Protein 4YDV (pdb70)

Structure (mmCIF, N/CA/C/O backbone):
data_4YDV
#
_entry.id   4YDV
#
_cell.length_a   73.434
_cell.length_b   76.281
_cell.length_c   127.627
_cell.angle_alpha   90.00
_cell.angle_beta   98.06
_cell.angle_gamma   90.00
#
_symmetry.space_group_name_H-M   'P 1 21 1'
#
loop_
_entity.id
_entity.type
_entity.pdbx_description
1 polymer 'HIV GP41 PEPTIDE GP41(596-606)'
2 polymer 'HIV ANTIBODY 7B2 LIGHT CHAIN,Ig kappa chain C region'
3 polymer 'HIV ANTIBODY 7B2 HEAVY CHAIN,IgG H chain'
4 water water
#
loop_
_atom_site.group_PDB
_atom_site.id
_atom_site.type_symbol
_atom_site.label_atom_id
_atom_site.label_alt_id
_atom_site.label_comp_id
_atom_site.label_asym_id
_atom_site.label_entity_id
_atom_site.label_seq_id
_atom_site.pdbx_PDB_ins_code
_atom_site.Cartn_x
_atom_site.Cartn_y
_atom_site.Cartn_z
_atom_site.occupancy
_atom_site.B_iso_or_equiv
_atom_site.auth_seq_id
_atom_site.auth_comp_id
_atom_site.auth_asym_id
_atom_site.auth_atom_id
_atom_site.pdbx_PDB_model_num
ATOM 4 N N . TRP A 1 2 ? -1.014 -0.141 31.138 1.00 62.26 596 TRP P N 1
ATOM 5 C CA . TRP A 1 2 ? -0.091 -1.162 30.781 1.00 62.13 596 TRP P CA 1
ATOM 6 C C . TRP A 1 2 ? -0.622 -2.524 31.080 1.00 59.89 596 TRP P C 1
ATOM 7 O O . TRP A 1 2 ? -1.439 -2.710 31.978 1.00 58.40 596 TRP P O 1
ATOM 18 N N . GLY A 1 3 ? -0.156 -3.493 30.296 1.00 62.20 597 GLY P N 1
ATOM 19 C CA . GLY A 1 3 ? -0.560 -4.877 30.438 1.00 60.07 597 GLY P CA 1
ATOM 20 C C . GLY A 1 3 ? 0.466 -5.818 29.835 1.00 60.65 597 GLY P C 1
ATOM 21 O O . GLY A 1 3 ? 1.510 -5.382 29.370 1.00 62.47 597 GLY P O 1
ATOM 22 N N . CYS A 1 4 ? 0.167 -7.115 29.843 1.00 66.24 598 CYS P N 1
ATOM 23 C CA . CYS A 1 4 ? 1.099 -8.120 29.334 1.00 67.00 598 CYS P CA 1
ATOM 24 C C . CYS A 1 4 ? 0.509 -8.983 28.226 1.00 66.18 598 CYS P C 1
ATOM 25 O O . CYS A 1 4 ? -0.674 -9.337 28.247 1.00 65.46 598 CYS P O 1
ATOM 28 N N . SER A 1 5 ? 1.353 -9.327 27.265 1.00 58.69 599 SER P N 1
ATOM 29 C CA . SER A 1 5 ? 1.065 -10.438 26.390 1.00 60.20 599 SER P CA 1
ATOM 30 C C . SER A 1 5 ? 1.979 -11.570 26.836 1.00 60.51 599 SER P C 1
ATOM 31 O O . SER A 1 5 ? 3.179 -11.541 26.582 1.00 60.02 599 SER P O 1
ATOM 34 N N . GLY A 1 6 ? 1.415 -12.556 27.522 1.00 65.31 600 GLY P N 1
ATOM 35 C CA . GLY A 1 6 ? 2.222 -13.611 28.102 1.00 67.25 600 GLY P CA 1
ATOM 36 C C . GLY A 1 6 ? 2.790 -13.197 29.446 1.00 68.31 600 GLY P C 1
ATOM 37 O O . GLY A 1 6 ? 2.058 -12.681 30.292 1.00 67.70 600 GLY P O 1
ATOM 38 N N . LYS A 1 7 ? 4.088 -13.414 29.653 1.00 62.35 601 LYS P N 1
ATOM 39 C CA . LYS A 1 7 ? 4.676 -13.100 30.952 1.00 63.34 601 LYS P CA 1
ATOM 40 C C . LYS A 1 7 ? 6.180 -12.872 30.962 1.00 65.27 601 LYS P C 1
ATOM 41 O O . LYS A 1 7 ? 6.686 -12.166 31.832 1.00 66.51 601 LYS P O 1
ATOM 47 N N . LEU A 1 8 ? 6.894 -13.464 30.016 1.00 64.91 602 LEU P N 1
ATOM 48 C CA . LEU A 1 8 ? 8.344 -13.327 30.006 1.00 67.54 602 LEU P CA 1
ATOM 49 C C . LEU A 1 8 ? 8.784 -11.868 30.100 1.00 68.21 602 LEU P C 1
ATOM 50 O O . LEU A 1 8 ? 9.483 -11.502 31.037 1.00 69.18 602 LEU P O 1
ATOM 55 N N . ILE A 1 9 ? 8.351 -11.037 29.156 1.00 70.44 603 ILE P N 1
ATOM 56 C CA . ILE A 1 9 ? 8.758 -9.633 29.133 1.00 69.38 603 ILE P CA 1
ATOM 57 C C . ILE A 1 9 ? 8.283 -8.872 30.366 1.00 69.62 603 ILE P C 1
ATOM 58 O O . ILE A 1 9 ? 9.008 -8.044 30.910 1.00 70.09 603 ILE P O 1
ATOM 63 N N . CYS A 1 10 ? 7.072 -9.165 30.812 1.00 74.93 604 CYS P N 1
ATOM 64 C CA . CYS A 1 10 ? 6.505 -8.501 31.979 1.00 74.18 604 CYS P CA 1
ATOM 65 C C . CYS A 1 10 ? 7.199 -8.870 33.286 1.00 75.55 604 CYS P C 1
ATOM 66 O O . CYS A 1 10 ? 7.442 -8.017 34.138 1.00 76.01 604 CYS P O 1
ATOM 69 N N . THR A 1 11 ? 7.515 -10.147 33.448 1.00 79.75 605 THR P N 1
ATOM 70 C CA . THR A 1 11 ? 8.061 -10.626 34.709 1.00 79.97 605 THR P CA 1
ATOM 71 C C . THR A 1 11 ? 9.591 -10.708 34.671 1.00 81.42 605 THR P C 1
ATOM 72 O O . THR A 1 11 ? 10.211 -11.363 35.507 1.00 83.25 605 THR P O 1
ATOM 76 N N . THR A 1 12 ? 10.190 -10.036 33.687 1.00 96.46 606 THR P N 1
ATOM 77 C CA . THR A 1 12 ? 11.617 -9.781 33.678 1.00 96.70 606 THR P CA 1
ATOM 78 C C . THR A 1 12 ? 11.931 -8.417 33.114 1.00 97.65 606 THR P C 1
ATOM 79 O O . THR A 1 12 ? 13.102 -8.086 32.947 1.00 97.99 606 THR P O 1
ATOM 87 N N . TRP B 1 2 ? -1.355 -12.327 33.131 1.00 69.73 596 TRP Q N 1
ATOM 88 C CA . TRP B 1 2 ? -0.570 -11.310 33.753 1.00 70.91 596 TRP Q CA 1
ATOM 89 C C . TRP B 1 2 ? -0.973 -9.950 33.319 1.00 68.95 596 TRP Q C 1
ATOM 90 O O . TRP B 1 2 ? -1.541 -9.783 32.249 1.00 68.35 596 TRP Q O 1
ATOM 101 N N . GLY B 1 3 ? -0.684 -8.964 34.166 1.00 66.50 597 GLY Q N 1
ATOM 102 C CA . GLY B 1 3 ? -1.012 -7.579 33.878 1.00 65.93 597 GLY Q CA 1
ATOM 103 C C . GLY B 1 3 ? -0.166 -6.674 34.752 1.00 67.06 597 GLY Q C 1
ATOM 104 O O . GLY B 1 3 ? 0.741 -7.153 35.434 1.00 68.58 597 GLY Q O 1
ATOM 105 N N . CYS B 1 4 ? -0.460 -5.373 34.735 1.00 60.09 598 CYS Q N 1
ATOM 106 C CA . CYS B 1 4 ? 0.329 -4.402 35.492 1.00 61.00 598 CYS Q CA 1
ATOM 107 C C . CYS B 1 4 ? -0.527 -3.519 36.364 1.00 60.22 598 CYS Q C 1
ATOM 108 O O . CYS B 1 4 ? -1.662 -3.189 36.032 1.00 60.38 598 CYS Q O 1
ATOM 111 N N . SER B 1 5 ? 0.038 -3.134 37.493 1.00 66.17 599 SER Q N 1
ATOM 112 C CA . SER B 1 5 ? -0.473 -2.015 38.242 1.00 66.40 599 SER Q CA 1
ATOM 113 C C . SER B 1 5 ? 0.574 -0.937 38.007 1.00 69.28 599 SER Q C 1
ATOM 114 O O . SER B 1 5 ? 1.725 -1.094 38.404 1.00 69.09 599 SER Q O 1
ATOM 117 N N . GLY B 1 6 ? 0.199 0.138 37.327 1.00 66.87 600 GLY Q N 1
ATOM 118 C CA . GLY B 1 6 ? 1.166 1.155 36.971 1.00 69.68 600 GLY Q CA 1
ATOM 119 C C . GLY B 1 6 ? 2.030 0.712 35.811 1.00 70.54 600 GLY Q C 1
ATOM 120 O O . GLY B 1 6 ? 1.523 0.200 34.804 1.00 70.71 600 GLY Q O 1
ATOM 121 N N . LYS B 1 7 ? 3.336 0.907 35.945 1.00 68.85 601 LYS Q N 1
ATOM 122 C CA . LYS B 1 7 ? 4.244 0.628 34.842 1.00 70.44 601 LYS Q CA 1
ATOM 123 C C . LYS B 1 7 ? 5.666 0.331 35.290 1.00 68.83 601 LYS Q C 1
ATOM 124 O O . LYS B 1 7 ? 6.401 -0.367 34.592 1.00 68.46 601 LYS Q O 1
ATOM 130 N N . LEU B 1 8 ? 6.061 0.860 36.442 1.00 75.11 602 LEU Q N 1
ATOM 131 C CA . LEU B 1 8 ? 7.449 0.722 36.871 1.00 72.84 602 LEU Q CA 1
ATOM 132 C C . LEU B 1 8 ? 7.917 -0.736 36.912 1.00 71.16 602 LEU Q C 1
ATOM 133 O O . LEU B 1 8 ? 8.903 -1.075 36.265 1.00 72.29 602 LEU Q O 1
ATOM 138 N N . ILE B 1 9 ? 7.204 -1.595 37.636 1.00 59.35 603 ILE Q N 1
ATOM 139 C CA . ILE B 1 9 ? 7.600 -2.998 37.743 1.00 59.24 603 ILE Q CA 1
ATOM 140 C C . ILE B 1 9 ? 7.510 -3.760 36.410 1.00 60.40 603 ILE Q C 1
ATOM 141 O O . ILE B 1 9 ? 8.369 -4.597 36.099 1.00 62.15 603 ILE Q O 1
ATOM 146 N N . CYS B 1 10 ? 6.480 -3.457 35.618 1.00 69.01 604 CYS Q N 1
ATOM 147 C CA . CYS B 1 10 ? 6.279 -4.093 34.314 1.00 70.64 604 CYS Q CA 1
ATOM 148 C C . CYS B 1 10 ? 7.346 -3.736 33.283 1.00 72.47 604 CYS Q C 1
ATOM 149 O O . CYS B 1 10 ? 7.805 -4.584 32.503 1.00 74.33 604 CYS Q O 1
ATOM 152 N N . THR B 1 11 ? 7.740 -2.473 33.266 1.00 73.90 605 THR Q N 1
ATOM 153 C CA . THR B 1 11 ? 8.611 -1.999 32.210 1.00 75.99 605 THR Q CA 1
ATOM 154 C C . THR B 1 11 ? 10.073 -1.969 32.668 1.00 76.70 605 THR Q C 1
ATOM 155 O O . THR B 1 11 ? 10.950 -1.492 31.949 1.00 78.63 605 THR Q O 1
ATOM 159 N N . THR B 1 12 ? 10.326 -2.489 33.867 1.00 106.13 606 THR Q N 1
ATOM 160 C CA . THR B 1 12 ? 11.672 -2.713 34.334 1.00 107.06 606 THR Q CA 1
ATOM 161 C C . THR B 1 12 ? 11.771 -4.091 34.919 1.00 110.26 606 THR Q C 1
ATOM 162 O O . THR B 1 12 ? 12.823 -4.486 35.408 1.00 111.84 606 THR Q O 1
ATOM 167 N N . ILE C 2 47 ? 16.523 2.219 11.809 1.00 128.38 2 ILE L N 1
ATOM 168 C CA . ILE C 2 47 ? 17.130 1.307 12.775 1.00 129.11 2 ILE L CA 1
ATOM 169 C C . ILE C 2 47 ? 17.519 -0.021 12.134 1.00 127.53 2 ILE L C 1
ATOM 170 O O . ILE C 2 47 ? 16.694 -0.923 12.012 1.00 123.09 2 ILE L O 1
ATOM 175 N N . VAL C 2 48 ? 18.780 -0.132 11.729 1.00 104.82 3 VAL L N 1
ATOM 176 C CA . VAL C 2 48 ? 19.297 -1.355 11.122 1.00 104.05 3 VAL L CA 1
ATOM 177 C C . VAL C 2 48 ? 20.024 -2.232 12.139 1.00 112.11 3 VAL L C 1
ATOM 178 O O . VAL C 2 48 ? 20.428 -1.766 13.205 1.00 117.79 3 VAL L O 1
ATOM 182 N N . LEU C 2 49 ? 20.179 -3.506 11.802 1.00 88.65 4 LEU L N 1
ATOM 183 C CA . LEU C 2 49 ? 21.026 -4.409 12.574 1.00 96.22 4 LEU L CA 1
ATOM 184 C C . LEU C 2 49 ? 22.088 -5.050 11.688 1.00 97.57 4 LEU L C 1
ATOM 185 O O . LEU C 2 49 ? 21.816 -6.023 10.978 1.00 94.52 4 LEU L O 1
ATOM 190 N N . ALA C 2 50 ? 23.296 -4.498 11.721 1.00 105.22 5 ALA L N 1
ATOM 191 C CA . ALA C 2 50 ? 24.421 -5.121 11.040 1.00 107.05 5 ALA L CA 1
ATOM 192 C C . ALA C 2 50 ? 24.880 -6.336 11.853 1.00 111.55 5 ALA L C 1
ATOM 193 O O . ALA C 2 50 ? 25.360 -6.203 12.977 1.00 112.73 5 ALA L O 1
ATOM 195 N N . GLN C 2 51 ? 24.709 -7.525 11.293 1.00 107.17 6 GLN L N 1
ATOM 196 C CA . GLN C 2 51 ? 25.116 -8.744 11.975 1.00 110.42 6 GLN L CA 1
ATOM 197 C C . GLN C 2 51 ? 26.388 -9.285 11.320 1.00 112.65 6 GLN L C 1
ATOM 198 O O . GLN C 2 51 ? 26.522 -9.235 10.099 1.00 110.45 6 GLN L O 1
ATOM 204 N N . SER C 2 52 ? 27.328 -9.790 12.116 1.00 107.80 7 SER L N 1
ATOM 205 C CA . SER C 2 52 ? 28.589 -10.291 11.559 1.00 110.06 7 SER L CA 1
ATOM 206 C C . SER C 2 52 ? 29.278 -11.346 12.441 1.00 111.31 7 SER L C 1
ATOM 207 O O . SER C 2 52 ? 29.106 -11.345 13.657 1.00 108.93 7 SER L O 1
ATOM 210 N N . PRO C 2 53 ? 30.052 -12.262 11.825 1.00 126.93 8 PRO L N 1
ATOM 211 C CA . PRO C 2 53 ? 30.250 -12.402 10.380 1.00 127.15 8 PRO L CA 1
ATOM 212 C C . PRO C 2 53 ? 29.035 -13.043 9.725 1.00 125.70 8 PRO L C 1
ATOM 213 O O . PRO C 2 53 ? 28.168 -13.565 10.423 1.00 126.65 8 PRO L O 1
ATOM 217 N N . ASP C 2 54 ? 28.973 -12.984 8.401 1.00 93.70 9 ASP L N 1
ATOM 218 C CA . ASP C 2 54 ? 27.871 -13.569 7.651 1.00 89.51 9 ASP L CA 1
ATOM 219 C C . ASP C 2 54 ? 27.931 -15.086 7.778 1.00 91.90 9 ASP L C 1
ATOM 220 O O . ASP C 2 54 ? 26.912 -15.755 7.952 1.00 90.82 9 ASP L O 1
ATOM 225 N N . SER C 2 55 ? 29.147 -15.614 7.698 1.00 87.64 10 SER L N 1
ATOM 226 C CA . SER C 2 55 ? 29.395 -17.035 7.841 1.00 89.17 10 SER L CA 1
ATOM 227 C C . SER C 2 55 ? 30.503 -17.234 8.875 1.00 94.10 10 SER L C 1
ATOM 228 O O . SER C 2 55 ? 31.315 -16.340 9.110 1.00 94.82 10 SER L O 1
ATOM 231 N N . LEU C 2 56 ? 30.536 -18.407 9.490 1.00 98.45 11 LEU L N 1
ATOM 232 C CA . LEU C 2 56 ? 31.475 -18.663 10.568 1.00 100.87 11 LEU L CA 1
ATOM 233 C C . LEU C 2 56 ? 31.758 -20.157 10.679 1.00 101.78 11 LEU L C 1
ATOM 234 O O . LEU C 2 56 ? 30.860 -20.943 10.963 1.00 101.87 11 LEU L O 1
ATOM 239 N N . ALA C 2 57 ? 33.000 -20.558 10.442 1.00 93.42 12 ALA L N 1
ATOM 240 C CA . ALA C 2 57 ? 33.358 -21.967 10.560 1.00 93.85 12 ALA L CA 1
ATOM 241 C C . ALA C 2 57 ? 33.929 -22.250 11.941 1.00 95.91 12 ALA L C 1
ATOM 242 O O . ALA C 2 57 ? 34.781 -21.516 12.426 1.00 97.86 12 ALA L O 1
ATOM 244 N N . VAL C 2 58 ? 33.439 -23.310 12.576 1.00 90.85 13 VAL L N 1
ATOM 245 C CA . VAL C 2 58 ? 33.836 -23.650 13.938 1.00 92.74 13 VAL L CA 1
ATOM 246 C C . VAL C 2 58 ? 34.024 -25.160 14.086 1.00 93.20 13 VAL L C 1
ATOM 247 O O . VAL C 2 58 ? 33.251 -25.941 13.540 1.00 90.46 13 VAL L O 1
ATOM 251 N N . SER C 2 59 ? 35.055 -25.570 14.819 1.00 97.01 14 SER L N 1
ATOM 252 C CA . SER C 2 59 ? 35.260 -26.981 15.109 1.00 97.96 14 SER L CA 1
ATOM 253 C C . SER C 2 59 ? 34.401 -27.385 16.298 1.00 96.28 14 SER L C 1
ATOM 254 O O . SER C 2 59 ? 34.124 -26.561 17.160 1.00 96.04 14 SER L O 1
ATOM 257 N N . PRO C 2 60 ? 33.958 -28.652 16.340 1.00 126.30 15 PRO L N 1
ATOM 258 C CA . PRO C 2 60 ? 33.155 -29.112 17.480 1.00 125.13 15 PRO L CA 1
ATOM 259 C C . PRO C 2 60 ? 33.948 -29.049 18.780 1.00 124.41 15 PRO L C 1
ATOM 260 O O . PRO C 2 60 ? 35.119 -29.425 18.811 1.00 125.54 15 PRO L O 1
ATOM 264 N N . GLY C 2 61 ? 33.310 -28.565 19.840 1.00 110.09 16 GLY L N 1
ATOM 265 C CA . GLY C 2 61 ? 33.976 -28.384 21.116 1.00 111.40 16 GLY L CA 1
ATOM 266 C C . GLY C 2 61 ? 34.531 -26.981 21.263 1.00 112.16 16 GLY L C 1
ATOM 267 O O . GLY C 2 61 ? 34.821 -26.532 22.371 1.00 112.60 16 GLY L O 1
ATOM 268 N N . GLU C 2 62 ? 34.678 -26.283 20.141 1.00 109.27 17 GLU L N 1
ATOM 269 C CA . GLU C 2 62 ? 35.231 -24.933 20.148 1.00 110.21 17 GLU L CA 1
ATOM 270 C C . GLU C 2 62 ? 34.165 -23.859 20.344 1.00 107.11 17 GLU L C 1
ATOM 271 O O . GLU C 2 62 ? 33.008 -24.157 20.629 1.00 104.10 17 GLU L O 1
ATOM 277 N N . ARG C 2 63 ? 34.570 -22.607 20.175 1.00 111.21 18 ARG L N 1
ATOM 278 C CA . ARG C 2 63 ? 33.731 -21.470 20.520 1.00 108.50 18 ARG L CA 1
ATOM 279 C C . ARG C 2 63 ? 33.299 -20.663 19.300 1.00 107.49 18 ARG L C 1
ATOM 280 O O . ARG C 2 63 ? 34.124 -20.258 18.484 1.00 109.99 18 ARG L O 1
ATOM 288 N N . ALA C 2 64 ? 31.996 -20.432 19.194 1.00 102.74 19 ALA L N 1
ATOM 289 C CA . ALA C 2 64 ? 31.427 -19.628 18.121 1.00 101.52 19 ALA L CA 1
ATOM 290 C C . ALA C 2 64 ? 31.054 -18.256 18.657 1.00 99.82 19 ALA L C 1
ATOM 291 O O . ALA C 2 64 ? 30.455 -18.143 19.727 1.00 97.42 19 ALA L O 1
ATOM 293 N N . THR C 2 65 ? 31.398 -17.209 17.917 1.00 92.61 20 THR L N 1
ATOM 294 C CA . THR C 2 65 ? 31.120 -15.857 18.390 1.00 92.04 20 THR L CA 1
ATOM 295 C C . THR C 2 65 ? 30.482 -14.990 17.325 1.00 90.59 20 THR L C 1
ATOM 296 O O . THR C 2 65 ? 31.127 -14.638 16.329 1.00 93.19 20 THR L O 1
ATOM 300 N N . ILE C 2 66 ? 29.219 -14.639 17.569 1.00 89.36 21 ILE L N 1
ATOM 301 C CA . ILE C 2 66 ? 28.403 -13.876 16.634 1.00 89.83 21 ILE L CA 1
ATOM 302 C C . ILE C 2 66 ? 28.144 -12.471 17.165 1.00 87.87 21 ILE L C 1
ATOM 303 O O . ILE C 2 66 ? 27.826 -12.287 18.341 1.00 85.68 21 ILE L O 1
ATOM 308 N N . HIS C 2 67 ? 28.273 -11.480 16.291 1.00 103.88 22 HIS L N 1
ATOM 309 C CA . HIS C 2 67 ? 28.106 -10.089 16.689 1.00 102.48 22 HIS L CA 1
ATOM 310 C C . HIS C 2 67 ? 26.853 -9.455 16.099 1.00 101.96 22 HIS L C 1
ATOM 311 O O . HIS C 2 67 ? 26.363 -9.866 15.042 1.00 103.92 22 HIS L O 1
ATOM 318 N N . CYS C 2 68 ? 26.339 -8.451 16.802 1.00 96.69 23 CYS L N 1
ATOM 319 C CA . CYS C 2 68 ? 25.148 -7.734 16.370 1.00 96.07 23 CYS L CA 1
ATOM 320 C C . CYS C 2 68 ? 25.238 -6.274 16.797 1.00 95.36 23 CYS L C 1
ATOM 321 O O . CYS C 2 68 ? 25.262 -5.967 17.991 1.00 92.93 23 CYS L O 1
ATOM 324 N N . LYS C 2 69 ? 25.296 -5.377 15.818 1.00 103.93 24 LYS L N 1
ATOM 325 C CA . LYS C 2 69 ? 25.358 -3.946 16.093 1.00 103.03 24 LYS L CA 1
ATOM 326 C C . LYS C 2 69 ? 24.144 -3.224 15.511 1.00 102.27 24 LYS L C 1
ATOM 327 O O . LYS C 2 69 ? 23.722 -3.502 14.387 1.00 102.88 24 LYS L O 1
ATOM 333 N N . SER C 2 70 ? 23.584 -2.299 16.282 1.00 132.20 25 SER L N 1
ATOM 334 C CA . SER C 2 70 ? 22.434 -1.527 15.828 1.00 131.41 25 SER L CA 1
ATOM 335 C C . SER C 2 70 ? 22.820 -0.093 15.517 1.00 132.70 25 SER L C 1
ATOM 336 O O . SER C 2 70 ? 23.858 0.391 15.967 1.00 134.85 25 SER L O 1
ATOM 339 N N . SER C 2 71 ? 21.978 0.589 14.750 1.00 131.21 26 SER L N 1
ATOM 340 C CA . SER C 2 71 ? 22.169 2.011 14.506 1.00 132.89 26 SER L CA 1
ATOM 341 C C . SER C 2 71 ? 21.676 2.820 15.706 1.00 132.91 26 SER L C 1
ATOM 342 O O . SER C 2 71 ? 22.070 3.966 15.898 1.00 135.26 26 SER L O 1
ATOM 345 N N . GLN C 2 72 ? 20.818 2.206 16.513 1.00 127.78 27 GLN L N 1
ATOM 346 C CA . GLN C 2 72 ? 20.361 2.808 17.759 1.00 126.99 27 GLN L CA 1
ATOM 347 C C . GLN C 2 72 ? 19.654 1.779 18.636 1.00 122.39 27 GLN L C 1
ATOM 348 O O . GLN C 2 72 ? 20.160 1.391 19.690 1.00 121.32 27 GLN L O 1
ATOM 354 N N . HIS C 2 82 ? 18.082 -3.610 27.676 1.00 86.91 31 HIS L N 1
ATOM 355 C CA . HIS C 2 82 ? 18.721 -4.158 26.478 1.00 86.20 31 HIS L CA 1
ATOM 356 C C . HIS C 2 82 ? 17.811 -5.095 25.670 1.00 83.85 31 HIS L C 1
ATOM 357 O O . HIS C 2 82 ? 17.802 -6.311 25.870 1.00 83.35 31 HIS L O 1
ATOM 364 N N . SER C 2 83 ? 17.059 -4.522 24.740 1.00 82.57 32 SER L N 1
ATOM 365 C CA . SER C 2 83 ? 16.037 -5.276 24.024 1.00 79.81 32 SER L CA 1
ATOM 366 C C . SER C 2 83 ? 16.573 -6.029 22.819 1.00 79.75 32 SER L C 1
ATOM 367 O O . SER C 2 83 ? 16.243 -5.695 21.682 1.00 77.92 32 SER L O 1
ATOM 370 N N . ILE C 2 84 ? 17.387 -7.049 23.077 1.00 83.67 33 ILE L N 1
ATOM 371 C CA . ILE C 2 84 ? 17.949 -7.886 22.024 1.00 84.02 33 ILE L CA 1
ATOM 372 C C . ILE C 2 84 ? 17.556 -9.334 22.252 1.00 83.15 33 ILE L C 1
ATOM 373 O O . ILE C 2 84 ? 17.615 -9.822 23.379 1.00 83.49 33 ILE L O 1
ATOM 378 N N . ALA C 2 85 ? 17.145 -10.013 21.183 1.00 72.18 34 ALA L N 1
ATOM 379 C CA . ALA C 2 85 ? 16.767 -11.419 21.251 1.00 71.99 34 ALA L CA 1
ATOM 380 C C . ALA C 2 85 ? 17.568 -12.207 20.234 1.00 72.78 34 ALA L C 1
ATOM 381 O O . ALA C 2 85 ? 17.907 -11.678 19.179 1.00 73.06 34 ALA L O 1
ATOM 383 N N . TRP C 2 86 ? 17.874 -13.465 20.533 1.00 66.28 35 TRP L N 1
ATOM 384 C CA . TRP C 2 86 ? 18.583 -14.306 19.568 1.00 68.71 35 TRP L CA 1
ATOM 385 C C . TRP C 2 86 ? 17.767 -15.526 19.154 1.00 69.79 35 TRP L C 1
ATOM 386 O O . TRP C 2 86 ? 17.188 -16.201 20.001 1.00 69.80 35 TRP L O 1
ATOM 397 N N . TYR C 2 87 ? 17.736 -15.813 17.851 1.00 69.93 36 TYR L N 1
ATOM 398 C CA . TYR C 2 87 ? 16.987 -16.959 17.333 1.00 71.40 36 TYR L CA 1
ATOM 399 C C . TYR C 2 87 ? 17.873 -17.954 16.572 1.00 77.17 36 TYR L C 1
ATOM 400 O O . TYR C 2 87 ? 18.834 -17.570 15.897 1.00 79.24 36 TYR L O 1
ATOM 409 N N . GLN C 2 88 ? 17.532 -19.236 16.697 1.00 70.61 37 GLN L N 1
ATOM 410 C CA . GLN C 2 88 ? 18.234 -20.310 16.007 1.00 75.66 37 GLN L CA 1
ATOM 411 C C . GLN C 2 88 ? 17.320 -20.938 14.952 1.00 73.12 37 GLN L C 1
ATOM 412 O O . GLN C 2 88 ? 16.177 -21.297 15.239 1.00 71.86 37 GLN L O 1
ATOM 418 N N . GLN C 2 89 ? 17.823 -21.067 13.731 1.00 75.80 38 GLN L N 1
ATOM 419 C CA . GLN C 2 89 ? 17.066 -21.743 12.689 1.00 74.31 38 GLN L CA 1
ATOM 420 C C . GLN C 2 89 ? 17.910 -22.771 11.965 1.00 76.13 38 GLN L C 1
ATOM 421 O O . GLN C 2 89 ? 18.796 -22.420 11.196 1.00 74.90 38 GLN L O 1
ATOM 427 N N . ARG C 2 90 ? 17.637 -24.043 12.221 1.00 77.45 39 ARG L N 1
ATOM 428 C CA . ARG C 2 90 ? 18.306 -25.119 11.501 1.00 80.64 39 ARG L CA 1
ATOM 429 C C . ARG C 2 90 ? 17.694 -25.277 10.109 1.00 80.86 39 ARG L C 1
ATOM 430 O O . ARG C 2 90 ? 16.548 -24.899 9.888 1.00 79.51 39 ARG L O 1
ATOM 438 N N . PRO C 2 91 ? 18.456 -25.831 9.162 1.00 97.50 40 PRO L N 1
ATOM 439 C CA . PRO C 2 91 ? 17.946 -26.022 7.801 1.00 95.49 40 PRO L CA 1
ATOM 440 C C . PRO C 2 91 ? 16.561 -26.679 7.736 1.00 97.47 40 PRO L C 1
ATOM 441 O O . PRO C 2 91 ? 16.355 -27.758 8.304 1.00 100.38 40 PRO L O 1
ATOM 445 N N . GLY C 2 92 ? 15.627 -26.014 7.056 1.00 99.07 41 GLY L N 1
ATOM 446 C CA . GLY C 2 92 ? 14.285 -26.535 6.854 1.00 102.21 41 GLY L CA 1
ATOM 447 C C . GLY C 2 92 ? 13.430 -26.526 8.107 1.00 99.49 41 GLY L C 1
ATOM 448 O O . GLY C 2 92 ? 12.439 -27.247 8.195 1.00 103.11 41 GLY L O 1
ATOM 449 N N . GLN C 2 93 ? 13.813 -25.704 9.078 1.00 82.70 42 GLN L N 1
ATOM 450 C CA . GLN C 2 93 ? 13.151 -25.687 10.375 1.00 80.41 42 GLN L CA 1
ATOM 451 C C . GLN C 2 93 ? 12.651 -24.287 10.693 1.00 76.40 42 GLN L C 1
ATOM 452 O O . GLN C 2 93 ? 13.128 -23.309 10.116 1.00 74.10 42 GLN L O 1
ATOM 458 N N . PRO C 2 94 ? 11.666 -24.182 11.600 1.00 89.13 43 PRO L N 1
ATOM 459 C CA . PRO C 2 94 ? 11.239 -22.856 12.054 1.00 86.94 43 PRO L CA 1
ATOM 460 C C . PRO C 2 94 ? 12.244 -22.298 13.024 1.00 86.60 43 PRO L C 1
ATOM 461 O O . PRO C 2 94 ? 12.992 -23.064 13.613 1.00 89.05 43 PRO L O 1
ATOM 465 N N . PRO C 2 95 ? 12.277 -20.974 13.172 1.00 67.25 44 PRO L N 1
ATOM 466 C CA . PRO C 2 95 ? 13.097 -20.293 14.174 1.00 65.21 44 PRO L CA 1
ATOM 467 C C . PRO C 2 95 ? 12.707 -20.698 15.596 1.00 66.62 44 PRO L C 1
ATOM 468 O O . PRO C 2 95 ? 11.556 -21.026 15.876 1.00 67.11 44 PRO L O 1
ATOM 472 N N . LYS C 2 96 ? 13.676 -20.652 16.494 1.00 76.26 45 LYS L N 1
ATOM 473 C CA . LYS C 2 96 ? 13.455 -21.016 17.881 1.00 78.25 45 LYS L CA 1
ATOM 474 C C . LYS C 2 96 ? 14.148 -19.954 18.733 1.00 76.06 45 LYS L C 1
ATOM 475 O O . LYS C 2 96 ? 15.280 -19.563 18.443 1.00 75.66 45 LYS L O 1
ATOM 481 N N . LEU C 2 97 ? 13.456 -19.456 19.754 1.00 69.67 46 LEU L N 1
ATOM 482 C CA . LEU C 2 97 ? 14.017 -18.430 20.620 1.00 69.69 46 LEU L CA 1
ATOM 483 C C . LEU C 2 97 ? 15.036 -19.040 21.578 1.00 71.77 46 LEU L C 1
ATOM 484 O O . LEU C 2 97 ? 14.800 -20.099 22.162 1.00 73.71 46 LEU L O 1
ATOM 489 N N . LEU C 2 98 ? 16.176 -18.373 21.729 1.00 84.55 47 LEU L N 1
ATOM 490 C CA . LEU C 2 98 ? 17.221 -18.823 22.640 1.00 87.15 47 LEU L CA 1
ATOM 491 C C . LEU C 2 98 ? 17.416 -17.846 23.789 1.00 88.10 47 LEU L C 1
ATOM 492 O O . LEU C 2 98 ? 17.394 -18.229 24.964 1.00 91.58 47 LEU L O 1
ATOM 497 N N . LEU C 2 99 ? 17.631 -16.580 23.440 1.00 83.22 48 LEU L N 1
ATOM 498 C CA . LEU C 2 99 ? 17.930 -15.555 24.434 1.00 83.37 48 LEU L CA 1
ATOM 499 C C . LEU C 2 99 ? 17.112 -14.294 24.203 1.00 82.49 48 LEU L C 1
ATOM 500 O O . LEU C 2 99 ? 16.822 -13.933 23.060 1.00 81.77 48 LEU L O 1
ATOM 505 N N . TYR C 2 100 ? 16.749 -13.635 25.300 1.00 75.42 49 TYR L N 1
ATOM 506 C CA . TYR C 2 100 ? 16.114 -12.325 25.254 1.00 74.65 49 TYR L CA 1
ATOM 507 C C . TYR C 2 100 ? 16.699 -11.456 26.372 1.00 77.19 49 TYR L C 1
ATOM 508 O O . TYR C 2 100 ? 17.396 -11.971 27.255 1.00 79.55 49 TYR L O 1
ATOM 517 N N . TRP C 2 101 ? 16.433 -10.149 26.330 1.00 79.97 50 TRP L N 1
ATOM 518 C CA . TRP C 2 101 ? 17.140 -9.178 27.175 1.00 82.03 50 TRP L CA 1
ATOM 519 C C . TRP C 2 101 ? 18.642 -9.342 27.003 1.00 82.74 50 TRP L C 1
ATOM 520 O O . TRP C 2 101 ? 19.405 -9.154 27.949 1.00 84.85 50 TRP L O 1
ATOM 531 N N . ALA C 2 102 ? 19.040 -9.733 25.794 1.00 85.38 51 ALA L N 1
ATOM 532 C CA . ALA C 2 102 ? 20.439 -9.933 25.426 1.00 85.82 51 ALA L CA 1
ATOM 533 C C . ALA C 2 102 ? 21.118 -11.140 26.063 1.00 85.64 51 ALA L C 1
ATOM 534 O O . ALA C 2 102 ? 21.923 -11.798 25.413 1.00 84.91 51 ALA L O 1
ATOM 536 N N . SER C 2 103 ? 20.793 -11.443 27.316 1.00 84.95 52 SER L N 1
ATOM 537 C CA . SER C 2 103 ? 21.594 -12.412 28.075 1.00 87.81 52 SER L CA 1
ATOM 538 C C . SER C 2 103 ? 20.792 -13.499 28.783 1.00 88.00 52 SER L C 1
ATOM 539 O O . SER C 2 103 ? 21.366 -14.423 29.354 1.00 90.65 52 SER L O 1
ATOM 542 N N . MET C 2 104 ? 19.470 -13.389 28.754 1.00 91.62 53 MET L N 1
ATOM 543 C CA . MET C 2 104 ? 18.635 -14.344 29.473 1.00 93.51 53 MET L CA 1
ATOM 544 C C . MET C 2 104 ? 18.192 -15.484 28.566 1.00 92.75 53 MET L C 1
ATOM 545 O O . MET C 2 104 ? 17.471 -15.265 27.601 1.00 90.20 53 MET L O 1
ATOM 550 N N . ARG C 2 105 ? 18.629 -16.701 28.872 1.00 86.52 54 ARG L N 1
ATOM 551 C CA . ARG C 2 105 ? 18.242 -17.843 28.063 1.00 85.16 54 ARG L CA 1
ATOM 552 C C . ARG C 2 105 ? 16.805 -18.253 28.364 1.00 84.77 54 ARG L C 1
ATOM 553 O O . ARG C 2 105 ? 16.333 -18.126 29.493 1.00 86.92 54 ARG L O 1
ATOM 561 N N . LEU C 2 106 ? 16.099 -18.704 27.334 1.00 82.31 55 LEU L N 1
ATOM 562 C CA . LEU C 2 106 ? 14.766 -19.242 27.521 1.00 82.47 55 LEU L CA 1
ATOM 563 C C . LEU C 2 106 ? 14.922 -20.588 28.219 1.00 87.70 55 LEU L C 1
ATOM 564 O O . LEU C 2 106 ? 15.954 -21.241 28.071 1.00 89.15 55 LEU L O 1
ATOM 569 N N . SER C 2 107 ? 13.917 -20.991 28.993 1.00 90.82 56 SER L N 1
ATOM 570 C CA . SER C 2 107 ? 13.929 -22.299 29.635 1.00 98.12 56 SER L CA 1
ATOM 571 C C . SER C 2 107 ? 14.145 -23.421 28.620 1.00 100.23 56 SER L C 1
ATOM 572 O O . SER C 2 107 ? 13.490 -23.464 27.576 1.00 97.19 56 SER L O 1
ATOM 575 N N . GLY C 2 108 ? 15.077 -24.319 28.929 1.00 97.29 57 GLY L N 1
ATOM 576 C CA . GLY C 2 108 ? 15.363 -25.449 28.068 1.00 100.18 57 GLY L CA 1
ATOM 577 C C . GLY C 2 108 ? 16.604 -25.275 27.211 1.00 95.77 57 GLY L C 1
ATOM 578 O O . GLY C 2 108 ? 17.202 -26.260 26.779 1.00 98.94 57 GLY L O 1
ATOM 579 N N . VAL C 2 109 ? 16.988 -24.029 26.947 1.00 91.18 58 VAL L N 1
ATOM 580 C CA . VAL C 2 109 ? 18.196 -23.750 26.176 1.00 89.62 58 VAL L CA 1
ATOM 581 C C . VAL C 2 109 ? 19.437 -24.094 27.000 1.00 93.60 58 VAL L C 1
ATOM 582 O O . VAL C 2 109 ? 19.586 -23.621 28.123 1.00 95.84 58 VAL L O 1
ATOM 586 N N . PRO C 2 110 ? 20.328 -24.934 26.446 1.00 106.67 59 PRO L N 1
ATOM 587 C CA . PRO C 2 110 ? 21.508 -25.424 27.170 1.00 109.14 59 PRO L CA 1
ATOM 588 C C . PRO C 2 110 ? 22.443 -24.307 27.616 1.00 105.16 59 PRO L C 1
ATOM 589 O O . PRO C 2 110 ? 22.463 -23.246 27.000 1.00 99.66 59 PRO L O 1
ATOM 593 N N . ASP C 2 111 ? 23.213 -24.563 28.671 1.00 112.68 60 ASP L N 1
ATOM 594 C CA . ASP C 2 111 ? 24.050 -23.543 29.306 1.00 110.59 60 ASP L CA 1
ATOM 595 C C . ASP C 2 111 ? 25.185 -23.035 28.423 1.00 106.15 60 ASP L C 1
ATOM 596 O O . ASP C 2 111 ? 25.745 -21.967 28.677 1.00 104.38 60 ASP L O 1
ATOM 601 N N . ARG C 2 112 ? 25.525 -23.800 27.392 1.00 120.56 61 ARG L N 1
ATOM 602 C CA . ARG C 2 112 ? 26.613 -23.420 26.500 1.00 114.18 61 ARG L CA 1
ATOM 603 C C . ARG C 2 112 ? 26.252 -22.209 25.633 1.00 108.45 61 ARG L C 1
ATOM 604 O O . ARG C 2 112 ? 27.123 -21.613 25.000 1.00 103.33 61 ARG L O 1
ATOM 612 N N . PHE C 2 113 ? 24.972 -21.848 25.611 1.00 106.64 62 PHE L N 1
ATOM 613 C CA . PHE C 2 113 ? 24.530 -20.623 24.943 1.00 101.61 62 PHE L CA 1
ATOM 614 C C . PHE C 2 113 ? 24.488 -19.461 25.933 1.00 100.41 62 PHE L C 1
ATOM 615 O O . PHE C 2 113 ? 23.815 -19.525 26.967 1.00 103.66 62 PHE L O 1
ATOM 623 N N . SER C 2 114 ? 25.216 -18.398 25.617 1.00 97.92 63 SER L N 1
ATOM 624 C CA . SER C 2 114 ? 25.247 -17.228 26.477 1.00 98.46 63 SER L CA 1
ATOM 625 C C . SER C 2 114 ? 25.216 -15.973 25.627 1.00 95.77 63 SER L C 1
ATOM 626 O O . SER C 2 114 ? 25.759 -15.935 24.526 1.00 93.94 63 SER L O 1
ATOM 629 N N . GLY C 2 115 ? 24.563 -14.944 26.138 1.00 92.44 64 GLY L N 1
ATOM 630 C CA . GLY C 2 115 ? 24.499 -13.693 25.422 1.00 91.25 64 GLY L CA 1
ATOM 631 C C . GLY C 2 115 ? 25.065 -12.593 26.283 1.00 93.57 64 GLY L C 1
ATOM 632 O O . GLY C 2 115 ? 24.983 -12.654 27.500 1.00 95.45 64 GLY L O 1
ATOM 633 N N . SER C 2 116 ? 25.653 -11.596 25.638 1.00 115.65 65 SER L N 1
ATOM 634 C CA . SER C 2 116 ? 26.133 -10.411 26.322 1.00 116.64 65 SER L CA 1
ATOM 635 C C . SER C 2 116 ? 26.004 -9.234 25.368 1.00 119.19 65 SER L C 1
ATOM 636 O O . SER C 2 116 ? 25.600 -9.406 24.217 1.00 120.41 65 SER L O 1
ATOM 639 N N . GLY C 2 117 ? 26.336 -8.037 25.836 1.00 116.94 66 GLY L N 1
ATOM 640 C CA . GLY C 2 117 ? 26.246 -6.871 24.980 1.00 120.52 66 GLY L CA 1
ATOM 641 C C . GLY C 2 117 ? 26.119 -5.554 25.710 1.00 122.02 66 GLY L C 1
ATOM 642 O O . GLY C 2 117 ? 25.223 -5.376 26.533 1.00 121.64 66 GLY L O 1
ATOM 643 N N . SER C 2 118 ? 27.016 -4.626 25.390 1.00 170.74 67 SER L N 1
ATOM 644 C CA . SER C 2 118 ? 27.033 -3.314 26.024 1.00 171.84 67 SER L CA 1
ATOM 645 C C . SER C 2 118 ? 26.466 -2.218 25.119 1.00 176.38 67 SER L C 1
ATOM 646 O O . SER C 2 118 ? 27.152 -1.708 24.231 1.00 178.63 67 SER L O 1
ATOM 649 N N . GLY C 2 119 ? 25.201 -1.876 25.350 1.00 134.68 68 GLY L N 1
ATOM 650 C CA . GLY C 2 119 ? 24.575 -0.723 24.727 1.00 138.71 68 GLY L CA 1
ATOM 651 C C . GLY C 2 119 ? 24.212 -0.859 23.262 1.00 142.32 68 GLY L C 1
ATOM 652 O O . GLY C 2 119 ? 23.035 -0.913 22.905 1.00 143.75 68 GLY L O 1
ATOM 653 N N . THR C 2 120 ? 25.229 -0.907 22.409 1.00 122.28 69 THR L N 1
ATOM 654 C CA . THR C 2 120 ? 25.017 -0.867 20.968 1.00 126.50 69 THR L CA 1
ATOM 655 C C . THR C 2 120 ? 25.563 -2.113 20.250 1.00 126.26 69 THR L C 1
ATOM 656 O O . THR C 2 120 ? 25.140 -2.438 19.137 1.00 129.31 69 THR L O 1
ATOM 660 N N . ASP C 2 121 ? 26.490 -2.813 20.897 1.00 130.62 70 ASP L N 1
ATOM 661 C CA . ASP C 2 121 ? 27.071 -4.026 20.331 1.00 129.03 70 ASP L CA 1
ATOM 662 C C . ASP C 2 121 ? 26.723 -5.239 21.183 1.00 123.58 70 ASP L C 1
ATOM 663 O O . ASP C 2 121 ? 26.891 -5.208 22.399 1.00 119.97 70 ASP L O 1
ATOM 668 N N . PHE C 2 122 ? 26.247 -6.305 20.539 1.00 104.43 71 PHE L N 1
ATOM 669 C CA . PHE C 2 122 ? 25.777 -7.497 21.249 1.00 99.57 71 PHE L CA 1
ATOM 670 C C . PHE C 2 122 ? 26.382 -8.787 20.711 1.00 97.03 71 PHE L C 1
ATOM 671 O O . PHE C 2 122 ? 26.617 -8.934 19.511 1.00 98.00 71 PHE L O 1
ATOM 679 N N . THR C 2 123 ? 26.603 -9.732 21.613 1.00 112.89 72 THR L N 1
ATOM 680 C CA . THR C 2 123 ? 27.302 -10.951 21.262 1.00 109.29 72 THR L CA 1
ATOM 681 C C . THR C 2 123 ? 26.555 -12.206 21.672 1.00 106.26 72 THR L C 1
ATOM 682 O O . THR C 2 123 ? 26.044 -12.314 22.788 1.00 105.70 72 THR L O 1
ATOM 686 N N . LEU C 2 124 ? 26.494 -13.154 20.749 1.00 85.98 73 LEU L N 1
ATOM 687 C CA . LEU C 2 124 ? 26.011 -14.486 21.065 1.00 84.05 73 LEU L CA 1
ATOM 688 C C . LEU C 2 124 ? 27.206 -15.422 21.076 1.00 85.33 73 LEU L C 1
ATOM 689 O O . LEU C 2 124 ? 28.028 -15.407 20.165 1.00 85.74 73 LEU L O 1
ATOM 694 N N . THR C 2 125 ? 27.313 -16.222 22.125 1.00 104.27 74 THR L N 1
ATOM 695 C CA . THR C 2 125 ? 28.458 -17.104 22.282 1.00 103.31 74 THR L CA 1
ATOM 696 C C . THR C 2 125 ? 27.983 -18.535 22.446 1.00 104.45 74 THR L C 1
ATOM 697 O O . THR C 2 125 ? 27.118 -18.825 23.274 1.00 107.06 74 THR L O 1
ATOM 701 N N . ILE C 2 126 ? 28.537 -19.424 21.633 1.00 91.34 75 ILE L N 1
ATOM 702 C CA . ILE C 2 126 ? 28.251 -20.843 21.750 1.00 91.90 75 ILE L CA 1
ATOM 703 C C . ILE C 2 126 ? 29.534 -21.570 22.130 1.00 96.21 75 ILE L C 1
ATOM 704 O O . ILE C 2 126 ? 30.469 -21.641 21.338 1.00 96.72 75 ILE L O 1
ATOM 709 N N . ASN C 2 127 ? 29.581 -22.094 23.347 1.00 113.92 76 ASN L N 1
ATOM 710 C CA . ASN C 2 127 ? 30.734 -22.869 23.793 1.00 116.47 76 ASN L CA 1
ATOM 711 C C . ASN C 2 127 ? 30.494 -24.355 23.591 1.00 119.17 76 ASN L C 1
ATOM 712 O O . ASN C 2 127 ? 29.344 -24.784 23.457 1.00 121.66 76 ASN L O 1
ATOM 717 N N . ASN C 2 128 ? 31.579 -25.129 23.575 1.00 117.70 77 ASN L N 1
ATOM 718 C CA . ASN C 2 128 ? 31.511 -26.574 23.381 1.00 119.46 77 ASN L CA 1
ATOM 719 C C . ASN C 2 128 ? 30.578 -26.940 22.226 1.00 116.29 77 ASN L C 1
ATOM 720 O O . ASN C 2 128 ? 29.629 -27.706 22.404 1.00 122.49 77 ASN L O 1
ATOM 725 N N . L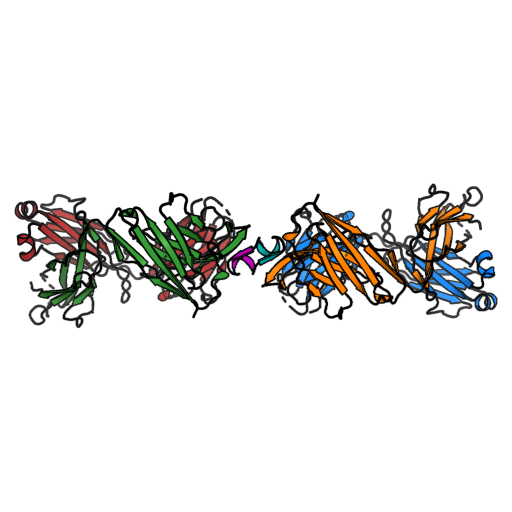EU C 2 129 ? 30.849 -26.371 21.054 1.00 101.51 78 LEU L N 1
ATOM 726 C CA . LEU C 2 129 ? 29.957 -26.490 19.905 1.00 97.11 78 LEU L CA 1
ATOM 727 C C . LEU C 2 129 ? 29.551 -27.934 19.615 1.00 98.27 78 LEU L C 1
ATOM 728 O O . LEU C 2 129 ? 30.376 -28.850 19.653 1.00 101.83 78 LEU L O 1
ATOM 733 N N . GLN C 2 130 ? 28.261 -28.119 19.354 1.00 102.90 79 GLN L N 1
ATOM 734 C CA . GLN C 2 130 ? 27.705 -29.425 19.044 1.00 108.72 79 GLN L CA 1
ATOM 735 C C . GLN C 2 130 ? 27.276 -29.440 17.579 1.00 104.98 79 GLN L C 1
ATOM 736 O O . GLN C 2 130 ? 27.240 -28.393 16.932 1.00 97.93 79 GLN L O 1
ATOM 742 N N . ALA C 2 131 ? 26.960 -30.622 17.058 1.00 104.10 80 ALA L N 1
ATOM 743 C CA . ALA C 2 131 ? 26.553 -30.758 15.665 1.00 100.36 80 ALA L CA 1
ATOM 744 C C . ALA C 2 131 ? 25.174 -30.151 15.442 1.00 99.66 80 ALA L C 1
ATOM 745 O O . ALA C 2 131 ? 24.880 -29.625 14.370 1.00 92.99 80 ALA L O 1
ATOM 747 N N . GLU C 2 132 ? 24.329 -30.208 16.465 1.00 100.05 81 GLU L N 1
ATOM 748 C CA . GLU C 2 132 ? 22.988 -29.667 16.347 1.00 96.89 81 GLU L CA 1
ATOM 749 C C . GLU C 2 132 ? 22.989 -28.148 16.413 1.00 93.02 81 GLU L C 1
ATOM 750 O O . GLU C 2 132 ? 21.935 -27.519 16.354 1.00 90.23 81 GLU L O 1
ATOM 756 N N . ASP C 2 133 ? 24.174 -27.558 16.531 1.00 94.16 82 ASP L N 1
ATOM 757 C CA . ASP C 2 133 ? 24.315 -26.104 16.647 1.00 90.61 82 ASP L CA 1
ATOM 758 C C . ASP C 2 133 ? 24.546 -25.439 15.292 1.00 84.58 82 ASP L C 1
ATOM 759 O O . ASP C 2 133 ? 24.467 -24.219 15.168 1.00 80.41 82 ASP L O 1
ATOM 764 N N . VAL C 2 134 ? 24.828 -26.252 14.281 1.00 85.09 83 VAL L N 1
ATOM 765 C CA . VAL C 2 134 ? 24.918 -25.766 12.910 1.00 80.48 83 VAL L CA 1
ATOM 766 C C . VAL C 2 134 ? 23.555 -25.249 12.413 1.00 76.92 83 VAL L C 1
ATOM 767 O O . VAL C 2 134 ? 22.626 -26.027 12.151 1.00 76.97 83 VAL L O 1
ATOM 771 N N . ALA C 2 135 ? 23.450 -23.929 12.297 1.00 92.73 84 ALA L N 1
ATOM 772 C CA . ALA C 2 135 ? 22.193 -23.279 11.962 1.00 89.73 84 ALA L CA 1
ATOM 773 C C . ALA C 2 135 ? 22.459 -21.836 11.578 1.00 86.53 84 ALA L C 1
ATOM 774 O O . ALA C 2 135 ? 23.601 -21.375 11.620 1.00 86.62 84 ALA L O 1
ATOM 776 N N . ILE C 2 136 ? 21.408 -21.120 11.203 1.00 94.78 85 ILE L N 1
ATOM 777 C CA . ILE C 2 136 ? 21.508 -19.678 11.022 1.00 93.72 85 ILE L CA 1
ATOM 778 C C . ILE C 2 136 ? 21.012 -18.998 12.300 1.00 96.64 85 ILE L C 1
ATOM 779 O O . ILE C 2 136 ? 19.996 -19.403 12.862 1.00 98.29 85 ILE L O 1
ATOM 784 N N . TYR C 2 137 ? 21.746 -17.992 12.775 1.00 77.99 86 TYR L N 1
ATOM 785 C CA . TYR C 2 137 ? 21.376 -17.288 14.002 1.00 79.12 86 TYR L CA 1
ATOM 786 C C . TYR C 2 137 ? 20.952 -15.853 13.720 1.00 79.48 86 TYR L C 1
ATOM 787 O O . TYR C 2 137 ? 21.646 -15.123 13.023 1.00 80.03 86 TYR L O 1
ATOM 796 N N . TYR C 2 138 ? 19.807 -15.454 14.259 1.00 71.21 87 TYR L N 1
ATOM 797 C CA . TYR C 2 138 ? 19.299 -14.106 14.039 1.00 71.14 87 TYR L CA 1
ATOM 798 C C . TYR C 2 138 ? 19.238 -13.301 15.322 1.00 71.96 87 TYR L C 1
ATOM 799 O O . TYR C 2 138 ? 18.667 -13.756 16.320 1.00 71.95 87 TYR L O 1
ATOM 808 N N . CYS C 2 139 ? 19.784 -12.091 15.293 1.00 72.69 88 CYS L N 1
ATOM 809 C CA . CYS C 2 139 ? 19.546 -11.170 16.396 1.00 73.13 88 CYS L CA 1
ATOM 810 C C . CYS C 2 139 ? 18.328 -10.308 16.076 1.00 72.52 88 CYS L C 1
ATOM 811 O O . CYS C 2 139 ? 18.055 -9.995 14.916 1.00 73.81 88 CYS L O 1
ATOM 814 N N . HIS C 2 140 ? 17.600 -9.938 17.119 1.00 72.45 89 HIS L N 1
ATOM 815 C CA . HIS C 2 140 ? 16.340 -9.236 16.980 1.00 72.50 89 HIS L CA 1
ATOM 816 C C . HIS C 2 140 ? 16.295 -8.031 17.920 1.00 72.17 89 HIS L C 1
ATOM 817 O O . HIS C 2 140 ? 16.477 -8.175 19.131 1.00 71.70 89 HIS L O 1
ATOM 824 N N . GLN C 2 141 ? 16.081 -6.839 17.375 1.00 80.15 90 GLN L N 1
ATOM 825 C CA . GLN C 2 141 ? 15.917 -5.664 18.231 1.00 78.88 90 GLN L CA 1
ATOM 826 C C . GLN C 2 141 ? 14.424 -5.370 18.424 1.00 78.17 90 GLN L C 1
ATOM 827 O O . GLN C 2 141 ? 13.704 -5.059 17.477 1.00 80.77 90 GLN L O 1
ATOM 833 N N . TYR C 2 142 ? 13.952 -5.479 19.655 1.00 86.33 91 TYR L N 1
ATOM 834 C CA . TYR C 2 142 ? 12.538 -5.322 19.867 1.00 84.33 91 TYR L CA 1
ATOM 835 C C . TYR C 2 142 ? 12.152 -4.065 20.624 1.00 82.89 91 TYR L C 1
ATOM 836 O O . TYR C 2 142 ? 11.055 -3.983 21.167 1.00 79.92 91 TYR L O 1
ATOM 845 N N . SER C 2 143 ? 13.026 -3.069 20.641 1.00 96.57 92 SER L N 1
ATOM 846 C CA . SER C 2 143 ? 12.652 -1.788 21.228 1.00 95.01 92 SER L CA 1
ATOM 847 C C . SER C 2 143 ? 12.444 -0.716 20.158 1.00 96.61 92 SER L C 1
ATOM 848 O O . SER C 2 143 ? 12.034 0.403 20.460 1.00 94.65 92 SER L O 1
ATOM 851 N N . SER C 2 144 ? 12.722 -1.067 18.909 1.00 102.31 93 SER L N 1
ATOM 852 C CA . SER C 2 144 ? 12.511 -0.157 17.792 1.00 101.95 93 SER L CA 1
ATOM 853 C C . SER C 2 144 ? 11.162 -0.426 17.119 1.00 99.94 93 SER L C 1
ATOM 854 O O . SER C 2 144 ? 10.603 -1.520 17.251 1.00 99.83 93 SER L O 1
ATOM 857 N N . HIS C 2 145 ? 10.644 0.567 16.397 1.00 165.26 94 HIS L N 1
ATOM 858 C CA . HIS C 2 145 ? 9.377 0.415 15.677 1.00 161.67 94 HIS L CA 1
ATOM 859 C C . HIS C 2 145 ? 9.532 0.679 14.180 1.00 159.69 94 HIS L C 1
ATOM 860 O O . HIS C 2 145 ? 9.876 1.793 13.775 1.00 160.52 94 HIS L O 1
ATOM 867 N N . PRO C 2 146 ? 9.278 -0.350 13.349 1.00 96.43 95 PRO L N 1
ATOM 868 C CA . PRO C 2 146 ? 8.880 -1.704 13.766 1.00 95.38 95 PRO L CA 1
ATOM 869 C C . PRO C 2 146 ? 10.076 -2.536 14.258 1.00 99.70 95 PRO L C 1
ATOM 870 O O . PRO C 2 146 ? 11.222 -2.109 14.112 1.00 100.47 95 PRO L O 1
ATOM 874 N N . PRO C 2 147 ? 9.814 -3.702 14.861 1.00 104.39 96 PRO L N 1
ATOM 875 C CA . PRO C 2 147 ? 10.940 -4.555 15.242 1.00 107.38 96 PRO L CA 1
ATOM 876 C C . PRO C 2 147 ? 11.722 -4.993 14.008 1.00 110.49 96 PRO L C 1
ATOM 877 O O . PRO C 2 147 ? 11.125 -5.139 12.941 1.00 107.10 96 PRO L O 1
ATOM 881 N N . THR C 2 148 ? 13.032 -5.186 14.151 1.00 89.71 97 THR L N 1
ATOM 882 C CA . THR C 2 148 ? 13.865 -5.635 13.039 1.00 94.17 97 THR L CA 1
ATOM 883 C C . THR C 2 148 ? 14.744 -6.815 13.415 1.00 93.68 97 THR L C 1
ATOM 884 O O . THR C 2 148 ? 15.021 -7.044 14.595 1.00 86.30 97 THR L O 1
ATOM 888 N N . PHE C 2 149 ? 15.167 -7.563 12.398 1.00 71.20 98 PHE L N 1
ATOM 889 C CA . PHE C 2 149 ? 16.100 -8.669 12.574 1.00 70.23 98 PHE L CA 1
ATOM 890 C C . PHE C 2 149 ? 17.379 -8.357 11.823 1.00 71.58 98 PHE L C 1
ATOM 891 O O . PHE C 2 149 ? 17.388 -7.552 10.892 1.00 73.20 98 PHE L O 1
ATOM 899 N N . GLY C 2 150 ? 18.460 -9.016 12.213 1.00 79.86 99 GLY L N 1
ATOM 900 C CA . GLY C 2 150 ? 19.670 -8.987 11.414 1.00 82.19 99 GLY L CA 1
ATOM 901 C C . GLY C 2 150 ? 19.466 -9.928 10.244 1.00 83.11 99 GLY L C 1
ATOM 902 O O . GLY C 2 150 ? 18.497 -10.686 10.222 1.00 81.37 99 GLY L O 1
ATOM 903 N N . HIS C 2 151 ? 20.364 -9.896 9.267 1.00 97.33 100 HIS L N 1
ATOM 904 C CA . HIS C 2 151 ? 20.232 -10.807 8.140 1.00 94.44 100 HIS L CA 1
ATOM 905 C C . HIS C 2 151 ? 20.781 -12.194 8.463 1.00 94.02 100 HIS L C 1
ATOM 906 O O . HIS C 2 151 ? 20.694 -13.107 7.649 1.00 91.86 100 HIS L O 1
ATOM 913 N N . GLY C 2 152 ? 21.328 -12.350 9.664 1.00 83.08 101 GLY L N 1
ATOM 914 C CA . GLY C 2 152 ? 21.706 -13.663 10.146 1.00 79.91 101 GLY L CA 1
ATOM 915 C C . GLY C 2 152 ? 23.166 -14.038 10.000 1.00 80.90 101 GLY L C 1
ATOM 916 O O . GLY C 2 152 ? 23.930 -13.401 9.280 1.00 84.93 101 GLY L O 1
ATOM 917 N N . THR C 2 153 ? 23.550 -15.095 10.702 1.00 73.71 102 THR L N 1
ATOM 918 C CA . THR C 2 153 ? 24.908 -15.604 10.656 1.00 75.37 102 THR L CA 1
ATOM 919 C C . THR C 2 153 ? 24.886 -17.122 10.539 1.00 75.39 102 THR L C 1
ATOM 920 O O . THR C 2 153 ? 24.375 -17.813 11.420 1.00 73.71 102 THR L O 1
ATOM 924 N N . ARG C 2 154 ? 25.420 -17.634 9.434 1.00 100.05 103 ARG L N 1
ATOM 925 C CA . ARG C 2 154 ? 25.547 -19.071 9.234 1.00 94.07 103 ARG L CA 1
ATOM 926 C C . ARG C 2 154 ? 26.715 -19.616 10.055 1.00 91.16 103 ARG L C 1
ATOM 927 O O . ARG C 2 154 ? 27.830 -19.093 10.001 1.00 99.17 103 ARG L O 1
ATOM 935 N N . VAL C 2 155 ? 26.444 -20.659 10.828 1.00 78.08 104 VAL L N 1
ATOM 936 C CA . VAL C 2 155 ? 27.479 -21.348 11.573 1.00 78.77 104 VAL L CA 1
ATOM 937 C C . VAL C 2 155 ? 27.657 -22.737 10.973 1.00 80.93 104 VAL L C 1
ATOM 938 O O . VAL C 2 155 ? 26.779 -23.586 11.090 1.00 80.50 104 VAL L O 1
ATOM 942 N N . GLU C 2 156 ? 28.786 -22.948 10.300 1.00 94.55 105 GLU L N 1
ATOM 943 C CA . GLU C 2 156 ? 29.110 -24.239 9.695 1.00 96.15 105 GLU L CA 1
ATOM 944 C C . GLU C 2 156 ? 30.233 -24.924 10.478 1.00 95.79 105 GLU L C 1
ATOM 945 O O . GLU C 2 156 ? 30.892 -24.296 11.306 1.00 95.38 105 GLU L O 1
ATOM 951 N N . LEU C 2 157 ? 30.442 -26.211 10.227 1.00 100.14 106 LEU L N 1
ATOM 952 C CA . LEU C 2 157 ? 31.554 -26.931 10.841 1.00 100.94 106 LEU L CA 1
ATOM 953 C C . LEU C 2 157 ? 32.858 -26.671 10.101 1.00 109.59 106 LEU L C 1
ATOM 954 O O . LEU C 2 157 ? 32.868 -26.499 8.882 1.00 113.84 106 LEU L O 1
ATOM 959 N N . ARG C 2 158 ? 33.960 -26.662 10.845 1.00 105.66 107 ARG L N 1
ATOM 960 C CA . ARG C 2 158 ? 35.281 -26.472 10.258 1.00 112.25 107 ARG L CA 1
ATOM 961 C C . ARG C 2 158 ? 35.953 -27.821 10.010 1.00 114.35 107 ARG L C 1
ATOM 962 O O . ARG C 2 158 ? 35.873 -28.725 10.837 1.00 111.25 107 ARG L O 1
ATOM 970 N N . ARG C 2 159 ? 36.591 -27.954 8.853 1.00 127.00 108 ARG L N 1
ATOM 971 C CA . ARG C 2 159 ? 37.326 -29.163 8.515 1.00 127.59 108 ARG L CA 1
ATOM 972 C C . ARG C 2 159 ? 38.603 -28.760 7.782 1.00 125.21 108 ARG L C 1
ATOM 973 O O . ARG C 2 159 ? 38.815 -27.574 7.526 1.00 123.72 108 ARG L O 1
ATOM 981 N N . THR C 2 160 ? 39.455 -29.730 7.457 1.00 123.13 109 THR L N 1
ATOM 982 C CA . THR C 2 160 ? 40.659 -29.445 6.682 1.00 126.01 109 THR L CA 1
ATOM 983 C C . THR C 2 160 ? 40.275 -29.071 5.257 1.00 122.50 109 THR L C 1
ATOM 984 O O . THR C 2 160 ? 39.263 -29.545 4.740 1.00 118.37 109 THR L O 1
ATOM 988 N N . VAL C 2 161 ? 41.079 -28.218 4.628 1.00 126.93 110 VAL L N 1
ATOM 989 C CA . VAL C 2 161 ? 40.811 -27.794 3.259 1.00 124.70 110 VAL L CA 1
ATOM 990 C C . VAL C 2 161 ? 40.775 -28.999 2.323 1.00 124.30 110 VAL L C 1
ATOM 991 O O . VAL C 2 161 ? 41.661 -29.846 2.358 1.00 128.02 110 VAL L O 1
ATOM 995 N N . ALA C 2 162 ? 39.731 -29.088 1.508 1.00 135.06 111 ALA L N 1
ATOM 996 C CA . ALA C 2 162 ? 39.619 -30.170 0.536 1.00 136.81 111 ALA L CA 1
ATOM 997 C C . ALA C 2 162 ? 39.344 -29.617 -0.852 1.00 133.53 111 ALA L C 1
ATOM 998 O O . ALA C 2 162 ? 38.519 -28.725 -1.025 1.00 131.32 111 ALA L O 1
ATOM 1000 N N . ALA C 2 163 ? 40.048 -30.150 -1.841 1.00 121.58 112 ALA L N 1
ATOM 1001 C CA . ALA C 2 163 ? 39.897 -29.696 -3.213 1.00 121.42 112 ALA L CA 1
ATOM 1002 C C . ALA C 2 163 ? 38.749 -30.433 -3.889 1.00 117.20 112 ALA L C 1
ATOM 1003 O O . ALA C 2 163 ? 38.503 -31.603 -3.598 1.00 119.45 112 ALA L O 1
ATOM 1005 N N . PRO C 2 164 ? 38.040 -29.748 -4.795 1.00 126.90 113 PRO L N 1
ATOM 1006 C CA . PRO C 2 164 ? 36.912 -30.365 -5.498 1.00 126.91 113 PRO L CA 1
ATOM 1007 C C . PRO C 2 164 ? 37.362 -31.359 -6.560 1.00 128.28 113 PRO L C 1
ATOM 1008 O O . PRO C 2 164 ? 38.260 -31.054 -7.338 1.00 127.75 113 PRO L O 1
ATOM 1012 N N . SER C 2 165 ? 36.750 -32.539 -6.580 1.00 126.75 114 SER L N 1
ATOM 1013 C CA . SER C 2 165 ? 36.923 -33.459 -7.694 1.00 127.50 114 SER L CA 1
ATOM 1014 C C . SER C 2 165 ? 35.991 -33.000 -8.803 1.00 124.61 114 SER L C 1
ATOM 1015 O O . SER C 2 165 ? 34.780 -33.128 -8.677 1.00 125.71 114 SER L O 1
ATOM 1018 N N . VAL C 2 166 ? 36.550 -32.457 -9.880 1.00 120.13 115 VAL L N 1
ATOM 1019 C CA . VAL C 2 166 ? 35.741 -31.818 -10.917 1.00 117.13 115 VAL L CA 1
ATOM 1020 C C . VAL C 2 166 ? 35.369 -32.751 -12.062 1.00 118.24 115 VAL L C 1
ATOM 1021 O O . VAL C 2 166 ? 36.231 -33.424 -12.631 1.00 123.49 115 VAL L O 1
ATOM 1025 N N . PHE C 2 167 ? 34.078 -32.776 -12.392 1.00 117.26 116 PHE L N 1
ATOM 1026 C CA . PHE C 2 167 ? 33.559 -33.585 -13.490 1.00 119.01 116 PHE L CA 1
ATOM 1027 C C . PHE C 2 167 ? 32.790 -32.718 -14.476 1.00 113.92 116 PHE L C 1
ATOM 1028 O O . PHE C 2 167 ? 32.206 -31.705 -14.099 1.00 109.28 116 PHE L O 1
ATOM 1036 N N . ILE C 2 168 ? 32.792 -33.130 -15.739 1.00 116.05 117 ILE L N 1
ATOM 1037 C CA . ILE C 2 168 ? 32.118 -32.397 -16.802 1.00 115.56 117 ILE L CA 1
ATOM 1038 C C . ILE C 2 168 ? 31.108 -33.316 -17.491 1.00 114.69 117 ILE L C 1
ATOM 1039 O O . ILE C 2 168 ? 31.366 -34.503 -17.694 1.00 119.08 117 ILE L O 1
ATOM 1044 N N . PHE C 2 169 ? 29.947 -32.772 -17.834 1.00 128.81 118 PHE L N 1
ATOM 1045 C CA . PHE C 2 169 ? 28.860 -33.591 -18.351 1.00 131.74 118 PHE L CA 1
ATOM 1046 C C . PHE C 2 169 ? 28.272 -33.020 -19.625 1.00 127.80 118 PHE L C 1
ATOM 1047 O O . PHE C 2 169 ? 27.664 -31.952 -19.611 1.00 123.65 118 PHE L O 1
ATOM 1055 N N . PRO C 2 170 ? 28.443 -33.740 -20.735 1.00 128.67 119 PRO L N 1
ATOM 1056 C CA . PRO C 2 170 ? 27.872 -33.312 -22.012 1.00 128.25 119 PRO L CA 1
ATOM 1057 C C . PRO C 2 170 ? 26.358 -33.464 -21.992 1.00 125.77 119 PRO L C 1
ATOM 1058 O O . PRO C 2 170 ? 25.844 -34.322 -21.272 1.00 129.86 119 PRO L O 1
ATOM 1062 N N . PRO C 2 171 ? 25.645 -32.632 -22.766 1.00 120.90 120 PRO L N 1
ATOM 1063 C CA . PRO C 2 171 ? 24.189 -32.747 -22.813 1.00 118.39 120 PRO L CA 1
ATOM 1064 C C . PRO C 2 171 ? 23.802 -34.034 -23.514 1.00 124.90 120 PRO L C 1
ATOM 1065 O O . PRO C 2 171 ? 24.399 -34.374 -24.538 1.00 127.71 120 PRO L O 1
ATOM 1069 N N . SER C 2 172 ? 22.829 -34.742 -22.953 1.00 113.41 121 SER L N 1
ATOM 1070 C CA . SER C 2 172 ? 22.345 -35.992 -23.523 1.00 120.53 121 SER L CA 1
ATOM 1071 C C . SER C 2 172 ? 21.817 -35.795 -24.937 1.00 119.62 121 SER L C 1
ATOM 1072 O O . SER C 2 172 ? 21.348 -34.710 -25.291 1.00 113.49 121 SER L O 1
ATOM 1075 N N . ASP C 2 173 ? 21.888 -36.846 -25.746 1.00 113.78 122 ASP L N 1
ATOM 1076 C CA . ASP C 2 173 ? 21.275 -36.802 -27.063 1.00 114.55 122 ASP L CA 1
ATOM 1077 C C . ASP C 2 173 ? 19.760 -36.769 -26.910 1.00 113.43 122 ASP L C 1
ATOM 1078 O O . ASP C 2 173 ? 19.048 -36.264 -27.775 1.00 111.15 122 ASP L O 1
ATOM 1083 N N . GLU C 2 174 ? 19.268 -37.292 -25.795 1.00 112.42 123 GLU L N 1
ATOM 1084 C CA . GLU C 2 174 ? 17.836 -37.292 -25.547 1.00 111.93 123 GLU L CA 1
ATOM 1085 C C . GLU C 2 174 ? 17.318 -35.872 -25.355 1.00 102.90 123 GLU L C 1
ATOM 1086 O O . GLU C 2 174 ? 16.187 -35.562 -25.722 1.00 100.47 123 GLU L O 1
ATOM 1092 N N . GLN C 2 175 ? 18.150 -35.004 -24.793 1.00 135.00 124 GLN L N 1
ATOM 1093 C CA . GLN C 2 175 ? 17.723 -33.638 -24.534 1.00 125.37 124 GLN L CA 1
ATOM 1094 C C . GLN C 2 175 ? 17.767 -32.779 -25.788 1.00 122.57 124 GLN L C 1
ATOM 1095 O O . GLN C 2 175 ? 16.906 -31.923 -25.986 1.00 120.05 124 GLN L O 1
ATOM 1101 N N . LEU C 2 176 ? 18.772 -33.006 -26.628 1.00 124.47 125 LEU L N 1
ATOM 1102 C CA . LEU C 2 176 ? 18.947 -32.216 -27.841 1.00 126.46 125 LEU L CA 1
ATOM 1103 C C . LEU C 2 176 ? 17.716 -32.273 -28.740 1.00 127.42 125 LEU L C 1
ATOM 1104 O O . LEU C 2 176 ? 17.409 -31.309 -29.436 1.00 127.64 125 LEU L O 1
ATOM 1109 N N . LYS C 2 177 ? 17.002 -33.395 -28.709 1.00 127.36 126 LYS L N 1
ATOM 1110 C CA . LYS C 2 177 ? 15.776 -33.540 -29.488 1.00 128.77 126 LYS L CA 1
ATOM 1111 C C . LYS C 2 177 ? 14.746 -32.478 -29.108 1.00 123.90 126 LYS L C 1
ATOM 1112 O O . LYS C 2 177 ? 13.975 -32.023 -29.951 1.00 124.88 126 LYS L O 1
ATOM 1118 N N . SER C 2 178 ? 14.740 -32.090 -27.836 1.00 136.24 127 SER L N 1
ATOM 1119 C CA . SER C 2 178 ? 13.773 -31.122 -27.325 1.00 132.10 127 SER L CA 1
ATOM 1120 C C . SER C 2 178 ? 14.087 -29.707 -27.803 1.00 131.85 127 SER L C 1
ATOM 1121 O O . SER C 2 178 ? 13.203 -28.856 -27.854 1.00 129.97 127 SER L O 1
ATOM 1124 N N . GLY C 2 179 ? 15.348 -29.455 -28.139 1.00 120.95 128 GLY L N 1
ATOM 1125 C CA . GLY C 2 179 ? 15.729 -28.162 -28.674 1.00 122.73 128 GLY L CA 1
ATOM 1126 C C . GLY C 2 179 ? 16.668 -27.335 -27.814 1.00 121.49 128 GLY L C 1
ATOM 1127 O O . GLY C 2 179 ? 17.210 -26.326 -28.276 1.00 125.43 128 GLY L O 1
ATOM 1128 N N . THR C 2 180 ? 16.868 -27.745 -26.566 1.00 126.58 129 THR L N 1
ATOM 1129 C CA . THR C 2 180 ? 17.807 -27.039 -25.697 1.00 125.65 129 THR L CA 1
ATOM 1130 C C . THR C 2 180 ? 18.971 -27.926 -25.262 1.00 126.42 129 THR L C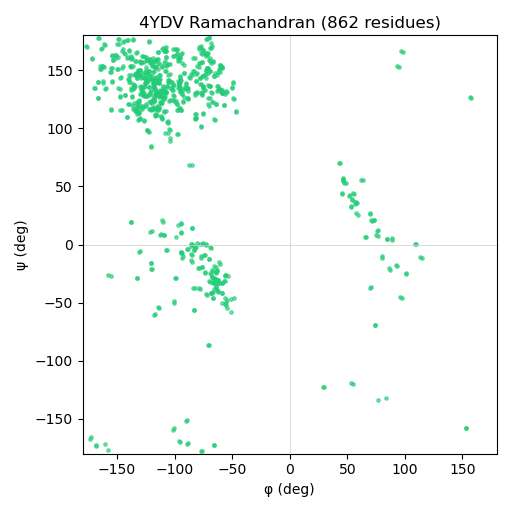 1
ATOM 1131 O O . THR C 2 180 ? 18.873 -29.150 -25.288 1.00 126.51 129 THR L O 1
ATOM 1135 N N . ALA C 2 181 ? 20.077 -27.300 -24.875 1.00 129.18 130 ALA L N 1
ATOM 1136 C CA . ALA C 2 181 ? 21.278 -28.039 -24.508 1.00 130.70 130 ALA L CA 1
ATOM 1137 C C . ALA C 2 181 ? 21.793 -27.620 -23.140 1.00 127.48 130 ALA L C 1
ATOM 1138 O O . ALA C 2 181 ? 22.157 -26.461 -22.936 1.00 128.53 130 ALA L O 1
ATOM 1140 N N . SER C 2 182 ? 21.825 -28.568 -22.207 1.00 109.65 131 SER L N 1
ATOM 1141 C CA . SER C 2 182 ? 22.347 -28.310 -20.871 1.00 107.48 131 SER L CA 1
ATOM 1142 C C . SER C 2 182 ? 23.691 -29.004 -20.610 1.00 110.38 131 SER L C 1
ATOM 1143 O O . SER C 2 182 ? 23.783 -30.236 -20.569 1.00 111.98 131 SER L O 1
ATOM 1146 N N . VAL C 2 183 ? 24.732 -28.199 -20.436 1.00 117.17 132 VAL L N 1
ATOM 1147 C CA . VAL C 2 183 ? 26.040 -28.719 -20.072 1.00 120.03 132 VAL L CA 1
ATOM 1148 C C . VAL C 2 183 ? 26.249 -28.521 -18.578 1.00 117.43 132 VAL L C 1
ATOM 1149 O O . VAL C 2 183 ? 26.078 -27.420 -18.057 1.00 115.72 132 VAL L O 1
ATOM 1153 N N . VAL C 2 184 ? 26.612 -29.594 -17.888 1.00 103.30 133 VAL L N 1
ATOM 1154 C CA . VAL C 2 184 ? 26.676 -29.569 -16.436 1.00 99.62 133 VAL L CA 1
ATOM 1155 C C . VAL C 2 184 ? 28.100 -29.796 -15.949 1.00 103.17 133 VAL L C 1
ATOM 1156 O O . VAL C 2 184 ? 28.793 -30.689 -16.431 1.00 106.81 133 VAL L O 1
ATOM 1160 N N . CYS C 2 185 ? 28.532 -28.962 -15.006 1.00 98.69 134 CYS L N 1
ATOM 1161 C CA . CYS C 2 185 ? 29.839 -29.095 -14.377 1.00 101.56 134 CYS L CA 1
ATOM 1162 C C . CYS C 2 185 ? 29.614 -29.429 -12.912 1.00 100.64 134 CYS L C 1
ATOM 1163 O O . CYS C 2 185 ? 28.835 -28.768 -12.232 1.00 97.73 134 CYS L O 1
ATOM 1166 N N . LEU C 2 186 ? 30.285 -30.467 -12.432 1.00 102.23 135 LEU L N 1
ATOM 1167 C CA . LEU C 2 186 ? 30.126 -30.894 -11.048 1.00 106.09 135 LEU L CA 1
ATOM 1168 C C . LEU C 2 186 ? 31.400 -30.681 -10.240 1.00 108.10 135 LEU L C 1
ATOM 1169 O O . LEU C 2 186 ? 32.480 -31.097 -10.655 1.00 110.46 135 LEU L O 1
ATOM 1174 N N . LEU C 2 187 ? 31.271 -30.029 -9.089 1.00 103.74 136 LEU L N 1
ATOM 1175 C CA . LEU C 2 187 ? 32.376 -29.909 -8.149 1.00 106.50 136 LEU L CA 1
ATOM 1176 C C . LEU C 2 187 ? 32.029 -30.743 -6.927 1.00 112.62 136 LEU L C 1
ATOM 1177 O O . LEU C 2 187 ? 31.149 -30.380 -6.154 1.00 111.47 136 LEU L O 1
ATOM 1182 N N . ASN C 2 188 ? 32.707 -31.868 -6.746 1.00 94.96 137 ASN L N 1
ATOM 1183 C CA . ASN C 2 188 ? 32.320 -32.790 -5.681 1.00 99.68 137 ASN L CA 1
ATOM 1184 C C . ASN C 2 188 ? 33.183 -32.720 -4.420 1.00 100.84 137 ASN L C 1
ATOM 1185 O O . ASN C 2 188 ? 34.412 -32.643 -4.490 1.00 101.80 137 ASN L O 1
ATOM 1190 N N . ASN C 2 189 ? 32.512 -32.761 -3.273 1.00 105.17 138 ASN L N 1
ATOM 1191 C CA . ASN C 2 189 ? 33.145 -32.857 -1.959 1.00 106.36 138 ASN L CA 1
ATOM 1192 C C . ASN C 2 189 ? 34.370 -31.976 -1.727 1.00 105.79 138 ASN L C 1
ATOM 1193 O O . ASN C 2 189 ? 35.492 -32.471 -1.621 1.00 107.27 138 ASN L O 1
ATOM 1198 N N . PHE C 2 190 ? 34.150 -30.671 -1.634 1.00 102.49 139 PHE L N 1
ATOM 1199 C CA . PHE C 2 190 ? 35.244 -29.744 -1.400 1.00 102.98 139 PHE L CA 1
ATOM 1200 C C . PHE C 2 190 ? 35.014 -28.927 -0.136 1.00 101.48 139 PHE L C 1
ATOM 1201 O O . PHE C 2 190 ? 33.958 -29.031 0.489 1.00 100.56 139 PHE L O 1
ATOM 1209 N N . TYR C 2 191 ? 36.018 -28.127 0.229 1.00 126.96 140 TYR L N 1
ATOM 1210 C CA . TYR C 2 191 ? 35.953 -27.233 1.382 1.00 126.63 140 TYR L CA 1
ATOM 1211 C C . TYR C 2 191 ? 37.106 -26.223 1.329 1.00 124.83 140 TYR L C 1
ATOM 1212 O O . TYR C 2 191 ? 38.229 -26.590 0.972 1.00 126.00 140 TYR L O 1
ATOM 1221 N N . PRO C 2 192 ? 36.844 -24.947 1.689 1.00 113.51 141 PRO L N 1
ATOM 1222 C CA . PRO C 2 192 ? 35.576 -24.374 2.167 1.00 112.59 141 PRO L CA 1
ATOM 1223 C C . PRO C 2 192 ? 34.557 -24.152 1.048 1.00 110.50 141 PRO L C 1
ATOM 1224 O O . PRO C 2 192 ? 34.830 -24.483 -0.108 1.00 109.51 141 PRO L O 1
ATOM 1228 N N . ARG C 2 193 ? 33.400 -23.596 1.398 1.00 138.96 142 ARG L N 1
ATOM 1229 C CA . ARG C 2 193 ? 32.294 -23.461 0.455 1.00 136.99 142 ARG L CA 1
ATOM 1230 C C . ARG C 2 193 ? 32.619 -22.529 -0.707 1.00 136.22 142 ARG L C 1
ATOM 1231 O O . ARG C 2 193 ? 32.101 -22.698 -1.814 1.00 134.10 142 ARG L O 1
ATOM 1239 N N . GLU C 2 194 ? 33.476 -21.547 -0.450 1.00 138.89 143 GLU L N 1
ATOM 1240 C CA . GLU C 2 194 ? 33.804 -20.539 -1.450 1.00 139.03 143 GLU L CA 1
ATOM 1241 C C . GLU C 2 194 ? 34.565 -21.148 -2.624 1.00 138.36 143 GLU L C 1
ATOM 1242 O O . GLU C 2 194 ? 35.610 -21.765 -2.443 1.00 139.58 143 GLU L O 1
ATOM 1248 N N . ALA C 2 195 ? 34.018 -20.980 -3.825 1.00 118.84 144 ALA L N 1
ATOM 1249 C CA . ALA C 2 195 ? 34.605 -21.528 -5.043 1.00 121.78 144 ALA L CA 1
ATOM 1250 C C . ALA C 2 195 ? 34.013 -20.806 -6.245 1.00 123.89 144 ALA L C 1
ATOM 1251 O O . ALA C 2 195 ? 32.891 -20.304 -6.177 1.00 123.15 144 ALA L O 1
ATOM 1253 N N . LYS C 2 196 ? 34.753 -20.745 -7.347 1.00 141.60 145 LYS L N 1
ATOM 1254 C CA . LYS C 2 196 ? 34.217 -20.118 -8.556 1.00 142.62 145 LYS L CA 1
ATOM 1255 C C . LYS C 2 196 ? 34.438 -20.927 -9.838 1.00 143.12 145 LYS L C 1
ATOM 1256 O O . LYS C 2 196 ? 35.436 -21.635 -9.982 1.00 144.83 145 LYS L O 1
ATOM 1262 N N . VAL C 2 197 ? 33.484 -20.814 -10.759 1.00 146.06 146 VAL L N 1
ATOM 1263 C CA . VAL C 2 197 ? 33.455 -21.631 -11.968 1.00 145.36 146 VAL L CA 1
ATOM 1264 C C . VAL C 2 197 ? 33.256 -20.791 -13.227 1.00 144.20 146 VAL L C 1
ATOM 1265 O O . VAL C 2 197 ? 32.282 -20.046 -13.341 1.00 141.46 146 VAL L O 1
ATOM 1269 N N . GLN C 2 198 ? 34.177 -20.929 -14.177 1.00 128.40 147 GLN L N 1
ATOM 1270 C CA . GLN C 2 198 ? 34.102 -20.200 -15.438 1.00 127.43 147 GLN L CA 1
ATOM 1271 C C . GLN C 2 198 ? 33.762 -21.115 -16.612 1.00 125.87 147 GLN L C 1
ATOM 1272 O O . GLN C 2 198 ? 34.356 -22.182 -16.768 1.00 128.50 147 GLN L O 1
ATOM 1278 N N . TRP C 2 199 ? 32.814 -20.686 -17.440 1.00 152.39 148 TRP L N 1
ATOM 1279 C CA . TRP C 2 199 ? 32.446 -21.430 -18.642 1.00 153.23 148 TRP L CA 1
ATOM 1280 C C . TRP C 2 199 ? 33.064 -20.814 -19.891 1.00 156.73 148 TRP L C 1
ATOM 1281 O O . TRP C 2 199 ? 33.007 -19.601 -20.086 1.00 156.74 148 TRP L O 1
ATOM 1292 N N . LYS C 2 200 ? 33.653 -21.658 -20.733 1.00 144.89 149 LYS L N 1
ATOM 1293 C CA . LYS C 2 200 ? 34.221 -21.209 -22.006 1.00 148.09 149 LYS L CA 1
ATOM 1294 C C . LYS C 2 200 ? 33.901 -22.161 -23.164 1.00 148.41 149 LYS L C 1
ATOM 1295 O O . LYS C 2 200 ? 34.124 -23.370 -23.077 1.00 149.81 149 LYS L O 1
ATOM 1301 N N . VAL C 2 201 ? 33.368 -21.594 -24.242 1.00 167.94 150 VAL L N 1
ATOM 1302 C CA . VAL C 2 201 ? 33.013 -22.352 -25.436 1.00 167.50 150 VAL L CA 1
ATOM 1303 C C . VAL C 2 201 ? 33.827 -21.844 -26.620 1.00 171.42 150 VAL L C 1
ATOM 1304 O O . VAL C 2 201 ? 33.690 -20.687 -27.023 1.00 171.11 150 VAL L O 1
ATOM 1308 N N . ASP C 2 202 ? 34.660 -22.722 -27.176 1.00 222.78 151 ASP L N 1
ATOM 1309 C CA . ASP C 2 202 ? 35.681 -22.339 -28.151 1.00 227.51 151 ASP L CA 1
ATOM 1310 C C . ASP C 2 202 ? 36.588 -21.254 -27.576 1.00 230.47 151 ASP L C 1
ATOM 1311 O O . ASP C 2 202 ? 36.903 -20.272 -28.251 1.00 232.74 151 ASP L O 1
ATOM 1316 N N . ASN C 2 203 ? 36.982 -21.444 -26.316 1.00 182.18 152 ASN L N 1
ATOM 1317 C CA . ASN C 2 203 ? 37.880 -20.536 -25.597 1.00 184.73 152 ASN L CA 1
ATOM 1318 C C . ASN C 2 203 ? 37.290 -19.151 -25.341 1.00 182.51 152 ASN L C 1
ATOM 1319 O O . ASN C 2 203 ? 37.979 -18.257 -24.851 1.00 184.59 152 ASN L O 1
ATOM 1324 N N . ALA C 2 204 ? 36.013 -18.984 -25.668 1.00 200.14 153 ALA L N 1
ATOM 1325 C CA . ALA C 2 204 ? 35.332 -17.711 -25.473 1.00 197.94 153 ALA L CA 1
ATOM 1326 C C . ALA C 2 204 ? 34.520 -17.722 -24.181 1.00 193.50 153 ALA L C 1
ATOM 1327 O O . ALA C 2 204 ? 33.631 -18.555 -24.001 1.00 189.49 153 ALA L O 1
ATOM 1329 N N . LEU C 2 205 ? 34.837 -16.788 -23.289 1.00 175.06 154 LEU L N 1
ATOM 1330 C CA . LEU C 2 205 ? 34.196 -16.699 -21.979 1.00 171.64 154 LEU L CA 1
ATOM 1331 C C . LEU C 2 205 ? 32.688 -16.452 -22.068 1.00 166.80 154 LEU L C 1
ATOM 1332 O O . LEU C 2 205 ? 32.229 -15.598 -22.832 1.00 166.87 154 LEU L O 1
ATOM 1337 N N . GLN C 2 206 ? 31.929 -17.208 -21.278 1.00 155.69 155 GLN L N 1
ATOM 1338 C CA . GLN C 2 206 ? 30.477 -17.085 -21.227 1.00 150.79 155 GLN L CA 1
ATOM 1339 C C . GLN C 2 206 ? 30.057 -16.446 -19.909 1.00 149.23 155 GLN L C 1
ATOM 1340 O O . GLN C 2 206 ? 30.722 -16.627 -18.889 1.00 150.60 155 GLN L O 1
ATOM 1346 N N . SER C 2 207 ? 28.949 -15.710 -19.925 1.00 163.87 156 SER L N 1
ATOM 1347 C CA . SER C 2 207 ? 28.385 -15.163 -18.692 1.00 162.49 156 SER L CA 1
ATOM 1348 C C . SER C 2 207 ? 26.887 -14.886 -18.820 1.00 158.31 156 SER L C 1
ATOM 1349 O O . SER C 2 207 ? 26.393 -14.551 -19.900 1.00 157.09 156 SER L O 1
ATOM 1352 N N . GLY C 2 208 ? 26.172 -15.029 -17.707 1.00 155.12 157 GLY L N 1
ATOM 1353 C CA . GLY C 2 208 ? 24.749 -14.750 -17.667 1.00 151.11 157 GLY L CA 1
ATOM 1354 C C . GLY C 2 208 ? 23.926 -15.808 -18.372 1.00 146.21 157 GLY L C 1
ATOM 1355 O O . GLY C 2 208 ? 22.788 -15.562 -18.773 1.00 142.61 157 GLY L O 1
ATOM 1356 N N . ASN C 2 209 ? 24.509 -16.991 -18.526 1.00 161.20 158 ASN L N 1
ATOM 1357 C CA . ASN C 2 209 ? 23.832 -18.104 -19.175 1.00 157.04 158 ASN L CA 1
ATOM 1358 C C . ASN C 2 209 ? 24.081 -19.399 -18.414 1.00 157.03 158 ASN L C 1
ATOM 1359 O O . ASN C 2 209 ? 23.912 -20.495 -18.951 1.00 155.74 158 ASN L O 1
ATOM 1364 N N . SER C 2 210 ? 24.486 -19.258 -17.157 1.00 121.47 159 SER L N 1
ATOM 1365 C CA . SER C 2 210 ? 24.805 -20.401 -16.316 1.00 122.23 159 SER L CA 1
ATOM 1366 C C . SER C 2 210 ? 24.296 -20.187 -14.900 1.00 121.09 159 SER L C 1
ATOM 1367 O O . SER C 2 210 ? 24.673 -19.223 -14.234 1.00 121.51 159 SER L O 1
ATOM 1370 N N . GLN C 2 211 ? 23.437 -21.090 -14.443 1.00 114.97 160 GLN L N 1
ATOM 1371 C CA . GLN C 2 211 ? 22.978 -21.064 -13.062 1.00 114.18 160 GLN L CA 1
ATOM 1372 C C . GLN C 2 211 ? 23.828 -21.999 -12.206 1.00 115.73 160 GLN L C 1
ATOM 1373 O O . GLN C 2 211 ? 24.240 -23.068 -12.656 1.00 116.79 160 GLN L O 1
ATOM 1379 N N . GLU C 2 212 ? 24.107 -21.575 -10.980 1.00 103.46 161 GLU L N 1
ATOM 1380 C CA . GLU C 2 212 ? 24.834 -22.402 -10.031 1.00 104.76 161 GLU L CA 1
ATOM 1381 C C . GLU C 2 212 ? 23.888 -22.891 -8.948 1.00 104.07 161 GLU L C 1
ATOM 1382 O O . GLU C 2 212 ? 22.752 -22.424 -8.842 1.00 102.85 161 GLU L O 1
ATOM 1388 N N . SER C 2 213 ? 24.369 -23.830 -8.143 1.00 87.93 162 SER L N 1
ATOM 1389 C CA . SER C 2 213 ? 23.590 -24.390 -7.053 1.00 87.48 162 SER L CA 1
ATOM 1390 C C . SER C 2 213 ? 24.505 -25.236 -6.176 1.00 89.19 162 SER L C 1
ATOM 1391 O O . SER C 2 213 ? 25.300 -26.025 -6.682 1.00 89.54 162 SER L O 1
ATOM 1394 N N . VAL C 2 214 ? 24.397 -25.071 -4.863 1.00 82.45 163 VAL L N 1
ATOM 1395 C CA . VAL C 2 214 ? 25.305 -25.749 -3.951 1.00 83.60 163 VAL L CA 1
ATOM 1396 C C . VAL C 2 214 ? 24.556 -26.421 -2.803 1.00 83.30 163 VAL L C 1
ATOM 1397 O O . VAL C 2 214 ? 23.552 -25.902 -2.318 1.00 83.21 163 VAL L O 1
ATOM 1401 N N . THR C 2 215 ? 25.040 -27.589 -2.391 1.00 84.45 164 THR L N 1
ATOM 1402 C CA . THR C 2 215 ? 24.410 -28.377 -1.336 1.00 84.95 164 THR L CA 1
ATOM 1403 C C . THR C 2 215 ? 24.652 -27.847 0.075 1.00 86.61 164 THR L C 1
ATOM 1404 O O . THR C 2 215 ? 25.544 -27.031 0.313 1.00 87.51 164 THR L O 1
ATOM 1408 N N . GLU C 2 216 ? 23.843 -28.330 1.012 1.00 93.91 165 GLU L N 1
ATOM 1409 C CA . GLU C 2 216 ? 24.075 -28.070 2.418 1.00 93.95 165 GLU L CA 1
ATOM 1410 C C . GLU C 2 216 ? 25.362 -28.776 2.790 1.00 94.90 165 GLU L C 1
ATOM 1411 O O . GLU C 2 216 ? 25.766 -29.721 2.111 1.00 95.59 165 GLU L O 1
ATOM 1417 N N . GLN C 2 217 ? 26.010 -28.316 3.856 1.00 94.82 166 GLN L N 1
ATOM 1418 C CA . GLN C 2 217 ? 27.238 -28.949 4.316 1.00 96.03 166 GLN L CA 1
ATOM 1419 C C . GLN C 2 217 ? 26.973 -30.414 4.627 1.00 95.54 166 GLN L C 1
ATOM 1420 O O . GLN C 2 217 ? 26.023 -30.753 5.338 1.00 94.09 166 GLN L O 1
ATOM 1426 N N . ASP C 2 218 ? 27.821 -31.275 4.080 1.00 101.60 167 ASP L N 1
ATOM 1427 C CA . ASP C 2 218 ? 27.619 -32.708 4.173 1.00 97.99 167 ASP L CA 1
ATOM 1428 C C . ASP C 2 218 ? 27.650 -33.205 5.615 1.00 96.16 167 ASP L C 1
ATOM 1429 O O . ASP C 2 218 ? 28.542 -32.849 6.391 1.00 96.51 167 ASP L O 1
ATOM 1434 N N . SER C 2 219 ? 26.668 -34.026 5.970 1.00 106.20 168 SER L N 1
ATOM 1435 C CA . SER C 2 219 ? 26.561 -34.557 7.326 1.00 102.06 168 SER L CA 1
ATOM 1436 C C . SER C 2 219 ? 27.710 -35.516 7.650 1.00 101.74 168 SER L C 1
ATOM 1437 O O . SER C 2 219 ? 28.119 -35.660 8.807 1.00 100.71 168 SER L O 1
ATOM 1440 N N . LYS C 2 220 ? 28.231 -36.163 6.613 1.00 121.31 169 LYS L N 1
ATOM 1441 C CA . LYS C 2 220 ? 29.236 -37.208 6.773 1.00 119.53 169 LYS L CA 1
ATOM 1442 C C . LYS C 2 220 ? 30.643 -36.626 6.918 1.00 120.30 169 LYS L C 1
ATOM 1443 O O . LYS C 2 220 ? 31.328 -36.893 7.903 1.00 117.64 169 LYS L O 1
ATOM 1449 N N . ASP C 2 221 ? 31.067 -35.820 5.947 1.00 98.92 170 ASP L N 1
ATOM 1450 C CA . ASP C 2 221 ? 32.450 -35.346 5.912 1.00 100.20 170 ASP L CA 1
ATOM 1451 C C . ASP C 2 221 ? 32.611 -33.829 5.948 1.00 104.13 170 ASP L C 1
ATOM 1452 O O . ASP C 2 221 ? 33.699 -33.316 5.710 1.00 105.61 170 ASP L O 1
ATOM 1457 N N . SER C 2 222 ? 31.526 -33.121 6.225 1.00 94.07 171 SER L N 1
ATOM 1458 C CA . SER C 2 222 ? 31.549 -31.661 6.323 1.00 96.24 171 SER L CA 1
ATOM 1459 C C . SER C 2 222 ? 32.014 -30.944 5.053 1.00 98.66 171 SER L C 1
ATOM 1460 O O . SER C 2 222 ? 32.511 -29.821 5.127 1.00 100.47 171 SER L O 1
ATOM 1463 N N . THR C 2 223 ? 31.845 -31.581 3.895 1.00 89.73 172 THR L N 1
ATOM 1464 C CA . THR C 2 223 ? 32.192 -30.951 2.620 1.00 89.93 172 THR L CA 1
ATOM 1465 C C . THR C 2 223 ? 30.978 -30.382 1.890 1.00 88.16 172 THR L C 1
ATOM 1466 O O . THR C 2 223 ? 29.836 -30.649 2.256 1.00 87.27 172 THR L O 1
ATOM 1470 N N . TYR C 2 224 ? 31.237 -29.590 0.857 1.00 100.80 173 TYR L N 1
ATOM 1471 C CA . TYR C 2 224 ? 30.180 -29.040 0.020 1.00 99.12 173 TYR L CA 1
ATOM 1472 C C . TYR C 2 224 ? 30.300 -29.604 -1.384 1.00 98.39 173 TYR L C 1
ATOM 1473 O O . TYR C 2 224 ? 31.361 -30.079 -1.772 1.00 99.81 173 TYR L O 1
ATOM 1482 N N . SER C 2 225 ? 29.219 -29.554 -2.150 1.00 96.75 174 SER L N 1
ATOM 1483 C CA . SER C 2 225 ? 29.298 -29.852 -3.573 1.00 95.37 174 SER L CA 1
ATOM 1484 C C . SER C 2 225 ? 28.579 -28.766 -4.355 1.00 94.35 174 SER L C 1
ATOM 1485 O O . SER C 2 225 ? 27.638 -28.162 -3.857 1.00 94.15 174 SER L O 1
ATOM 1488 N N . LEU C 2 226 ? 29.030 -28.508 -5.574 1.00 102.43 175 LEU L N 1
ATOM 1489 C CA . LEU C 2 226 ? 28.440 -27.454 -6.387 1.00 101.52 175 LEU L CA 1
ATOM 1490 C C . LEU C 2 226 ? 28.150 -27.951 -7.805 1.00 101.27 175 LEU L C 1
ATOM 1491 O O . LEU C 2 226 ? 28.873 -28.793 -8.336 1.00 102.39 175 LEU L O 1
ATOM 1496 N N . SER C 2 227 ? 27.090 -27.430 -8.416 1.00 98.85 176 SER L N 1
ATOM 1497 C CA . SER C 2 227 ? 26.804 -27.723 -9.817 1.00 99.17 176 SER L CA 1
ATOM 1498 C C . SER C 2 227 ? 26.637 -26.430 -10.592 1.00 98.30 176 SER L C 1
ATOM 1499 O O . SER C 2 227 ? 25.969 -25.504 -10.133 1.00 96.65 176 SER L O 1
ATOM 1502 N N . SER C 2 228 ? 27.249 -26.365 -11.766 1.00 102.11 177 SER L N 1
ATOM 1503 C CA . SER C 2 228 ? 27.036 -25.238 -12.654 1.00 101.35 177 SER L CA 1
ATOM 1504 C C . SER C 2 228 ? 26.379 -25.761 -13.915 1.00 101.60 177 SER L C 1
ATOM 1505 O O . SER C 2 228 ? 26.855 -26.724 -14.510 1.00 103.49 177 SER L O 1
ATOM 1508 N N . THR C 2 229 ? 25.271 -25.144 -14.308 1.00 100.98 178 THR L N 1
ATOM 1509 C CA . THR C 2 229 ? 24.550 -25.589 -15.490 1.00 101.16 178 THR L CA 1
ATOM 1510 C C . THR C 2 229 ? 24.525 -24.522 -16.572 1.00 100.76 178 THR L C 1
ATOM 1511 O O . THR C 2 229 ? 23.876 -23.485 -16.431 1.00 98.83 178 THR L O 1
ATOM 1515 N N . LEU C 2 230 ? 25.251 -24.789 -17.649 1.00 108.33 179 LEU L N 1
ATOM 1516 C CA . LEU C 2 230 ? 25.265 -23.912 -18.805 1.00 108.75 179 LEU L CA 1
ATOM 1517 C C . LEU C 2 230 ? 24.157 -24.338 -19.756 1.00 107.79 179 LEU L C 1
ATOM 1518 O O . LEU C 2 230 ? 24.076 -25.505 -20.141 1.00 109.05 179 LEU L O 1
ATOM 1523 N N . THR C 2 231 ? 23.298 -23.398 -20.128 1.00 138.33 180 THR L N 1
ATOM 1524 C CA . THR C 2 231 ? 22.184 -23.709 -21.012 1.00 137.32 180 THR L CA 1
ATOM 1525 C C . THR C 2 231 ? 22.292 -22.934 -22.322 1.00 137.18 180 THR L C 1
ATOM 1526 O O . THR C 2 231 ? 22.388 -21.706 -22.319 1.00 136.73 180 THR L O 1
ATOM 1530 N N . LEU C 2 232 ? 22.295 -23.666 -23.435 1.00 129.46 181 LEU L N 1
ATOM 1531 C CA . LEU C 2 232 ? 22.351 -23.070 -24.767 1.00 132.22 181 LEU L CA 1
ATOM 1532 C C . LEU C 2 232 ? 21.220 -23.622 -25.617 1.00 132.33 181 LEU L C 1
ATOM 1533 O O . LEU C 2 232 ? 20.640 -24.657 -25.286 1.00 130.50 181 LEU L O 1
ATOM 1538 N N . SER C 2 233 ? 20.911 -22.935 -26.714 1.00 144.72 182 SER L N 1
ATOM 1539 C CA . SER C 2 233 ? 19.961 -23.457 -27.687 1.00 144.52 182 SER L CA 1
ATOM 1540 C C . SER C 2 233 ? 20.645 -24.592 -28.430 1.00 146.48 182 SER L C 1
ATOM 1541 O O . SER C 2 233 ? 21.870 -24.708 -28.385 1.00 148.09 182 SER L O 1
ATOM 1544 N N . LYS C 2 234 ? 19.866 -25.434 -29.102 1.00 132.72 183 LYS L N 1
ATOM 1545 C CA . LYS C 2 234 ? 20.449 -26.508 -29.899 1.00 136.75 183 LYS L CA 1
ATOM 1546 C C . LYS C 2 234 ? 21.301 -25.905 -31.013 1.00 139.81 183 LYS L C 1
ATOM 1547 O O . LYS C 2 234 ? 22.393 -26.393 -31.315 1.00 143.32 183 LYS L O 1
ATOM 1553 N N . ALA C 2 235 ? 20.795 -24.826 -31.603 1.00 177.57 184 ALA L N 1
ATOM 1554 C CA . ALA C 2 235 ? 21.504 -24.104 -32.649 1.00 181.15 184 ALA L CA 1
ATOM 1555 C C . ALA C 2 235 ? 22.882 -23.663 -32.174 1.00 183.25 184 ALA L C 1
ATOM 1556 O O . ALA C 2 235 ? 23.888 -23.925 -32.832 1.00 187.43 184 ALA L O 1
ATOM 1558 N N . ASP C 2 236 ? 22.922 -23.004 -31.021 1.00 143.47 185 ASP L N 1
ATOM 1559 C CA . ASP C 2 236 ? 24.176 -22.486 -30.482 1.00 145.84 185 ASP L CA 1
ATOM 1560 C C . ASP C 2 236 ? 25.141 -23.594 -30.065 1.00 145.90 185 ASP L C 1
ATOM 1561 O O . ASP C 2 236 ? 26.349 -23.374 -29.981 1.00 149.33 185 ASP L O 1
ATOM 1566 N N . TYR C 2 237 ? 24.608 -24.783 -29.810 1.00 130.79 186 TYR L N 1
ATOM 1567 C CA . TYR C 2 237 ? 25.438 -25.904 -29.381 1.00 131.23 186 TYR L CA 1
ATOM 1568 C C . TYR C 2 237 ? 26.077 -26.629 -30.567 1.00 136.31 186 TYR L C 1
ATOM 1569 O O . TYR C 2 237 ? 27.226 -27.067 -30.492 1.00 138.64 186 TYR L O 1
ATOM 1578 N N . GLU C 2 238 ? 25.328 -26.743 -31.660 1.00 152.59 187 GLU L N 1
ATOM 1579 C CA . GLU C 2 238 ? 25.801 -27.453 -32.844 1.00 158.87 187 GLU L CA 1
ATOM 1580 C C . GLU C 2 238 ? 26.819 -26.647 -33.651 1.00 162.18 187 GLU L C 1
ATOM 1581 O O . GLU C 2 238 ? 27.571 -27.210 -34.450 1.00 167.67 187 GLU L O 1
ATOM 1587 N N . LYS C 2 239 ? 26.840 -25.332 -33.435 1.00 168.36 188 LYS L N 1
ATOM 1588 C CA . LYS C 2 239 ? 27.773 -24.450 -34.132 1.00 174.86 188 LYS L CA 1
ATOM 1589 C C . LYS C 2 239 ? 29.038 -24.212 -33.312 1.00 176.79 188 LYS L C 1
ATOM 1590 O O . LYS C 2 239 ? 29.784 -23.267 -33.561 1.00 181.73 188 LYS L O 1
ATOM 1596 N N . HIS C 2 240 ? 29.268 -25.076 -32.330 1.00 173.39 189 HIS L N 1
ATOM 1597 C CA . HIS C 2 240 ? 30.480 -25.019 -31.522 1.00 175.32 189 HIS L CA 1
ATOM 1598 C C . HIS C 2 240 ? 30.996 -26.425 -31.219 1.00 174.98 189 HIS L C 1
ATOM 1599 O O . HIS C 2 240 ? 30.254 -27.406 -31.319 1.00 171.76 189 HIS L O 1
ATOM 1606 N N . LYS C 2 241 ? 32.267 -26.515 -30.842 1.00 170.37 190 LYS L N 1
ATOM 1607 C CA . LYS C 2 241 ? 32.943 -27.805 -30.758 1.00 171.97 190 LYS L CA 1
ATOM 1608 C C . LYS C 2 241 ? 33.421 -28.149 -29.349 1.00 168.83 190 LYS L C 1
ATOM 1609 O O . LYS C 2 241 ? 33.010 -29.160 -28.773 1.00 164.59 190 LYS L O 1
ATOM 1615 N N . VAL C 2 242 ? 34.297 -27.305 -28.810 1.00 195.45 191 VAL L N 1
ATOM 1616 C CA . VAL C 2 242 ? 34.960 -27.579 -27.536 1.00 194.03 191 VAL L CA 1
ATOM 1617 C C . VAL C 2 242 ? 34.332 -26.828 -26.362 1.00 188.64 191 VAL L C 1
ATOM 1618 O O . VAL C 2 242 ? 34.219 -25.601 -26.375 1.00 189.72 191 VAL L O 1
ATOM 1622 N N . TYR C 2 243 ? 33.926 -27.587 -25.349 1.00 156.43 192 TYR L N 1
ATOM 1623 C CA . TYR C 2 243 ? 33.261 -27.038 -24.177 1.00 151.66 192 TYR L CA 1
ATOM 1624 C C . TYR C 2 243 ? 34.078 -27.359 -22.936 1.00 151.76 192 TYR L C 1
ATOM 1625 O O . TYR C 2 243 ? 34.499 -28.498 -22.752 1.00 151.74 192 TYR L O 1
ATOM 1634 N N . ALA C 2 244 ? 34.313 -26.354 -22.095 1.00 134.96 193 ALA L N 1
ATOM 1635 C CA . ALA C 2 244 ? 35.120 -26.546 -20.894 1.00 135.71 193 ALA L CA 1
ATOM 1636 C C . ALA C 2 244 ? 34.673 -25.656 -19.746 1.00 133.75 193 ALA L C 1
ATOM 1637 O O . ALA C 2 244 ? 34.270 -24.513 -19.950 1.00 134.60 193 ALA L O 1
ATOM 1639 N N . CYS C 2 245 ? 34.741 -26.196 -18.535 1.00 159.76 194 CYS L N 1
ATOM 1640 C CA . CYS C 2 245 ? 34.510 -25.399 -17.339 1.00 158.77 194 CYS L CA 1
ATOM 1641 C C . CYS C 2 245 ? 35.808 -25.314 -16.546 1.00 163.71 194 CYS L C 1
ATOM 1642 O O . CYS C 2 245 ? 36.541 -26.298 -16.437 1.00 166.98 194 CYS L O 1
ATOM 1645 N N . GLU C 2 246 ? 36.099 -24.128 -16.018 1.00 138.88 195 GLU L N 1
ATOM 1646 C CA . GLU C 2 246 ? 37.344 -23.897 -15.293 1.00 143.89 195 GLU L CA 1
ATOM 1647 C C . GLU C 2 246 ? 37.075 -23.522 -13.838 1.00 144.10 195 GLU L C 1
ATOM 1648 O O . GLU C 2 246 ? 36.338 -22.577 -13.550 1.00 140.41 195 GLU L O 1
ATOM 1654 N N . VAL C 2 247 ? 37.691 -24.273 -12.929 1.00 145.83 196 VAL L N 1
ATOM 1655 C CA . VAL C 2 247 ? 37.403 -24.173 -11.503 1.00 146.82 196 VAL L CA 1
ATOM 1656 C C . VAL C 2 247 ? 38.581 -23.613 -10.708 1.00 151.97 196 VAL L C 1
ATOM 1657 O O . VAL C 2 247 ? 39.719 -24.046 -10.887 1.00 155.73 196 VAL L O 1
ATOM 1661 N N . THR C 2 248 ? 38.302 -22.650 -9.833 1.00 143.47 197 THR L N 1
ATOM 1662 C CA . THR C 2 248 ? 39.301 -22.158 -8.886 1.00 148.78 197 THR L CA 1
ATOM 1663 C C . THR C 2 248 ? 38.837 -22.396 -7.451 1.00 149.38 197 THR L C 1
ATOM 1664 O O . THR C 2 248 ? 37.640 -22.365 -7.169 1.00 146.26 197 THR L O 1
ATOM 1668 N N . HIS C 2 249 ? 39.792 -22.624 -6.551 1.00 134.09 198 HIS L N 1
ATOM 1669 C CA . HIS C 2 249 ? 39.495 -22.980 -5.167 1.00 132.51 198 HIS L CA 1
ATOM 1670 C C . HIS C 2 249 ? 40.779 -22.982 -4.343 1.00 140.19 198 HIS L C 1
ATOM 1671 O O . HIS C 2 249 ? 41.872 -23.080 -4.900 1.00 145.67 198 HIS L O 1
ATOM 1678 N N . GLN C 2 250 ? 40.645 -22.878 -3.022 1.00 152.14 199 GLN L N 1
ATOM 1679 C CA . GLN C 2 250 ? 41.801 -22.890 -2.123 1.00 156.52 199 GLN L CA 1
ATOM 1680 C C . GLN C 2 250 ? 42.639 -24.158 -2.249 1.00 157.64 199 GLN L C 1
ATOM 1681 O O . GLN C 2 250 ? 43.866 -24.097 -2.244 1.00 159.67 199 GLN L O 1
ATOM 1687 N N . GLY C 2 251 ? 41.974 -25.303 -2.358 1.00 143.33 200 GLY L N 1
ATOM 1688 C CA . GLY C 2 251 ? 42.661 -26.579 -2.437 1.00 144.12 200 GLY L CA 1
ATOM 1689 C C . GLY C 2 251 ? 43.351 -26.814 -3.769 1.00 146.03 200 GLY L C 1
ATOM 1690 O O . GLY C 2 251 ? 43.968 -27.859 -3.983 1.00 147.11 200 GLY L O 1
ATOM 1691 N N . LEU C 2 252 ? 43.248 -25.841 -4.669 1.00 195.50 201 LEU L N 1
ATOM 1692 C CA . LEU C 2 252 ? 43.866 -25.943 -5.985 1.00 191.40 201 LEU L CA 1
ATOM 1693 C C . LEU C 2 252 ? 45.018 -24.954 -6.130 1.00 196.87 201 LEU L C 1
ATOM 1694 O O . LEU C 2 252 ? 44.876 -23.775 -5.808 1.00 198.96 201 LEU L O 1
ATOM 1699 N N . SER C 2 253 ? 46.159 -25.437 -6.615 1.00 165.17 202 SER L N 1
ATOM 1700 C CA . SER C 2 253 ? 47.326 -24.581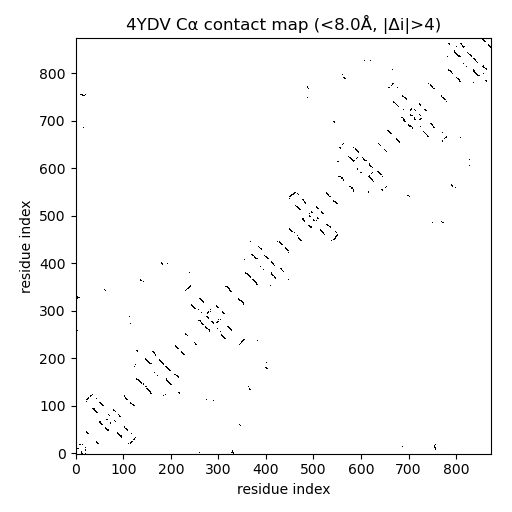 -6.828 1.00 175.60 202 SER L CA 1
ATOM 1701 C C . SER C 2 253 ? 47.258 -23.881 -8.186 1.00 176.94 202 SER L C 1
ATOM 1702 O O . SER C 2 253 ? 48.061 -22.995 -8.485 1.00 185.60 202 SER L O 1
ATOM 1705 N N . SER C 2 254 ? 46.290 -24.294 -9.000 1.00 194.42 203 SER L N 1
ATOM 1706 C CA . SER C 2 254 ? 46.050 -23.695 -10.310 1.00 194.69 203 SER L CA 1
ATOM 1707 C C . SER C 2 254 ? 44.664 -24.107 -10.804 1.00 185.97 203 SER L C 1
ATOM 1708 O O . SER C 2 254 ? 44.170 -25.172 -10.436 1.00 183.01 203 SER L O 1
ATOM 1711 N N . PRO C 2 255 ? 44.026 -23.256 -11.627 1.00 172.15 204 PRO L N 1
ATOM 1712 C CA . PRO C 2 255 ? 42.671 -23.502 -12.143 1.00 165.66 204 PRO L CA 1
ATOM 1713 C C . PRO C 2 255 ? 42.534 -24.818 -12.908 1.00 163.24 204 PRO L C 1
ATOM 1714 O O . PRO C 2 255 ? 43.204 -25.018 -13.920 1.00 164.93 204 PRO L O 1
ATOM 1718 N N . VAL C 2 256 ? 41.660 -25.695 -12.424 1.00 165.14 205 VAL L N 1
ATOM 1719 C CA . VAL C 2 256 ? 41.401 -26.979 -13.074 1.00 162.56 205 VAL L CA 1
ATOM 1720 C C . VAL C 2 256 ? 40.420 -26.816 -14.237 1.00 158.57 205 VAL L C 1
ATOM 1721 O O . VAL C 2 256 ? 39.467 -26.040 -14.153 1.00 156.01 205 VAL L O 1
ATOM 1725 N N . THR C 2 257 ? 40.674 -27.540 -15.325 1.00 137.75 206 THR L N 1
ATOM 1726 C CA . THR C 2 257 ? 39.811 -27.519 -16.500 1.00 134.41 206 THR L CA 1
ATOM 1727 C C . THR C 2 257 ? 39.405 -28.933 -16.904 1.00 132.38 206 THR L C 1
ATOM 1728 O O . THR C 2 257 ? 40.252 -29.814 -17.044 1.00 134.15 206 THR L O 1
ATOM 1732 N N . LYS C 2 258 ? 38.103 -29.145 -17.070 1.00 134.90 207 LYS L N 1
ATOM 1733 C CA . LYS C 2 258 ? 37.600 -30.362 -17.688 1.00 132.79 207 LYS L CA 1
ATOM 1734 C C . LYS C 2 258 ? 36.854 -29.967 -18.955 1.00 131.02 207 LYS L C 1
ATOM 1735 O O . LYS C 2 258 ? 36.167 -28.947 -18.973 1.00 129.46 207 LYS L O 1
ATOM 1741 N N . SER C 2 259 ? 36.998 -30.766 -20.011 1.00 135.49 208 SER L N 1
ATOM 1742 C CA . SER C 2 259 ? 36.508 -30.386 -21.337 1.00 135.09 208 SER L CA 1
ATOM 1743 C C . SER C 2 259 ? 35.970 -31.553 -22.175 1.00 134.35 208 SER L C 1
ATOM 1744 O O . SER C 2 259 ? 36.059 -32.710 -21.763 1.00 133.68 208 SER L O 1
ATOM 1747 N N . PHE C 2 260 ? 35.402 -31.238 -23.342 1.00 140.49 209 PHE L N 1
ATOM 1748 C CA . PHE C 2 260 ? 35.001 -32.264 -24.312 1.00 141.12 209 PHE L CA 1
ATOM 1749 C C . PHE C 2 260 ? 34.791 -31.734 -25.735 1.00 144.66 209 PHE L C 1
ATOM 1750 O O . PHE C 2 260 ? 34.818 -30.525 -25.964 1.00 145.67 209 PHE L O 1
ATOM 1758 N N . ASN C 2 261 ? 34.579 -32.651 -26.681 1.00 134.02 210 ASN L N 1
ATOM 1759 C C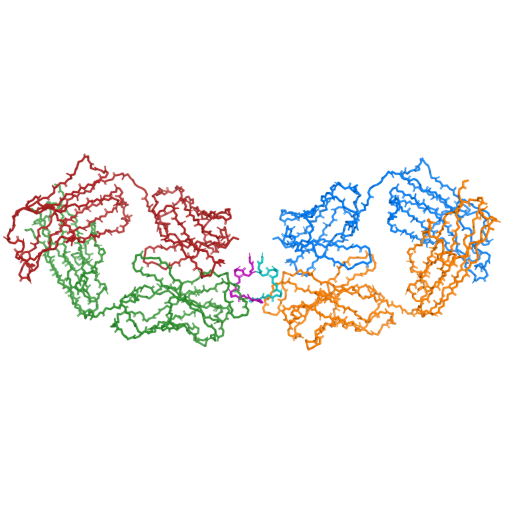A . ASN C 2 261 ? 34.187 -32.294 -28.047 1.00 138.31 210 ASN L CA 1
ATOM 1760 C C . ASN C 2 261 ? 32.829 -32.884 -28.432 1.00 135.60 210 ASN L C 1
ATOM 1761 O O . ASN C 2 261 ? 32.190 -32.445 -29.391 1.00 137.96 210 ASN L O 1
ATOM 1766 N N . GLN D 3 22 ? 1.194 -30.717 25.178 1.00 111.74 1 GLN H N 1
ATOM 1767 C CA . GLN D 3 22 ? 2.362 -30.103 24.546 1.00 109.69 1 GLN H CA 1
ATOM 1768 C C . GLN D 3 22 ? 2.046 -28.727 23.945 1.00 112.53 1 GLN H C 1
ATOM 1769 O O . GLN D 3 22 ? 1.053 -28.555 23.231 1.00 113.68 1 GLN H O 1
ATOM 1775 N N . VAL D 3 23 ? 2.899 -27.751 24.247 1.00 72.07 2 VAL H N 1
ATOM 1776 C CA . VAL D 3 23 ? 2.699 -26.378 23.806 1.00 74.67 2 VAL H CA 1
ATOM 1777 C C . VAL D 3 23 ? 3.186 -26.197 22.379 1.00 70.64 2 VAL H C 1
ATOM 1778 O O . VAL D 3 23 ? 4.394 -26.179 22.129 1.00 63.69 2 VAL H O 1
ATOM 1782 N N . GLN D 3 24 ? 2.241 -26.047 21.450 1.00 66.96 3 GLN H N 1
ATOM 1783 C CA . GLN D 3 24 ? 2.565 -25.964 20.031 1.00 62.04 3 GLN H CA 1
ATOM 1784 C C . GLN D 3 24 ? 1.572 -25.139 19.213 1.00 64.00 3 GLN H C 1
ATOM 1785 O O . GLN D 3 24 ? 0.449 -24.861 19.647 1.00 71.44 3 GLN H O 1
ATOM 1791 N N . LEU D 3 25 ? 2.013 -24.757 18.020 1.00 81.03 4 LEU H N 1
ATOM 1792 C CA . LEU D 3 25 ? 1.161 -24.120 17.033 1.00 81.82 4 LEU H CA 1
ATOM 1793 C C . LEU D 3 25 ? 1.243 -24.938 15.753 1.00 73.32 4 LEU H C 1
ATOM 1794 O O . LEU D 3 25 ? 2.323 -25.096 15.194 1.00 64.11 4 LEU H O 1
ATOM 1799 N N . VAL D 3 26 ? 0.129 -25.478 15.276 1.00 66.50 5 VAL H N 1
ATOM 1800 C CA . VAL D 3 26 ? 0.196 -26.201 14.006 1.00 61.99 5 VAL H CA 1
ATOM 1801 C C . VAL D 3 26 ? -0.503 -25.432 12.886 1.00 61.14 5 VAL H C 1
ATOM 1802 O O . VAL D 3 26 ? -1.658 -25.037 13.014 1.00 65.71 5 VAL H O 1
ATOM 1806 N N . GLN D 3 27 ? 0.232 -25.198 11.803 1.00 67.48 6 GLN H N 1
ATOM 1807 C CA . GLN D 3 27 ? -0.233 -24.385 10.696 1.00 67.58 6 GLN H CA 1
ATOM 1808 C C . GLN D 3 27 ? -0.782 -25.245 9.584 1.00 67.24 6 GLN H C 1
ATOM 1809 O O . GLN D 3 27 ? -0.527 -26.450 9.544 1.00 65.10 6 GLN H O 1
ATOM 1815 N N . SER D 3 28 ? -1.526 -24.620 8.677 1.00 79.61 7 SER H N 1
ATOM 1816 C CA . SER D 3 28 ? -1.960 -25.266 7.443 1.00 79.30 7 SER H CA 1
ATOM 1817 C C . SER D 3 28 ? -2.438 -24.200 6.470 1.00 81.12 7 SER H C 1
ATOM 1818 O O . SER D 3 28 ? -2.610 -23.042 6.852 1.00 82.69 7 SER H O 1
ATOM 1821 N N . GLY D 3 29 ? -2.637 -24.581 5.215 1.00 72.30 8 GLY H N 1
ATOM 1822 C CA . GLY D 3 29 ? -3.193 -23.657 4.248 1.00 74.77 8 GLY H CA 1
ATOM 1823 C C . GLY D 3 29 ? -2.226 -23.174 3.178 1.00 73.67 8 GLY H C 1
ATOM 1824 O O . GLY D 3 29 ? -2.592 -22.378 2.298 1.00 76.41 8 GLY H O 1
ATOM 1825 N N . GLY D 3 30 ? -0.989 -23.650 3.234 1.00 72.57 9 GLY H N 1
ATOM 1826 C CA . GLY D 3 30 ? -0.036 -23.317 2.194 1.00 71.96 9 GLY H CA 1
ATOM 1827 C C . GLY D 3 30 ? -0.372 -24.000 0.881 1.00 75.31 9 GLY H C 1
ATOM 1828 O O . GLY D 3 30 ? -1.331 -24.761 0.797 1.00 76.66 9 GLY H O 1
ATOM 1829 N N . GLY D 3 31 ? 0.421 -23.733 -0.147 1.00 67.10 10 GLY H N 1
ATOM 1830 C CA . GLY D 3 31 ? 0.225 -24.368 -1.433 1.00 70.53 10 GLY H CA 1
ATOM 1831 C C . GLY D 3 31 ? 0.743 -23.510 -2.566 1.00 74.88 10 GLY H C 1
ATOM 1832 O O . GLY D 3 31 ? 1.590 -22.656 -2.351 1.00 74.26 10 GLY H O 1
ATOM 1833 N N . VAL D 3 32 ? 0.232 -23.741 -3.771 1.00 70.35 11 VAL H N 1
ATOM 1834 C CA . VAL D 3 32 ? 0.604 -22.957 -4.941 1.00 72.80 11 VAL H CA 1
ATOM 1835 C C . VAL D 3 32 ? -0.605 -22.144 -5.383 1.00 75.19 11 VAL H C 1
ATOM 1836 O O . VAL D 3 32 ? -1.737 -22.628 -5.314 1.00 74.28 11 VAL H O 1
ATOM 1840 N N . PHE D 3 33 ? -0.368 -20.909 -5.825 1.00 80.80 12 PHE H N 1
ATOM 1841 C CA . PHE D 3 33 ? -1.453 -19.977 -6.153 1.00 82.05 12 PHE H CA 1
ATOM 1842 C C . PHE D 3 33 ? -1.196 -19.152 -7.410 1.00 84.68 12 PHE H C 1
ATOM 1843 O O . PHE D 3 33 ? -0.070 -18.728 -7.661 1.00 85.01 12 PHE H O 1
ATOM 1851 N N . LYS D 3 34 ? -2.244 -18.914 -8.192 1.00 89.56 13 LYS H N 1
ATOM 1852 C CA . LYS D 3 34 ? -2.130 -17.999 -9.320 1.00 90.70 13 LYS H CA 1
ATOM 1853 C C . LYS D 3 34 ? -2.056 -16.576 -8.773 1.00 88.33 13 LYS H C 1
ATOM 1854 O O . LYS D 3 34 ? -2.626 -16.290 -7.718 1.00 86.50 13 LYS H O 1
ATOM 1860 N N . PRO D 3 35 ? -1.347 -15.677 -9.474 1.00 94.00 14 PRO H N 1
ATOM 1861 C CA . PRO D 3 35 ? -1.285 -14.300 -8.983 1.00 89.63 14 PRO H CA 1
ATOM 1862 C C . PRO D 3 35 ? -2.624 -13.598 -9.159 1.00 89.24 14 PRO H C 1
ATOM 1863 O O . PRO D 3 35 ? -3.479 -14.098 -9.884 1.00 91.94 14 PRO H O 1
ATOM 1867 N N . GLY D 3 36 ? -2.807 -12.465 -8.488 1.00 80.18 15 GLY H N 1
ATOM 1868 C CA . GLY D 3 36 ? -4.035 -11.697 -8.602 1.00 80.21 15 GLY H CA 1
ATOM 1869 C C . GLY D 3 36 ? -5.128 -12.132 -7.640 1.00 78.78 15 GLY H C 1
ATOM 1870 O O . GLY D 3 36 ? -6.037 -11.359 -7.347 1.00 77.84 15 GLY H O 1
ATOM 1871 N N . GLY D 3 37 ? -5.045 -13.368 -7.152 1.00 97.84 16 GLY H N 1
ATOM 1872 C CA . GLY D 3 37 ? -6.058 -13.903 -6.259 1.00 97.17 16 GLY H CA 1
ATOM 1873 C C . GLY D 3 37 ? -5.761 -13.633 -4.796 1.00 93.99 16 GLY H C 1
ATOM 1874 O O . GLY D 3 37 ? -5.121 -12.640 -4.454 1.00 90.68 16 GLY H O 1
ATOM 1875 N N . SER D 3 38 ? -6.227 -14.521 -3.924 1.00 80.64 17 SER H N 1
ATOM 1876 C CA . SER D 3 38 ? -5.947 -14.400 -2.500 1.00 77.97 17 SER H CA 1
ATOM 1877 C C . SER D 3 38 ? -5.912 -15.757 -1.797 1.00 79.02 17 SER H C 1
ATOM 1878 O O . SER D 3 38 ? -6.435 -16.746 -2.315 1.00 80.35 17 SER H O 1
ATOM 1881 N N . LEU D 3 39 ? -5.287 -15.793 -0.619 1.00 74.48 18 LEU H N 1
ATOM 1882 C CA . LEU D 3 39 ? -5.207 -17.009 0.175 1.00 74.08 18 LEU H CA 1
ATOM 1883 C C . LEU D 3 39 ? -5.446 -16.720 1.647 1.00 70.87 18 LEU H C 1
ATOM 1884 O O . LEU D 3 39 ? -5.272 -15.592 2.110 1.00 68.83 18 LEU H O 1
ATOM 1889 N N . ARG D 3 40 ? -5.816 -17.750 2.397 1.00 70.05 19 ARG H N 1
ATOM 1890 C CA . ARG D 3 40 ? -5.880 -17.646 3.852 1.00 67.96 19 ARG H CA 1
ATOM 1891 C C . ARG D 3 40 ? -5.058 -18.769 4.477 1.00 68.20 19 ARG H C 1
ATOM 1892 O O . ARG D 3 40 ? -5.180 -19.929 4.086 1.00 69.18 19 ARG H O 1
ATOM 1900 N N . LEU D 3 41 ? -4.190 -18.411 5.413 1.00 63.16 20 LEU H N 1
ATOM 1901 C CA . LEU D 3 41 ? -3.425 -19.382 6.181 1.00 62.29 20 LEU H CA 1
ATOM 1902 C C . LEU D 3 41 ? -3.992 -19.532 7.598 1.00 63.10 20 LEU H C 1
ATOM 1903 O O . LEU D 3 41 ? -4.479 -18.561 8.194 1.00 62.07 20 LEU H O 1
ATOM 1908 N N . SER D 3 42 ? -3.904 -20.744 8.144 1.00 70.51 21 SER H N 1
ATOM 1909 C CA . SER D 3 42 ? -4.448 -21.033 9.469 1.00 72.86 21 SER H CA 1
ATOM 1910 C C . SER D 3 42 ? -3.366 -21.507 10.418 1.00 72.87 21 SER H C 1
ATOM 1911 O O . SER D 3 42 ? -2.355 -22.070 10.002 1.00 69.70 21 SER H O 1
ATOM 1914 N N . CYS D 3 43 ? -3.595 -21.276 11.702 1.00 64.76 22 CYS H N 1
ATOM 1915 C CA . CYS D 3 43 ? -2.696 -21.726 12.754 1.00 66.21 22 CYS H CA 1
ATOM 1916 C C . CYS D 3 43 ? -3.544 -22.151 13.938 1.00 70.19 22 CYS H C 1
ATOM 1917 O O . CYS D 3 43 ? -4.424 -21.415 14.362 1.00 68.82 22 CYS H O 1
ATOM 1920 N N . GLU D 3 44 ? -3.306 -23.355 14.447 1.00 71.28 23 GLU H N 1
ATOM 1921 C CA . GLU D 3 44 ? -4.046 -23.865 15.600 1.00 74.55 23 GLU H CA 1
ATOM 1922 C C . GLU D 3 44 ? -3.151 -23.982 16.849 1.00 77.93 23 GLU H C 1
ATOM 1923 O O . GLU D 3 44 ? -2.127 -24.671 16.842 1.00 77.70 23 GLU H O 1
ATOM 1929 N N . ALA D 3 45 ? -3.549 -23.298 17.914 1.00 68.97 24 ALA H N 1
ATOM 1930 C CA . ALA D 3 45 ? -2.788 -23.291 19.156 1.00 70.21 24 ALA H CA 1
ATOM 1931 C C . ALA D 3 45 ? -3.309 -24.327 20.140 1.00 73.01 24 ALA H C 1
ATOM 1932 O O . ALA D 3 45 ? -4.512 -24.580 20.230 1.00 74.57 24 ALA H O 1
ATOM 1934 N N . SER D 3 46 ? -2.393 -24.933 20.882 1.00 70.88 25 SER H N 1
ATOM 1935 C CA . SER D 3 46 ? -2.784 -25.850 21.934 1.00 74.76 25 SER H CA 1
ATOM 1936 C C . SER D 3 46 ? -1.710 -25.888 23.005 1.00 76.15 25 SER H C 1
ATOM 1937 O O . SER D 3 46 ? -0.562 -25.525 22.747 1.00 74.88 25 SER H O 1
ATOM 1940 N N . GLY D 3 47 ? -2.096 -26.313 24.208 1.00 81.08 26 GLY H N 1
ATOM 1941 C CA . GLY D 3 47 ? -1.163 -26.458 25.311 1.00 83.37 26 GLY H CA 1
ATOM 1942 C C . GLY D 3 47 ? -0.893 -25.197 26.117 1.00 81.49 26 GLY H C 1
ATOM 1943 O O . GLY D 3 47 ? -0.050 -25.195 27.012 1.00 83.47 26 GLY H O 1
ATOM 1944 N N . PHE D 3 48 ? -1.590 -24.116 25.804 1.00 76.28 27 PHE H N 1
ATOM 1945 C CA . PHE D 3 48 ? -1.420 -22.887 26.564 1.00 74.86 27 PHE H CA 1
ATOM 1946 C C . PHE D 3 48 ? -2.676 -22.050 26.479 1.00 72.97 27 PHE H C 1
ATOM 1947 O O . PHE D 3 48 ? -3.512 -22.284 25.616 1.00 72.18 27 PHE H O 1
ATOM 1955 N N . THR D 3 49 ? -2.820 -21.082 27.373 1.00 69.87 28 THR H N 1
ATOM 1956 C CA . THR D 3 49 ? -4.017 -20.265 27.375 1.00 68.79 28 THR H CA 1
ATOM 1957 C C . THR D 3 49 ? -3.968 -19.226 26.266 1.00 64.87 28 THR H C 1
ATOM 1958 O O . THR D 3 49 ? -3.310 -18.195 26.390 1.00 63.16 28 THR H O 1
ATOM 1962 N N . PHE D 3 50 ? -4.687 -19.513 25.186 1.00 76.98 29 PHE H N 1
ATOM 1963 C CA . PHE D 3 50 ? -4.629 -18.733 23.962 1.00 75.48 29 PHE H CA 1
ATOM 1964 C C . PHE D 3 50 ? -4.946 -17.254 24.186 1.00 74.90 29 PHE H C 1
ATOM 1965 O O . PHE D 3 50 ? -4.228 -16.385 23.694 1.00 73.71 29 PHE H O 1
ATOM 1973 N N . THR D 3 51 ? -6.000 -16.954 24.934 1.00 60.98 30 THR H N 1
ATOM 1974 C CA . THR D 3 51 ? -6.421 -15.561 25.062 1.00 60.10 30 THR H CA 1
ATOM 1975 C C . THR D 3 51 ? -5.458 -14.672 25.869 1.00 59.28 30 THR H C 1
ATOM 1976 O O . THR D 3 51 ? -5.687 -13.463 26.002 1.00 58.66 30 THR H O 1
ATOM 1980 N N . GLU D 3 52 ? -4.384 -15.260 26.399 1.00 70.06 31 GLU H N 1
ATOM 1981 C CA . GLU D 3 52 ? -3.393 -14.487 27.141 1.00 69.69 31 GLU H CA 1
ATOM 1982 C C . GLU D 3 52 ? -2.291 -13.920 26.258 1.00 68.68 31 GLU H C 1
ATOM 1983 O O . GLU D 3 52 ? -1.438 -13.184 26.743 1.00 68.60 31 GLU H O 1
ATOM 1989 N N . TYR D 3 53 ? -2.308 -14.254 24.971 1.00 58.31 32 TYR H N 1
ATOM 1990 C CA . TYR D 3 53 ? -1.253 -13.825 24.053 1.00 57.37 32 TYR H CA 1
ATOM 1991 C C . TYR D 3 53 ? -1.753 -13.077 22.806 1.00 55.86 32 TYR H C 1
ATOM 1992 O O . TYR D 3 53 ? -2.759 -13.446 22.205 1.00 55.69 32 TYR H O 1
ATOM 2001 N N . TYR D 3 54 ? -1.047 -12.019 22.429 1.00 55.85 33 TYR H N 1
ATOM 2002 C CA . TYR D 3 54 ? -1.141 -11.466 21.082 1.00 54.50 33 TYR H CA 1
ATOM 2003 C C . TYR D 3 54 ? -0.499 -12.461 20.109 1.00 54.63 33 TYR H C 1
ATOM 2004 O O . TYR D 3 54 ? 0.570 -13.009 20.393 1.00 56.44 33 TYR H O 1
ATOM 2013 N N . MET D 3 55 ? -1.130 -12.698 18.964 1.00 60.16 34 MET H N 1
ATOM 2014 C CA . MET D 3 55 ? -0.528 -13.578 17.966 1.00 58.76 34 MET H CA 1
ATOM 2015 C C . MET D 3 55 ? 0.015 -12.799 16.767 1.00 56.14 34 MET H C 1
ATOM 2016 O O . MET D 3 55 ? -0.446 -11.685 16.478 1.00 54.86 34 MET H O 1
ATOM 2021 N N . THR D 3 56 ? 1.002 -13.373 16.079 1.00 58.73 35 THR H N 1
ATOM 2022 C CA . THR D 3 56 ? 1.634 -12.694 14.955 1.00 57.79 35 THR H CA 1
ATOM 2023 C C . THR D 3 56 ? 1.902 -13.598 13.753 1.00 58.43 35 THR H C 1
ATOM 2024 O O . THR D 3 56 ? 1.929 -14.830 13.861 1.00 59.79 35 THR H O 1
ATOM 2028 N N . TRP D 3 57 ? 2.133 -12.964 12.607 1.00 58.30 36 TRP H N 1
ATOM 2029 C CA . TRP D 3 57 ? 2.660 -13.658 11.452 1.00 59.68 36 TRP H CA 1
ATOM 2030 C C . TRP D 3 57 ? 4.001 -13.063 11.053 1.00 62.26 36 TRP H C 1
ATOM 2031 O O . TRP D 3 57 ? 4.194 -11.856 11.122 1.00 62.42 36 TRP H O 1
ATOM 2042 N N . VAL D 3 58 ? 4.922 -13.932 10.650 1.00 60.49 37 VAL H N 1
ATOM 2043 C CA . VAL D 3 58 ? 6.236 -13.535 10.186 1.00 64.06 37 VAL H CA 1
ATOM 2044 C C . VAL D 3 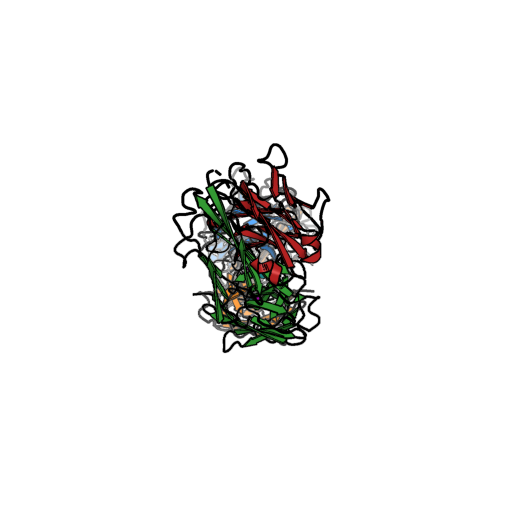58 ? 6.519 -14.364 8.937 1.00 64.55 37 VAL H C 1
ATOM 2045 O O . VAL D 3 58 ? 6.197 -15.562 8.893 1.00 64.19 37 VAL H O 1
ATOM 2049 N N . ARG D 3 59 ? 7.085 -13.738 7.907 1.00 55.28 38 ARG H N 1
ATOM 2050 C CA . ARG D 3 59 ? 7.376 -14.478 6.698 1.00 57.32 38 ARG H CA 1
ATOM 2051 C C . ARG D 3 59 ? 8.859 -14.441 6.344 1.00 60.98 38 ARG H C 1
ATOM 2052 O O . ARG D 3 59 ? 9.611 -13.580 6.799 1.00 62.05 38 ARG H O 1
ATOM 2060 N N . GLN D 3 60 ? 9.277 -15.396 5.528 1.00 69.32 39 GLN H N 1
ATOM 2061 C CA . GLN D 3 60 ? 10.675 -15.518 5.177 1.00 73.24 39 GLN H CA 1
ATOM 2062 C C . GLN D 3 60 ? 10.794 -15.899 3.719 1.00 75.68 39 GLN H C 1
ATOM 2063 O O . GLN D 3 60 ? 10.452 -17.010 3.332 1.00 76.31 39 GLN H O 1
ATOM 2069 N N . ALA D 3 61 ? 11.266 -14.968 2.905 1.00 90.60 40 ALA H N 1
ATOM 2070 C CA . ALA D 3 61 ? 11.367 -15.224 1.483 1.00 91.20 40 ALA H CA 1
ATOM 2071 C C . ALA D 3 61 ? 12.593 -16.094 1.236 1.00 94.27 40 ALA H C 1
ATOM 2072 O O . ALA D 3 61 ? 13.601 -15.942 1.931 1.00 96.24 40 ALA H O 1
ATOM 2074 N N . PRO D 3 62 ? 12.503 -17.028 0.272 1.00 123.26 41 PRO H N 1
ATOM 2075 C CA . PRO D 3 62 ? 13.626 -17.922 -0.043 1.00 126.47 41 PRO H CA 1
ATOM 2076 C C . PRO D 3 62 ? 14.940 -17.161 -0.166 1.00 129.16 41 PRO H C 1
ATOM 2077 O O . PRO D 3 62 ? 15.082 -16.316 -1.050 1.00 130.44 41 PRO H O 1
ATOM 2081 N N . GLY D 3 63 ? 15.868 -17.436 0.748 1.00 126.55 42 GLY H N 1
ATOM 2082 C CA . GLY D 3 63 ? 17.155 -16.764 0.763 1.00 129.84 42 GLY H CA 1
ATOM 2083 C C . GLY D 3 63 ? 17.217 -15.582 1.709 1.00 128.70 42 GLY H C 1
ATOM 2084 O O . GLY D 3 63 ? 18.189 -15.438 2.451 1.00 131.03 42 GLY H O 1
ATOM 2085 N N . LYS D 3 64 ? 16.178 -14.744 1.688 1.00 130.01 43 LYS H N 1
ATOM 2086 C CA . LYS D 3 64 ? 16.090 -13.567 2.569 1.00 128.94 43 LYS H CA 1
ATOM 2087 C C . LYS D 3 64 ? 15.969 -13.904 4.050 1.00 129.26 43 LYS H C 1
ATOM 2088 O O . LYS D 3 64 ? 16.073 -15.062 4.455 1.00 130.35 43 LYS H O 1
ATOM 2094 N N . GLY D 3 65 ? 15.729 -12.875 4.853 1.00 95.69 44 GLY H N 1
ATOM 2095 C CA . GLY D 3 65 ? 15.630 -13.032 6.296 1.00 96.17 44 GLY H CA 1
ATOM 2096 C C . GLY D 3 65 ? 14.198 -13.047 6.781 1.00 93.15 44 GLY H C 1
ATOM 2097 O O . GLY D 3 65 ? 13.282 -13.316 6.011 1.00 90.73 44 GLY H O 1
ATOM 2098 N N . LEU D 3 66 ? 14.007 -12.758 8.064 1.00 75.06 45 LEU H N 1
ATOM 2099 C CA . LEU D 3 66 ? 12.673 -12.747 8.650 1.00 71.47 45 LEU H CA 1
ATOM 2100 C C . LEU D 3 66 ? 12.035 -11.367 8.535 1.00 69.41 45 LEU H C 1
ATOM 2101 O O . LEU D 3 66 ? 12.692 -10.349 8.729 1.00 70.50 45 LEU H O 1
ATOM 2106 N N . GLU D 3 67 ? 10.751 -11.339 8.209 1.00 73.27 46 GLU H N 1
ATOM 2107 C CA . GLU D 3 67 ? 10.017 -10.090 8.108 1.00 71.12 46 GLU H CA 1
ATOM 2108 C C . GLU D 3 67 ? 8.736 -10.208 8.937 1.00 68.80 46 GLU H C 1
ATOM 2109 O O . GLU D 3 67 ? 7.889 -11.064 8.669 1.00 66.40 46 GLU H O 1
ATOM 2115 N N . TRP D 3 68 ? 8.601 -9.378 9.964 1.00 66.56 47 TRP H N 1
ATOM 2116 C CA . TRP D 3 68 ? 7.363 -9.353 10.729 1.00 64.19 47 TRP H CA 1
ATOM 2117 C C . TRP D 3 68 ? 6.228 -8.794 9.879 1.00 60.38 47 TRP H C 1
ATOM 2118 O O . TRP D 3 68 ? 6.389 -7.735 9.275 1.00 60.66 47 TRP H O 1
ATOM 2129 N N . LEU D 3 69 ? 5.084 -9.479 9.843 1.00 60.50 48 LEU H N 1
ATOM 2130 C CA . LEU D 3 69 ? 3.939 -9.021 9.038 1.00 58.16 48 LEU H CA 1
ATOM 2131 C C . LEU D 3 69 ? 2.836 -8.291 9.828 1.00 56.57 48 LEU H C 1
ATOM 2132 O O . LEU D 3 69 ? 2.380 -7.209 9.433 1.00 57.12 48 LEU H O 1
ATOM 2137 N N . ALA D 3 70 ? 2.404 -8.884 10.938 1.00 58.79 49 ALA H N 1
ATOM 2138 C CA . ALA D 3 70 ? 1.216 -8.404 11.607 1.00 57.38 49 ALA H CA 1
ATOM 2139 C C . ALA D 3 70 ? 1.104 -8.944 13.008 1.00 55.73 49 ALA H C 1
ATOM 2140 O O . ALA D 3 70 ? 1.610 -10.024 13.301 1.00 55.58 49 ALA H O 1
ATOM 2142 N N . TYR D 3 71 ? 0.420 -8.211 13.878 1.00 58.00 50 TYR H N 1
ATOM 2143 C CA . TYR D 3 71 ? 0.011 -8.803 15.152 1.00 57.18 50 TYR H CA 1
ATOM 2144 C C . TYR D 3 71 ? -1.462 -8.576 15.447 1.00 58.39 50 TYR H C 1
ATOM 2145 O O . TYR D 3 71 ? -2.047 -7.569 15.029 1.00 59.77 50 TYR H O 1
ATOM 2154 N N . ILE D 3 72 ? -2.063 -9.503 16.179 1.00 59.47 51 ILE H N 1
ATOM 2155 C CA . ILE D 3 72 ? -3.449 -9.310 16.570 1.00 62.87 51 ILE H CA 1
ATOM 2156 C C . ILE D 3 72 ? -3.620 -9.416 18.074 1.00 64.21 51 ILE H C 1
ATOM 2157 O O . ILE D 3 72 ? -2.996 -10.252 18.730 1.00 64.30 51 ILE H O 1
ATOM 2162 N N . SER D 3 73 ? -4.452 -8.549 18.629 1.00 57.97 52 SER H N 1
ATOM 2163 C CA . SER D 3 73 ? -4.640 -8.505 20.081 1.00 58.53 52 SER H CA 1
ATOM 2164 C C . SER D 3 73 ? -5.355 -9.748 20.621 1.00 61.52 52 SER H C 1
ATOM 2165 O O . SER D 3 73 ? -5.818 -10.591 19.858 1.00 63.96 52 SER H O 1
ATOM 2168 N N . LYS D 3 74 A -5.436 -9.844 21.944 1.00 57.92 52 LYS H N 1
ATOM 2169 C CA . LYS D 3 74 A -6.059 -10.980 22.620 1.00 59.72 52 LYS H CA 1
ATOM 2170 C C . LYS D 3 74 A -7.517 -11.186 22.227 1.00 63.09 52 LYS H C 1
ATOM 2171 O O . LYS D 3 74 A -7.920 -12.299 21.880 1.00 64.35 52 LYS H O 1
ATOM 2177 N N . ASN D 3 75 ? -8.313 -10.123 22.291 1.00 53.57 53 ASN H N 1
ATOM 2178 C CA . ASN D 3 75 ? -9.720 -10.252 21.944 1.00 56.49 53 ASN H CA 1
ATOM 2179 C C . ASN D 3 75 ? -9.985 -10.285 20.439 1.00 56.81 53 ASN H C 1
ATOM 2180 O O . ASN D 3 75 ? -11.124 -10.372 20.017 1.00 59.57 53 ASN H O 1
ATOM 2185 N N . GLY D 3 76 ? -8.936 -10.211 19.630 1.00 57.28 54 GLY H N 1
ATOM 2186 C CA . GLY D 3 76 ? -9.069 -10.350 18.191 1.00 59.24 54 GLY H CA 1
ATOM 2187 C C . GLY D 3 76 ? -9.628 -9.128 17.499 1.00 61.06 54 GLY H C 1
ATOM 2188 O O . GLY D 3 76 ? -9.993 -9.192 16.333 1.00 63.21 54 GLY H O 1
ATOM 2189 N N . GLU D 3 77 ? -9.682 -8.006 18.206 1.00 70.21 55 GLU H N 1
ATOM 2190 C CA . GLU D 3 77 ? -10.286 -6.794 17.660 1.00 71.55 55 GLU H CA 1
ATOM 2191 C C . GLU D 3 77 ? -9.289 -5.783 17.119 1.00 68.16 55 GLU H C 1
ATOM 2192 O O . GLU D 3 77 ? -9.615 -5.011 16.222 1.00 69.65 55 GLU H O 1
ATOM 2198 N N . TYR D 3 78 ? -8.084 -5.770 17.6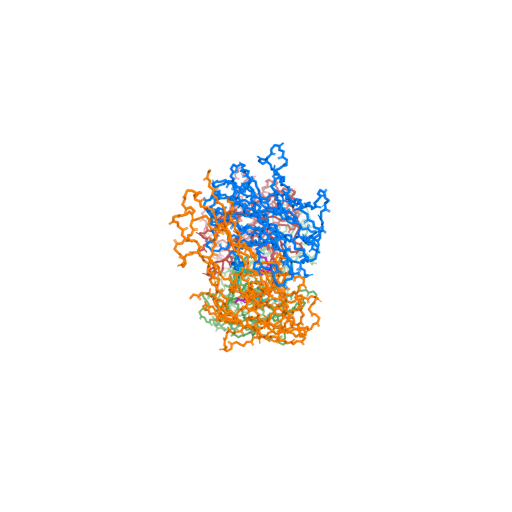73 1.00 60.27 56 TYR H N 1
ATOM 2199 C CA . TYR D 3 78 ? -7.082 -4.806 17.256 1.00 56.88 56 TYR H CA 1
ATOM 2200 C C . TYR D 3 78 ? -5.913 -5.509 16.569 1.00 53.98 56 TYR H C 1
ATOM 2201 O O . TYR D 3 78 ? -5.345 -6.470 17.120 1.00 52.15 56 TYR H O 1
ATOM 2210 N N . SER D 3 79 ? -5.562 -5.038 15.367 1.00 63.31 57 SER H N 1
ATOM 2211 C CA . SER D 3 79 ? -4.421 -5.583 14.629 1.00 60.41 57 SER H CA 1
ATOM 2212 C C . SER D 3 79 ? -3.524 -4.493 14.023 1.00 59.96 57 SER H C 1
ATOM 2213 O O . SER D 3 79 ? -4.008 -3.434 13.610 1.00 62.64 57 SER H O 1
ATOM 2216 N N . LYS D 3 80 ? -2.219 -4.759 13.983 1.00 65.77 58 LYS H N 1
ATOM 2217 C CA . LYS D 3 80 ? -1.233 -3.810 13.474 1.00 66.52 58 LYS H CA 1
ATOM 2218 C C . LYS D 3 80 ? -0.410 -4.480 12.372 1.00 67.07 58 LYS H C 1
ATOM 2219 O O . LYS D 3 80 ? -0.153 -5.685 12.441 1.00 64.67 58 LYS H O 1
ATOM 2225 N N . TYR D 3 81 ? -0.001 -3.715 11.357 1.00 62.28 59 TYR H N 1
ATOM 2226 C CA . TYR D 3 81 ? 0.678 -4.284 10.184 1.00 61.90 59 TYR H CA 1
ATOM 2227 C C . TYR D 3 81 ? 2.005 -3.617 9.880 1.00 62.65 59 TYR H C 1
ATOM 2228 O O . TYR D 3 81 ? 2.239 -2.475 10.278 1.00 62.98 59 TYR H O 1
ATOM 2237 N N . SER D 3 82 ? 2.879 -4.324 9.174 1.00 62.47 60 SER H N 1
ATOM 2238 C CA . SER D 3 82 ? 4.111 -3.704 8.704 1.00 63.82 60 SER H CA 1
ATOM 2239 C C . SER D 3 82 ? 3.760 -2.585 7.731 1.00 64.48 60 SER H C 1
ATOM 2240 O O . SER D 3 82 ? 2.782 -2.690 6.980 1.00 64.53 60 SER H O 1
ATOM 2243 N N . PRO D 3 83 ? 4.552 -1.509 7.735 1.00 80.29 61 PRO H N 1
ATOM 2244 C CA . PRO D 3 83 ? 4.281 -0.344 6.886 1.00 80.91 61 PRO H CA 1
ATOM 2245 C C . PRO D 3 83 ? 4.153 -0.711 5.402 1.00 81.31 61 PRO H C 1
ATOM 2246 O O . PRO D 3 83 ? 3.473 -0.008 4.646 1.00 81.73 61 PRO H O 1
ATOM 2250 N N . SER D 3 84 ? 4.790 -1.803 4.995 1.00 92.52 62 SER H N 1
ATOM 2251 C CA . SER D 3 84 ? 4.776 -2.207 3.592 1.00 92.96 62 SER H CA 1
ATOM 2252 C C . SER D 3 84 ? 3.546 -3.048 3.222 1.00 91.60 62 SER H C 1
ATOM 2253 O O . SER D 3 84 ? 3.405 -3.460 2.079 1.00 91.73 62 SER H O 1
ATOM 2256 N N . SER D 3 85 ? 2.663 -3.299 4.185 1.00 89.73 63 SER H N 1
ATOM 2257 C CA . SER D 3 85 ? 1.490 -4.152 3.956 1.00 89.01 63 SER H CA 1
ATOM 2258 C C . SER D 3 85 ? 0.428 -3.483 3.099 1.00 90.11 63 SER H C 1
ATOM 2259 O O . SER D 3 85 ? -0.161 -4.130 2.243 1.00 90.39 63 SER H O 1
ATOM 2262 N N . ASN D 3 86 ? 0.164 -2.203 3.350 1.00 113.41 64 ASN H N 1
ATOM 2263 C CA . ASN D 3 86 ? -0.739 -1.420 2.508 1.00 116.90 64 ASN H CA 1
ATOM 2264 C C . ASN D 3 86 ? -2.138 -2.033 2.400 1.00 117.99 64 ASN H C 1
ATOM 2265 O O . ASN D 3 86 ? -2.766 -1.993 1.342 1.00 120.30 64 ASN H O 1
ATOM 2270 N N . GLY D 3 87 ? -2.617 -2.615 3.492 1.00 80.32 65 GLY H N 1
ATOM 2271 C CA . GLY D 3 87 ? -3.954 -3.178 3.525 1.00 79.37 65 GLY H CA 1
ATOM 2272 C C . GLY D 3 87 ? -4.146 -4.561 2.915 1.00 77.88 65 GLY H C 1
ATOM 2273 O O . GLY D 3 87 ? -5.197 -5.160 3.104 1.00 77.59 65 GLY H O 1
ATOM 2274 N N . ARG D 3 88 ? -3.154 -5.077 2.188 1.00 79.81 66 ARG H N 1
ATOM 2275 C CA . ARG D 3 88 ? -3.278 -6.400 1.566 1.00 78.78 66 ARG H CA 1
ATOM 2276 C C . ARG D 3 88 ? -3.363 -7.537 2.581 1.00 75.22 66 ARG H C 1
ATOM 2277 O O . ARG D 3 88 ? -3.951 -8.584 2.308 1.00 74.86 66 ARG H O 1
ATOM 2285 N N . PHE D 3 89 ? -2.755 -7.347 3.744 1.00 80.65 67 PHE H N 1
ATOM 2286 C CA . PHE D 3 89 ? -2.758 -8.388 4.754 1.00 80.17 67 PHE H CA 1
ATOM 2287 C C . PHE D 3 89 ? -3.862 -8.156 5.765 1.00 81.98 67 PHE H C 1
ATOM 2288 O O . PHE D 3 89 ? -4.118 -7.020 6.186 1.00 81.91 67 PHE H O 1
ATOM 2296 N N . THR D 3 90 ? -4.514 -9.242 6.154 1.00 63.84 68 THR H N 1
ATOM 2297 C CA . THR D 3 90 ? -5.450 -9.208 7.264 1.00 64.55 68 THR H CA 1
ATOM 2298 C C . THR D 3 90 ? -5.193 -10.364 8.216 1.00 64.33 68 THR H C 1
ATOM 2299 O O . THR D 3 90 ? -5.327 -11.536 7.851 1.00 65.55 68 THR H O 1
ATOM 2303 N N . ILE D 3 91 ? -4.809 -10.033 9.441 1.00 58.35 69 ILE H N 1
ATOM 2304 C CA . ILE D 3 91 ? -4.700 -11.044 10.475 1.00 57.31 69 ILE H CA 1
ATOM 2305 C C . ILE D 3 91 ? -5.996 -11.027 11.269 1.00 59.55 69 ILE H C 1
ATOM 2306 O O . ILE D 3 91 ? -6.569 -9.963 11.521 1.00 60.98 69 ILE H O 1
ATOM 2311 N N . SER D 3 92 ? -6.483 -12.210 11.612 1.00 65.15 70 SER H N 1
ATOM 2312 C CA . SER D 3 92 ? -7.692 -12.346 12.411 1.00 65.96 70 SER H CA 1
ATOM 2313 C C . SER D 3 92 ? -7.549 -13.562 13.341 1.00 61.60 70 SER H C 1
ATOM 2314 O O . SER D 3 92 ? -6.608 -14.363 13.192 1.00 59.69 70 SER H O 1
ATOM 2317 N N . ARG D 3 93 ? -8.453 -13.700 14.310 1.00 62.70 71 ARG H N 1
ATOM 2318 C CA . ARG D 3 93 ? -8.396 -14.869 15.190 1.00 62.14 71 ARG H CA 1
ATOM 2319 C C . ARG D 3 93 ? -9.756 -15.355 15.639 1.00 63.86 71 ARG H C 1
ATOM 2320 O O . ARG D 3 93 ? -10.713 -14.583 15.725 1.00 65.14 71 ARG H O 1
ATOM 2328 N N . ASP D 3 94 ? -9.828 -16.649 15.917 1.00 77.78 72 ASP H N 1
ATOM 2329 C CA . ASP D 3 94 ? -11.046 -17.263 16.400 1.00 77.95 72 ASP H CA 1
ATOM 2330 C C . ASP D 3 94 ? -10.736 -17.922 17.735 1.00 78.49 72 ASP H C 1
ATOM 2331 O O . ASP D 3 94 ? -10.242 -19.046 17.775 1.00 77.79 72 ASP H O 1
ATOM 2336 N N . ASN D 3 95 A -11.036 -17.223 18.824 1.00 68.44 72 ASN H N 1
ATOM 2337 C CA . ASN D 3 95 A -10.665 -17.698 20.149 1.00 70.26 72 ASN H CA 1
ATOM 2338 C C . ASN D 3 95 A -11.339 -18.997 20.575 1.00 72.99 72 ASN H C 1
ATOM 2339 O O . ASN D 3 95 A -10.733 -19.814 21.261 1.00 74.56 72 ASN H O 1
ATOM 2344 N N . ALA D 3 96 B -12.579 -19.200 20.151 1.00 84.57 72 ALA H N 1
ATOM 2345 C CA . ALA D 3 96 B -13.286 -20.432 20.477 1.00 87.56 72 ALA H CA 1
ATOM 2346 C C . ALA D 3 96 B -12.599 -21.641 19.845 1.00 86.89 72 ALA H C 1
ATOM 2347 O O . ALA D 3 96 B -12.744 -22.765 20.323 1.00 89.56 72 ALA H O 1
ATOM 2349 N N . LYS D 3 97 C -11.848 -21.400 18.772 1.00 81.50 72 LYS H N 1
ATOM 2350 C CA . LYS D 3 97 C -11.153 -22.467 18.059 1.00 80.51 72 LYS H CA 1
ATOM 2351 C C . LYS D 3 97 C -9.636 -22.407 18.266 1.00 78.53 72 LYS H C 1
ATOM 2352 O O . LYS D 3 97 C -8.884 -23.140 17.625 1.00 77.18 72 LYS H O 1
ATOM 2358 N N . ASN D 3 98 ? -9.196 -21.536 19.169 1.00 76.02 73 ASN H N 1
ATOM 2359 C CA . ASN D 3 98 ? -7.773 -21.317 19.412 1.00 74.50 73 ASN H CA 1
ATOM 2360 C C . ASN D 3 98 ? -6.978 -21.182 18.126 1.00 71.10 73 ASN H C 1
ATOM 2361 O O . ASN D 3 98 ? -5.912 -21.763 17.987 1.00 70.13 73 ASN H O 1
ATOM 2366 N N . SER D 3 99 ? -7.508 -20.425 17.178 1.00 66.67 74 SER H N 1
ATOM 2367 C CA . SER D 3 99 ? -6.865 -20.305 15.875 1.00 63.97 74 SER H CA 1
ATOM 2368 C C . SER D 3 99 ? -6.600 -18.859 15.482 1.00 62.58 74 SER H C 1
ATOM 2369 O O . SER D 3 99 ? -7.388 -17.966 15.785 1.00 63.66 74 SER H O 1
ATOM 2372 N N . VAL D 3 100 ? -5.473 -18.636 14.821 1.00 60.45 75 VAL H N 1
ATOM 2373 C CA . VAL D 3 100 ? -5.196 -17.346 14.211 1.00 59.47 75 VAL H CA 1
ATOM 2374 C C . VAL D 3 100 ? -5.166 -17.550 12.682 1.00 58.44 75 VAL H C 1
ATOM 2375 O O . VAL D 3 100 ? -4.953 -18.662 12.202 1.00 57.70 75 VAL H O 1
ATOM 2379 N N . PHE D 3 101 ? -5.420 -16.486 11.926 1.00 61.78 76 PHE H N 1
ATOM 2380 C CA . PHE D 3 101 ? -5.450 -16.570 10.467 1.00 62.81 76 PHE H CA 1
ATOM 2381 C C . PHE D 3 101 ? -4.758 -15.391 9.825 1.00 65.13 76 PHE H C 1
ATOM 2382 O O . PHE D 3 101 ? -4.677 -14.301 10.404 1.00 67.28 76 PHE H O 1
ATOM 2390 N N . LEU D 3 102 ? -4.263 -15.620 8.614 1.00 58.78 77 LEU H N 1
ATOM 2391 C CA . LEU D 3 102 ? -3.690 -14.545 7.819 1.00 61.66 77 LEU H CA 1
ATOM 2392 C C . LEU D 3 102 ? -4.251 -14.629 6.426 1.00 65.88 77 LEU H C 1
ATOM 2393 O O . LEU D 3 102 ? -4.079 -15.627 5.753 1.00 63.43 77 LEU H O 1
ATOM 2398 N N . GLN D 3 103 ? -4.946 -13.585 6.008 1.00 71.05 78 GLN H N 1
ATOM 2399 C CA . GLN D 3 103 ? -5.451 -13.499 4.648 1.00 71.79 78 GLN H CA 1
ATOM 2400 C C . GLN D 3 103 ? -4.572 -12.547 3.857 1.00 70.75 78 GLN H C 1
ATOM 2401 O O . GLN D 3 103 ? -4.149 -11.504 4.361 1.00 69.67 78 GLN H O 1
ATOM 2407 N N . LEU D 3 104 ? -4.299 -12.897 2.611 1.00 68.36 79 LEU H N 1
ATOM 2408 C CA . LEU D 3 104 ? -3.430 -12.077 1.794 1.00 67.53 79 LEU H CA 1
ATOM 2409 C C . LEU D 3 104 ? -4.062 -11.882 0.431 1.00 68.73 79 LEU H C 1
ATOM 2410 O O . LEU D 3 104 ? -4.232 -12.843 -0.304 1.00 69.15 79 LEU H O 1
ATOM 2415 N N . ASP D 3 105 ? -4.418 -10.648 0.091 1.00 71.39 80 ASP H N 1
ATOM 2416 C CA . ASP D 3 105 ? -5.112 -10.376 -1.175 1.00 74.80 80 ASP H CA 1
ATOM 2417 C C . ASP D 3 105 ? -4.150 -9.903 -2.254 1.00 76.90 80 ASP H C 1
ATOM 2418 O O . ASP D 3 105 ? -3.001 -9.581 -1.956 1.00 75.88 80 ASP H O 1
ATOM 2423 N N . ARG D 3 106 ? -4.628 -9.868 -3.499 1.00 86.08 81 ARG H N 1
ATOM 2424 C CA . ARG D 3 106 ? -3.854 -9.370 -4.639 1.00 89.30 81 ARG H CA 1
ATOM 2425 C C . ARG D 3 106 ? -2.468 -10.006 -4.781 1.00 87.94 81 ARG H C 1
ATOM 2426 O O . ARG D 3 106 ? -1.493 -9.303 -5.064 1.00 89.60 81 ARG H O 1
ATOM 2434 N N . LEU D 3 107 ? -2.398 -11.326 -4.595 1.00 79.13 82 LEU H N 1
ATOM 2435 C CA . LEU D 3 107 ? -1.138 -12.074 -4.621 1.00 76.53 82 LEU H CA 1
ATOM 2436 C C . LEU D 3 107 ? -0.259 -11.783 -5.829 1.00 81.57 82 LEU H C 1
ATOM 2437 O O . LEU D 3 107 ? -0.749 -11.660 -6.945 1.00 86.92 82 LEU H O 1
ATOM 2442 N N . SER D 3 108 ? 1.044 -11.681 -5.593 1.00 80.37 83 SER H N 1
ATOM 2443 C CA . SER D 3 108 ? 2.018 -11.578 -6.674 1.00 85.02 83 SER H CA 1
ATOM 2444 C C . SER D 3 108 ? 3.187 -12.496 -6.361 1.00 81.26 83 SER H C 1
ATOM 2445 O O . SER D 3 108 ? 3.230 -13.104 -5.298 1.00 75.50 83 SER H O 1
ATOM 2448 N N . ALA D 3 109 ? 4.135 -12.587 -7.286 1.00 85.13 84 ALA H N 1
ATOM 2449 C CA . ALA D 3 109 ? 5.270 -13.480 -7.129 1.00 82.52 84 ALA H CA 1
ATOM 2450 C C . ALA D 3 109 ? 6.111 -13.133 -5.900 1.00 78.69 84 ALA H C 1
ATOM 2451 O O . ALA D 3 109 ? 6.651 -14.025 -5.253 1.00 74.68 84 ALA H O 1
ATOM 2453 N N . ASP D 3 110 ? 6.198 -11.846 -5.567 1.00 87.05 85 ASP H N 1
ATOM 2454 C CA . ASP D 3 110 ? 6.928 -11.399 -4.377 1.00 86.95 85 ASP H CA 1
ATOM 2455 C C . ASP D 3 110 ? 6.365 -11.973 -3.070 1.00 87.88 85 ASP H C 1
ATOM 2456 O O . ASP D 3 110 ? 7.029 -11.935 -2.031 1.00 88.51 85 ASP H O 1
ATOM 2461 N N . ASP D 3 111 ? 5.139 -12.488 -3.120 1.00 61.16 86 ASP H N 1
ATOM 2462 C CA . ASP D 3 111 ? 4.519 -13.101 -1.951 1.00 60.90 86 ASP H CA 1
ATOM 2463 C C . ASP D 3 111 ? 4.940 -14.554 -1.737 1.00 64.38 86 ASP H C 1
ATOM 2464 O O . ASP D 3 111 ? 4.531 -15.213 -0.777 1.00 66.10 86 ASP H O 1
ATOM 2469 N N . THR D 3 112 ? 5.771 -15.044 -2.637 1.00 62.70 87 THR H N 1
ATOM 2470 C CA . THR D 3 112 ? 6.281 -16.389 -2.526 1.00 64.78 87 THR H CA 1
ATOM 2471 C C . THR D 3 112 ? 7.271 -16.396 -1.351 1.00 65.62 87 THR H C 1
ATOM 2472 O O . THR D 3 112 ? 8.236 -15.627 -1.321 1.00 64.06 87 THR H O 1
ATOM 2476 N N . ALA D 3 113 ? 6.982 -17.230 -0.357 1.00 67.25 88 ALA H N 1
ATOM 2477 C CA . ALA D 3 113 ? 7.739 -17.246 0.895 1.00 67.86 88 ALA H CA 1
ATOM 2478 C C . ALA D 3 113 ? 7.228 -18.356 1.803 1.00 70.58 88 ALA H C 1
ATOM 2479 O O . ALA D 3 113 ? 6.205 -18.971 1.518 1.00 71.67 88 ALA H O 1
ATOM 2481 N N . VAL D 3 114 ? 7.940 -18.608 2.895 1.00 59.85 89 VAL H N 1
ATOM 2482 C CA . VAL D 3 114 ? 7.413 -19.458 3.948 1.00 60.50 89 VAL H CA 1
ATOM 2483 C C . VAL D 3 114 ? 6.763 -18.526 4.959 1.00 58.97 89 VAL H C 1
ATOM 2484 O O . VAL D 3 114 ? 7.358 -17.518 5.307 1.00 57.78 89 VAL H O 1
ATOM 2488 N N . TYR D 3 115 ? 5.547 -18.832 5.412 1.00 65.89 90 TYR H N 1
ATOM 2489 C CA . TYR D 3 115 ? 4.880 -17.981 6.416 1.00 65.12 90 TYR H CA 1
ATOM 2490 C C . TYR D 3 115 ? 4.791 -18.659 7.781 1.00 65.88 90 TYR H C 1
ATOM 2491 O O . TYR D 3 115 ? 4.302 -19.787 7.899 1.00 65.96 90 TYR H O 1
ATOM 2500 N N . TYR D 3 116 ? 5.259 -17.967 8.812 1.00 58.21 91 TYR H N 1
ATOM 2501 C CA . TYR D 3 116 ? 5.201 -18.514 10.168 1.00 57.96 91 TYR H CA 1
ATOM 2502 C C . TYR D 3 116 ? 4.140 -17.856 11.053 1.00 57.60 91 TYR H C 1
ATOM 2503 O O . TYR D 3 116 ? 3.963 -16.633 11.054 1.00 57.43 91 TYR H O 1
ATOM 2512 N N . CYS D 3 117 ? 3.427 -18.693 11.790 1.00 64.21 92 CYS H N 1
ATOM 2513 C CA . CYS D 3 117 ? 2.564 -18.265 12.873 1.00 63.02 92 CYS H CA 1
ATOM 2514 C C . CYS D 3 117 ? 3.437 -18.211 14.146 1.00 62.72 92 CYS H C 1
ATOM 2515 O O . CYS D 3 117 ? 4.116 -19.186 14.478 1.00 61.66 92 CYS H O 1
ATOM 2518 N N . ALA D 3 118 ? 3.465 -17.082 14.846 1.00 54.73 93 ALA H N 1
ATOM 2519 C CA . ALA D 3 118 ? 4.298 -16.989 16.049 1.00 54.27 93 ALA H CA 1
ATOM 2520 C C . ALA D 3 118 ? 3.596 -16.344 17.223 1.00 53.85 93 ALA H C 1
ATOM 2521 O O . ALA D 3 118 ? 2.942 -15.321 17.071 1.00 54.22 93 ALA H O 1
ATOM 2523 N N . ARG D 3 119 ? 3.756 -16.934 18.399 1.00 61.98 94 ARG H N 1
ATOM 2524 C CA . ARG D 3 119 ? 3.245 -16.336 19.619 1.00 61.20 94 ARG H CA 1
ATOM 2525 C C . ARG D 3 119 ? 4.127 -15.167 20.112 1.00 62.30 94 ARG H C 1
ATOM 2526 O O . ARG D 3 119 ? 5.361 -15.244 20.088 1.00 62.69 94 ARG H O 1
ATOM 2534 N N . ALA D 3 120 ? 3.488 -14.089 20.561 1.00 63.16 95 ALA H N 1
ATOM 2535 C CA . ALA D 3 120 ? 4.210 -12.910 21.021 1.00 63.77 95 ALA H CA 1
ATOM 2536 C C . ALA D 3 120 ? 4.113 -12.737 22.535 1.00 62.67 95 ALA H C 1
ATOM 2537 O O . ALA D 3 120 ? 3.021 -12.747 23.112 1.00 62.27 95 ALA H O 1
ATOM 2539 N N . ASP D 3 121 ? 5.268 -12.580 23.170 1.00 56.00 96 ASP H N 1
ATOM 2540 C CA . ASP D 3 121 ? 5.330 -12.269 24.587 1.00 55.06 96 ASP H CA 1
ATOM 2541 C C . ASP D 3 121 ? 5.882 -10.864 24.701 1.00 55.94 96 ASP H C 1
ATOM 2542 O O . ASP D 3 121 ? 6.962 -10.588 24.191 1.00 56.56 96 ASP H O 1
ATOM 2547 N N . GLY D 3 122 ? 5.153 -9.961 25.340 1.00 60.23 97 GLY H N 1
ATOM 2548 C CA . GLY D 3 122 ? 5.633 -8.593 25.429 1.00 60.45 97 GLY H CA 1
ATOM 2549 C C . GLY D 3 122 ? 4.766 -7.728 26.311 1.00 61.19 97 GLY H C 1
ATOM 2550 O O . GLY D 3 122 ? 3.916 -8.221 27.060 1.00 61.51 97 GLY H O 1
ATOM 2551 N N . LEU D 3 123 ? 4.983 -6.424 26.237 1.00 56.18 98 LEU H N 1
ATOM 2552 C CA . LEU D 3 123 ? 4.142 -5.494 26.965 1.00 57.73 98 LEU H CA 1
ATOM 2553 C C . LEU D 3 123 ? 2.995 -5.062 26.063 1.00 58.42 98 LEU H C 1
ATOM 2554 O O . LEU D 3 123 ? 3.113 -5.106 24.840 1.00 57.49 98 LEU H O 1
ATOM 2559 N N . THR D 3 124 ? 1.881 -4.669 26.672 1.00 60.17 99 THR H N 1
ATOM 2560 C CA . THR D 3 124 ? 0.836 -3.975 25.950 1.00 58.36 99 THR H CA 1
ATOM 2561 C C . THR D 3 124 ? 0.621 -2.604 26.569 1.00 59.13 99 THR H C 1
ATOM 2562 O O . THR D 3 124 ? 0.727 -2.443 27.779 1.00 60.36 99 THR H O 1
ATOM 2566 N N . TYR D 3 125 ? 0.354 -1.607 25.732 1.00 76.73 100 TYR H N 1
ATOM 2567 C CA . TYR D 3 125 ? -0.024 -0.285 26.216 1.00 76.59 100 TYR H CA 1
ATOM 2568 C C . TYR D 3 125 ? -1.312 0.061 25.522 1.00 75.32 100 TYR H C 1
ATOM 2569 O O . TYR D 3 125 ? -1.307 0.372 24.337 1.00 73.98 100 TYR H O 1
ATOM 2578 N N . PHE D 3 126 A -2.410 0.012 26.264 1.00 76.50 100 PHE H N 1
ATOM 2579 C CA . PHE D 3 126 A -3.741 -0.030 25.664 1.00 75.40 100 PHE H CA 1
ATOM 2580 C C . PHE D 3 126 A -3.786 -1.203 24.686 1.00 74.34 100 PHE H C 1
ATOM 2581 O O . PHE D 3 126 A -3.563 -2.333 25.101 1.00 75.16 100 PHE H O 1
ATOM 2589 N N . SER D 3 127 B -4.035 -0.972 23.408 1.00 61.83 100 SER H N 1
ATOM 2590 C CA . SER D 3 127 B -4.058 -2.101 22.469 1.00 60.45 100 SER H CA 1
ATOM 2591 C C . SER D 3 127 B -2.729 -2.343 21.753 1.00 59.59 100 SER H C 1
ATOM 2592 O O . SER D 3 127 B -2.567 -3.335 21.058 1.00 58.71 100 SER H O 1
ATOM 2595 N N . GLU D 3 128 C -1.777 -1.439 21.952 1.00 65.13 100 GLU H N 1
ATOM 2596 C CA . GLU D 3 128 C -0.500 -1.479 21.261 1.00 65.00 100 GLU H CA 1
ATOM 2597 C C . GLU D 3 128 C 0.416 -2.539 21.853 1.00 66.37 100 GLU H C 1
ATOM 2598 O O . GLU D 3 128 C 0.583 -2.601 23.071 1.00 67.93 100 GLU H O 1
ATOM 2604 N N . LEU D 3 129 D 0.999 -3.381 21.003 1.00 60.18 100 LEU H N 1
ATOM 2605 C CA . LEU D 3 129 D 1.974 -4.383 21.446 1.00 62.00 100 LEU H CA 1
ATOM 2606 C C . LEU D 3 129 D 3.400 -3.812 21.441 1.00 62.82 100 LEU H C 1
ATOM 2607 O O . LEU D 3 129 D 3.830 -3.205 20.459 1.00 61.61 100 LEU H O 1
ATOM 2612 N N . LEU D 3 130 E 4.132 -4.017 22.532 1.00 63.40 100 LEU H N 1
ATOM 2613 C CA . LEU D 3 130 E 5.425 -3.365 22.728 1.00 63.05 100 LEU H CA 1
ATOM 2614 C C . LEU D 3 130 E 6.432 -4.348 23.249 1.00 63.18 100 LEU H C 1
ATOM 2615 O O . LEU D 3 130 E 6.058 -5.302 23.923 1.00 63.90 100 LEU H O 1
ATOM 2620 N N . GLN D 3 131 F 7.707 -4.096 22.979 1.00 60.96 100 GLN H N 1
ATOM 2621 C CA . GLN D 3 131 F 8.781 -4.911 23.535 1.00 61.05 100 GLN H CA 1
ATOM 2622 C C . GLN D 3 131 F 8.489 -6.396 23.399 1.00 61.79 100 GLN H C 1
ATOM 2623 O O . GLN D 3 131 F 8.425 -7.091 24.406 1.00 61.91 100 GLN H O 1
ATOM 2629 N N . TYR D 3 132 G 8.266 -6.893 22.186 1.00 55.86 100 TYR H N 1
ATOM 2630 C CA . TYR D 3 132 G 7.833 -8.280 22.081 1.00 55.73 100 TYR H CA 1
ATOM 2631 C C . TYR D 3 132 G 8.818 -9.207 21.408 1.00 56.26 100 TYR H C 1
ATOM 2632 O O . TYR D 3 132 G 9.495 -8.842 20.451 1.00 56.68 100 TYR H O 1
ATOM 2641 N N . ILE D 3 133 H 8.888 -10.417 21.943 1.00 69.40 100 ILE H N 1
ATOM 2642 C CA . ILE D 3 133 H 9.723 -11.458 21.393 1.00 70.99 100 ILE H CA 1
ATOM 2643 C C . ILE D 3 133 H 8.820 -12.593 20.917 1.00 70.82 100 ILE H C 1
ATOM 2644 O O . ILE D 3 133 H 7.713 -12.775 21.430 1.00 69.84 100 ILE H O 1
ATOM 2649 N N . PHE D 3 134 I 9.286 -13.340 19.923 1.00 60.06 100 PHE H N 1
ATOM 2650 C CA . PHE D 3 134 I 8.516 -14.436 19.355 1.00 59.58 100 PHE H CA 1
ATOM 2651 C C . PHE D 3 134 I 8.981 -15.732 19.985 1.00 59.35 100 PHE H C 1
ATOM 2652 O O . PHE D 3 134 I 9.954 -16.320 19.524 1.00 60.53 100 PHE H O 1
ATOM 2660 N N . ASP D 3 135 ? 8.297 -16.179 21.034 1.00 65.99 101 ASP H N 1
ATOM 2661 C CA . ASP D 3 135 ? 8.801 -17.286 21.836 1.00 65.95 101 ASP H CA 1
ATOM 2662 C C . ASP D 3 135 ? 8.288 -18.664 21.422 1.00 64.78 101 ASP H C 1
ATOM 2663 O O . ASP D 3 135 ? 8.750 -19.688 21.939 1.00 65.24 101 ASP H O 1
ATOM 2668 N N . LEU D 3 136 ? 7.339 -18.696 20.496 1.00 61.98 102 LEU H N 1
ATOM 2669 C CA . LEU D 3 136 ? 6.800 -19.967 20.020 1.00 61.55 102 LEU H CA 1
ATOM 2670 C C . LEU D 3 136 ? 6.396 -19.843 18.546 1.00 61.42 102 LEU H C 1
ATOM 2671 O O . LEU D 3 136 ? 5.764 -18.860 18.152 1.00 61.56 102 LEU H O 1
ATOM 2676 N N . TRP D 3 137 ? 6.775 -20.831 17.737 1.00 64.34 103 TRP H N 1
ATOM 2677 C CA . TRP D 3 137 ? 6.592 -20.742 16.300 1.00 64.48 103 TRP H CA 1
ATOM 2678 C C . TRP D 3 137 ? 5.887 -21.959 15.743 1.00 64.62 103 TRP H C 1
ATOM 2679 O O . TRP D 3 137 ? 6.109 -23.088 16.199 1.00 65.07 103 TRP H O 1
ATOM 2690 N N . GLY D 3 138 ? 5.049 -21.732 14.739 1.00 62.69 104 GLY H N 1
ATOM 2691 C CA . GLY D 3 138 ? 4.465 -22.829 13.989 1.00 63.08 104 GLY H CA 1
ATOM 2692 C C . GLY D 3 138 ? 5.539 -23.446 13.113 1.00 64.22 104 GLY H C 1
ATOM 2693 O O . GLY D 3 138 ? 6.668 -22.954 13.075 1.00 64.57 104 GLY H O 1
ATOM 2694 N N . GLN D 3 139 ? 5.205 -24.516 12.403 1.00 63.71 105 GLN H N 1
ATOM 2695 C CA . GLN D 3 139 ? 6.207 -25.196 11.603 1.00 64.97 105 GLN H CA 1
ATOM 2696 C C . GLN D 3 139 ? 6.380 -24.505 10.255 1.00 65.38 105 GLN H C 1
ATOM 2697 O O . GLN D 3 139 ? 7.252 -24.872 9.472 1.00 66.40 105 GLN H O 1
ATOM 2703 N N . GLY D 3 140 ? 5.550 -23.498 9.999 1.00 64.87 106 GLY H N 1
ATOM 2704 C CA . GLY D 3 140 ? 5.621 -22.734 8.765 1.00 66.52 106 GLY H CA 1
ATOM 2705 C C . GLY D 3 140 ? 4.695 -23.263 7.695 1.00 66.95 106 GLY H C 1
ATOM 2706 O O . GLY D 3 140 ? 4.350 -24.440 7.697 1.00 66.38 106 GLY H O 1
ATOM 2707 N N . ALA D 3 141 ? 4.277 -22.390 6.786 1.00 59.97 107 ALA H N 1
ATOM 2708 C CA . ALA D 3 141 ? 3.511 -22.802 5.596 1.00 54.64 107 ALA H CA 1
ATOM 2709 C C . ALA D 3 141 ? 4.171 -22.269 4.328 1.00 71.62 107 ALA H C 1
ATOM 2710 O O . ALA D 3 141 ? 4.460 -21.077 4.231 1.00 82.44 107 ALA H O 1
ATOM 2712 N N . ARG D 3 142 ? 4.427 -23.147 3.366 1.00 80.89 108 ARG H N 1
ATOM 2713 C CA . ARG D 3 142 ? 5.049 -22.708 2.128 1.00 96.44 108 ARG H CA 1
ATOM 2714 C C . ARG D 3 142 ? 4.015 -22.136 1.191 1.00 79.89 108 ARG H C 1
ATOM 2715 O O . ARG D 3 142 ? 2.986 -22.744 0.944 1.00 62.15 108 ARG H O 1
ATOM 2723 N N . VAL D 3 143 ? 4.291 -20.955 0.666 1.00 70.25 109 VAL H N 1
ATOM 2724 C CA . VAL D 3 143 ? 3.421 -20.344 -0.322 1.00 55.02 109 VAL H CA 1
ATOM 2725 C C . VAL D 3 143 ? 4.209 -20.066 -1.613 1.00 59.17 109 VAL H C 1
ATOM 2726 O O . VAL D 3 143 ? 5.242 -19.391 -1.597 1.00 63.27 109 VAL H O 1
ATOM 2730 N N . THR D 3 144 ? 3.747 -20.611 -2.729 1.00 86.48 110 THR H N 1
ATOM 2731 C CA . THR D 3 144 ? 4.329 -20.261 -4.017 1.00 87.67 110 THR H CA 1
ATOM 2732 C C . THR D 3 144 ? 3.291 -19.586 -4.895 1.00 82.99 110 THR H C 1
ATOM 2733 O O . THR D 3 144 ? 2.192 -20.110 -5.068 1.00 73.50 110 THR H O 1
ATOM 2737 N N . VAL D 3 145 ? 3.635 -18.416 -5.429 1.00 67.98 111 VAL H N 1
ATOM 2738 C CA . VAL D 3 145 ? 2.775 -17.732 -6.379 1.00 62.56 111 VAL H CA 1
ATOM 2739 C C . VAL D 3 145 ? 3.437 -17.639 -7.744 1.00 69.42 111 VAL H C 1
ATOM 2740 O O . VAL D 3 145 ? 4.475 -16.998 -7.901 1.00 74.04 111 VAL H O 1
ATOM 2744 N N . SER D 3 146 ? 2.831 -18.279 -8.732 1.00 79.51 112 SER H N 1
ATOM 2745 C CA . SER D 3 146 ? 3.367 -18.273 -10.082 1.00 85.51 112 SER H CA 1
ATOM 2746 C C . SER D 3 146 ? 2.203 -18.367 -11.059 1.00 83.22 112 SER H C 1
ATOM 2747 O O . SER D 3 146 ? 1.156 -18.930 -10.745 1.00 78.17 112 SER H O 1
ATOM 2750 N N . SER D 3 147 ? 2.383 -17.810 -12.248 1.00 85.40 113 SER H N 1
ATOM 2751 C CA . SER D 3 147 ? 1.401 -17.965 -13.314 1.00 87.49 113 SER H CA 1
ATOM 2752 C C . SER D 3 147 ? 1.531 -19.352 -13.952 1.00 85.70 113 SER H C 1
ATOM 2753 O O . SER D 3 147 ? 0.669 -19.777 -14.717 1.00 86.65 113 SER H O 1
ATOM 2756 N N . ALA D 3 148 ? 2.612 -20.048 -13.611 1.00 78.75 114 ALA H N 1
ATOM 2757 C CA . ALA D 3 148 ? 2.903 -21.389 -14.119 1.00 76.96 114 ALA H CA 1
ATOM 2758 C C . ALA D 3 148 ? 1.822 -22.409 -13.799 1.00 73.27 114 ALA H C 1
ATOM 2759 O O . ALA D 3 148 ? 1.113 -22.281 -12.807 1.00 70.50 114 ALA H O 1
ATOM 2761 N N . SER D 3 149 ? 1.717 -23.429 -14.643 1.00 75.17 115 SER H N 1
ATOM 2762 C CA . SER D 3 149 ? 0.794 -24.535 -14.414 1.00 72.34 115 SER H CA 1
ATOM 2763 C C . SER D 3 149 ? 1.575 -25.790 -14.049 1.00 69.83 115 SER H C 1
ATOM 2764 O O . SER D 3 149 ? 2.750 -25.909 -14.389 1.00 71.45 115 SER H O 1
ATOM 2767 N N . THR D 3 150 ? 0.923 -26.717 -13.354 1.00 64.29 116 THR H N 1
ATOM 2768 C CA . THR D 3 150 ? 1.557 -27.968 -12.964 1.00 61.57 116 THR H CA 1
ATOM 2769 C C . THR D 3 150 ? 2.086 -28.703 -14.173 1.00 64.07 116 THR H C 1
ATOM 2770 O O . THR D 3 150 ? 1.382 -28.885 -15.151 1.00 66.99 116 THR H O 1
ATOM 2774 N N . LYS D 3 151 ? 3.345 -29.107 -14.096 1.00 63.33 117 LYS H N 1
ATOM 2775 C CA . LYS D 3 151 ? 4.000 -29.807 -15.176 1.00 65.69 117 LYS H CA 1
ATOM 2776 C C . LYS D 3 151 ? 4.995 -30.787 -14.573 1.00 63.28 117 LYS H C 1
ATOM 2777 O O . LYS D 3 151 ? 5.814 -30.391 -13.753 1.00 63.26 117 LYS H O 1
ATOM 2783 N N . GLY D 3 152 ? 4.918 -32.058 -14.962 1.00 63.20 118 GLY H N 1
ATOM 2784 C CA . GLY D 3 152 ? 5.861 -33.055 -14.489 1.00 61.40 118 GLY H CA 1
ATOM 2785 C C . GLY D 3 152 ? 7.253 -32.829 -15.054 1.00 63.29 118 GLY H C 1
ATOM 2786 O O . GLY D 3 152 ? 7.421 -32.148 -16.053 1.00 66.57 118 GLY H O 1
ATOM 2787 N N . PRO D 3 153 ? 8.277 -33.402 -14.420 1.00 65.92 119 PRO H N 1
ATOM 2788 C CA . PRO D 3 153 ? 9.632 -33.101 -14.887 1.00 69.43 119 PRO H CA 1
ATOM 2789 C C . PRO D 3 153 ? 10.051 -33.914 -16.103 1.00 70.75 119 PRO H C 1
ATOM 2790 O O . PRO D 3 153 ? 9.544 -35.018 -16.335 1.00 68.47 119 PRO H O 1
ATOM 2794 N N . SER D 3 154 ? 10.970 -33.347 -16.877 1.00 80.84 120 SER H N 1
ATOM 2795 C CA . SER D 3 154 ? 11.692 -34.104 -17.887 1.00 80.98 120 SER H CA 1
ATOM 2796 C C . SER D 3 154 ? 13.014 -34.529 -17.282 1.00 81.99 120 SER H C 1
ATOM 2797 O O . SER D 3 154 ? 13.689 -33.744 -16.611 1.00 85.47 120 SER H O 1
ATOM 2800 N N . VAL D 3 155 ? 13.380 -35.781 -17.507 1.00 85.27 121 VAL H N 1
ATOM 2801 C CA . VAL D 3 155 ? 14.561 -36.326 -16.873 1.00 85.10 121 VAL H CA 1
ATOM 2802 C C . VAL D 3 155 ? 15.573 -36.766 -17.917 1.00 86.84 121 VAL H C 1
ATOM 2803 O O . VAL D 3 155 ? 15.302 -37.660 -18.724 1.00 84.39 121 VAL H O 1
ATOM 2807 N N . PHE D 3 156 ? 16.734 -36.116 -17.903 1.00 87.50 122 PHE H N 1
ATOM 2808 C CA . PHE D 3 156 ? 17.807 -36.418 -18.845 1.00 89.30 122 PHE H CA 1
ATOM 2809 C C . PHE D 3 156 ? 19.026 -36.957 -18.126 1.00 88.28 122 PHE H C 1
ATOM 2810 O O . PHE D 3 156 ? 19.386 -36.465 -17.061 1.00 89.07 122 PHE H O 1
ATOM 2818 N N . PRO D 3 157 ? 19.673 -37.967 -18.711 1.00 80.88 123 PRO H N 1
ATOM 2819 C CA . PRO D 3 157 ? 20.827 -38.587 -18.068 1.00 80.98 123 PRO H CA 1
ATOM 2820 C C . PRO D 3 157 ? 22.051 -37.691 -18.146 1.00 84.00 123 PRO H C 1
ATOM 2821 O O . PRO D 3 157 ? 22.237 -36.963 -19.123 1.00 87.17 123 PRO H O 1
ATOM 2825 N N . LEU D 3 158 ? 22.869 -37.740 -17.101 1.00 95.31 124 LEU H N 1
ATOM 2826 C CA . LEU D 3 158 ? 24.201 -37.151 -17.128 1.00 98.98 124 LEU H CA 1
ATOM 2827 C C . LEU D 3 158 ? 25.202 -38.296 -17.169 1.00 98.01 124 LEU H C 1
ATOM 2828 O O . LEU D 3 158 ? 25.555 -38.869 -16.133 1.00 96.23 124 LEU H O 1
ATOM 2833 N N . ALA D 3 159 ? 25.645 -38.628 -18.378 1.00 100.15 125 ALA H N 1
ATOM 2834 C CA . ALA D 3 159 ? 26.446 -39.824 -18.616 1.00 101.50 125 ALA H CA 1
ATOM 2835 C C . ALA D 3 159 ? 27.920 -39.650 -18.268 1.00 104.79 125 ALA H C 1
ATOM 2836 O O . ALA D 3 159 ? 28.555 -38.680 -18.687 1.00 108.15 125 ALA H O 1
ATOM 2838 N N . PRO D 3 160 ? 28.474 -40.608 -17.508 1.00 127.81 126 PRO H N 1
ATOM 2839 C CA . PRO D 3 160 ? 29.890 -40.619 -17.111 1.00 130.31 126 PRO H CA 1
ATOM 2840 C C . PRO D 3 160 ? 30.837 -40.874 -18.277 1.00 132.83 126 PRO H C 1
ATOM 2841 O O . PRO D 3 160 ? 30.395 -41.247 -19.366 1.00 132.37 126 PRO H O 1
ATOM 2845 N N . SER D 3 161 ? 32.131 -40.674 -18.035 1.00 142.58 127 SER H N 1
ATOM 2846 C CA . SER D 3 161 ? 33.168 -40.970 -19.019 1.00 142.81 127 SER H CA 1
ATOM 2847 C C . SER D 3 161 ? 33.322 -42.475 -19.215 1.00 143.94 127 SER H C 1
ATOM 2848 O O . SER D 3 161 ? 34.251 -42.933 -19.883 1.00 144.82 127 SER H O 1
ATOM 2851 N N . GLY D 3 168 ? 40.314 -44.224 -11.177 1.00 145.72 134 GLY H N 1
ATOM 2852 C CA . GLY D 3 168 ? 39.765 -43.990 -9.854 1.00 144.99 134 GLY H CA 1
ATOM 2853 C C . GLY D 3 168 ? 38.266 -44.235 -9.784 1.00 144.37 134 GLY H C 1
ATOM 2854 O O . GLY D 3 168 ? 37.787 -45.330 -10.090 1.00 144.79 134 GLY H O 1
ATOM 2855 N N . THR D 3 169 ? 37.523 -43.208 -9.381 1.00 142.13 135 THR H N 1
ATOM 2856 C CA . THR D 3 169 ? 36.078 -43.315 -9.236 1.00 142.22 135 THR H CA 1
ATOM 2857 C C . THR D 3 169 ? 35.353 -42.444 -10.260 1.00 142.07 135 THR H C 1
ATOM 2858 O O . THR D 3 169 ? 35.829 -41.365 -10.618 1.00 141.68 135 THR H O 1
ATOM 2862 N N . ALA D 3 170 ? 34.196 -42.914 -10.718 1.00 117.56 136 ALA H N 1
ATOM 2863 C CA . ALA D 3 170 ? 33.410 -42.208 -11.729 1.00 117.01 136 ALA H CA 1
ATOM 2864 C C . ALA D 3 170 ? 32.233 -41.431 -11.132 1.00 116.43 136 ALA H C 1
ATOM 2865 O O . ALA D 3 170 ? 31.813 -41.686 -10.004 1.00 116.68 136 ALA H O 1
ATOM 2867 N N . ALA D 3 171 ? 31.704 -40.485 -11.904 1.00 118.86 137 ALA H N 1
ATOM 2868 C CA . ALA D 3 171 ? 30.546 -39.703 -11.482 1.00 118.14 137 ALA H CA 1
ATOM 2869 C C . ALA D 3 171 ? 29.479 -39.683 -12.571 1.00 117.09 137 ALA H C 1
ATOM 2870 O O . ALA D 3 171 ? 29.778 -39.497 -13.746 1.00 116.60 137 ALA H O 1
ATOM 2872 N N . LEU D 3 172 ? 28.231 -39.877 -12.170 1.00 96.40 138 LEU H N 1
ATOM 2873 C CA . LEU D 3 172 ? 27.115 -39.879 -13.096 1.00 95.05 138 LEU H CA 1
ATOM 2874 C C . LEU D 3 172 ? 25.941 -39.239 -12.388 1.00 94.29 138 LEU H C 1
ATOM 2875 O O . LEU D 3 172 ? 25.955 -39.102 -11.169 1.00 95.12 138 LEU H O 1
ATOM 2880 N N . GLY D 3 173 ? 24.918 -38.851 -13.137 1.00 87.96 139 GLY H N 1
ATOM 2881 C CA . GLY D 3 173 ? 23.778 -38.199 -12.522 1.00 87.18 139 GLY H CA 1
ATOM 2882 C C . GLY D 3 173 ? 22.557 -38.044 -13.401 1.00 85.98 139 GLY H C 1
ATOM 2883 O O . GLY D 3 173 ? 22.510 -38.565 -14.515 1.00 85.82 139 GLY H O 1
ATOM 2884 N N . CYS D 3 174 ? 21.566 -37.323 -12.880 1.00 80.29 140 CYS H N 1
ATOM 2885 C CA . CYS D 3 174 ? 20.325 -37.041 -13.599 1.00 79.53 140 CYS H CA 1
ATOM 2886 C C . CYS D 3 174 ? 20.005 -35.564 -13.604 1.00 79.13 140 CYS H C 1
ATOM 2887 O O . CYS D 3 174 ? 20.063 -34.897 -12.577 1.00 79.23 140 CYS H O 1
ATOM 2890 N N . LEU D 3 175 ? 19.657 -35.054 -14.769 1.00 78.11 141 LEU H N 1
ATOM 2891 C CA . LEU D 3 175 ? 19.197 -33.688 -14.870 1.00 77.46 141 LEU H CA 1
ATOM 2892 C C . LEU D 3 175 ? 17.668 -33.693 -14.842 1.00 76.34 141 LEU H C 1
ATOM 2893 O O . LEU D 3 175 ? 17.019 -34.278 -15.719 1.00 75.96 141 LEU H O 1
ATOM 2898 N N . VAL D 3 176 ? 17.087 -33.063 -13.823 1.00 73.39 142 VAL H N 1
ATOM 2899 C CA . VAL D 3 176 ? 15.634 -33.024 -13.700 1.00 72.24 142 VAL H CA 1
ATOM 2900 C C . VAL D 3 176 ? 15.118 -31.641 -14.064 1.00 70.80 142 VAL H C 1
ATOM 2901 O O . VAL D 3 176 ? 15.277 -30.698 -13.306 1.00 71.13 142 VAL H O 1
ATOM 2905 N N . LYS D 3 177 ? 14.499 -31.523 -15.232 1.00 73.29 143 LYS H N 1
ATOM 2906 C CA . LYS D 3 177 ? 14.279 -30.210 -15.814 1.00 71.85 143 LYS H CA 1
ATOM 2907 C C . LYS D 3 177 ? 12.813 -29.855 -16.125 1.00 70.28 143 LYS H C 1
ATOM 2908 O O . LYS D 3 177 ? 11.998 -30.724 -16.464 1.00 70.99 143 LYS H O 1
ATOM 2914 N N . ASP D 3 178 ? 12.501 -28.568 -16.007 1.00 82.30 144 ASP H N 1
ATOM 2915 C CA . ASP D 3 178 ? 11.237 -28.011 -16.476 1.00 80.39 144 ASP H CA 1
ATOM 2916 C C . ASP D 3 178 ? 10.012 -28.592 -15.776 1.00 80.41 144 ASP H C 1
ATOM 2917 O O . ASP D 3 178 ? 9.103 -29.100 -16.431 1.00 80.87 144 ASP H O 1
ATOM 2922 N N . TYR D 3 179 ? 9.984 -28.508 -14.452 1.00 69.69 145 TYR H N 1
ATOM 2923 C CA . TYR D 3 179 ? 8.827 -28.966 -13.682 1.00 69.90 145 TYR H CA 1
ATOM 2924 C C . TYR D 3 179 ? 8.241 -27.857 -12.806 1.00 68.39 145 TYR H C 1
ATOM 2925 O O . TYR D 3 179 ? 8.908 -26.872 -12.501 1.00 67.99 145 TYR H O 1
ATOM 2934 N N . PHE D 3 180 ? 6.983 -28.024 -12.421 1.00 66.93 146 PHE H N 1
ATOM 2935 C CA . PHE D 3 180 ? 6.308 -27.071 -11.565 1.00 66.25 146 PHE H CA 1
ATOM 2936 C C . PHE D 3 180 ? 5.123 -27.740 -10.899 1.00 66.61 146 PHE H C 1
ATOM 2937 O O . PHE D 3 180 ? 4.357 -28.437 -11.555 1.00 67.93 146 PHE H O 1
ATOM 2945 N N . PRO D 3 181 ? 4.968 -27.529 -9.592 1.00 64.21 147 PRO H N 1
ATOM 2946 C CA . PRO D 3 181 ? 5.888 -26.770 -8.749 1.00 63.39 147 PRO H CA 1
ATOM 2947 C C . PRO D 3 181 ? 6.879 -27.699 -8.054 1.00 63.45 147 PRO H C 1
ATOM 2948 O O . PRO D 3 181 ? 6.952 -28.889 -8.378 1.00 63.95 147 PRO H O 1
ATOM 2952 N N . GLU D 3 182 ? 7.633 -27.145 -7.109 1.00 60.85 148 GLU H N 1
ATOM 2953 C CA . GLU D 3 182 ? 8.452 -27.940 -6.211 1.00 61.41 148 GLU H CA 1
ATOM 2954 C C . GLU D 3 182 ? 7.507 -28.714 -5.314 1.00 62.01 148 GLU H C 1
ATOM 2955 O O . GLU D 3 182 ? 6.366 -28.308 -5.123 1.00 61.96 148 GLU H O 1
ATOM 2961 N N . PRO D 3 183 ? 7.967 -29.839 -4.758 1.00 62.86 149 PRO H N 1
ATOM 2962 C CA . PRO D 3 183 ? 9.298 -30.436 -4.885 1.00 65.73 149 PRO H CA 1
ATOM 2963 C C . PRO D 3 183 ? 9.291 -31.676 -5.744 1.00 63.38 149 PRO H C 1
ATOM 2964 O O . PRO D 3 183 ? 8.228 -32.218 -6.058 1.00 60.53 149 PRO H O 1
ATOM 2968 N N . VAL D 3 184 ? 10.483 -32.115 -6.130 1.00 64.60 150 VAL H N 1
ATOM 2969 C CA . VAL D 3 184 ? 10.689 -33.474 -6.585 1.00 64.11 150 VAL H CA 1
ATOM 2970 C C . VAL D 3 184 ? 11.642 -34.104 -5.588 1.00 68.87 150 VAL H C 1
ATOM 2971 O O . VAL D 3 184 ? 12.435 -33.410 -4.949 1.00 73.20 150 VAL H O 1
ATOM 2975 N N . THR D 3 185 ? 11.563 -35.413 -5.427 1.00 52.83 151 THR H N 1
ATOM 2976 C CA . THR D 3 185 ? 12.597 -36.086 -4.678 1.00 59.16 151 THR H CA 1
ATOM 2977 C C . THR D 3 185 ? 13.291 -37.028 -5.642 1.00 62.35 151 THR H C 1
ATOM 2978 O O . THR D 3 185 ? 12.644 -37.569 -6.532 1.00 57.34 151 THR H O 1
ATOM 2982 N N . VAL D 3 186 ? 14.606 -37.186 -5.497 1.00 58.63 152 VAL H N 1
ATOM 2983 C CA . VAL D 3 186 ? 15.356 -38.105 -6.342 1.00 61.07 152 VAL H CA 1
ATOM 2984 C C . VAL D 3 186 ? 15.963 -39.225 -5.514 1.00 67.30 152 VAL H C 1
ATOM 2985 O O . VAL D 3 186 ? 16.612 -38.975 -4.498 1.00 72.80 152 VAL H O 1
ATOM 2989 N N . SER D 3 187 ? 15.743 -40.460 -5.945 1.00 65.03 153 SER H N 1
ATOM 2990 C CA . SER D 3 187 ? 16.429 -41.587 -5.343 1.00 69.92 153 SER H CA 1
ATOM 2991 C C . SER D 3 187 ? 17.134 -42.384 -6.432 1.00 68.93 153 SER H C 1
ATOM 2992 O O . SER D 3 187 ? 16.810 -42.255 -7.607 1.00 64.82 153 SER H O 1
ATOM 2995 N N . TRP D 3 188 ? 18.105 -43.202 -6.043 1.00 77.16 154 TRP H N 1
ATOM 2996 C CA . TRP D 3 188 ? 18.869 -43.967 -7.013 1.00 76.06 154 TRP H CA 1
ATOM 2997 C C . TRP D 3 188 ? 18.681 -45.450 -6.779 1.00 77.50 154 TRP H C 1
ATOM 2998 O O . TRP D 3 188 ? 18.680 -45.898 -5.633 1.00 80.24 154 TRP H O 1
ATOM 3009 N N . ASN D 3 189 ? 18.520 -46.203 -7.866 1.00 77.46 155 ASN H N 1
ATOM 3010 C CA . ASN D 3 189 ? 18.254 -47.638 -7.790 1.00 78.64 155 ASN H CA 1
ATOM 3011 C C . ASN D 3 189 ? 17.159 -47.992 -6.784 1.00 81.18 155 ASN H C 1
ATOM 3012 O O . ASN D 3 189 ? 17.370 -48.821 -5.897 1.00 83.74 155 ASN H O 1
ATOM 3017 N N . SER D 3 190 ? 15.999 -47.353 -6.924 1.00 85.47 156 SER H N 1
ATOM 3018 C CA . SER D 3 190 ? 14.874 -47.563 -6.012 1.00 87.04 156 SER H CA 1
ATOM 3019 C C . SER D 3 190 ? 15.251 -47.345 -4.545 1.00 88.61 156 SER H C 1
ATOM 3020 O O . SER D 3 190 ? 14.786 -48.064 -3.663 1.00 89.43 156 SER H O 1
ATOM 3023 N N . GLY D 3 191 ? 16.096 -46.349 -4.298 1.00 88.03 157 GLY H N 1
ATOM 3024 C CA . GLY D 3 191 ? 16.481 -45.981 -2.951 1.00 88.45 157 GLY H CA 1
ATOM 3025 C C . GLY D 3 191 ? 17.491 -46.922 -2.323 1.00 90.27 157 GLY H C 1
ATOM 3026 O O . GLY D 3 191 ? 17.795 -46.806 -1.140 1.00 90.22 157 GLY H O 1
ATOM 3027 N N . ALA D 3 192 ? 18.014 -47.855 -3.111 1.00 81.63 158 ALA H N 1
ATOM 3028 C CA . ALA D 3 192 ? 18.999 -48.812 -2.613 1.00 84.76 158 ALA H CA 1
ATOM 3029 C C . ALA D 3 192 ? 20.413 -48.240 -2.673 1.00 85.48 158 ALA H C 1
ATOM 3030 O O . ALA D 3 192 ? 21.341 -48.782 -2.073 1.00 88.19 158 ALA H O 1
ATOM 3032 N N . LEU D 3 193 ? 20.571 -47.150 -3.414 1.00 96.96 159 LEU H N 1
ATOM 3033 C CA . LEU D 3 193 ? 21.854 -46.476 -3.523 1.00 96.92 159 LEU H CA 1
ATOM 3034 C C . LEU D 3 193 ? 21.752 -45.107 -2.866 1.00 97.10 159 LEU H C 1
ATOM 3035 O O . LEU D 3 193 ? 20.950 -44.274 -3.281 1.00 96.27 159 LEU H O 1
ATOM 3040 N N . THR D 3 194 ? 22.554 -44.881 -1.832 1.00 96.45 160 THR H N 1
ATOM 3041 C CA . THR D 3 194 ? 22.478 -43.648 -1.056 1.00 96.87 160 THR H CA 1
ATOM 3042 C C . THR D 3 194 ? 23.853 -43.026 -0.825 1.00 98.17 160 THR H C 1
ATOM 3043 O O . THR D 3 194 ? 23.972 -41.811 -0.670 1.00 99.23 160 THR H O 1
ATOM 3047 N N . SER D 3 195 ? 24.884 -43.864 -0.789 1.00 89.06 161 SER H N 1
ATOM 3048 C CA . SER D 3 195 ? 26.243 -43.403 -0.525 1.00 91.34 161 SER H CA 1
ATOM 3049 C C . SER D 3 195 ? 26.766 -42.470 -1.605 1.00 90.57 161 SER H C 1
ATOM 3050 O O . SER D 3 195 ? 26.846 -42.841 -2.771 1.00 89.09 161 SER H O 1
ATOM 3053 N N . GLY D 3 196 ? 27.132 -41.258 -1.208 1.00 97.64 162 GLY H N 1
ATOM 3054 C CA . GLY D 3 196 ? 27.735 -40.314 -2.128 1.00 97.74 162 GLY H CA 1
ATOM 3055 C C . GLY D 3 196 ? 26.784 -39.776 -3.175 1.00 97.48 162 GLY H C 1
ATOM 3056 O O . GLY D 3 196 ? 27.213 -39.399 -4.263 1.00 96.81 162 GLY H O 1
ATOM 3057 N N . VAL D 3 197 ? 25.494 -39.754 -2.850 1.00 79.04 163 VAL H N 1
ATOM 3058 C CA . VAL D 3 197 ? 24.487 -39.125 -3.692 1.00 76.94 163 VAL H CA 1
ATOM 3059 C C . VAL D 3 197 ? 24.366 -37.660 -3.300 1.00 78.47 163 VAL H C 1
ATOM 3060 O O . VAL D 3 197 ? 24.323 -37.329 -2.119 1.00 79.81 163 VAL H O 1
ATOM 3064 N N . HIS D 3 198 ? 24.334 -36.775 -4.283 1.00 82.65 164 HIS H N 1
ATOM 3065 C CA . HIS D 3 198 ? 24.124 -35.368 -4.007 1.00 85.77 164 HIS H CA 1
ATOM 3066 C C . HIS D 3 198 ? 23.024 -34.836 -4.903 1.00 85.63 164 HIS H C 1
ATOM 3067 O O . HIS D 3 198 ? 23.212 -34.708 -6.112 1.00 83.66 164 HIS H O 1
ATOM 3074 N N . THR D 3 199 ? 21.866 -34.553 -4.311 1.00 72.21 165 THR H N 1
ATOM 3075 C CA . THR D 3 199 ? 20.778 -33.926 -5.044 1.00 69.60 165 THR H CA 1
ATOM 3076 C C . THR D 3 199 ? 20.799 -32.440 -4.724 1.00 70.99 165 THR H C 1
ATOM 3077 O O . THR D 3 199 ? 20.729 -32.059 -3.567 1.00 71.58 165 THR H O 1
ATOM 3081 N N . PHE D 3 200 ? 20.911 -31.608 -5.750 1.00 67.00 166 PHE H N 1
ATOM 3082 C CA . PHE D 3 200 ? 21.076 -30.175 -5.558 1.00 70.40 166 PHE H CA 1
ATOM 3083 C C . PHE D 3 200 ? 19.752 -29.462 -5.313 1.00 68.61 166 PHE H C 1
ATOM 3084 O O . PHE D 3 200 ? 18.683 -30.006 -5.603 1.00 64.49 166 PHE H O 1
ATOM 3092 N N . PRO D 3 201 ? 19.811 -28.254 -4.736 1.00 73.17 167 PRO H N 1
ATOM 3093 C CA . PRO D 3 201 ? 18.608 -27.433 -4.594 1.00 71.90 167 PRO H CA 1
ATOM 3094 C C . PRO D 3 201 ? 18.058 -27.002 -5.950 1.00 71.43 167 PRO H C 1
ATOM 3095 O O . PRO D 3 201 ? 18.837 -26.747 -6.872 1.00 73.86 167 PRO H O 1
ATOM 3099 N N . ALA D 3 202 ? 16.737 -26.921 -6.071 1.00 67.17 168 ALA H N 1
ATOM 3100 C CA . ALA D 3 202 ? 16.129 -26.518 -7.332 1.00 66.46 168 ALA H CA 1
ATOM 3101 C C . ALA D 3 202 ? 16.320 -25.024 -7.588 1.00 70.95 168 ALA H C 1
ATOM 3102 O O . ALA D 3 202 ? 16.354 -24.224 -6.650 1.00 73.45 168 ALA H O 1
ATOM 3104 N N . VAL D 3 203 ? 16.454 -24.657 -8.859 1.00 78.82 169 VAL H N 1
ATOM 3105 C CA . VAL D 3 203 ? 16.496 -23.250 -9.241 1.00 82.36 169 VAL H CA 1
ATOM 3106 C C . VAL D 3 203 ? 15.333 -22.890 -10.161 1.00 80.63 169 VAL H C 1
ATOM 3107 O O . VAL D 3 203 ? 14.976 -23.649 -11.051 1.00 77.10 169 VAL H O 1
ATOM 3111 N N . LEU D 3 204 ? 14.735 -21.731 -9.928 1.00 81.26 170 LEU H N 1
ATOM 3112 C CA . LEU D 3 204 ? 13.625 -21.279 -10.740 1.00 79.87 170 LEU H CA 1
ATOM 3113 C C . LEU D 3 204 ? 14.162 -20.662 -12.013 1.00 82.17 170 LEU H C 1
ATOM 3114 O O . LEU D 3 204 ? 14.800 -19.614 -11.976 1.00 88.15 170 LEU H O 1
ATOM 3119 N N . GLN D 3 205 ? 13.917 -21.319 -13.139 1.00 93.60 171 GLN H N 1
ATOM 3120 C CA . GLN D 3 205 ? 14.359 -20.801 -14.424 1.00 92.00 171 GLN H CA 1
ATOM 3121 C C . GLN D 3 205 ? 13.491 -19.620 -14.845 1.00 94.06 171 GLN H C 1
ATOM 3122 O O . GLN D 3 205 ? 12.408 -19.400 -14.295 1.00 93.01 171 GLN H O 1
ATOM 3128 N N . SER D 3 206 ? 13.977 -18.862 -15.823 1.00 93.68 172 SER H N 1
ATOM 3129 C CA . SER D 3 206 ? 13.279 -17.689 -16.329 1.00 96.42 172 SER H CA 1
ATOM 3130 C C . SER D 3 206 ? 11.950 -18.075 -16.968 1.00 98.52 172 SER H C 1
ATOM 3131 O O . SER D 3 206 ? 11.048 -17.249 -17.086 1.00 99.88 172 SER H O 1
ATOM 3134 N N . SER D 3 207 ? 11.831 -19.334 -17.379 1.00 86.33 173 SER H N 1
ATOM 3135 C CA . SER D 3 207 ? 10.592 -19.836 -17.972 1.00 85.61 173 SER H CA 1
ATOM 3136 C C . SER D 3 207 ? 9.511 -20.050 -16.915 1.00 85.85 173 SER H C 1
ATOM 3137 O O . SER D 3 207 ? 8.353 -20.321 -17.233 1.00 85.66 173 SER H O 1
ATOM 3140 N N . GLY D 3 208 ? 9.895 -19.941 -15.651 1.00 98.60 174 GLY H N 1
ATOM 3141 C CA . GLY D 3 208 ? 8.948 -20.132 -14.576 1.00 97.41 174 GLY H CA 1
ATOM 3142 C C . GLY D 3 208 ? 8.855 -21.582 -14.145 1.00 94.00 174 GLY H C 1
ATOM 3143 O O . GLY D 3 208 ? 8.022 -21.926 -13.312 1.00 92.24 174 GLY H O 1
ATOM 3144 N N . LEU D 3 209 ? 9.709 -22.432 -14.704 1.00 73.47 175 LEU H N 1
ATOM 3145 C CA . LEU D 3 209 ? 9.758 -23.838 -14.307 1.00 69.90 175 LEU H CA 1
ATOM 3146 C C . LEU D 3 209 ? 10.999 -24.099 -13.456 1.00 68.31 175 LEU H C 1
ATOM 3147 O O . LEU D 3 209 ? 11.977 -23.372 -13.556 1.00 69.54 175 LEU H O 1
ATOM 3152 N N . TYR D 3 210 ? 10.966 -25.132 -12.622 1.00 73.87 176 TYR H N 1
ATOM 3153 C CA . TYR D 3 210 ? 12.120 -25.458 -11.780 1.00 73.17 176 TYR H CA 1
ATOM 3154 C C . TYR D 3 210 ? 13.012 -26.493 -12.420 1.00 72.35 176 TYR H C 1
ATOM 3155 O O . TYR D 3 210 ? 12.603 -27.181 -13.346 1.00 71.19 176 TYR H O 1
ATOM 3164 N N . SER D 3 211 ? 14.226 -26.611 -11.897 1.00 70.05 177 SER H N 1
ATOM 3165 C CA . SER D 3 211 ? 15.202 -27.554 -12.418 1.00 69.70 177 SER H CA 1
ATOM 3166 C C . SER D 3 211 ? 16.326 -27.818 -11.417 1.00 71.11 177 SER H C 1
ATOM 3167 O O . SER D 3 211 ? 16.788 -26.899 -10.743 1.00 72.39 177 SER H O 1
ATOM 3170 N N . LEU D 3 212 ? 16.742 -29.081 -11.309 1.00 66.49 178 LEU H N 1
ATOM 3171 C CA . LEU D 3 212 ? 17.902 -29.461 -10.501 1.00 68.83 178 LEU H CA 1
ATOM 3172 C C . LEU D 3 212 ? 18.632 -30.660 -11.089 1.00 68.93 178 LEU H C 1
ATOM 3173 O O . LEU D 3 212 ? 18.163 -31.308 -12.027 1.00 66.32 178 LEU H O 1
ATOM 3178 N N . SER D 3 213 ? 19.774 -30.976 -10.501 1.00 62.63 179 SER H N 1
ATOM 3179 C CA . SER D 3 213 ? 20.500 -32.184 -10.843 1.00 63.12 179 SER H CA 1
ATOM 3180 C C . SER D 3 213 ? 20.661 -33.052 -9.606 1.00 65.84 179 SER H C 1
ATOM 3181 O O . SER D 3 213 ? 20.628 -32.566 -8.471 1.00 67.89 179 SER H O 1
ATOM 3184 N N . SER D 3 214 ? 20.840 -34.344 -9.833 1.00 74.68 180 SER H N 1
ATOM 3185 C CA . SER D 3 214 ? 21.204 -35.251 -8.766 1.00 77.98 180 SER H CA 1
ATOM 3186 C C . SER D 3 214 ? 22.371 -36.077 -9.272 1.00 78.92 180 SER H C 1
ATOM 3187 O O . SER D 3 214 ? 22.250 -36.766 -10.282 1.00 75.87 180 SER H O 1
ATOM 3190 N N . VAL D 3 215 ? 23.512 -35.990 -8.597 1.00 77.39 181 VAL H N 1
ATOM 3191 C CA . VAL D 3 215 ? 24.682 -36.746 -9.023 1.00 77.96 181 VAL H CA 1
ATOM 3192 C C . VAL D 3 215 ? 25.054 -37.791 -7.989 1.00 81.16 181 VAL H C 1
ATOM 3193 O O . VAL D 3 215 ? 24.574 -37.762 -6.856 1.00 83.64 181 VAL H O 1
ATOM 3197 N N . VAL D 3 216 ? 25.902 -38.726 -8.390 1.00 86.41 182 VAL H N 1
ATOM 3198 C CA . VAL D 3 216 ? 26.394 -39.744 -7.481 1.00 89.37 182 VAL H CA 1
ATOM 3199 C C . VAL D 3 216 ? 27.720 -40.206 -8.021 1.00 89.77 182 VAL H C 1
ATOM 3200 O O . VAL D 3 216 ? 27.893 -40.318 -9.234 1.00 87.14 182 VAL H O 1
ATOM 3204 N N . THR D 3 217 ? 28.673 -40.449 -7.132 1.00 87.13 183 THR H N 1
ATOM 3205 C CA . THR D 3 217 ? 29.984 -40.922 -7.559 1.00 87.79 183 THR H CA 1
ATOM 3206 C C . THR D 3 217 ? 30.170 -42.383 -7.167 1.00 89.32 183 THR H C 1
ATOM 3207 O O . THR D 3 217 ? 29.900 -42.774 -6.032 1.00 91.53 183 THR H O 1
ATOM 3211 N N . VAL D 3 218 ? 30.612 -43.191 -8.122 1.00 118.44 184 VAL H N 1
ATOM 3212 C CA . VAL D 3 218 ? 30.742 -44.626 -7.911 1.00 119.70 184 VAL H CA 1
ATOM 3213 C C . VAL D 3 218 ? 32.095 -45.116 -8.415 1.00 120.92 184 VAL H C 1
ATOM 3214 O O . VAL D 3 218 ? 32.783 -44.390 -9.129 1.00 120.16 184 VAL H O 1
ATOM 3218 N N . PRO D 3 219 ? 32.495 -46.338 -8.022 1.00 142.35 185 PRO H N 1
ATOM 3219 C CA . PRO D 3 219 ? 33.702 -46.952 -8.587 1.00 143.59 185 PRO H CA 1
ATOM 3220 C C . PRO D 3 219 ? 33.609 -47.109 -10.103 1.00 141.28 185 PRO H C 1
ATOM 3221 O O . PRO D 3 219 ? 32.585 -47.582 -10.600 1.00 139.57 185 PRO H O 1
ATOM 3225 N N . SER D 3 220 ? 34.662 -46.720 -10.819 1.00 151.62 186 SER H N 1
ATOM 3226 C CA . SER D 3 220 ? 34.692 -46.845 -12.276 1.00 150.41 186 SER H CA 1
ATOM 3227 C C . SER D 3 220 ? 34.607 -48.302 -12.712 1.00 153.78 186 SER H C 1
ATOM 3228 O O . SER D 3 220 ? 34.071 -48.609 -13.775 1.00 152.78 186 SER H O 1
ATOM 3231 N N . SER D 3 221 ? 35.137 -49.195 -11.884 1.00 140.79 187 SER H N 1
ATOM 3232 C CA . SER D 3 221 ? 35.163 -50.618 -12.206 1.00 145.09 187 SER H CA 1
ATOM 3233 C C . SER D 3 221 ? 33.761 -51.216 -12.297 1.00 141.63 187 SER H C 1
ATOM 3234 O O . SER D 3 221 ? 33.495 -52.076 -13.138 1.00 143.46 187 SER H O 1
ATOM 3237 N N . SER D 3 222 ? 32.861 -50.749 -11.440 1.00 153.40 188 SER H N 1
ATOM 3238 C CA . SER D 3 222 ? 31.514 -51.305 -11.388 1.00 151.92 188 SER H CA 1
ATOM 3239 C C . SER D 3 222 ? 30.572 -50.674 -12.413 1.00 147.82 188 SER H C 1
ATOM 3240 O O . SER D 3 222 ? 29.358 -50.845 -12.320 1.00 145.59 188 SER H O 1
ATOM 3243 N N . LEU D 3 223 ? 31.124 -49.951 -13.384 1.00 137.25 189 LEU H N 1
ATOM 3244 C CA . LEU D 3 223 ? 30.298 -49.301 -14.400 1.00 133.44 189 LEU H CA 1
ATOM 3245 C C . LEU D 3 223 ? 29.579 -50.299 -15.307 1.00 133.49 189 LEU H C 1
ATOM 3246 O O . LEU D 3 223 ? 28.387 -50.162 -15.567 1.00 130.48 189 LEU H O 1
ATOM 3251 N N . GLY D 3 224 ? 30.300 -51.307 -15.783 1.00 141.97 190 GLY H N 1
ATOM 3252 C CA . GLY D 3 224 ? 29.711 -52.280 -16.682 1.00 143.25 190 GLY H CA 1
ATOM 3253 C C . GLY D 3 224 ? 29.175 -53.521 -15.993 1.00 145.79 190 GLY H C 1
ATOM 3254 O O . GLY D 3 224 ? 28.827 -54.498 -16.653 1.00 148.44 190 GLY H O 1
ATOM 3255 N N . THR D 3 225 ? 29.110 -53.492 -14.666 1.00 145.32 191 THR H N 1
ATOM 3256 C CA . THR D 3 225 ? 28.622 -54.638 -13.904 1.00 147.74 191 THR H CA 1
ATOM 3257 C C . THR D 3 225 ? 27.399 -54.264 -13.073 1.00 145.12 191 THR H C 1
ATOM 3258 O O . THR D 3 225 ? 26.670 -55.132 -12.595 1.00 146.23 191 THR H O 1
ATOM 3262 N N . GLN D 3 226 ? 27.179 -52.965 -12.907 1.00 124.01 192 GLN H N 1
ATOM 3263 C CA . GLN D 3 226 ? 26.066 -52.468 -12.106 1.00 122.44 192 GLN H CA 1
ATOM 3264 C C . GLN D 3 226 ? 25.269 -51.419 -12.875 1.00 119.52 192 GLN H C 1
ATOM 3265 O O . GLN D 3 226 ? 25.833 -50.468 -13.421 1.00 117.86 192 GLN H O 1
ATOM 3271 N N . THR D 3 227 ? 23.953 -51.592 -12.921 1.00 110.82 193 THR H N 1
ATOM 3272 C CA . THR D 3 227 ? 23.097 -50.653 -13.643 1.00 108.04 193 THR H CA 1
ATOM 3273 C C . THR D 3 227 ? 22.617 -49.544 -12.716 1.00 106.38 193 THR H C 1
ATOM 3274 O O . THR D 3 227 ? 22.209 -49.807 -11.585 1.00 107.60 193 THR H O 1
ATOM 3278 N N . TYR D 3 228 ? 22.672 -48.305 -13.195 1.00 83.24 194 TYR H N 1
ATOM 3279 C CA . TYR D 3 228 ? 22.260 -47.158 -12.381 1.00 81.85 194 TYR H CA 1
ATOM 3280 C C . TYR D 3 228 ? 21.013 -46.458 -12.926 1.00 79.18 194 TYR H C 1
ATOM 3281 O O . TYR D 3 228 ? 21.007 -45.928 -14.041 1.00 76.93 194 TYR H O 1
ATOM 3290 N N . ILE D 3 229 ? 19.949 -46.478 -12.136 1.00 80.75 195 ILE H N 1
ATOM 3291 C CA . ILE D 3 229 ? 18.718 -45.810 -12.513 1.00 78.61 195 ILE H CA 1
ATOM 3292 C C . ILE D 3 229 ? 18.383 -44.770 -11.469 1.00 78.05 195 ILE H C 1
ATOM 3293 O O . ILE D 3 229 ? 18.272 -45.096 -10.287 1.00 80.16 195 ILE H O 1
ATOM 3298 N N . CYS D 3 230 ? 18.226 -43.518 -11.885 1.00 82.57 196 CYS H N 1
ATOM 3299 C CA . CYS D 3 230 ? 17.701 -42.529 -10.961 1.00 82.23 196 CYS H CA 1
ATOM 3300 C C . CYS D 3 230 ? 16.169 -42.530 -11.010 1.00 81.99 196 CYS H C 1
ATOM 3301 O O . CYS D 3 230 ? 15.568 -42.747 -12.064 1.00 81.02 196 CYS H O 1
ATOM 3304 N N . ASN D 3 231 ? 15.548 -42.317 -9.857 1.00 80.79 197 ASN H N 1
ATOM 3305 C CA . ASN D 3 231 ? 14.100 -42.323 -9.743 1.00 74.15 197 ASN H CA 1
ATOM 3306 C C . ASN D 3 231 ? 13.631 -40.965 -9.273 1.00 66.41 197 ASN H C 1
ATOM 3307 O O . ASN D 3 231 ? 14.053 -40.471 -8.206 1.00 68.02 197 ASN H O 1
ATOM 3312 N N . VAL D 3 232 ? 12.744 -40.371 -10.058 1.00 67.51 198 VAL H N 1
ATOM 3313 C CA . VAL D 3 232 ? 12.308 -39.004 -9.829 1.00 60.78 198 VAL H CA 1
ATOM 3314 C C . VAL D 3 232 ? 10.828 -38.987 -9.475 1.00 59.47 198 VAL H C 1
ATOM 3315 O O . VAL D 3 232 ? 9.988 -39.356 -10.291 1.00 59.61 198 VAL H O 1
ATOM 3319 N N . ASN D 3 233 ? 10.498 -38.571 -8.264 1.00 63.45 199 ASN H N 1
ATOM 3320 C CA . ASN D 3 233 ? 9.112 -38.575 -7.833 1.00 64.40 199 ASN H CA 1
ATOM 3321 C C . ASN D 3 233 ? 8.570 -37.143 -7.854 1.00 60.24 199 ASN H C 1
ATOM 3322 O O . ASN D 3 233 ? 9.147 -36.259 -7.243 1.00 57.31 199 ASN H O 1
ATOM 3327 N N . HIS D 3 234 ? 7.477 -36.895 -8.570 1.00 58.05 200 HIS H N 1
ATOM 3328 C CA . HIS D 3 234 ? 6.883 -35.556 -8.563 1.00 57.26 200 HIS H CA 1
ATOM 3329 C C . HIS D 3 234 ? 5.445 -35.589 -8.060 1.00 62.89 200 HIS H C 1
ATOM 3330 O O . HIS D 3 234 ? 4.516 -35.645 -8.864 1.00 68.05 200 HIS H O 1
ATOM 3337 N N . LYS D 3 235 ? 5.267 -35.563 -6.735 1.00 59.00 201 LYS H N 1
ATOM 3338 C CA . LYS D 3 235 ? 3.924 -35.626 -6.132 1.00 63.93 201 LYS H CA 1
ATOM 3339 C C . LYS D 3 235 ? 2.880 -34.654 -6.725 1.00 67.35 201 LYS H C 1
ATOM 3340 O O . LYS D 3 235 ? 1.755 -35.080 -7.015 1.00 71.34 201 LYS H O 1
ATOM 3346 N N . PRO D 3 236 ? 3.240 -33.362 -6.924 1.00 58.98 202 PRO H N 1
ATOM 3347 C CA . PRO D 3 236 ? 2.240 -32.406 -7.417 1.00 63.48 202 PRO H CA 1
ATOM 3348 C C . PRO D 3 236 ? 1.577 -32.804 -8.743 1.00 66.31 202 PRO H C 1
ATOM 3349 O O . PRO D 3 236 ? 0.439 -32.400 -9.014 1.00 67.03 202 PRO H O 1
ATOM 3353 N N . SER D 3 237 ? 2.269 -33.580 -9.565 1.00 55.34 203 SER H N 1
ATOM 3354 C CA . SER D 3 237 ? 1.671 -34.030 -10.808 1.00 54.66 203 SER H CA 1
ATOM 3355 C C . SER D 3 237 ? 1.401 -35.531 -10.815 1.00 55.17 203 SER H C 1
ATOM 3356 O O . SER D 3 237 ? 1.057 -36.086 -11.846 1.00 54.91 203 SER H O 1
ATOM 3359 N N . ASN D 3 238 ? 1.558 -36.177 -9.664 1.00 66.25 204 ASN H N 1
ATOM 3360 C CA . ASN D 3 238 ? 1.297 -37.610 -9.513 1.00 67.13 204 ASN H CA 1
ATOM 3361 C C . ASN D 3 238 ? 2.084 -38.498 -10.455 1.00 67.03 204 ASN H C 1
ATOM 3362 O O . ASN D 3 238 ? 1.591 -39.531 -10.897 1.00 67.67 204 ASN H O 1
ATOM 3367 N N . THR D 3 239 ? 3.316 -38.109 -10.749 1.00 73.13 205 THR H N 1
ATOM 3368 C CA . THR D 3 239 ? 4.124 -38.857 -11.699 1.00 71.69 205 THR H CA 1
ATOM 3369 C C . THR D 3 239 ? 5.406 -39.360 -11.068 1.00 67.60 205 THR H C 1
ATOM 3370 O O . THR D 3 239 ? 5.877 -38.821 -10.060 1.00 65.28 205 THR H O 1
ATOM 3374 N N . LYS D 3 240 ? 5.976 -40.394 -11.667 1.00 60.09 206 LYS H N 1
ATOM 3375 C CA . LYS D 3 240 ? 7.302 -40.851 -11.278 1.00 57.78 206 LYS H CA 1
ATOM 3376 C C . LYS D 3 240 ? 8.047 -41.161 -12.553 1.00 55.38 206 LYS H C 1
ATOM 3377 O O . LYS D 3 240 ? 7.487 -41.776 -13.453 1.00 56.83 206 LYS H O 1
ATOM 3383 N N . VAL D 3 241 ? 9.292 -40.718 -12.654 1.00 61.59 207 VAL H N 1
ATOM 3384 C CA . VAL D 3 241 ? 10.073 -41.011 -13.846 1.00 60.50 207 VAL H CA 1
ATOM 3385 C C . VAL D 3 241 ? 11.350 -41.747 -13.496 1.00 64.10 207 VAL H C 1
ATOM 3386 O O . VAL D 3 241 ? 12.084 -41.297 -12.637 1.00 65.10 207 VAL H O 1
ATOM 3390 N N . ASP D 3 242 ? 11.611 -42.869 -14.160 1.00 74.04 208 ASP H N 1
ATOM 3391 C CA . ASP D 3 242 ? 12.865 -43.591 -13.992 1.00 79.18 208 ASP H CA 1
ATOM 3392 C C . ASP D 3 242 ? 13.758 -43.354 -15.192 1.00 77.77 208 ASP H C 1
ATOM 3393 O O . ASP D 3 242 ? 13.279 -43.297 -16.316 1.00 74.43 208 ASP H O 1
ATOM 3398 N N . LYS D 3 243 ? 15.060 -43.215 -14.965 1.00 76.57 209 LYS H N 1
ATOM 3399 C CA . LYS D 3 243 ? 15.983 -43.020 -16.075 1.00 75.73 209 LYS H CA 1
ATOM 3400 C C . LYS D 3 243 ? 17.224 -43.869 -15.887 1.00 82.97 209 LYS H C 1
ATOM 3401 O O . LYS D 3 243 ? 17.927 -43.735 -14.892 1.00 88.23 209 LYS H O 1
ATOM 3407 N N . ARG D 3 244 ? 17.483 -44.755 -16.838 1.00 88.30 210 ARG H N 1
ATOM 3408 C CA . ARG D 3 244 ? 18.694 -45.553 -16.804 1.00 94.37 210 ARG H CA 1
ATOM 3409 C C . ARG D 3 244 ? 19.854 -44.660 -17.221 1.00 94.46 210 ARG H C 1
ATOM 3410 O O . ARG D 3 244 ? 19.732 -43.878 -18.157 1.00 89.42 210 ARG H O 1
ATOM 3418 N N . VAL D 3 245 ? 20.971 -44.744 -16.512 1.00 84.08 211 VAL H N 1
ATOM 3419 C CA . VAL D 3 245 ? 22.122 -43.914 -16.849 1.00 85.21 211 VAL H CA 1
ATOM 3420 C C . VAL D 3 245 ? 23.317 -44.791 -17.185 1.00 91.05 211 VAL H C 1
ATOM 3421 O O . VAL D 3 245 ? 23.811 -45.539 -16.338 1.00 95.41 211 VAL H O 1
ATOM 3425 N N . GLU D 3 246 ? 23.765 -44.705 -18.432 1.00 133.32 212 GLU H N 1
ATOM 3426 C CA . GLU D 3 246 ? 24.907 -45.475 -18.901 1.00 137.11 212 GLU H CA 1
ATOM 3427 C C . GLU D 3 246 ? 25.808 -44.533 -19.691 1.00 136.62 212 GLU H C 1
ATOM 3428 O O . GLU D 3 246 ? 25.343 -43.486 -20.147 1.00 132.33 212 GLU H O 1
ATOM 3434 N N . PRO D 3 247 ? 27.104 -44.878 -19.830 1.00 116.74 213 PRO H N 1
ATOM 3435 C CA . PRO D 3 247 ? 28.057 -44.054 -20.594 1.00 119.59 213 PRO H CA 1
ATOM 3436 C C . PRO D 3 247 ? 27.807 -44.071 -22.104 1.00 122.96 213 PRO H C 1
ATOM 3437 O O . PRO D 3 247 ? 28.223 -43.126 -22.777 1.00 123.35 213 PRO H O 1
ATOM 3441 N N . ILE E 2 47 ? 9.725 -14.931 56.636 1.00 151.01 2 ILE A N 1
ATOM 3442 C CA . ILE E 2 47 ? 10.613 -14.036 55.902 1.00 151.01 2 ILE A CA 1
ATOM 3443 C C . ILE E 2 47 ? 10.821 -12.713 56.635 1.00 151.52 2 ILE A C 1
ATOM 3444 O O . ILE E 2 47 ? 10.015 -11.788 56.509 1.00 150.81 2 ILE A O 1
ATOM 3449 N N . VAL E 2 48 ? 11.907 -12.634 57.401 1.00 102.23 3 VAL A N 1
ATOM 3450 C CA . VAL E 2 48 ? 12.254 -11.422 58.141 1.00 104.84 3 VAL A CA 1
ATOM 3451 C C . VAL E 2 48 ? 13.275 -10.562 57.395 1.00 107.46 3 VAL A C 1
ATOM 3452 O O . VAL E 2 48 ? 13.973 -11.037 56.500 1.00 106.53 3 VAL A O 1
ATOM 3456 N N . LEU E 2 49 ? 13.350 -9.290 57.770 1.00 99.04 4 LEU A N 1
ATOM 3457 C CA . LEU E 2 49 ? 14.403 -8.409 57.286 1.00 101.02 4 LEU A CA 1
ATOM 3458 C C . LEU E 2 49 ? 15.169 -7.784 58.446 1.00 103.83 4 LEU A C 1
ATOM 3459 O O . LEU E 2 49 ? 14.727 -6.796 59.041 1.00 101.63 4 LEU A O 1
ATOM 3464 N N . ALA E 2 50 ? 16.318 -8.365 58.772 1.00 113.57 5 ALA A N 1
ATOM 3465 C CA . ALA E 2 50 ? 17.201 -7.777 59.766 1.00 116.52 5 ALA A CA 1
ATOM 3466 C C . ALA E 2 50 ? 17.912 -6.580 59.137 1.00 117.59 5 ALA A C 1
ATOM 3467 O O . ALA E 2 50 ? 18.714 -6.737 58.222 1.00 118.24 5 ALA A O 1
ATOM 3469 N N . GLN E 2 51 ? 17.598 -5.383 59.613 1.00 104.10 6 GLN A N 1
ATOM 3470 C CA . GLN E 2 51 ? 18.218 -4.171 59.092 1.00 103.09 6 GLN A CA 1
ATOM 3471 C C . GLN E 2 51 ? 19.244 -3.651 60.101 1.00 107.74 6 GLN A C 1
ATOM 3472 O O . GLN E 2 51 ? 19.002 -3.692 61.307 1.00 108.10 6 GLN A O 1
ATOM 3478 N N . SER E 2 52 ? 20.392 -3.176 59.626 1.00 96.66 7 SER A N 1
ATOM 3479 C CA . SER E 2 52 ? 21.434 -2.693 60.547 1.00 100.45 7 SER A CA 1
ATOM 3480 C C . SER E 2 52 ? 22.383 -1.653 59.923 1.00 101.16 7 SER A C 1
ATOM 3481 O O . SER E 2 52 ? 22.586 -1.645 58.712 1.00 97.44 7 SER A O 1
ATOM 3484 N N . PRO E 2 53 ? 22.958 -0.759 60.749 1.00 119.36 8 PRO A N 1
ATOM 3485 C CA . PRO E 2 53 ? 22.715 -0.618 62.186 1.00 119.12 8 PRO A CA 1
ATOM 3486 C C . PRO E 2 53 ? 21.373 0.051 62.448 1.00 114.26 8 PRO A C 1
ATOM 3487 O O . PRO E 2 53 ? 20.764 0.588 61.525 1.00 110.46 8 PRO A O 1
ATOM 3491 N N . ASP E 2 54 ? 20.922 0.003 63.696 1.00 100.83 9 ASP A N 1
ATOM 3492 C CA . ASP E 2 54 ? 19.659 0.608 64.083 1.00 98.33 9 ASP A CA 1
ATOM 3493 C C . ASP E 2 54 ? 19.789 2.116 63.981 1.00 97.68 9 ASP A C 1
ATOM 3494 O O . ASP E 2 54 ? 18.883 2.803 63.506 1.00 94.59 9 ASP A O 1
ATOM 3499 N N . SER E 2 55 ? 20.935 2.619 64.421 1.00 101.46 10 SER A N 1
ATOM 3500 C CA . SER E 2 55 ? 21.235 4.037 64.360 1.00 102.09 10 SER A CA 1
ATOM 3501 C C . SER E 2 55 ? 22.596 4.208 63.692 1.00 102.58 10 SER A C 1
ATOM 3502 O O . SER E 2 55 ? 23.412 3.289 63.682 1.00 104.38 10 SER A O 1
ATOM 3505 N N . LEU E 2 56 ? 22.838 5.382 63.127 1.00 101.78 11 LEU A N 1
ATOM 3506 C CA . LEU E 2 56 ? 24.067 5.612 62.388 1.00 102.55 11 LEU A CA 1
ATOM 3507 C C . LEU E 2 56 ? 24.412 7.097 62.363 1.00 104.58 11 LEU A C 1
ATOM 3508 O O . LEU E 2 56 ? 23.660 7.904 61.828 1.00 102.16 11 LEU A O 1
ATOM 3513 N N . ALA E 2 57 ? 25.541 7.465 62.958 1.00 111.70 12 ALA A N 1
ATOM 3514 C CA . ALA E 2 57 ? 25.955 8.863 62.974 1.00 112.85 12 ALA A CA 1
ATOM 3515 C C . ALA E 2 57 ? 26.915 9.134 61.825 1.00 113.47 12 ALA A C 1
ATOM 3516 O O . ALA E 2 57 ? 27.858 8.382 61.611 1.00 115.55 12 ALA A O 1
ATOM 3518 N N . VAL E 2 58 ? 26.655 10.200 61.075 1.00 121.96 13 VAL A N 1
ATOM 3519 C CA . VAL E 2 58 ? 27.452 10.532 59.899 1.00 121.85 13 VAL A CA 1
ATOM 3520 C C . VAL E 2 58 ? 27.712 12.040 59.831 1.00 122.68 13 VAL A C 1
ATOM 3521 O O . VAL E 2 58 ? 26.832 12.843 60.137 1.00 122.71 13 VAL A O 1
ATOM 3525 N N . SER E 2 59 ? 28.922 12.427 59.440 1.00 119.32 14 SER A N 1
ATOM 3526 C CA . SER E 2 59 ? 29.235 13.835 59.235 1.00 123.34 14 SER A CA 1
ATOM 3527 C C . SER E 2 59 ? 28.790 14.258 57.842 1.00 120.94 14 SER A C 1
ATOM 3528 O O . SER E 2 59 ? 28.778 13.438 56.929 1.00 117.64 14 SER A O 1
ATOM 3531 N N . PRO E 2 60 ? 28.399 15.534 57.673 1.00 148.35 15 PRO A N 1
ATOM 3532 C CA . PRO E 2 60 ? 27.988 16.012 56.347 1.00 147.82 15 PRO A CA 1
ATOM 3533 C C . PRO E 2 60 ? 29.128 15.926 55.341 1.00 148.86 15 PRO A C 1
ATOM 3534 O O . PRO E 2 60 ? 30.261 16.269 55.669 1.00 151.99 15 PRO A O 1
ATOM 3538 N N . GLY E 2 61 ? 28.824 15.460 54.134 1.00 124.65 16 GLY A N 1
ATOM 3539 C CA . GLY E 2 61 ? 29.834 15.252 53.115 1.00 127.37 16 GLY A CA 1
ATOM 3540 C C . GLY E 2 61 ? 30.377 13.837 53.141 1.00 125.29 16 GLY A C 1
ATOM 3541 O O . GLY E 2 61 ? 30.982 13.381 52.170 1.00 126.75 16 GLY A O 1
ATOM 3542 N N . GLU E 2 62 ? 30.159 13.137 54.251 1.00 120.02 17 GLU A N 1
ATOM 3543 C CA . GLU E 2 62 ? 30.670 11.777 54.406 1.00 119.04 17 GLU A CA 1
ATOM 3544 C C . GLU E 2 62 ? 29.698 10.725 53.890 1.00 113.08 17 GLU A C 1
ATOM 3545 O O . GLU E 2 62 ? 28.680 11.051 53.281 1.00 109.88 17 GLU A O 1
ATOM 3551 N N . ARG E 2 63 ? 30.015 9.461 54.156 1.00 113.04 18 ARG A N 1
ATOM 3552 C CA . ARG E 2 63 ? 29.285 8.337 53.579 1.00 108.49 18 ARG A CA 1
ATOM 3553 C C . ARG E 2 63 ? 28.477 7.544 54.605 1.00 106.19 18 ARG A C 1
ATOM 3554 O O . ARG E 2 63 ? 29.001 7.107 55.622 1.00 108.56 18 ARG A O 1
ATOM 3562 N N . ALA E 2 64 ? 27.196 7.356 54.317 1.00 102.00 19 ALA A N 1
ATOM 3563 C CA . ALA E 2 64 ? 26.323 6.559 55.163 1.00 100.25 19 ALA A CA 1
ATOM 3564 C C . ALA E 2 64 ? 26.114 5.196 54.526 1.00 97.20 19 ALA A C 1
ATOM 3565 O O . ALA E 2 64 ? 25.879 5.101 53.322 1.00 94.56 19 ALA A O 1
ATOM 3567 N N . THR E 2 65 ? 26.198 4.139 55.326 1.00 118.37 20 THR A N 1
ATOM 3568 C CA . THR E 2 65 ? 26.025 2.791 54.798 1.00 114.70 20 THR A CA 1
ATOM 3569 C C . THR E 2 65 ? 25.050 1.955 55.623 1.00 116.77 20 THR A C 1
ATOM 3570 O O . THR E 2 65 ? 25.327 1.605 56.768 1.00 124.43 20 THR A O 1
ATOM 3574 N N . ILE E 2 66 ? 23.914 1.631 55.012 1.00 99.50 21 ILE A N 1
ATOM 3575 C CA . ILE E 2 66 ? 22.853 0.884 55.666 1.00 100.76 21 ILE A CA 1
ATOM 3576 C C . ILE E 2 66 ? 22.745 -0.519 55.082 1.00 97.96 21 ILE A C 1
ATOM 3577 O O . ILE E 2 66 ? 22.802 -0.700 53.867 1.00 91.40 21 ILE A O 1
ATOM 3582 N N . HIS E 2 67 ? 22.587 -1.511 55.951 1.00 100.29 22 HIS A N 1
ATOM 3583 C CA . HIS E 2 67 ? 22.509 -2.897 55.516 1.00 98.67 22 HIS A CA 1
ATOM 3584 C C . HIS E 2 67 ? 21.122 -3.497 55.704 1.00 98.32 22 HIS A C 1
ATOM 3585 O O . HIS E 2 67 ? 20.362 -3.081 56.587 1.00 103.14 22 HIS A O 1
ATOM 3592 N N . CYS E 2 68 ? 20.807 -4.479 54.859 1.00 96.11 23 CYS A N 1
ATOM 3593 C CA . CYS E 2 68 ? 19.530 -5.174 54.907 1.00 95.21 23 CYS A CA 1
ATOM 3594 C C . CYS E 2 68 ? 19.706 -6.641 54.527 1.00 95.18 23 CYS A C 1
ATOM 3595 O O . CYS E 2 68 ? 20.078 -6.959 53.394 1.00 89.57 23 CYS A O 1
ATOM 3598 N N . LYS E 2 69 ? 19.448 -7.535 55.477 1.00 99.44 24 LYS A N 1
ATOM 3599 C CA . LYS E 2 69 ? 19.562 -8.968 55.223 1.00 99.27 24 LYS A CA 1
ATOM 3600 C C . LYS E 2 69 ? 18.218 -9.661 55.414 1.00 100.00 24 LYS A C 1
ATOM 3601 O O . LYS E 2 69 ? 17.490 -9.366 56.361 1.00 106.20 24 LYS A O 1
ATOM 3607 N N . SER E 2 70 ? 17.895 -10.580 54.510 1.00 113.35 25 SER A N 1
ATOM 3608 C CA . SER E 2 70 ? 16.646 -11.330 54.593 1.00 113.70 25 SER A CA 1
ATOM 3609 C C . SER E 2 70 ? 16.891 -12.772 55.004 1.00 119.58 25 SER A C 1
ATOM 3610 O O . SER E 2 70 ? 18.004 -13.279 54.888 1.00 121.60 25 SER A O 1
ATOM 3613 N N . SER E 2 71 ? 15.843 -13.433 55.482 1.00 151.90 26 SER A N 1
ATOM 3614 C CA . SER E 2 71 ? 15.925 -14.858 55.766 1.00 156.41 26 SER A CA 1
ATOM 3615 C C . SER E 2 71 ? 15.789 -15.657 54.469 1.00 152.59 26 SER A C 1
ATOM 3616 O O . SER E 2 71 ? 16.196 -16.815 54.397 1.00 156.53 26 SER A O 1
ATOM 3619 N N . GLN E 2 72 ? 15.224 -15.022 53.446 1.00 158.93 27 GLN A N 1
ATOM 3620 C CA . GLN E 2 72 ? 15.144 -15.614 52.115 1.00 156.34 27 GLN A CA 1
ATOM 3621 C C . GLN E 2 72 ? 14.752 -14.572 51.072 1.00 149.17 27 GLN A C 1
ATOM 3622 O O . GLN E 2 72 ? 15.553 -14.205 50.212 1.00 147.69 27 GLN A O 1
ATOM 3628 N N . HIS E 2 82 ? 16.076 -9.193 41.995 1.00 98.03 31 HIS A N 1
ATOM 3629 C CA . HIS E 2 82 ? 16.341 -8.652 43.329 1.00 93.52 31 HIS A CA 1
ATOM 3630 C C . HIS E 2 82 ? 15.255 -7.695 43.808 1.00 90.18 31 HIS A C 1
ATOM 3631 O O . HIS E 2 82 ? 15.324 -6.486 43.574 1.00 91.30 31 HIS A O 1
ATOM 3638 N N . SER E 2 83 ? 14.263 -8.239 44.503 1.00 78.54 32 SER A N 1
ATOM 3639 C CA . SER E 2 83 ? 13.087 -7.462 44.873 1.00 75.34 32 SER A CA 1
ATOM 3640 C C . SER E 2 83 ? 13.247 -6.708 46.175 1.00 74.20 32 SER A C 1
ATOM 3641 O O . SER E 2 83 ? 12.580 -7.027 47.156 1.00 74.48 32 SER A O 1
ATOM 3644 N N . ILE E 2 84 ? 14.116 -5.701 46.172 1.00 69.84 33 ILE A N 1
ATOM 3645 C CA . ILE E 2 84 ? 14.370 -4.888 47.357 1.00 68.72 33 ILE A CA 1
ATOM 3646 C C . ILE E 2 84 ? 14.093 -3.431 47.044 1.00 66.94 33 ILE A C 1
ATOM 3647 O O . ILE E 2 84 ? 14.501 -2.938 45.994 1.00 67.86 33 ILE A O 1
ATOM 3652 N N . ALA E 2 85 ? 13.398 -2.748 47.951 1.00 75.84 34 ALA A N 1
ATOM 3653 C CA . ALA E 2 85 ? 13.100 -1.331 47.777 1.00 75.20 34 ALA A CA 1
ATOM 3654 C C . ALA E 2 85 ? 13.568 -0.557 48.995 1.00 75.18 34 ALA A C 1
ATOM 3655 O O . ALA E 2 85 ? 13.534 -1.082 50.101 1.00 75.35 34 ALA A O 1
ATOM 3657 N N . TRP E 2 86 ? 13.995 0.688 48.807 1.00 68.86 35 TRP A N 1
ATOM 3658 C CA . TRP E 2 86 ? 14.379 1.528 49.943 1.00 68.96 35 TRP A CA 1
ATOM 3659 C C . TRP E 2 86 ? 13.485 2.759 50.090 1.00 68.29 35 TRP A C 1
ATOM 3660 O O . TRP E 2 86 ? 13.193 3.443 49.107 1.00 69.32 35 TRP A O 1
ATOM 3671 N N . TYR E 2 87 ? 13.058 3.041 51.321 1.00 69.82 36 TYR A N 1
ATOM 3672 C CA . TYR E 2 87 ? 12.222 4.211 51.602 1.00 69.81 36 TYR A CA 1
ATOM 3673 C C . TYR E 2 87 ? 12.864 5.194 52.600 1.00 70.85 36 TYR A C 1
ATOM 3674 O O . TYR E 2 87 ? 13.567 4.792 53.531 1.00 70.99 36 TYR A O 1
ATOM 3683 N N . GLN E 2 88 ? 12.610 6.484 52.383 1.00 70.44 37 GLN A N 1
ATOM 3684 C CA . GLN E 2 88 ? 13.106 7.542 53.249 1.00 71.87 37 GLN A CA 1
ATOM 3685 C C . GLN E 2 88 ? 11.940 8.203 53.965 1.00 71.77 37 GLN A C 1
ATOM 3686 O O . GLN E 2 88 ? 10.967 8.603 53.328 1.00 72.37 37 GLN A O 1
ATOM 3692 N N . GLN E 2 89 ? 12.042 8.322 55.287 1.00 80.80 38 GLN A N 1
ATOM 3693 C CA . GLN E 2 89 ? 11.024 9.013 56.064 1.00 80.10 38 GLN A CA 1
ATOM 3694 C C . GLN E 2 89 ? 11.647 10.011 57.013 1.00 80.88 38 GLN A C 1
ATOM 3695 O O . GLN E 2 89 ? 12.267 9.637 58.008 1.00 80.93 38 GLN A O 1
ATOM 3701 N N . ARG E 2 90 ? 11.481 11.289 56.704 1.00 83.08 39 ARG A N 1
ATOM 3702 C CA . ARG E 2 90 ? 11.934 12.350 57.592 1.00 83.40 39 ARG A CA 1
ATOM 3703 C C . ARG E 2 90 ? 10.942 12.524 58.733 1.00 83.72 39 ARG A C 1
ATOM 3704 O O . ARG E 2 90 ? 9.775 12.162 58.601 1.00 82.90 39 ARG A O 1
ATOM 3712 N N . PRO E 2 91 ? 11.399 13.076 59.863 1.00 87.59 40 PRO A N 1
ATOM 3713 C CA . PRO E 2 91 ? 10.506 13.279 61.006 1.00 87.50 40 PRO A CA 1
ATOM 3714 C C . PRO E 2 91 ? 9.180 13.964 60.646 1.00 88.90 40 PRO A C 1
ATOM 3715 O O . PRO E 2 91 ? 9.171 15.029 60.018 1.00 91.07 40 PRO A O 1
ATOM 3719 N N . GLY E 2 92 ? 8.076 13.325 61.030 1.00 105.35 41 GLY A N 1
ATOM 3720 C CA . GLY E 2 92 ? 6.742 13.869 60.834 1.00 107.05 41 GLY A CA 1
ATOM 3721 C C . GLY E 2 92 ? 6.303 13.888 59.385 1.00 108.02 41 GLY A C 1
ATOM 3722 O O . GLY E 2 92 ? 5.398 14.629 59.017 1.00 110.27 41 GLY A O 1
ATOM 3723 N N . GLN E 2 93 ? 6.940 13.062 58.563 1.00 94.02 42 GLN A N 1
ATOM 3724 C CA . GLN E 2 93 ? 6.687 13.052 57.129 1.00 96.56 42 GLN A CA 1
ATOM 3725 C C . GLN E 2 93 ? 6.277 11.661 56.674 1.00 95.37 42 GLN A C 1
ATOM 3726 O O . GLN E 2 93 ? 6.545 10.678 57.366 1.00 92.62 42 GLN A O 1
ATOM 3732 N N . PRO E 2 94 ? 5.605 11.571 55.514 1.00 85.26 43 PRO A N 1
ATOM 3733 C CA . PRO E 2 94 ? 5.307 10.252 54.948 1.00 84.66 43 PRO A CA 1
ATOM 3734 C C . PRO E 2 94 ? 6.552 9.675 54.311 1.00 83.87 43 PRO A C 1
ATOM 3735 O O . PRO E 2 94 ? 7.459 10.429 53.972 1.00 85.30 43 PRO A O 1
ATOM 3739 N N . PRO E 2 95 ? 6.603 8.347 54.172 1.00 68.88 44 PRO A N 1
ATOM 3740 C CA . PRO E 2 95 ? 7.669 7.644 53.458 1.00 67.31 44 PRO A CA 1
ATOM 3741 C C . PRO E 2 95 ? 7.727 8.068 52.000 1.00 69.05 44 PRO A C 1
ATOM 3742 O O . PRO E 2 95 ? 6.723 8.450 51.412 1.00 71.11 44 PRO A O 1
ATOM 3746 N N . LYS E 2 96 ? 8.913 7.990 51.424 1.00 78.36 45 LYS A N 1
ATOM 3747 C CA . LYS E 2 96 ? 9.120 8.349 50.039 1.00 83.68 45 LYS A CA 1
ATOM 3748 C C . LYS E 2 96 ? 9.997 7.258 49.432 1.00 82.06 45 LYS A C 1
ATOM 3749 O O . LYS E 2 96 ? 10.971 6.823 50.055 1.00 78.56 45 LYS A O 1
ATOM 3755 N N . LEU E 2 97 ? 9.632 6.781 48.243 1.00 65.49 46 LEU A N 1
ATOM 3756 C CA . LEU E 2 97 ? 10.407 5.748 47.572 1.00 64.67 46 LEU A CA 1
ATOM 3757 C C . LEU E 2 97 ? 11.686 6.327 46.970 1.00 67.40 46 LEU A C 1
ATOM 3758 O O . LEU E 2 97 ? 11.665 7.393 46.352 1.00 70.81 46 LEU A O 1
ATOM 3763 N N . LEU E 2 98 ? 12.801 5.629 47.163 1.00 73.76 47 LEU A N 1
ATOM 3764 C CA . LEU E 2 98 ? 14.083 6.057 46.608 1.00 76.86 47 LEU A CA 1
ATOM 3765 C C . LEU E 2 98 ? 14.588 5.086 45.556 1.00 77.02 47 LEU A C 1
ATOM 3766 O O . LEU E 2 98 ? 14.908 5.482 44.436 1.00 80.00 47 LEU A O 1
ATOM 3771 N N . LEU E 2 99 ? 14.682 3.815 45.942 1.00 94.42 48 LEU A N 1
ATOM 3772 C CA . LEU E 2 99 ? 15.239 2.776 45.083 1.00 93.53 48 LEU A CA 1
ATOM 3773 C C . LEU E 2 99 ? 14.361 1.532 45.061 1.00 91.28 48 LEU A C 1
ATOM 3774 O O . LEU E 2 99 ? 13.742 1.175 46.064 1.00 89.45 48 LEU A O 1
ATOM 3779 N N . TYR E 2 100 ? 14.323 0.878 43.906 1.00 72.93 49 TYR A N 1
ATOM 3780 C CA . TYR E 2 100 ? 13.670 -0.414 43.756 1.00 71.69 49 TYR A CA 1
ATOM 3781 C C . TYR E 2 100 ? 14.535 -1.299 42.850 1.00 73.81 49 TYR A C 1
ATOM 3782 O O . TYR E 2 100 ? 15.461 -0.805 42.209 1.00 76.20 49 TYR A O 1
ATOM 3791 N N . TRP E 2 101 ? 14.246 -2.598 42.809 1.00 74.77 50 TRP A N 1
ATOM 3792 C CA . TRP E 2 101 ? 15.154 -3.582 42.214 1.00 77.17 50 TRP A CA 1
ATOM 3793 C C . TRP E 2 101 ? 16.537 -3.449 42.829 1.00 78.45 50 TRP A C 1
ATOM 3794 O O . TRP E 2 101 ? 17.547 -3.647 42.150 1.00 81.34 50 TRP A O 1
ATOM 3805 N N . ALA E 2 102 ? 16.563 -3.077 44.106 1.00 91.17 51 ALA A N 1
ATOM 3806 C CA . ALA E 2 102 ? 17.793 -2.908 44.876 1.00 92.00 51 ALA A CA 1
ATOM 3807 C C . ALA E 2 102 ? 18.653 -1.711 44.475 1.00 92.66 51 ALA A C 1
ATOM 3808 O O . ALA E 2 102 ? 19.237 -1.057 45.344 1.00 93.37 51 ALA A O 1
ATOM 3810 N N . SER E 2 103 ? 18.732 -1.418 43.178 1.00 85.66 52 SER A N 1
ATOM 3811 C CA . SER E 2 103 ? 19.736 -0.464 42.694 1.00 88.44 52 SER A CA 1
ATOM 3812 C C . SER E 2 103 ? 19.199 0.638 41.785 1.00 89.11 52 SER A C 1
ATOM 3813 O O . SER E 2 103 ? 19.937 1.549 41.400 1.00 91.74 52 SER A O 1
ATOM 3816 N N . MET E 2 104 ? 17.923 0.560 41.434 1.00 90.42 53 MET A N 1
ATOM 3817 C CA . MET E 2 104 ? 17.368 1.530 40.498 1.00 93.28 53 MET A CA 1
ATOM 3818 C C . MET E 2 104 ? 16.711 2.690 41.232 1.00 94.82 53 MET A C 1
ATOM 3819 O O . MET E 2 104 ? 15.729 2.507 41.942 1.00 93.84 53 MET A O 1
ATOM 3824 N N . ARG E 2 105 ? 17.257 3.887 41.072 1.00 91.91 54 ARG A N 1
ATOM 3825 C CA . ARG E 2 105 ? 16.663 5.044 41.726 1.00 94.21 54 ARG A CA 1
ATOM 3826 C C . ARG E 2 105 ? 15.389 5.482 41.012 1.00 97.93 54 ARG A C 1
ATOM 3827 O O . ARG E 2 105 ? 15.274 5.363 39.790 1.00 99.68 54 ARG A O 1
ATOM 3835 N N . LEU E 2 106 ? 14.420 5.955 41.787 1.00 89.92 55 LEU A N 1
ATOM 3836 C CA . LEU E 2 106 ? 13.212 6.522 41.216 1.00 94.47 55 LEU A CA 1
ATOM 3837 C C . LEU E 2 106 ? 13.587 7.865 40.615 1.00 98.25 55 LEU A C 1
ATOM 3838 O O . LEU E 2 106 ? 14.537 8.500 41.072 1.00 97.66 55 LEU A O 1
ATOM 3843 N N . SER E 2 107 ? 12.862 8.292 39.585 1.00 91.54 56 SER A N 1
ATOM 3844 C CA . SER E 2 107 ? 13.109 9.596 38.977 1.00 95.23 56 SER A CA 1
ATOM 3845 C C . SER E 2 107 ? 13.047 10.719 40.011 1.00 95.61 56 SER A C 1
ATOM 3846 O O . SER E 2 107 ? 12.114 10.788 40.812 1.00 96.09 56 SER A O 1
ATOM 3849 N N . GLY E 2 108 ? 14.051 11.589 39.995 1.00 108.07 57 GLY A N 1
ATOM 3850 C CA . GLY E 2 108 ? 14.086 12.715 40.906 1.00 108.80 57 GLY A CA 1
ATOM 3851 C C . GLY E 2 108 ? 15.009 12.515 42.095 1.00 105.25 57 GLY A C 1
ATOM 3852 O O . GLY E 2 108 ? 15.496 13.488 42.679 1.00 105.37 57 GLY A O 1
ATOM 3853 N N . VAL E 2 109 ? 15.246 11.260 42.466 1.00 104.77 58 VAL A N 1
ATOM 3854 C CA . VAL E 2 109 ? 16.174 10.956 43.551 1.00 101.12 58 VAL A CA 1
ATOM 3855 C C . VAL E 2 109 ? 17.614 11.277 43.138 1.00 100.79 58 VAL A C 1
ATOM 3856 O O . VAL E 2 109 ? 18.084 10.798 42.106 1.00 101.06 58 VAL A O 1
ATOM 3860 N N . PRO E 2 110 ? 18.316 12.096 43.938 1.00 94.94 59 PRO A N 1
ATOM 3861 C CA . PRO E 2 110 ? 19.674 12.549 43.599 1.00 98.22 59 PRO A CA 1
ATOM 3862 C C . PRO E 2 110 ? 20.680 11.406 43.444 1.00 97.47 59 PRO A C 1
ATOM 3863 O O . PRO E 2 110 ? 20.508 10.346 44.046 1.00 94.07 59 PRO A O 1
ATOM 3867 N N . ASP E 2 111 ? 21.726 11.643 42.653 1.00 128.27 60 ASP A N 1
ATOM 3868 C CA . ASP E 2 111 ? 22.708 10.612 42.308 1.00 126.15 60 ASP A CA 1
ATOM 3869 C C . ASP E 2 111 ? 23.514 10.084 43.493 1.00 123.38 60 ASP A C 1
ATOM 3870 O O . ASP E 2 111 ? 24.098 9.004 43.419 1.00 121.46 60 ASP A O 1
ATOM 3875 N N . ARG E 2 112 ? 23.548 10.842 44.583 1.00 129.70 61 ARG A N 1
ATOM 3876 C CA . ARG E 2 112 ? 24.307 10.432 45.757 1.00 127.63 61 ARG A CA 1
ATOM 3877 C C . ARG E 2 112 ? 23.673 9.235 46.472 1.00 125.43 61 ARG A C 1
ATOM 3878 O O . ARG E 2 112 ? 24.295 8.624 47.340 1.00 124.13 61 ARG A O 1
ATOM 3886 N N . PHE E 2 113 ? 22.439 8.902 46.105 1.00 111.58 62 PHE A N 1
ATOM 3887 C CA . PHE E 2 113 ? 21.794 7.693 46.610 1.00 109.55 62 PHE A CA 1
ATOM 3888 C C . PHE E 2 113 ? 22.027 6.533 45.646 1.00 108.52 62 PHE A C 1
ATOM 3889 O O . PHE E 2 113 ? 21.688 6.615 44.461 1.00 109.39 62 PHE A O 1
ATOM 3897 N N . SER E 2 114 ? 22.610 5.455 46.157 1.00 95.18 63 SER A N 1
ATOM 3898 C CA . SER E 2 114 ? 22.870 4.279 45.343 1.00 95.61 63 SER A CA 1
ATOM 3899 C C . SER E 2 114 ? 22.542 3.025 46.135 1.00 93.38 63 SER A C 1
ATOM 3900 O O . SER E 2 114 ? 22.714 2.978 47.346 1.00 93.06 63 SER A O 1
ATOM 3903 N N . GLY E 2 115 ? 22.052 2.007 45.446 1.00 97.81 64 GLY A N 1
ATOM 3904 C CA . GLY E 2 115 ? 21.737 0.759 46.103 1.00 97.25 64 GLY A CA 1
ATOM 3905 C C . GLY E 2 115 ? 22.517 -0.350 45.449 1.00 97.40 64 GLY A C 1
ATOM 3906 O O . GLY E 2 115 ? 22.827 -0.274 44.265 1.00 97.87 64 GLY A O 1
ATOM 3907 N N . SER E 2 116 ? 22.854 -1.365 46.233 1.00 109.96 65 SER A N 1
ATOM 3908 C CA . SER E 2 116 ? 23.508 -2.561 45.723 1.00 110.45 65 SER A CA 1
ATOM 3909 C C . SER E 2 116 ? 23.075 -3.733 46.587 1.00 111.93 65 SER A C 1
ATOM 3910 O O . SER E 2 116 ? 22.334 -3.556 47.556 1.00 112.71 65 SER A O 1
ATOM 3913 N N . GLY E 2 117 ? 23.524 -4.933 46.239 1.00 122.52 66 GLY A N 1
ATOM 3914 C CA . GLY E 2 117 ? 23.156 -6.097 47.020 1.00 124.77 66 GLY A CA 1
ATOM 3915 C C . GLY E 2 117 ? 23.225 -7.409 46.273 1.00 125.33 66 GLY A C 1
ATOM 3916 O O . GLY E 2 117 ? 22.625 -7.561 45.209 1.00 123.64 66 GLY A O 1
ATOM 3917 N N . SER E 2 118 ? 23.953 -8.363 46.848 1.00 170.56 67 SER A N 1
ATOM 3918 C CA . SER E 2 118 ? 24.123 -9.677 46.240 1.00 173.48 67 SER A CA 1
ATOM 3919 C C . SER E 2 118 ? 23.289 -10.755 46.933 1.00 174.01 67 SER A C 1
ATOM 3920 O O . SER E 2 118 ? 23.669 -11.272 47.988 1.00 177.10 67 SER A O 1
ATOM 3923 N N . GLY E 2 119 ? 22.144 -11.071 46.332 1.00 149.90 68 GLY A N 1
ATOM 3924 C CA . GLY E 2 119 ? 21.325 -12.200 46.739 1.00 151.18 68 GLY A CA 1
ATOM 3925 C C . GLY E 2 119 ? 20.544 -12.050 48.030 1.00 152.88 68 GLY A C 1
ATOM 3926 O O . GLY E 2 119 ? 19.315 -11.965 48.018 1.00 151.41 68 GLY A O 1
ATOM 3927 N N . THR E 2 120 ? 21.260 -12.029 49.149 1.00 132.62 69 THR A N 1
ATOM 3928 C CA . THR E 2 120 ? 20.626 -12.061 50.460 1.00 136.05 69 THR A CA 1
ATOM 3929 C C . THR E 2 120 ? 20.959 -10.827 51.309 1.00 137.30 69 THR A C 1
ATOM 3930 O O . THR E 2 120 ? 20.230 -10.492 52.245 1.00 138.93 6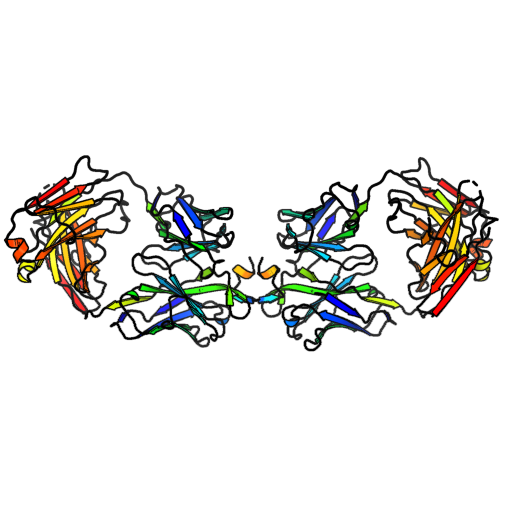9 THR A O 1
ATOM 3934 N N . ASP E 2 121 ? 22.051 -10.147 50.969 1.00 125.25 70 ASP A N 1
ATOM 3935 C CA . ASP E 2 121 ? 22.466 -8.947 51.692 1.00 126.21 70 ASP A CA 1
ATOM 3936 C C . ASP E 2 121 ? 22.409 -7.734 50.780 1.00 121.48 70 ASP A C 1
ATOM 3937 O O . ASP E 2 121 ? 22.922 -7.776 49.665 1.00 118.24 70 ASP A O 1
ATOM 3942 N N . PHE E 2 122 ? 21.793 -6.654 51.260 1.00 100.55 71 PHE A N 1
ATOM 3943 C CA . PHE E 2 122 ? 21.591 -5.451 50.450 1.00 95.79 71 PHE A CA 1
ATOM 3944 C C . PHE E 2 122 ? 22.042 -4.179 51.151 1.00 96.78 71 PHE A C 1
ATOM 3945 O O . PHE E 2 122 ? 21.914 -4.040 52.367 1.00 100.11 71 PHE A O 1
ATOM 3953 N N . THR E 2 123 ? 22.545 -3.241 50.361 1.00 107.87 72 THR A N 1
ATOM 3954 C CA . THR E 2 123 ? 23.126 -2.030 50.903 1.00 108.38 72 THR A CA 1
ATOM 3955 C C . THR E 2 123 ? 22.559 -0.756 50.292 1.00 104.81 72 THR A C 1
ATOM 3956 O O . THR E 2 123 ? 22.396 -0.642 49.076 1.00 101.74 72 THR A O 1
ATOM 3960 N N . LEU E 2 124 ? 22.245 0.200 51.157 1.00 91.24 73 LEU A N 1
ATOM 3961 C CA . LEU E 2 124 ? 21.906 1.540 50.718 1.00 89.12 73 LEU A CA 1
ATOM 3962 C C . LEU E 2 124 ? 23.078 2.448 51.075 1.00 91.68 73 LEU A C 1
ATOM 3963 O O . LEU E 2 124 ? 23.579 2.422 52.199 1.00 92.91 73 LEU A O 1
ATOM 3968 N N . THR E 2 125 ? 23.525 3.233 50.106 1.00 94.80 74 THR A N 1
ATOM 3969 C CA . THR E 2 125 ? 24.680 4.087 50.301 1.00 97.61 74 THR A CA 1
ATOM 3970 C C . THR E 2 125 ? 24.314 5.523 50.001 1.00 97.03 74 THR A C 1
ATOM 3971 O O . THR E 2 125 ? 23.759 5.821 48.944 1.00 96.27 74 THR A O 1
ATOM 3975 N N . ILE E 2 126 ? 24.611 6.406 50.950 1.00 107.58 75 ILE A N 1
ATOM 3976 C CA . ILE E 2 126 ? 24.402 7.832 50.764 1.00 107.66 75 ILE A CA 1
ATOM 3977 C C . ILE E 2 126 ? 25.759 8.526 50.791 1.00 108.46 75 ILE A C 1
ATOM 3978 O O . ILE E 2 126 ? 26.426 8.571 51.826 1.00 108.96 75 ILE A O 1
ATOM 3983 N N . ASN E 2 127 ? 26.179 9.050 49.646 1.00 117.22 76 ASN A N 1
ATOM 3984 C CA . ASN E 2 127 ? 27.429 9.799 49.575 1.00 120.86 76 ASN A CA 1
ATOM 3985 C C . ASN E 2 127 ? 27.168 11.287 49.704 1.00 121.89 76 ASN A C 1
ATOM 3986 O O . ASN E 2 127 ? 26.044 11.740 49.489 1.00 120.17 76 ASN A O 1
ATOM 3991 N N . ASN E 2 128 ? 28.213 12.038 50.046 1.00 116.80 77 ASN A N 1
ATOM 3992 C CA . ASN E 2 128 ? 28.118 13.486 50.213 1.00 119.25 77 ASN A CA 1
ATOM 3993 C C . ASN E 2 128 ? 26.891 13.884 51.032 1.00 114.43 77 ASN A C 1
ATOM 3994 O O . ASN E 2 128 ? 26.066 14.682 50.580 1.00 114.06 77 ASN A O 1
ATOM 3999 N N . LEU E 2 129 ? 26.779 13.304 52.225 1.00 107.14 78 LEU A N 1
ATOM 4000 C CA . LEU E 2 129 ? 25.587 13.443 53.058 1.00 102.65 78 LEU A CA 1
ATOM 4001 C C . LEU E 2 129 ? 25.147 14.895 53.224 1.00 104.58 78 LEU A C 1
ATOM 4002 O O . LEU E 2 129 ? 25.961 15.786 53.460 1.00 109.77 78 LEU A O 1
ATOM 4007 N N . GLN E 2 130 ? 23.849 15.119 53.073 1.00 106.56 79 GLN A N 1
ATOM 4008 C CA . GLN E 2 130 ? 23.265 16.440 53.216 1.00 108.36 79 GLN A CA 1
ATOM 4009 C C . GLN E 2 130 ? 22.427 16.473 54.490 1.00 106.10 79 GLN A C 1
ATOM 4010 O O . GLN E 2 130 ? 22.175 15.427 55.092 1.00 102.93 79 GLN A O 1
ATOM 4016 N N . ALA E 2 131 ? 22.004 17.666 54.901 1.00 129.37 80 ALA A N 1
ATOM 4017 C CA . ALA E 2 131 ? 21.191 17.815 56.103 1.00 127.86 80 ALA A CA 1
ATOM 4018 C C . ALA E 2 131 ? 19.799 17.226 55.905 1.00 125.24 80 ALA A C 1
ATOM 4019 O O . ALA E 2 131 ? 19.199 16.700 56.842 1.00 122.93 80 ALA A O 1
ATOM 4021 N N . GLU E 2 132 ? 19.292 17.301 54.679 1.00 119.35 81 GLU A N 1
ATOM 4022 C CA . GLU E 2 132 ? 17.961 16.786 54.388 1.00 115.04 81 GLU A CA 1
ATOM 4023 C C . GLU E 2 132 ? 17.949 15.262 54.316 1.00 111.61 81 GLU A C 1
ATOM 4024 O O . GLU E 2 132 ? 16.907 14.655 54.072 1.00 109.05 81 GLU A O 1
ATOM 4030 N N . ASP E 2 133 ? 19.109 14.647 54.533 1.00 106.73 82 ASP A N 1
ATOM 4031 C CA . ASP E 2 133 ? 19.241 13.192 54.479 1.00 103.24 82 ASP A CA 1
ATOM 4032 C C . ASP E 2 133 ? 19.056 12.535 55.846 1.00 100.33 82 ASP A C 1
ATOM 4033 O O . ASP E 2 133 ? 18.958 11.316 55.953 1.00 97.39 82 ASP A O 1
ATOM 4038 N N . VAL E 2 134 ? 19.008 13.352 56.889 1.00 102.43 83 VAL A N 1
ATOM 4039 C CA . VAL E 2 134 ? 18.681 12.859 58.217 1.00 100.29 83 VAL A CA 1
ATOM 4040 C C . VAL E 2 134 ? 17.231 12.364 58.257 1.00 95.56 83 VAL A C 1
ATOM 4041 O O . VAL E 2 134 ? 16.276 13.155 58.212 1.00 95.07 83 VAL A O 1
ATOM 4045 N N . ALA E 2 135 ? 17.073 11.046 58.327 1.00 91.93 84 ALA A N 1
ATOM 4046 C CA . ALA E 2 135 ? 15.756 10.432 58.289 1.00 87.78 84 ALA A CA 1
ATOM 4047 C C . ALA E 2 135 ? 15.867 8.982 58.731 1.00 85.97 84 ALA A C 1
ATOM 4048 O O . ALA E 2 135 ? 16.969 8.499 59.014 1.00 88.12 84 ALA A O 1
ATOM 4050 N N . ILE E 2 136 ? 14.731 8.291 58.798 1.00 85.51 85 ILE A N 1
ATOM 4051 C CA . ILE E 2 136 ? 14.733 6.846 58.990 1.00 85.18 85 ILE A CA 1
ATOM 4052 C C . ILE E 2 136 ? 14.638 6.175 57.616 1.00 88.76 85 ILE A C 1
ATOM 4053 O O . ILE E 2 136 ? 13.849 6.605 56.777 1.00 88.41 85 ILE A O 1
ATOM 4058 N N . TYR E 2 137 ? 15.460 5.153 57.373 1.00 80.07 86 TYR A N 1
ATOM 4059 C CA . TYR E 2 137 ? 15.455 4.451 56.089 1.00 78.78 86 TYR A CA 1
ATOM 4060 C C . TYR E 2 137 ? 14.935 3.025 56.221 1.00 76.80 86 TYR A C 1
ATOM 4061 O O . TYR E 2 137 ? 15.364 2.288 57.099 1.00 78.29 86 TYR A O 1
ATOM 4070 N N . TYR E 2 138 ? 13.995 2.648 55.357 1.00 76.32 87 TYR A N 1
ATOM 4071 C CA . TYR E 2 138 ? 13.398 1.317 55.411 1.00 74.61 87 TYR A CA 1
ATOM 4072 C C . TYR E 2 138 ? 13.695 0.512 54.158 1.00 77.12 87 TYR A C 1
ATOM 4073 O O . TYR E 2 138 ? 13.456 0.974 53.037 1.00 77.12 87 TYR A O 1
ATOM 4082 N N . CYS E 2 139 ? 14.189 -0.708 54.340 1.00 79.19 88 CYS A N 1
ATOM 4083 C CA . CYS E 2 139 ? 14.271 -1.621 53.215 1.00 81.77 88 CYS A CA 1
ATOM 4084 C C . CYS E 2 139 ? 12.995 -2.453 53.163 1.00 78.42 88 CYS A C 1
ATOM 4085 O O . CYS E 2 139 ? 12.383 -2.756 54.193 1.00 73.49 88 CYS A O 1
ATOM 4088 N N . HIS E 2 140 ? 12.599 -2.807 51.949 1.00 69.52 89 HIS A N 1
ATOM 4089 C CA . HIS E 2 140 ? 11.343 -3.486 51.701 1.00 66.97 89 HIS A CA 1
ATOM 4090 C C . HIS E 2 140 ? 11.569 -4.692 50.781 1.00 67.61 89 HIS A C 1
ATOM 4091 O O . HIS E 2 140 ? 12.121 -4.552 49.690 1.00 69.90 89 HIS A O 1
ATOM 4098 N N . GLN E 2 141 ? 11.184 -5.880 51.231 1.00 93.68 90 GLN A N 1
ATOM 4099 C CA . GLN E 2 141 ? 11.259 -7.049 50.365 1.00 96.78 90 GLN A CA 1
ATOM 4100 C C . GLN E 2 141 ? 9.889 -7.314 49.735 1.00 88.22 90 GLN A C 1
ATOM 4101 O O . GLN E 2 141 ? 8.910 -7.619 50.426 1.00 80.06 90 GLN A O 1
ATOM 4107 N N . TYR E 2 142 ? 9.806 -7.191 48.418 1.00 95.41 91 TYR A N 1
ATOM 4108 C CA . TYR E 2 142 ? 8.506 -7.314 47.804 1.00 85.43 91 TYR A CA 1
ATOM 4109 C C . TYR E 2 142 ? 8.315 -8.562 46.973 1.00 85.44 91 TYR A C 1
ATOM 4110 O O . TYR E 2 142 ? 7.413 -8.608 46.155 1.00 77.77 91 TYR A O 1
ATOM 4119 N N . SER E 2 143 ? 9.139 -9.580 47.193 1.00 96.93 92 SER A N 1
ATOM 4120 C CA . SER E 2 143 ? 8.929 -10.856 46.514 1.00 97.25 92 SER A CA 1
ATOM 4121 C C . SER E 2 143 ? 8.387 -11.922 47.468 1.00 94.64 92 SER A C 1
ATOM 4122 O O . SER E 2 143 ? 8.063 -13.032 47.050 1.00 94.29 92 SER A O 1
ATOM 4125 N N . SER E 2 144 ? 8.283 -11.576 48.747 1.00 127.57 93 SER A N 1
ATOM 4126 C CA . SER E 2 144 ? 7.733 -12.481 49.750 1.00 122.16 93 SER A CA 1
ATOM 4127 C C . SER E 2 144 ? 6.252 -12.184 49.995 1.00 114.55 93 SER A C 1
ATOM 4128 O O . SER E 2 144 ? 5.784 -11.077 49.721 1.00 110.40 93 SER A O 1
ATOM 4131 N N . HIS E 2 145 ? 5.518 -13.166 50.517 1.00 169.61 94 HIS A N 1
ATOM 4132 C CA . HIS E 2 145 ? 4.098 -12.982 50.830 1.00 163.21 94 HIS A CA 1
ATOM 4133 C C . HIS E 2 145 ? 3.789 -13.243 52.306 1.00 162.65 94 HIS A C 1
ATOM 4134 O O . HIS E 2 145 ? 3.958 -14.365 52.787 1.00 166.05 94 HIS A O 1
ATOM 4141 N N . PRO E 2 146 ? 3.327 -12.204 53.030 1.00 144.28 95 PRO A N 1
ATOM 4142 C CA . PRO E 2 146 ? 3.104 -10.842 52.518 1.00 138.08 95 PRO A CA 1
ATOM 4143 C C . PRO E 2 146 ? 4.406 -10.040 52.415 1.00 138.42 95 PRO A C 1
ATOM 4144 O O . PRO E 2 146 ? 5.442 -10.487 52.919 1.00 143.25 95 PRO A O 1
ATOM 4148 N N . PRO E 2 147 ? 4.365 -8.877 51.745 1.00 81.83 96 PRO A N 1
ATOM 4149 C CA . PRO E 2 147 ? 5.571 -8.041 51.733 1.00 86.78 96 PRO A CA 1
ATOM 4150 C C . PRO E 2 147 ? 5.963 -7.617 53.147 1.00 90.01 96 PRO A C 1
ATOM 4151 O O . PRO E 2 147 ? 5.087 -7.459 53.996 1.00 87.90 96 PRO A O 1
ATOM 4155 N N . THR E 2 148 ? 7.259 -7.456 53.395 1.00 87.94 97 THR A N 1
ATOM 4156 C CA . THR E 2 148 ? 7.737 -7.023 54.708 1.00 90.44 97 THR A CA 1
ATOM 4157 C C . THR E 2 148 ? 8.720 -5.865 54.625 1.00 90.73 97 THR A C 1
ATOM 4158 O O . THR E 2 148 ? 9.356 -5.650 53.589 1.00 89.26 97 THR A O 1
ATOM 4162 N N . PHE E 2 149 ? 8.826 -5.123 55.725 1.00 84.77 98 PHE A N 1
ATOM 4163 C CA . PHE E 2 149 ? 9.791 -4.039 55.842 1.00 82.40 98 PHE A CA 1
ATOM 4164 C C . PHE E 2 149 ? 10.786 -4.380 56.936 1.00 87.23 98 PHE A C 1
ATOM 4165 O O . PHE E 2 149 ? 10.505 -5.182 57.830 1.00 92.59 98 PHE A O 1
ATOM 4173 N N . GLY E 2 150 ? 11.945 -3.746 56.886 1.00 88.73 99 GLY A N 1
ATOM 4174 C CA . GLY E 2 150 ? 12.858 -3.802 58.009 1.00 92.04 99 GLY A CA 1
ATOM 4175 C C . GLY E 2 150 ? 12.334 -2.854 59.066 1.00 92.22 99 GLY A C 1
ATOM 4176 O O . GLY E 2 150 ? 11.404 -2.088 58.796 1.00 89.86 99 GLY A O 1
ATOM 4177 N N . HIS E 2 151 ? 12.911 -2.890 60.265 1.00 96.22 100 HIS A N 1
ATOM 4178 C CA . HIS E 2 151 ? 12.467 -1.981 61.314 1.00 96.99 100 HIS A CA 1
ATOM 4179 C C . HIS E 2 151 ? 13.119 -0.613 61.176 1.00 95.13 100 HIS A C 1
ATOM 4180 O O . HIS E 2 151 ? 12.812 0.311 61.928 1.00 95.35 100 HIS A O 1
ATOM 4187 N N . GLY E 2 152 ? 14.004 -0.486 60.192 1.00 89.10 101 GLY A N 1
ATOM 4188 C CA . GLY E 2 152 ? 14.540 0.810 59.828 1.00 85.47 101 GLY A CA 1
ATOM 4189 C C . GLY E 2 152 ? 15.886 1.169 60.427 1.00 87.26 101 GLY A C 1
ATOM 4190 O O . GLY E 2 152 ? 16.375 0.527 61.358 1.00 91.66 101 GLY A O 1
ATOM 4191 N N . THR E 2 153 ? 16.485 2.219 59.881 1.00 87.04 102 THR A N 1
ATOM 4192 C CA . THR E 2 153 ? 17.778 2.695 60.336 1.00 87.67 102 THR A CA 1
ATOM 4193 C C . THR E 2 153 ? 17.769 4.210 60.441 1.00 83.63 102 THR A C 1
ATOM 4194 O O . THR E 2 153 ? 17.580 4.904 59.441 1.00 80.21 102 THR A O 1
ATOM 4198 N N . ARG E 2 154 ? 17.950 4.716 61.659 1.00 95.95 103 ARG A N 1
ATOM 4199 C CA . ARG E 2 154 ? 18.029 6.151 61.885 1.00 90.62 103 ARG A CA 1
ATOM 4200 C C . ARG E 2 154 ? 19.398 6.667 61.454 1.00 87.67 103 ARG A C 1
ATOM 4201 O O . ARG E 2 154 ? 20.439 6.119 61.839 1.00 92.73 103 ARG A O 1
ATOM 4209 N N . VAL E 2 155 ? 19.393 7.718 60.646 1.00 89.35 104 VAL A N 1
ATOM 4210 C CA . VAL E 2 155 ? 20.628 8.377 60.250 1.00 89.17 104 VAL A CA 1
ATOM 4211 C C . VAL E 2 155 ? 20.664 9.762 60.887 1.00 89.84 104 VAL A C 1
ATOM 4212 O O . VAL E 2 155 ? 19.873 10.633 60.536 1.00 88.27 104 VAL A O 1
ATOM 4216 N N . GLU E 2 156 ? 21.559 9.948 61.852 1.00 100.37 105 GLU A N 1
ATOM 4217 C CA . GLU E 2 156 ? 21.701 11.232 62.538 1.00 99.62 105 GLU A CA 1
ATOM 4218 C C . GLU E 2 156 ? 23.014 11.891 62.132 1.00 101.25 105 GLU A C 1
ATOM 4219 O O . GLU E 2 156 ? 23.870 11.244 61.533 1.00 102.96 105 GLU A O 1
ATOM 4225 N N . LEU E 2 157 ? 23.170 13.175 62.441 1.00 113.67 106 LEU A N 1
ATOM 4226 C CA . LEU E 2 157 ? 24.428 13.869 62.183 1.00 114.22 106 LEU A CA 1
ATOM 4227 C C . LEU E 2 157 ? 25.441 13.588 63.282 1.00 113.87 106 LEU A C 1
ATOM 4228 O O . LEU E 2 157 ? 25.076 13.431 64.446 1.00 112.75 106 LEU A O 1
ATOM 4233 N N . ARG E 2 158 ? 26.716 13.543 62.909 1.00 125.35 107 ARG A N 1
ATOM 4234 C CA . ARG E 2 158 ? 27.783 13.318 63.869 1.00 125.04 107 ARG A CA 1
ATOM 4235 C C . ARG E 2 158 ? 28.378 14.652 64.309 1.00 124.75 107 ARG A C 1
ATOM 4236 O O . ARG E 2 158 ? 28.567 15.555 63.493 1.00 125.51 107 ARG A O 1
ATOM 4244 N N . ARG E 2 159 ? 28.648 14.775 65.605 1.00 112.78 108 ARG A N 1
ATOM 4245 C CA . ARG E 2 159 ? 29.277 15.967 66.153 1.00 113.47 108 ARG A CA 1
ATOM 4246 C C . ARG E 2 159 ? 30.280 15.542 67.233 1.00 114.61 108 ARG A C 1
ATOM 4247 O O . ARG E 2 159 ? 30.397 14.353 67.537 1.00 114.69 108 ARG A O 1
ATOM 4255 N N . THR E 2 160 ? 31.013 16.497 67.799 1.00 111.17 109 THR A N 1
ATOM 4256 C CA . THR E 2 160 ? 31.923 16.187 68.901 1.00 112.24 109 THR A CA 1
ATOM 4257 C C . THR E 2 160 ? 31.124 15.821 70.141 1.00 110.53 109 THR A C 1
ATOM 4258 O O . THR E 2 160 ? 30.010 16.308 70.328 1.00 108.80 109 THR A O 1
ATOM 4262 N N . VAL E 2 161 ? 31.688 14.956 70.977 1.00 119.39 110 VAL A N 1
ATOM 4263 C CA . VAL E 2 161 ? 31.016 14.541 72.203 1.00 118.15 110 VAL A CA 1
ATOM 4264 C C . VAL E 2 161 ? 30.729 15.749 73.091 1.00 117.80 110 VAL A C 1
ATOM 4265 O O . VAL E 2 161 ? 31.610 16.568 73.325 1.00 119.01 110 VAL A O 1
ATOM 4269 N N . ALA E 2 162 ? 29.485 15.868 73.551 1.00 108.22 111 ALA A N 1
ATOM 4270 C CA . ALA E 2 162 ? 29.102 16.952 74.446 1.00 107.79 111 ALA A CA 1
ATOM 4271 C C . ALA E 2 162 ? 28.405 16.409 75.681 1.00 106.80 111 ALA A C 1
ATOM 4272 O O . ALA E 2 162 ? 27.548 15.537 75.586 1.00 105.58 111 ALA A O 1
ATOM 4274 N N . ALA E 2 163 ? 28.795 16.926 76.842 1.00 107.63 112 ALA A N 1
ATOM 4275 C CA . ALA E 2 163 ? 28.232 16.489 78.109 1.00 107.03 112 ALA A CA 1
ATOM 4276 C C . ALA E 2 163 ? 26.946 17.251 78.406 1.00 105.64 112 ALA A C 1
ATOM 4277 O O . ALA E 2 163 ? 26.814 18.427 78.056 1.00 105.64 112 ALA A O 1
ATOM 4279 N N . PRO E 2 164 ? 25.988 16.577 79.051 1.00 108.07 113 PRO A N 1
ATOM 4280 C CA . PRO E 2 164 ? 24.721 17.221 79.395 1.00 107.33 113 PRO A CA 1
ATOM 4281 C C . PRO E 2 164 ? 24.857 18.210 80.550 1.00 108.22 113 PRO A C 1
ATOM 4282 O O . PRO E 2 164 ? 25.471 17.879 81.553 1.00 108.73 113 PRO A O 1
ATOM 4286 N N . SER E 2 165 ? 24.294 19.404 80.400 1.00 106.92 114 SER A N 1
ATOM 4287 C CA . SER E 2 165 ? 24.144 20.321 81.517 1.00 107.84 114 SER A CA 1
ATOM 4288 C C . SER E 2 165 ? 22.908 19.883 82.290 1.00 107.77 114 SER A C 1
ATOM 4289 O 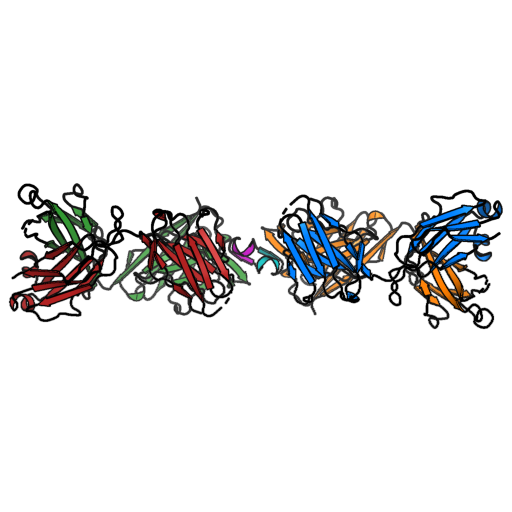O . SER E 2 165 ? 21.791 20.037 81.806 1.00 107.23 114 SER A O 1
ATOM 4292 N N . VAL E 2 166 ? 23.105 19.331 83.483 1.00 101.94 115 VAL A N 1
ATOM 4293 C CA . VAL E 2 166 ? 22.011 18.714 84.224 1.00 101.26 115 VAL A CA 1
ATOM 4294 C C . VAL E 2 166 ? 21.338 19.658 85.213 1.00 101.67 115 VAL A C 1
ATOM 4295 O O . VAL E 2 166 ? 22.005 20.304 86.021 1.00 103.07 115 VAL A O 1
ATOM 4299 N N . PHE E 2 167 ? 20.010 19.726 85.141 1.00 103.22 116 PHE A N 1
ATOM 4300 C CA . PHE E 2 167 ? 19.212 20.540 86.050 1.00 103.63 116 PHE A CA 1
ATOM 4301 C C . PHE E 2 167 ? 18.152 19.693 86.746 1.00 103.26 116 PHE A C 1
ATOM 4302 O O . PHE E 2 167 ? 17.686 18.691 86.208 1.00 102.24 116 PHE A O 1
ATOM 4310 N N . ILE E 2 168 ? 17.765 20.115 87.940 1.00 101.63 117 ILE A N 1
ATOM 4311 C CA . ILE E 2 168 ? 16.805 19.389 88.757 1.00 101.69 117 ILE A CA 1
ATOM 4312 C C . ILE E 2 168 ? 15.665 20.333 89.114 1.00 101.78 117 ILE A C 1
ATOM 4313 O O . ILE E 2 168 ? 15.879 21.515 89.365 1.00 102.55 117 ILE A O 1
ATOM 4318 N N . PHE E 2 169 ? 14.445 19.816 89.109 1.00 101.08 118 PHE A N 1
ATOM 4319 C CA . PHE E 2 169 ? 13.273 20.664 89.271 1.00 101.05 118 PHE A CA 1
ATOM 4320 C C . PHE E 2 169 ? 12.308 20.115 90.301 1.00 101.81 118 PHE A C 1
ATOM 4321 O O . PHE E 2 169 ? 11.703 19.060 90.098 1.00 101.16 118 PHE A O 1
ATOM 4329 N N . PRO E 2 170 ? 12.157 20.837 91.414 1.00 103.37 119 PRO A N 1
ATOM 4330 C CA . PRO E 2 170 ? 11.222 20.426 92.461 1.00 104.42 119 PRO A CA 1
ATOM 4331 C C . PRO E 2 170 ? 9.785 20.614 91.989 1.00 103.60 119 PRO A C 1
ATOM 4332 O O . PRO E 2 170 ? 9.526 21.480 91.157 1.00 102.68 119 PRO A O 1
ATOM 4336 N N . PRO E 2 171 ? 8.857 19.801 92.506 1.00 88.29 120 PRO A N 1
ATOM 4337 C CA . PRO E 2 171 ? 7.459 19.947 92.103 1.00 87.93 120 PRO A CA 1
ATOM 4338 C C . PRO E 2 171 ? 6.914 21.237 92.678 1.00 91.64 120 PRO A C 1
ATOM 4339 O O . PRO E 2 171 ? 7.188 21.556 93.837 1.00 94.52 120 PRO A O 1
ATOM 4343 N N . SER E 2 172 ? 6.171 21.974 91.868 1.00 79.93 121 SER A N 1
ATOM 4344 C CA . SER E 2 172 ? 5.567 23.232 92.277 1.00 81.46 121 SER A CA 1
ATOM 4345 C C . SER E 2 172 ? 4.638 23.052 93.467 1.00 83.40 121 SER A C 1
ATOM 4346 O O . SER E 2 172 ? 4.059 21.983 93.669 1.00 82.80 121 SER A O 1
ATOM 4349 N N . ASP E 2 173 ? 4.479 24.110 94.249 1.00 93.20 122 ASP A N 1
ATOM 4350 C CA . ASP E 2 173 ? 3.497 24.082 95.322 1.00 96.17 122 ASP A CA 1
ATOM 4351 C C . ASP E 2 173 ? 2.093 24.083 94.734 1.00 97.13 122 ASP A C 1
ATOM 4352 O O . ASP E 2 173 ? 1.140 23.610 95.355 1.00 98.77 122 ASP A O 1
ATOM 4357 N N . GLU E 2 174 ? 1.972 24.606 93.521 1.00 94.33 123 GLU A N 1
ATOM 4358 C CA . GLU E 2 174 ? 0.683 24.641 92.856 1.00 96.14 123 GLU A CA 1
ATOM 4359 C C . GLU E 2 174 ? 0.214 23.228 92.522 1.00 92.62 123 GLU A C 1
ATOM 4360 O O . GLU E 2 174 ? -0.983 22.940 92.553 1.00 94.47 123 GLU A O 1
ATOM 4366 N N . GLN E 2 175 ? 1.163 22.344 92.221 1.00 100.60 124 GLN A N 1
ATOM 4367 C CA . GLN E 2 175 ? 0.814 20.980 91.848 1.00 95.00 124 GLN A CA 1
ATOM 4368 C C . GLN E 2 175 ? 0.454 20.125 93.056 1.00 96.24 124 GLN A C 1
ATOM 4369 O O . GLN E 2 175 ? -0.461 19.299 92.994 1.00 96.50 124 GLN A O 1
ATOM 4375 N N . LEU E 2 176 ? 1.178 20.322 94.153 1.00 99.26 125 LEU A N 1
ATOM 4376 C CA . LEU E 2 176 ? 0.949 19.545 95.364 1.00 100.68 125 LEU A CA 1
ATOM 4377 C C . LEU E 2 176 ? -0.500 19.637 95.852 1.00 106.55 125 LEU A C 1
ATOM 4378 O O . LEU E 2 176 ? -1.030 18.682 96.417 1.00 107.92 125 LEU A O 1
ATOM 4383 N N . LYS E 2 177 ? -1.142 20.777 95.613 1.00 94.32 126 LYS A N 1
ATOM 4384 C CA . LYS E 2 177 ? -2.542 20.948 95.983 1.00 98.74 126 LYS A CA 1
ATOM 4385 C C . LYS E 2 177 ? -3.433 19.910 95.309 1.00 99.08 126 LYS A C 1
ATOM 4386 O O . LYS E 2 177 ? -4.433 19.480 95.882 1.00 103.36 126 LYS A O 1
ATOM 4392 N N . SER E 2 178 ? -3.069 19.516 94.089 1.00 108.80 127 SER A N 1
ATOM 4393 C CA . SER E 2 178 ? -3.863 18.567 93.309 1.00 107.19 127 SER A CA 1
ATOM 4394 C C . SER E 2 178 ? -3.736 17.145 93.855 1.00 106.92 127 SER A C 1
ATOM 4395 O O . SER E 2 178 ? -4.613 16.309 93.624 1.00 109.11 127 SER A O 1
ATOM 4398 N N . GLY E 2 179 ? -2.641 16.871 94.566 1.00 96.70 128 GLY A N 1
ATOM 4399 C CA . GLY E 2 179 ? -2.456 15.576 95.191 1.00 97.91 128 GLY A CA 1
ATOM 4400 C C . GLY E 2 179 ? -1.329 14.722 94.639 1.00 93.48 128 GLY A C 1
ATOM 4401 O O . GLY E 2 179 ? -0.983 13.694 95.228 1.00 95.06 128 GLY A O 1
ATOM 4402 N N . THR E 2 180 ? -0.751 15.127 93.513 1.00 93.54 129 THR A N 1
ATOM 4403 C CA . THR E 2 180 ? 0.387 14.392 92.954 1.00 89.44 129 THR A CA 1
ATOM 4404 C C . THR E 2 180 ? 1.646 15.253 92.889 1.00 86.71 129 THR A C 1
ATOM 4405 O O . THR E 2 180 ? 1.569 16.479 92.881 1.00 86.91 129 THR A O 1
ATOM 4409 N N . ALA E 2 181 ? 2.804 14.603 92.852 1.00 101.06 130 ALA A N 1
ATOM 4410 C CA . ALA E 2 181 ? 4.078 15.313 92.860 1.00 97.88 130 ALA A CA 1
ATOM 4411 C C . ALA E 2 181 ? 4.963 14.875 91.709 1.00 93.83 130 ALA A C 1
ATOM 4412 O O . ALA E 2 181 ? 5.332 13.705 91.615 1.00 94.57 130 ALA A O 1
ATOM 4414 N N . SER E 2 182 ? 5.299 15.823 90.837 1.00 83.81 131 SER A N 1
ATOM 4415 C CA . SER E 2 182 ? 6.186 15.553 89.709 1.00 81.35 131 SER A CA 1
ATOM 4416 C C . SER E 2 182 ? 7.570 16.211 89.868 1.00 81.26 131 SER A C 1
ATOM 4417 O O . SER E 2 182 ? 7.707 17.443 89.884 1.00 81.37 131 SER A O 1
ATOM 4420 N N . VAL E 2 183 ? 8.594 15.376 89.992 1.00 98.55 132 VAL A N 1
ATOM 4421 C CA . VAL E 2 183 ? 9.961 15.866 90.050 1.00 98.93 132 VAL A CA 1
ATOM 4422 C C . VAL E 2 183 ? 10.598 15.657 88.691 1.00 97.77 132 VAL A C 1
ATOM 4423 O O . VAL E 2 183 ? 10.551 14.564 88.137 1.00 98.20 132 VAL A O 1
ATOM 4427 N N . VAL E 2 184 ? 11.188 16.714 88.151 1.00 80.61 133 VAL A N 1
ATOM 4428 C CA . VAL E 2 184 ? 11.676 16.689 86.781 1.00 79.03 133 VAL A CA 1
ATOM 4429 C C . VAL E 2 184 ? 13.179 16.884 86.751 1.00 80.83 133 VAL A C 1
ATOM 4430 O O . VAL E 2 184 ? 13.713 17.758 87.432 1.00 82.55 133 VAL A O 1
ATOM 4434 N N . CYS E 2 185 ? 13.853 16.044 85.972 1.00 83.20 134 CYS A N 1
ATOM 4435 C CA . CYS E 2 185 ? 15.294 16.145 85.759 1.00 85.25 134 CYS A CA 1
ATOM 4436 C C . CYS E 2 185 ? 15.525 16.473 84.283 1.00 85.56 134 CYS A C 1
ATOM 4437 O O . CYS E 2 185 ? 14.977 15.819 83.396 1.00 85.08 134 CYS A O 1
ATOM 4440 N N . LEU E 2 186 ? 16.324 17.502 84.030 1.00 97.05 135 LEU A N 1
ATOM 4441 C CA . LEU E 2 186 ? 16.598 17.929 82.667 1.00 100.73 135 LEU A CA 1
ATOM 4442 C C . LEU E 2 186 ? 18.049 17.677 82.288 1.00 104.19 135 LEU A C 1
ATOM 4443 O O . LEU E 2 186 ? 18.960 18.062 83.019 1.00 105.05 135 LEU A O 1
ATOM 4448 N N . LEU E 2 187 ? 18.255 17.025 81.147 1.00 83.32 136 LEU A N 1
ATOM 4449 C CA . LEU E 2 187 ? 19.588 16.880 80.573 1.00 86.89 136 LEU A CA 1
ATOM 4450 C C . LEU E 2 187 ? 19.637 17.719 79.307 1.00 90.59 136 LEU A C 1
ATOM 4451 O O . LEU E 2 187 ? 19.024 17.373 78.306 1.00 92.13 136 LEU A O 1
ATOM 4456 N N . ASN E 2 188 ? 20.358 18.831 79.345 1.00 90.91 137 ASN A N 1
ATOM 4457 C CA . ASN E 2 188 ? 20.329 19.756 78.220 1.00 97.02 137 ASN A CA 1
ATOM 4458 C C . ASN E 2 188 ? 21.530 19.656 77.275 1.00 101.68 137 ASN A C 1
ATOM 4459 O O . ASN E 2 188 ? 22.677 19.540 77.718 1.00 101.47 137 ASN A O 1
ATOM 4464 N N . ASN E 2 189 ? 21.236 19.714 75.976 1.00 89.32 138 ASN A N 1
ATOM 4465 C CA . ASN E 2 189 ? 22.233 19.790 74.910 1.00 91.18 138 ASN A CA 1
ATOM 4466 C C . ASN E 2 189 ? 23.442 18.873 75.046 1.00 92.64 138 ASN A C 1
ATOM 4467 O O . ASN E 2 189 ? 24.556 19.332 75.276 1.00 94.81 138 ASN A O 1
ATOM 4472 N N . PHE E 2 190 ? 23.228 17.576 74.888 1.00 91.14 139 PHE A N 1
ATOM 4473 C CA . PHE E 2 190 ? 24.326 16.630 74.977 1.00 92.50 139 PHE A CA 1
ATOM 4474 C C . PHE E 2 190 ? 24.475 15.809 73.704 1.00 93.11 139 PHE A C 1
ATOM 4475 O O . PHE E 2 190 ? 23.664 15.922 72.790 1.00 92.00 139 PHE A O 1
ATOM 4483 N N . TYR E 2 191 ? 25.522 14.987 73.659 1.00 112.11 140 TYR A N 1
ATOM 4484 C CA . TYR E 2 191 ? 25.790 14.095 72.537 1.00 113.17 140 TYR A CA 1
ATOM 4485 C C . TYR E 2 191 ? 26.855 13.061 72.930 1.00 113.95 140 TYR A C 1
ATOM 4486 O O . TYR E 2 191 ? 27.833 13.406 73.599 1.00 114.17 140 TYR A O 1
ATOM 4495 N N . PRO E 2 192 ? 26.681 11.792 72.510 1.00 104.91 141 PRO A N 1
ATOM 4496 C CA . PRO E 2 192 ? 25.608 11.251 71.664 1.00 103.99 141 PRO A CA 1
ATOM 4497 C C . PRO E 2 192 ? 24.299 11.057 72.417 1.00 102.01 141 PRO A C 1
ATOM 4498 O O . PRO E 2 192 ? 24.223 11.384 73.599 1.00 101.12 141 PRO A O 1
ATOM 4502 N N . ARG E 2 193 ? 23.287 10.529 71.736 1.00 118.44 142 ARG A N 1
ATOM 4503 C CA . ARG E 2 193 ? 21.946 10.417 72.309 1.00 118.73 142 ARG A CA 1
ATOM 4504 C C . ARG E 2 193 ? 21.892 9.478 73.516 1.00 121.23 142 ARG A C 1
ATOM 4505 O O . ARG E 2 193 ? 21.073 9.654 74.418 1.00 120.39 142 ARG A O 1
ATOM 4513 N N . GLU E 2 194 ? 22.771 8.480 73.525 1.00 123.14 143 GLU A N 1
ATOM 4514 C CA . GLU E 2 194 ? 22.755 7.464 74.567 1.00 124.76 143 GLU A CA 1
ATOM 4515 C C . GLU E 2 194 ? 23.139 8.059 75.914 1.00 120.47 143 GLU A C 1
ATOM 4516 O O . GLU E 2 194 ? 24.199 8.652 76.056 1.00 118.27 143 GLU A O 1
ATOM 4522 N N . ALA E 2 195 ? 22.252 7.911 76.892 1.00 101.84 144 ALA A N 1
ATOM 4523 C CA . ALA E 2 195 ? 22.450 8.453 78.235 1.00 99.79 144 ALA A CA 1
ATOM 4524 C C . ALA E 2 195 ? 21.510 7.743 79.208 1.00 101.76 144 ALA A C 1
ATOM 4525 O O . ALA E 2 195 ? 20.442 7.269 78.810 1.00 103.49 144 ALA A O 1
ATOM 4527 N N . LYS E 2 196 ? 21.895 7.665 80.479 1.00 116.39 145 LYS A N 1
ATOM 4528 C CA . LYS E 2 196 ? 21.017 7.048 81.475 1.00 120.50 145 LYS A CA 1
ATOM 4529 C C . LYS E 2 196 ? 20.859 7.859 82.768 1.00 120.58 145 LYS A C 1
ATOM 4530 O O . LYS E 2 196 ? 21.780 8.550 83.200 1.00 118.85 145 LYS A O 1
ATOM 4536 N N . VAL E 2 197 ? 19.669 7.767 83.361 1.00 117.65 146 VAL A N 1
ATOM 4537 C CA . VAL E 2 197 ? 19.285 8.588 84.507 1.00 117.68 146 VAL A CA 1
ATOM 4538 C C . VAL E 2 197 ? 18.693 7.761 85.645 1.00 121.45 146 VAL A C 1
ATOM 4539 O O . VAL E 2 197 ? 17.706 7.051 85.462 1.00 123.21 146 VAL A O 1
ATOM 4543 N N . GLN E 2 198 ? 19.297 7.872 86.825 1.00 96.54 147 GLN A N 1
ATOM 4544 C CA . GLN E 2 198 ? 18.832 7.152 88.002 1.00 99.61 147 GLN A CA 1
ATOM 4545 C C . GLN E 2 198 ? 18.184 8.086 89.020 1.00 99.82 147 GLN A C 1
ATOM 4546 O O . GLN E 2 198 ? 18.725 9.146 89.339 1.00 98.40 147 GLN A O 1
ATOM 4552 N N . TRP E 2 199 ? 17.027 7.678 89.533 1.00 107.95 148 TRP A N 1
ATOM 4553 C CA . TRP E 2 199 ? 16.334 8.430 90.572 1.00 109.22 148 TRP A CA 1
ATOM 4554 C C . TRP E 2 199 ? 16.535 7.806 91.950 1.00 112.05 148 TRP A C 1
ATOM 4555 O O . TRP E 2 199 ? 16.398 6.593 92.122 1.00 113.20 148 TRP A O 1
ATOM 4566 N N . LYS E 2 200 ? 16.859 8.644 92.930 1.00 110.77 149 LYS A N 1
ATOM 4567 C CA . LYS E 2 200 ? 17.015 8.190 94.312 1.00 112.60 149 LYS A CA 1
ATOM 4568 C C . LYS E 2 200 ? 16.381 9.149 95.325 1.00 114.71 149 LYS A C 1
ATOM 4569 O O . LYS E 2 200 ? 16.647 10.353 95.322 1.00 114.64 149 LYS A O 1
ATOM 4575 N N . VAL E 2 201 ? 15.530 8.595 96.182 1.00 96.12 150 VAL A N 1
ATOM 4576 C CA . VAL E 2 201 ? 14.854 9.357 97.224 1.00 97.60 150 VAL A CA 1
ATOM 4577 C C . VAL E 2 201 ? 15.259 8.833 98.601 1.00 103.50 150 VAL A C 1
ATOM 4578 O O . VAL E 2 201 ? 14.973 7.683 98.943 1.00 105.31 150 VAL A O 1
ATOM 4582 N N . ASP E 2 202 ? 15.907 9.694 99.385 1.00 113.16 151 ASP A N 1
ATOM 4583 C CA . ASP E 2 202 ? 16.596 9.296 100.618 1.00 116.96 151 ASP A CA 1
ATOM 4584 C C . ASP E 2 202 ? 17.609 8.190 100.336 1.00 117.15 151 ASP A C 1
ATOM 4585 O O . ASP E 2 202 ? 17.685 7.207 101.075 1.00 120.82 151 ASP A O 1
ATOM 4590 N N . ASN E 2 203 ? 18.366 8.363 99.252 1.00 141.71 152 ASN A N 1
ATOM 4591 C CA . ASN E 2 203 ? 19.417 7.433 98.831 1.00 139.67 152 ASN A CA 1
ATOM 4592 C C . ASN E 2 203 ? 18.898 6.062 98.399 1.00 139.19 152 ASN A C 1
ATOM 4593 O O . ASN E 2 203 ? 19.682 5.149 98.126 1.00 138.05 152 ASN A O 1
ATOM 4598 N N . ALA E 2 204 ? 17.578 5.927 98.335 1.00 115.88 153 ALA A N 1
ATOM 4599 C CA . ALA E 2 204 ? 16.953 4.673 97.939 1.00 115.63 153 ALA A CA 1
ATOM 4600 C C . ALA E 2 204 ? 16.563 4.697 96.461 1.00 112.56 153 ALA A C 1
ATOM 4601 O O . ALA E 2 204 ? 15.780 5.544 96.031 1.00 109.92 153 ALA A O 1
ATOM 4603 N N . LEU E 2 205 ? 17.118 3.758 95.696 1.00 107.37 154 LEU A N 1
ATOM 4604 C CA . LEU E 2 205 ? 16.896 3.674 94.253 1.00 105.34 154 LEU A CA 1
ATOM 4605 C C . LEU E 2 205 ? 15.427 3.458 93.894 1.00 103.45 154 LEU A C 1
ATOM 4606 O O . LEU E 2 205 ? 14.749 2.618 94.486 1.00 105.15 154 LEU A O 1
ATOM 4611 N N . GLN E 2 206 ? 14.951 4.231 92.921 1.00 110.91 155 GLN A N 1
ATOM 4612 C CA . GLN E 2 206 ? 13.576 4.135 92.438 1.00 109.06 155 GLN A CA 1
ATOM 4613 C C . GLN E 2 206 ? 13.555 3.492 91.057 1.00 107.91 155 GLN A C 1
ATOM 4614 O O . GLN E 2 206 ? 14.497 3.651 90.280 1.00 108.14 155 GLN A O 1
ATOM 4620 N N . SER E 2 207 ? 12.481 2.775 90.744 1.00 128.02 156 SER A N 1
ATOM 4621 C CA . SER E 2 207 ? 12.301 2.249 89.392 1.00 127.84 156 SER A CA 1
ATOM 4622 C C . SER E 2 207 ? 10.829 2.010 89.059 1.00 126.13 156 SER A C 1
ATOM 4623 O O . SER E 2 207 ? 10.025 1.688 89.936 1.00 125.15 156 SER A O 1
ATOM 4626 N N . GLY E 2 208 ? 10.484 2.173 87.786 1.00 130.29 157 GLY A N 1
ATOM 4627 C CA . GLY E 2 208 ? 9.130 1.926 87.322 1.00 128.77 157 GLY A CA 1
ATOM 4628 C C . GLY E 2 208 ? 8.153 2.999 87.759 1.00 125.31 157 GLY A C 1
ATOM 4629 O O . GLY E 2 208 ? 6.942 2.777 87.807 1.00 123.22 157 GLY A O 1
ATOM 4630 N N . ASN E 2 209 ? 8.690 4.170 88.081 1.00 94.29 158 ASN A N 1
ATOM 4631 C CA . ASN E 2 209 ? 7.879 5.306 88.498 1.00 90.63 158 ASN A CA 1
ATOM 4632 C C . ASN E 2 209 ? 8.379 6.598 87.850 1.00 90.04 158 ASN A C 1
ATOM 4633 O O . ASN E 2 209 ? 8.092 7.700 88.324 1.00 88.91 158 ASN A O 1
ATOM 4638 N N . SER E 2 210 ? 9.132 6.446 86.764 1.00 103.41 159 SER A N 1
ATOM 4639 C CA . SER E 2 210 ? 9.715 7.578 86.060 1.00 100.37 159 SER A CA 1
ATOM 4640 C C . SER E 2 210 ? 9.645 7.369 84.555 1.00 102.09 159 SER A C 1
ATOM 4641 O O . SER E 2 210 ? 10.178 6.394 84.032 1.00 107.67 159 SER A O 1
ATOM 4644 N N . GLN E 2 211 ? 8.982 8.287 83.864 1.00 89.33 160 GLN A N 1
ATOM 4645 C CA . GLN E 2 211 ? 8.960 8.270 82.409 1.00 91.13 160 GLN A CA 1
ATOM 4646 C C . GLN E 2 211 ? 10.057 9.183 81.859 1.00 88.91 160 GLN A C 1
ATOM 4647 O O . GLN E 2 211 ? 10.343 10.244 82.421 1.00 83.98 160 GLN A O 1
ATOM 4653 N N . GLU E 2 212 ? 10.684 8.748 80.771 1.00 85.20 161 GLU A N 1
ATOM 4654 C CA . GLU E 2 212 ? 11.677 9.557 80.087 1.00 83.88 161 GLU A CA 1
ATOM 4655 C C . GLU E 2 212 ? 11.101 10.068 78.773 1.00 82.41 161 GLU A C 1
ATOM 4656 O O . GLU E 2 212 ? 10.035 9.631 78.338 1.00 84.39 161 GLU A O 1
ATOM 4662 N N . SER E 2 213 ? 11.824 10.986 78.143 1.00 84.47 162 SER A N 1
ATOM 4663 C CA . SER E 2 213 ? 11.414 11.568 76.878 1.00 84.80 162 SER A CA 1
ATOM 4664 C C . SER E 2 213 ? 12.567 12.386 76.321 1.00 83.98 162 SER A C 1
ATOM 4665 O O . SER E 2 213 ? 13.203 13.149 77.054 1.00 79.71 162 SER A O 1
ATOM 4668 N N . VAL E 2 214 ? 12.845 12.222 75.030 1.00 73.13 163 VAL A N 1
ATOM 4669 C CA . VAL E 2 214 ? 14.006 12.863 74.423 1.00 73.86 163 VAL A CA 1
ATOM 4670 C C . VAL E 2 214 ? 13.647 13.553 73.108 1.00 73.42 163 VAL A C 1
ATOM 4671 O O . VAL E 2 214 ? 12.813 13.067 72.360 1.00 74.87 163 VAL A O 1
ATOM 4675 N N . THR E 2 215 ? 14.266 14.702 72.858 1.00 73.11 164 THR A N 1
ATOM 4676 C CA . THR E 2 215 ? 13.990 15.505 71.679 1.00 72.20 164 THR A CA 1
ATOM 4677 C C . THR E 2 215 ? 14.634 14.964 70.410 1.00 77.31 164 THR A C 1
ATOM 4678 O O . THR E 2 215 ? 15.541 14.128 70.451 1.00 82.09 164 THR A O 1
ATOM 4682 N N . GLU E 2 216 ? 14.159 15.464 69.276 1.00 82.27 165 GLU A N 1
ATOM 4683 C CA . GLU E 2 216 ? 14.799 15.194 67.999 1.00 85.50 165 GLU A CA 1
ATOM 4684 C C . GLU E 2 216 ? 16.147 15.875 68.038 1.00 85.87 165 GLU A C 1
ATOM 4685 O O . GLU E 2 216 ? 16.350 16.805 68.833 1.00 83.02 165 GLU A O 1
ATOM 4691 N N . GLN E 2 217 ? 17.070 15.410 67.199 1.00 93.84 166 GLN A N 1
ATOM 4692 C CA . GLN E 2 217 ? 18.397 16.001 67.146 1.00 93.03 166 GLN A CA 1
ATOM 4693 C C . GLN E 2 217 ? 18.266 17.467 66.784 1.00 89.60 166 GLN A C 1
ATOM 4694 O O . GLN E 2 217 ? 17.556 17.824 65.842 1.00 88.36 166 GLN A O 1
ATOM 4700 N N . ASP E 2 218 ? 18.941 18.312 67.552 1.00 94.33 167 ASP A N 1
ATOM 4701 C CA . ASP E 2 218 ? 18.810 19.749 67.405 1.00 90.78 167 ASP A CA 1
ATOM 4702 C C . ASP E 2 218 ? 19.282 20.243 66.038 1.00 89.42 167 ASP A C 1
ATOM 4703 O O . ASP E 2 218 ? 20.354 19.868 65.559 1.00 90.46 167 ASP A O 1
ATOM 4708 N N . SER E 2 219 ? 18.469 21.081 65.406 1.00 118.47 168 SER A N 1
ATOM 4709 C CA . SER E 2 219 ? 18.782 21.610 64.082 1.00 116.88 168 SER A CA 1
ATOM 4710 C C . SER E 2 219 ? 19.989 22.547 64.122 1.00 115.40 168 SER A C 1
ATOM 4711 O O . SER E 2 219 ? 20.715 22.686 63.137 1.00 114.74 168 SER A O 1
ATOM 4714 N N . LYS E 2 220 ? 20.195 23.182 65.272 1.00 120.30 169 LYS A N 1
ATOM 4715 C CA . LYS E 2 220 ? 21.222 24.206 65.427 1.00 118.31 169 LYS A CA 1
ATOM 4716 C C . LYS E 2 220 ? 22.597 23.594 65.710 1.00 119.90 169 LYS A C 1
ATOM 4717 O O . LYS E 2 220 ? 23.547 23.828 64.967 1.00 119.02 169 LYS A O 1
ATOM 4723 N N . ASP E 2 221 ? 22.697 22.794 66.769 1.00 106.61 170 ASP A N 1
ATOM 4724 C CA . ASP E 2 221 ? 23.993 22.286 67.213 1.00 107.03 170 ASP A CA 1
ATOM 4725 C C . ASP E 2 221 ? 24.126 20.761 67.218 1.00 109.89 170 ASP A C 1
ATOM 4726 O O . ASP E 2 221 ? 25.078 20.225 67.787 1.00 109.86 170 ASP A O 1
ATOM 4731 N N . SER E 2 222 ? 23.169 20.074 66.603 1.00 90.16 171 SER A N 1
ATOM 4732 C CA . SER E 2 222 ? 23.172 18.608 66.521 1.00 93.19 171 SER A CA 1
ATOM 4733 C C . SER E 2 222 ? 23.217 17.877 67.869 1.00 93.38 171 SER A C 1
ATOM 4734 O O . SER E 2 222 ? 23.699 16.745 67.942 1.00 96.37 171 SER A O 1
ATOM 4737 N N . THR E 2 223 ? 22.711 18.513 68.925 1.00 88.24 172 THR A N 1
ATOM 4738 C CA . THR E 2 223 ? 22.663 17.884 70.245 1.00 87.56 172 THR A CA 1
ATOM 4739 C C . THR E 2 223 ? 21.274 17.359 70.580 1.00 86.55 172 THR A C 1
ATOM 4740 O O . THR E 2 223 ? 20.300 17.666 69.899 1.00 86.30 172 THR A O 1
ATOM 4744 N N . TYR E 2 224 ? 21.194 16.564 71.638 1.00 90.94 173 TYR A N 1
ATOM 4745 C CA . TYR E 2 224 ? 19.924 16.038 72.115 1.00 91.97 173 TYR A CA 1
ATOM 4746 C C . TYR E 2 224 ? 19.614 16.608 73.488 1.00 86.30 173 TYR A C 1
ATOM 4747 O O . TYR E 2 224 ? 20.504 17.065 74.183 1.00 84.77 173 TYR A O 1
ATOM 4756 N N . SER E 2 225 ? 18.352 16.577 73.888 1.00 89.67 174 SER A N 1
ATOM 4757 C CA . SER E 2 225 ? 18.010 16.883 75.270 1.00 84.44 174 SER A CA 1
ATOM 4758 C C . SER E 2 225 ? 17.064 15.816 75.803 1.00 86.25 174 SER A C 1
ATOM 4759 O O . SER E 2 225 ? 16.288 15.238 75.043 1.00 90.56 174 SER A O 1
ATOM 4762 N N . LEU E 2 226 ? 17.140 15.546 77.101 1.00 82.62 175 LEU A N 1
ATOM 4763 C CA . LEU E 2 226 ? 16.312 14.511 77.706 1.00 83.71 175 LEU A CA 1
ATOM 4764 C C . LEU E 2 226 ? 15.625 15.004 78.987 1.00 80.83 175 LEU A C 1
ATOM 4765 O O . LEU E 2 226 ? 16.183 15.811 79.731 1.00 80.24 175 LEU A O 1
ATOM 4770 N N . SER E 2 227 ? 14.414 14.518 79.241 1.00 78.88 176 SER A N 1
ATOM 4771 C CA . SER E 2 227 ? 13.723 14.823 80.490 1.00 77.85 176 SER A CA 1
ATOM 4772 C C . SER E 2 227 ? 13.304 13.537 81.187 1.00 80.27 176 SER A C 1
ATOM 4773 O O . SER E 2 227 ? 12.802 12.610 80.557 1.00 81.70 176 SER A O 1
ATOM 4776 N N . SER E 2 228 ? 13.516 13.478 82.492 1.00 76.07 177 SER A N 1
ATOM 4777 C CA . SER E 2 228 ? 13.037 12.351 83.262 1.00 78.57 177 SER A CA 1
ATOM 4778 C C . SER E 2 228 ? 12.059 12.880 84.281 1.00 78.12 177 SER A C 1
ATOM 4779 O O . SER E 2 228 ? 12.358 13.825 85.003 1.00 78.54 177 SER A O 1
ATOM 4782 N N . THR E 2 229 ? 10.877 12.284 84.323 1.00 81.10 178 THR A N 1
ATOM 4783 C CA . THR E 2 229 ? 9.849 12.754 85.229 1.00 82.15 178 THR A CA 1
ATOM 4784 C C . THR E 2 229 ? 9.495 11.687 86.247 1.00 84.76 178 THR A C 1
ATOM 4785 O O . THR E 2 229 ? 8.936 10.649 85.919 1.00 85.73 178 THR A O 1
ATOM 4789 N N . LEU E 2 230 ? 9.839 11.959 87.493 1.00 80.96 179 LEU A N 1
ATOM 4790 C CA . LEU E 2 230 ? 9.489 11.081 88.594 1.00 84.18 179 LEU A CA 1
ATOM 4791 C C . LEU E 2 230 ? 8.154 11.534 89.166 1.00 84.66 179 LEU A C 1
ATOM 4792 O O . LEU E 2 230 ? 7.978 12.707 89.503 1.00 85.12 179 LEU A O 1
ATOM 4797 N N . THR E 2 231 ? 7.211 10.607 89.270 1.00 85.60 180 THR A N 1
ATOM 4798 C CA . THR E 2 231 ? 5.891 10.946 89.780 1.00 86.58 180 THR A CA 1
ATOM 4799 C C . THR E 2 231 ? 5.583 10.176 91.065 1.00 88.75 180 THR A C 1
ATOM 4800 O O . THR E 2 231 ? 5.657 8.948 91.095 1.00 88.98 180 THR A O 1
ATOM 4804 N N . LEU E 2 232 ? 5.260 10.911 92.126 1.00 86.86 181 LEU A N 1
ATOM 4805 C CA . LEU E 2 232 ? 4.906 10.315 93.408 1.00 88.83 181 LEU A CA 1
ATOM 4806 C C . LEU E 2 232 ? 3.586 10.890 93.882 1.00 90.27 181 LEU A C 1
ATOM 4807 O O . LEU E 2 232 ? 3.165 11.942 93.409 1.00 90.50 181 LEU A O 1
ATOM 4812 N N . SER E 2 233 ? 2.939 10.210 94.825 1.00 102.76 182 SER A N 1
ATOM 4813 C CA . SER E 2 233 ? 1.757 10.764 95.473 1.00 103.51 182 SER A CA 1
ATOM 4814 C C . SER E 2 233 ? 2.212 11.888 96.385 1.00 104.91 182 SER A C 1
ATOM 4815 O O . SER E 2 233 ? 3.395 11.980 96.704 1.00 106.02 182 SER A O 1
ATOM 4818 N N . LYS E 2 234 ? 1.288 12.750 96.797 1.00 105.08 183 LYS A N 1
ATOM 4819 C CA . LYS E 2 234 ? 1.634 13.806 97.743 1.00 106.85 183 LYS A CA 1
ATOM 4820 C C . LYS E 2 234 ? 2.104 13.187 99.065 1.00 111.35 183 LYS A C 1
ATOM 4821 O O . LYS E 2 234 ? 3.073 13.649 99.677 1.00 113.00 183 LYS A O 1
ATOM 4827 N N . ALA E 2 235 ? 1.417 12.127 99.481 1.00 132.62 184 ALA A N 1
ATOM 4828 C CA . ALA E 2 235 ? 1.770 11.387 100.687 1.00 135.85 184 ALA A CA 1
ATOM 4829 C C . ALA E 2 235 ? 3.211 10.912 100.632 1.00 135.61 184 ALA A C 1
ATOM 4830 O O . ALA E 2 235 ? 3.981 11.155 101.555 1.00 134.76 184 ALA A O 1
ATOM 4832 N N . ASP E 2 236 ? 3.574 10.244 99.544 1.00 140.15 185 ASP A N 1
ATOM 4833 C CA . ASP E 2 236 ? 4.919 9.702 99.400 1.00 138.84 185 ASP A CA 1
ATOM 4834 C C . ASP E 2 236 ? 5.985 10.791 99.295 1.00 132.70 185 ASP A C 1
ATOM 4835 O O . ASP E 2 236 ? 7.156 10.549 99.594 1.00 131.28 185 ASP A O 1
ATOM 4840 N N . TYR E 2 237 ? 5.579 11.989 98.885 1.00 119.43 186 TYR A N 1
ATOM 4841 C CA . TYR E 2 237 ? 6.525 13.093 98.738 1.00 114.84 186 TYR A CA 1
ATOM 4842 C C . TYR E 2 237 ? 6.806 13.802 100.069 1.00 116.58 186 TYR A C 1
ATOM 4843 O O . TYR E 2 237 ? 7.939 14.209 100.346 1.00 116.78 186 TYR A O 1
ATOM 4852 N N . GLU E 2 238 ? 5.771 13.936 100.891 1.00 126.88 187 GLU A N 1
ATOM 4853 C CA . GLU E 2 238 ? 5.884 14.638 102.163 1.00 128.60 187 GLU A CA 1
ATOM 4854 C C . GLU E 2 238 ? 6.597 13.809 103.233 1.00 132.28 187 GLU A C 1
ATOM 4855 O O . GLU E 2 238 ? 7.091 14.355 104.223 1.00 133.37 187 GLU A O 1
ATOM 4861 N N . LYS E 2 239 ? 6.650 12.495 103.027 1.00 150.45 188 LYS A N 1
ATOM 4862 C CA . LYS E 2 239 ? 7.312 11.596 103.968 1.00 153.52 188 LYS A CA 1
ATOM 4863 C C . LYS E 2 239 ? 8.756 11.327 103.556 1.00 151.44 188 LYS A C 1
ATOM 4864 O O . LYS E 2 239 ? 9.373 10.362 104.004 1.00 154.10 188 LYS A O 1
ATOM 4870 N N . HIS E 2 240 ? 9.289 12.186 102.696 1.00 136.56 189 HIS A N 1
ATOM 4871 C CA . HIS E 2 240 ? 10.684 12.095 102.286 1.00 134.23 189 HIS A CA 1
ATOM 4872 C C . HIS E 2 240 ? 11.296 13.489 102.159 1.00 130.66 189 HIS A C 1
ATOM 4873 O O . HIS E 2 240 ? 10.577 14.487 102.029 1.00 128.94 189 HIS A O 1
ATOM 4880 N N . LYS E 2 241 ? 12.626 13.550 102.191 1.00 127.52 190 LYS A N 1
ATOM 4881 C CA . LYS E 2 241 ? 13.331 14.823 102.308 1.00 127.38 190 LYS A CA 1
ATOM 4882 C C . LYS E 2 241 ? 14.219 15.156 101.105 1.00 124.27 190 LYS A C 1
ATOM 4883 O O . LYS E 2 241 ? 14.046 16.189 100.457 1.00 121.11 190 LYS A O 1
ATOM 4889 N N . VAL E 2 242 ? 15.185 14.282 100.834 1.00 125.57 191 VAL A N 1
ATOM 4890 C CA . VAL E 2 242 ? 16.210 14.544 99.830 1.00 123.75 191 VAL A CA 1
ATOM 4891 C C . VAL E 2 242 ? 15.948 13.802 98.526 1.00 120.45 191 VAL A C 1
ATOM 4892 O O . VAL E 2 242 ? 15.793 12.582 98.501 1.00 121.47 191 VAL A O 1
ATOM 4896 N N . TYR E 2 243 ? 15.896 14.565 97.439 1.00 116.73 192 TYR A N 1
ATOM 4897 C CA . TYR E 2 243 ? 15.587 14.033 96.117 1.00 113.51 192 TYR A CA 1
ATOM 4898 C C . TYR E 2 243 ? 16.743 14.329 95.179 1.00 112.82 192 TYR A C 1
ATOM 4899 O O . TYR E 2 243 ? 17.231 15.454 95.132 1.00 112.44 192 TYR A O 1
ATOM 4908 N N . ALA E 2 244 ? 17.191 13.314 94.449 1.00 112.95 193 ALA A N 1
ATOM 4909 C CA . ALA E 2 244 ? 18.314 13.486 93.538 1.00 112.82 193 ALA A CA 1
ATOM 4910 C C . ALA E 2 244 ? 18.197 12.610 92.298 1.00 111.13 193 ALA A C 1
ATOM 4911 O O . ALA E 2 244 ? 17.717 11.479 92.359 1.00 111.61 193 ALA A O 1
ATOM 4913 N N . CYS E 2 245 ? 18.640 13.148 91.170 1.00 112.57 194 CYS A N 1
ATOM 4914 C CA . CYS E 2 245 ? 18.766 12.350 89.960 1.00 116.33 194 CYS A CA 1
ATOM 4915 C C . CYS E 2 245 ? 20.242 12.227 89.593 1.00 121.77 194 CYS A C 1
ATOM 4916 O O . CYS E 2 245 ? 21.002 13.192 89.723 1.00 121.25 194 CYS A O 1
ATOM 4919 N N . GLU E 2 246 ? 20.646 11.035 89.161 1.00 105.86 195 GLU A N 1
ATOM 4920 C CA . GLU E 2 246 ? 22.046 10.777 88.846 1.00 110.53 195 GLU A CA 1
ATOM 4921 C C . GLU E 2 246 ? 22.214 10.404 87.373 1.00 114.33 195 GLU A C 1
ATOM 4922 O O . GLU E 2 246 ? 21.582 9.473 86.878 1.00 116.81 195 GLU A O 1
ATOM 4928 N N . VAL E 2 247 ? 23.083 11.143 86.692 1.00 110.58 196 VAL A N 1
ATOM 4929 C CA . VAL E 2 247 ? 23.250 11.043 85.249 1.00 111.24 196 VAL A CA 1
ATOM 4930 C C . VAL E 2 247 ? 24.602 10.451 84.846 1.00 114.23 196 VAL A C 1
ATOM 4931 O O . VAL E 2 247 ? 25.642 10.866 85.355 1.00 116.51 196 VAL A O 1
ATOM 4935 N N . THR E 2 248 ? 24.583 9.485 83.932 1.00 114.22 197 THR A N 1
ATOM 4936 C CA . THR E 2 248 ? 25.811 8.977 83.322 1.00 117.17 197 THR A CA 1
ATOM 4937 C C . THR E 2 248 ? 25.801 9.226 81.813 1.00 115.52 197 THR A C 1
ATOM 4938 O O . THR E 2 248 ? 24.737 9.230 81.189 1.00 114.95 197 THR A O 1
ATOM 4942 N N . HIS E 2 249 ? 26.987 9.425 81.237 1.00 139.41 198 HIS A N 1
ATOM 4943 C CA . HIS E 2 249 ? 27.126 9.781 79.826 1.00 136.55 198 HIS A CA 1
ATOM 4944 C C . HIS E 2 249 ? 28.595 9.744 79.417 1.00 135.27 198 HIS A C 1
ATOM 4945 O O . HIS E 2 249 ? 29.476 9.808 80.269 1.00 136.69 198 HIS A O 1
ATOM 4952 N N . GLN E 2 250 ? 28.857 9.645 78.116 1.00 136.70 199 GLN A N 1
ATOM 4953 C CA . GLN E 2 250 ? 30.229 9.630 77.609 1.00 135.44 199 GLN A CA 1
ATOM 4954 C C . GLN E 2 250 ? 31.011 10.882 77.985 1.00 132.72 199 GLN A C 1
ATOM 4955 O O . GLN E 2 250 ? 32.179 10.802 78.348 1.00 136.74 199 GLN A O 1
ATOM 4961 N N . GLY E 2 251 ? 30.365 12.040 77.898 1.00 128.42 200 GLY A N 1
ATOM 4962 C CA . GLY E 2 251 ? 31.030 13.298 78.181 1.00 127.44 200 GLY A CA 1
ATOM 4963 C C . GLY E 2 251 ? 31.303 13.514 79.658 1.00 128.36 200 GLY A C 1
ATOM 4964 O O . GLY E 2 251 ? 31.863 14.538 80.046 1.00 128.20 200 GLY A O 1
ATOM 4965 N N . LEU E 2 252 ? 30.907 12.552 80.485 1.00 133.83 201 LEU A N 1
ATOM 4966 C CA . LEU E 2 252 ? 31.107 12.649 81.927 1.00 135.17 201 LEU A CA 1
ATOM 4967 C C . LEU E 2 252 ? 32.142 11.636 82.407 1.00 141.16 201 LEU A C 1
ATOM 4968 O O . LEU E 2 252 ? 32.086 10.459 82.045 1.00 143.64 201 LEU A O 1
ATOM 4973 N N . SER E 2 253 ? 33.092 12.094 83.220 1.00 139.39 202 SER A N 1
ATOM 4974 C CA . SER E 2 253 ? 34.132 11.214 83.758 1.00 145.88 202 SER A CA 1
ATOM 4975 C C . SER E 2 253 ? 33.647 10.523 85.032 1.00 147.34 202 SER A C 1
ATOM 4976 O O . SER E 2 253 ? 34.309 9.623 85.554 1.00 152.85 202 SER A O 1
ATOM 4979 N N . SER E 2 254 ? 32.484 10.954 85.519 1.00 137.06 203 SER A N 1
ATOM 4980 C CA . SER E 2 254 ? 31.850 10.364 86.697 1.00 137.88 203 SER A CA 1
ATOM 4981 C C . SER E 2 254 ? 30.391 10.815 86.759 1.00 131.81 203 SER A C 1
ATOM 4982 O O . SER E 2 254 ? 30.060 11.895 86.269 1.00 127.69 203 SER A O 1
ATOM 4985 N N . PRO E 2 255 ? 29.515 9.978 87.349 1.00 129.23 204 PRO A N 1
ATOM 4986 C CA . PRO E 2 255 ? 28.072 10.254 87.437 1.00 125.33 204 PRO A CA 1
ATOM 4987 C C . PRO E 2 255 ? 27.743 11.577 88.129 1.00 120.94 204 PRO A C 1
ATOM 4988 O O . PRO E 2 255 ? 28.088 11.769 89.293 1.00 123.27 204 PRO A O 1
ATOM 4992 N N . VAL E 2 256 ? 27.074 12.474 87.410 1.00 113.49 205 VAL A N 1
ATOM 4993 C CA . VAL E 2 256 ? 26.660 13.762 87.962 1.00 110.16 205 VAL A CA 1
ATOM 4994 C C . VAL E 2 256 ? 25.367 13.629 88.770 1.00 107.85 205 VAL A C 1
ATOM 4995 O O . VAL E 2 256 ? 24.466 12.881 88.398 1.00 108.89 205 VAL A O 1
ATOM 4999 N N . THR E 2 257 ? 25.295 14.349 89.886 1.00 107.82 206 THR A N 1
ATOM 5000 C CA . THR E 2 257 ? 24.121 14.345 90.747 1.00 105.94 206 THR A CA 1
ATOM 5001 C C . THR E 2 257 ? 23.649 15.770 91.019 1.00 102.18 206 THR A C 1
ATOM 5002 O O . THR E 2 257 ? 24.440 16.630 91.403 1.00 103.35 206 THR A O 1
ATOM 5006 N N . LYS E 2 258 ? 22.361 16.019 90.794 1.00 97.93 207 LYS A N 1
ATOM 5007 C CA . LYS E 2 258 ? 21.721 17.252 91.233 1.00 94.68 207 LYS A CA 1
ATOM 5008 C C . LYS E 2 258 ? 20.619 16.875 92.205 1.00 94.35 207 LYS A C 1
ATOM 5009 O O . LYS E 2 258 ? 19.937 15.874 91.999 1.00 94.34 207 LYS A O 1
ATOM 5015 N N . SER E 2 259 ? 20.458 17.667 93.266 1.00 94.41 208 SER A N 1
ATOM 5016 C CA . SER E 2 259 ? 19.585 17.293 94.376 1.00 95.16 208 SER A CA 1
ATOM 5017 C C . SER E 2 259 ? 18.838 18.472 95.006 1.00 92.58 208 SER A C 1
ATOM 5018 O O . SER E 2 259 ? 19.054 19.623 94.624 1.00 90.35 208 SER A O 1
ATOM 5021 N N . PHE E 2 260 ? 17.947 18.171 95.955 1.00 103.77 209 PHE A N 1
ATOM 5022 C CA . PHE E 2 260 ? 17.307 19.201 96.782 1.00 102.14 209 PHE A CA 1
ATOM 5023 C C . PHE E 2 260 ? 16.684 18.687 98.097 1.00 103.93 209 PHE A C 1
ATOM 5024 O O . PHE E 2 260 ? 16.614 17.479 98.327 1.00 106.40 209 PHE A O 1
ATOM 5032 N N . ASN E 2 261 ? 16.239 19.614 98.950 1.00 98.86 210 ASN A N 1
ATOM 5033 C CA . ASN E 2 261 ? 15.437 19.266 100.119 1.00 100.73 210 ASN A CA 1
ATOM 5034 C C . ASN E 2 261 ? 14.042 19.893 100.082 1.00 96.86 210 ASN A C 1
ATOM 5035 O O . ASN E 2 261 ? 13.124 19.458 100.788 1.00 97.70 210 ASN A O 1
ATOM 5040 N N . GLN F 3 22 ? -0.474 18.163 39.489 1.00 124.63 1 GLN B N 1
ATOM 5041 C CA . GLN F 3 22 ? 0.460 17.548 40.431 1.00 120.40 1 GLN B CA 1
ATOM 5042 C C . GLN F 3 22 ? -0.037 16.185 40.919 1.00 123.91 1 GLN B C 1
ATOM 5043 O O . GLN F 3 22 ? -1.195 16.033 41.315 1.00 126.95 1 GLN B O 1
ATOM 5049 N N . VAL F 3 23 ? 0.850 15.195 40.879 1.00 82.95 2 VAL B N 1
ATOM 5050 C CA . VAL F 3 23 ? 0.507 13.825 41.235 1.00 84.61 2 VAL B CA 1
ATOM 5051 C C . VAL F 3 23 ? 0.560 13.627 42.735 1.00 80.89 2 VAL B C 1
ATOM 5052 O O . VAL F 3 23 ? 1.643 13.591 43.316 1.00 74.82 2 VAL B O 1
ATOM 5056 N N . GLN F 3 24 ? -0.609 13.481 43.355 1.00 76.23 3 GLN B N 1
ATOM 5057 C CA . GLN F 3 24 ? -0.706 13.412 44.810 1.00 73.14 3 GLN B CA 1
ATOM 5058 C C . GLN F 3 24 ? -1.908 12.607 45.307 1.00 74.98 3 GLN B C 1
ATOM 5059 O O . GLN F 3 24 ? -2.859 12.339 44.568 1.00 77.26 3 GLN B O 1
ATOM 5065 N N . LEU F 3 25 ? -1.840 12.231 46.581 1.00 77.14 4 LEU B N 1
ATOM 5066 C CA . LEU F 3 25 ? -2.950 11.608 47.281 1.00 79.17 4 LEU B CA 1
ATOM 5067 C C . LEU F 3 25 ? -3.221 12.445 48.520 1.00 74.50 4 LEU B C 1
ATOM 5068 O O . LEU F 3 25 ? -2.329 12.619 49.345 1.00 67.22 4 LEU B O 1
ATOM 5073 N N . VAL F 3 26 ? -4.424 12.991 48.667 1.00 66.85 5 VAL B N 1
ATOM 5074 C CA . VAL F 3 26 ? -4.708 13.720 49.901 1.00 65.53 5 VAL B CA 1
ATOM 5075 C C . VAL F 3 26 ? -5.713 12.982 50.779 1.00 64.86 5 VAL B C 1
ATOM 5076 O O . VAL F 3 26 ? -6.790 12.607 50.337 1.00 66.44 5 VAL B O 1
ATOM 5080 N N . GLN F 3 27 ? -5.321 12.748 52.024 1.00 65.75 6 GLN B N 1
ATOM 5081 C CA . GLN F 3 27 ? -6.098 11.936 52.944 1.00 65.34 6 GLN B CA 1
ATOM 5082 C C . GLN F 3 27 ? -6.944 12.801 53.856 1.00 66.12 6 GLN B C 1
ATOM 5083 O O . GLN F 3 27 ? -6.700 13.998 53.988 1.00 66.36 6 GLN B O 1
ATOM 5089 N N . SER F 3 28 ? -7.929 12.183 54.496 1.00 68.29 7 SER B N 1
ATOM 5090 C CA . SER F 3 28 ? -8.685 12.834 55.551 1.00 68.81 7 SER B CA 1
ATOM 5091 C C . SER F 3 28 ? -9.424 11.768 56.340 1.00 68.92 7 SER B C 1
ATOM 5092 O O . SER F 3 28 ? -9.455 10.605 55.929 1.00 68.84 7 SER B O 1
ATOM 5095 N N . GLY F 3 29 ? -9.991 12.151 57.480 1.00 70.08 8 GLY B N 1
ATOM 5096 C CA . GLY F 3 29 ? -10.813 11.241 58.255 1.00 71.39 8 GLY B CA 1
ATOM 5097 C C . GLY F 3 29 ? -10.209 10.755 59.560 1.00 72.29 8 GLY B C 1
ATOM 5098 O O . GLY F 3 29 ? -10.834 9.975 60.288 1.00 74.40 8 GLY B O 1
ATOM 5099 N N . GLY F 3 30 ? -8.999 11.208 59.867 1.00 84.30 9 GLY B N 1
ATOM 5100 C CA . GLY F 3 30 ? -8.385 10.871 61.137 1.00 85.15 9 GLY B CA 1
ATOM 5101 C C . GLY F 3 30 ? -9.074 11.574 62.293 1.00 86.76 9 GLY B C 1
ATOM 5102 O O . GLY F 3 30 ? -9.996 12.361 62.092 1.00 85.76 9 GLY B O 1
ATOM 5103 N N . GLY F 3 31 ? -8.621 11.294 63.509 1.00 65.07 10 GLY B N 1
ATOM 5104 C CA . GLY F 3 31 ? -9.174 11.924 64.686 1.00 66.61 10 GLY B CA 1
ATOM 5105 C C . GLY F 3 31 ? -9.003 11.042 65.903 1.00 68.39 10 GLY B C 1
ATOM 5106 O O . GLY F 3 31 ? -8.138 10.166 65.921 1.00 68.28 10 GLY B O 1
ATOM 5107 N N . VAL F 3 32 ? -9.834 11.274 66.918 1.00 66.90 11 VAL B N 1
ATOM 5108 C CA . VAL F 3 32 ? -9.811 10.501 68.149 1.00 68.84 11 VAL B CA 1
ATOM 5109 C C . VAL F 3 32 ? -11.113 9.726 68.230 1.00 69.36 11 VAL B C 1
ATOM 5110 O O . VAL F 3 32 ? -12.163 10.239 67.841 1.00 68.65 11 VAL B O 1
ATOM 5114 N N . PHE F 3 33 ? -11.041 8.493 68.731 1.00 75.82 12 PHE B N 1
ATOM 5115 C CA . PHE F 3 33 ? -12.183 7.577 68.719 1.00 74.82 12 PHE B CA 1
ATOM 5116 C C . PHE F 3 33 ? -12.313 6.750 69.992 1.00 74.46 12 PHE B C 1
ATOM 5117 O O . PHE F 3 33 ? -11.313 6.307 70.552 1.00 73.02 12 PHE B O 1
ATOM 5125 N N . LYS F 3 34 ? -13.543 6.523 70.441 1.00 78.50 13 LYS B N 1
ATOM 5126 C CA . LYS F 3 34 ? -13.765 5.611 71.551 1.00 76.49 13 LYS B CA 1
ATOM 5127 C C . LYS F 3 34 ? -13.546 4.194 71.047 1.00 72.61 13 LYS B C 1
ATOM 5128 O O . LYS F 3 34 ? -13.755 3.917 69.869 1.00 71.17 13 LYS B O 1
ATOM 5134 N N . PRO F 3 35 ? -13.097 3.290 71.925 1.00 86.52 14 PRO B N 1
ATOM 5135 C CA . PRO F 3 35 ? -12.911 1.914 71.460 1.00 80.31 14 PRO B CA 1
ATOM 5136 C C . PRO F 3 35 ? -14.254 1.224 71.244 1.00 79.17 14 PRO B C 1
ATOM 5137 O O . PRO F 3 35 ? -15.281 1.728 71.707 1.00 81.75 14 PRO B O 1
ATOM 5141 N N . GLY F 3 36 ? -14.241 0.095 70.538 1.00 77.54 15 GLY B N 1
ATOM 5142 C CA . GLY F 3 36 ? -15.451 -0.666 70.294 1.00 77.41 15 GLY B CA 1
ATOM 5143 C C . GLY F 3 36 ? -16.231 -0.213 69.074 1.00 77.24 15 GLY B C 1
ATOM 5144 O O . GLY F 3 36 ? -17.035 -0.969 68.545 1.00 76.68 15 GLY B O 1
ATOM 5145 N N . GLY F 3 37 ? -16.000 1.019 68.629 1.00 96.40 16 GLY B N 1
ATOM 5146 C CA . GLY F 3 37 ? -16.714 1.569 67.491 1.00 97.84 16 GLY B CA 1
ATOM 5147 C C . GLY F 3 37 ? -16.011 1.294 66.175 1.00 96.63 16 GLY B C 1
ATOM 5148 O O . GLY F 3 37 ? -15.300 0.301 66.044 1.00 93.20 16 GLY B O 1
ATOM 5149 N N . SER F 3 38 ? -16.208 2.174 65.197 1.00 76.23 17 SER B N 1
ATOM 5150 C CA . SER F 3 38 ? -15.518 2.047 63.918 1.00 75.36 17 SER B CA 1
ATOM 5151 C C . SER F 3 38 ? -15.245 3.403 63.265 1.00 79.01 17 SER B C 1
ATOM 5152 O O . SER F 3 38 ? -15.856 4.407 63.628 1.00 80.40 17 SER B O 1
ATOM 5155 N N . LEU F 3 39 ? -14.316 3.426 62.314 1.00 61.28 18 LEU B N 1
ATOM 5156 C CA . LEU F 3 39 ? -14.000 4.641 61.579 1.00 60.67 18 LEU B CA 1
ATOM 5157 C C . LEU F 3 39 ? -13.814 4.347 60.100 1.00 60.19 18 LEU B C 1
ATOM 5158 O O . LEU F 3 39 ? -13.559 3.212 59.711 1.00 59.92 18 LEU B O 1
ATOM 5163 N N . ARG F 3 40 ? -13.921 5.383 59.279 1.00 75.12 19 ARG B N 1
ATOM 5164 C CA . ARG F 3 40 ? -13.568 5.278 57.872 1.00 73.80 19 ARG B CA 1
ATOM 5165 C C . ARG F 3 40 ? -12.580 6.387 57.502 1.00 75.44 19 ARG B C 1
ATOM 5166 O O . ARG F 3 40 ? -12.778 7.549 57.841 1.00 76.12 19 ARG B O 1
ATOM 5174 N N . LEU F 3 41 ? -11.500 6.012 56.833 1.00 61.48 20 LEU B N 1
ATOM 5175 C CA . LEU F 3 41 ? -10.537 6.978 56.335 1.00 61.15 20 LEU B CA 1
ATOM 5176 C C . LEU F 3 41 ? -10.669 7.133 54.822 1.00 61.15 20 LEU B C 1
ATOM 5177 O O . LEU F 3 41 ? -10.957 6.169 54.115 1.00 60.84 20 LEU B O 1
ATOM 5182 N N . SER F 3 42 ? -10.427 8.345 54.327 1.00 70.45 21 SER B N 1
ATOM 5183 C CA . SER F 3 42 ? -10.543 8.634 52.901 1.00 70.92 21 SER B CA 1
ATOM 5184 C C . SER F 3 42 ? -9.222 9.094 52.298 1.00 71.89 21 SER B C 1
ATOM 5185 O O . SER F 3 42 ? -8.361 9.653 52.983 1.00 70.72 21 SER B O 1
ATOM 5188 N N . CYS F 3 43 ? -9.077 8.854 51.002 1.00 70.09 22 CYS B N 1
ATOM 5189 C CA . CYS F 3 43 ? -7.913 9.288 50.252 1.00 70.93 22 CYS B CA 1
ATOM 5190 C C . CYS F 3 43 ? -8.371 9.715 48.865 1.00 73.49 22 CYS B C 1
ATOM 5191 O O . CYS F 3 43 ? -9.091 8.980 48.195 1.00 71.37 22 CYS B O 1
ATOM 5194 N N . GLU F 3 44 ? -7.973 10.912 48.444 1.00 77.08 23 GLU B N 1
ATOM 5195 C CA . GLU F 3 44 ? -8.345 11.429 47.131 1.00 79.02 23 GLU B CA 1
ATOM 5196 C C . GLU F 3 44 ? -7.133 11.533 46.208 1.00 80.89 23 GLU B C 1
ATOM 5197 O O . GLU F 3 44 ? -6.157 12.220 46.511 1.00 81.22 23 GLU B O 1
ATOM 5203 N N . ALA F 3 45 ? -7.204 10.846 45.078 1.00 70.19 24 ALA B N 1
ATOM 5204 C CA . ALA F 3 45 ? -6.116 10.835 44.111 1.00 68.88 24 ALA B CA 1
ATOM 5205 C C . ALA F 3 45 ? -6.330 11.877 43.022 1.00 72.05 24 ALA B C 1
ATOM 5206 O O . ALA F 3 45 ? -7.461 12.133 42.601 1.00 74.17 24 ALA B O 1
ATOM 5208 N N . SER F 3 46 ? -5.236 12.469 42.563 1.00 70.69 25 SER B N 1
ATOM 5209 C CA . SER F 3 46 ? -5.294 13.384 41.440 1.00 73.86 25 SER B CA 1
ATOM 5210 C C . SER F 3 46 ? -3.954 13.398 40.724 1.00 74.09 25 SER B C 1
ATOM 5211 O O . SER F 3 46 ? -2.935 13.002 41.298 1.00 72.42 25 SER B O 1
ATOM 5214 N N . GLY F 3 47 ? -3.967 13.830 39.462 1.00 76.61 26 GLY B N 1
ATOM 5215 C CA . GLY F 3 47 ? -2.755 13.968 38.675 1.00 77.90 26 GLY B CA 1
ATOM 5216 C C . GLY F 3 47 ? -2.282 12.700 37.987 1.00 76.15 26 GLY B C 1
ATOM 5217 O O . GLY F 3 47 ? -1.217 12.684 37.378 1.00 77.43 26 GLY B O 1
ATOM 5218 N N . PHE F 3 48 ? -3.056 11.626 38.088 1.00 78.30 27 PHE B N 1
ATOM 5219 C CA . PHE F 3 48 ? -2.700 10.383 37.415 1.00 77.01 27 PHE B CA 1
ATOM 5220 C C . PHE F 3 48 ? -3.938 9.560 37.142 1.00 76.03 27 PHE B C 1
ATOM 5221 O O . PHE F 3 48 ? -4.983 9.795 37.742 1.00 75.84 27 PHE B O 1
ATOM 5229 N N . THR F 3 49 ? -3.828 8.599 36.234 1.00 76.16 28 THR B N 1
ATOM 5230 C CA . THR F 3 49 ? -4.985 7.800 35.877 1.00 75.82 28 THR B CA 1
ATOM 5231 C C . THR F 3 49 ? -5.262 6.774 36.957 1.00 72.68 28 THR B C 1
ATOM 5232 O O . THR F 3 49 ? -4.608 5.738 37.031 1.00 70.93 28 THR B O 1
ATOM 5236 N N . PHE F 3 50 ? -6.245 7.080 37.793 1.00 75.43 29 PHE B N 1
ATOM 5237 C CA . PHE F 3 50 ? -6.570 6.283 38.975 1.00 74.56 29 PHE B CA 1
ATOM 5238 C C . PHE F 3 50 ? -6.827 4.795 38.661 1.00 72.77 29 PHE B C 1
ATOM 5239 O O . PHE F 3 50 ? -6.275 3.915 39.316 1.00 70.76 29 PHE B O 1
ATOM 5247 N N . THR F 3 51 ? -7.641 4.508 37.652 1.00 65.96 30 THR B N 1
ATOM 5248 C CA . THR F 3 51 ? -8.017 3.123 37.387 1.00 65.02 30 THR B CA 1
ATOM 5249 C C . THR F 3 51 ? -6.870 2.227 36.886 1.00 63.68 30 THR B C 1
ATOM 5250 O O . THR F 3 51 ? -7.049 1.022 36.694 1.00 62.90 30 THR B O 1
ATOM 5254 N N . GLU F 3 52 ? -5.692 2.806 36.684 1.00 73.63 31 GLU B N 1
ATOM 5255 C CA . GLU F 3 52 ? -4.536 2.015 36.267 1.00 72.20 31 GLU B CA 1
ATOM 5256 C C . GLU F 3 52 ? -3.739 1.433 37.438 1.00 69.70 31 GLU B C 1
ATOM 5257 O O . GLU F 3 52 ? -2.779 0.696 37.230 1.00 69.50 31 GLU B O 1
ATOM 5263 N N . TYR F 3 53 ? -4.138 1.766 38.663 1.00 63.21 32 TYR B N 1
ATOM 5264 C CA . TYR F 3 53 ? -3.396 1.331 39.844 1.00 61.32 32 TYR B CA 1
ATOM 5265 C C . TYR F 3 53 ? -4.241 0.586 40.889 1.00 59.11 32 TYR B C 1
ATOM 5266 O O . TYR F 3 53 ? -5.377 0.959 41.167 1.00 59.81 32 TYR B O 1
ATOM 5275 N N . TYR F 3 54 ? -3.675 -0.472 41.457 1.00 60.32 33 TYR B N 1
ATOM 5276 C CA . TYR F 3 54 ? -4.171 -1.018 42.714 1.00 58.15 33 TYR B CA 1
ATOM 5277 C C . TYR F 3 54 ? -3.811 -0.027 43.831 1.00 57.76 33 TYR B C 1
ATOM 5278 O O . TYR F 3 54 ? -2.703 0.515 43.848 1.00 58.73 33 TYR B O 1
ATOM 5287 N N . MET F 3 55 ? -4.735 0.223 44.752 1.00 54.09 34 MET B N 1
ATOM 5288 C CA . MET F 3 55 ? -4.441 1.098 45.883 1.00 53.82 34 MET B CA 1
ATOM 5289 C C . MET F 3 55 ? -4.287 0.319 47.195 1.00 52.18 34 MET B C 1
ATOM 5290 O O . MET F 3 55 ? -4.839 -0.775 47.356 1.00 51.54 34 MET B O 1
ATOM 5295 N N . THR F 3 56 ? -3.520 0.882 48.128 1.00 59.04 35 THR B N 1
ATOM 5296 C CA . THR F 3 56 ? -3.241 0.204 49.397 1.00 57.60 35 THR B CA 1
ATOM 5297 C C . THR F 3 56 ? -3.326 1.106 50.633 1.00 58.20 35 THR B C 1
ATOM 5298 O O . THR F 3 56 ? -3.240 2.339 50.556 1.00 59.58 35 THR B O 1
ATOM 5302 N N . TRP F 3 57 ? -3.480 0.466 51.784 1.00 57.22 36 TRP B N 1
ATOM 5303 C CA . TRP F 3 57 ? -3.285 1.139 53.049 1.00 58.38 36 TRP B CA 1
ATOM 5304 C C . TRP F 3 57 ? -2.116 0.527 53.831 1.00 59.04 36 TRP B C 1
ATOM 5305 O O . TRP F 3 57 ? -1.936 -0.694 53.853 1.00 58.85 36 TRP B O 1
ATOM 5316 N N . VAL F 3 58 ? -1.321 1.397 54.452 1.00 66.59 37 VAL B N 1
ATOM 5317 C CA . VAL F 3 58 ? -0.198 0.990 55.279 1.00 69.06 37 VAL B CA 1
ATOM 5318 C C . VAL F 3 58 ? -0.259 1.819 56.557 1.00 69.63 37 VAL B C 1
ATOM 5319 O O . VAL F 3 58 ? -0.519 3.028 56.511 1.00 69.41 37 VAL B O 1
ATOM 5323 N N . ARG F 3 59 ? -0.050 1.182 57.703 1.00 60.45 38 ARG B N 1
ATOM 5324 C CA . ARG F 3 59 ? -0.117 1.922 58.939 1.00 62.64 38 ARG B CA 1
ATOM 5325 C C . ARG F 3 59 ? 1.214 1.877 59.687 1.00 65.47 38 ARG B C 1
ATOM 5326 O O . ARG F 3 59 ? 2.062 1.021 59.431 1.00 65.91 38 ARG B O 1
ATOM 5334 N N . GLN F 3 60 ? 1.394 2.825 60.597 1.00 69.97 39 GLN B N 1
ATOM 5335 C CA . GLN F 3 60 ? 2.625 2.926 61.347 1.00 73.33 39 GLN B CA 1
ATOM 5336 C C . GLN F 3 60 ? 2.310 3.312 62.782 1.00 76.20 39 GLN B C 1
ATOM 5337 O O . GLN F 3 60 ? 1.874 4.423 63.058 1.00 77.34 39 GLN B O 1
ATOM 5343 N N . ALA F 3 61 ? 2.507 2.375 63.692 1.00 76.30 40 ALA B N 1
ATOM 5344 C CA . ALA F 3 61 ? 2.209 2.635 65.082 1.00 79.57 40 ALA B CA 1
ATOM 5345 C C . ALA F 3 61 ? 3.339 3.482 65.680 1.00 83.85 40 ALA B C 1
ATOM 5346 O O . ALA F 3 61 ? 4.505 3.308 65.306 1.00 84.57 40 ALA B O 1
ATOM 5348 N N . PRO F 3 62 ? 2.994 4.422 66.585 1.00 119.20 41 PRO B N 1
ATOM 5349 C CA . PRO F 3 62 ? 3.990 5.301 67.217 1.00 122.14 41 PRO B CA 1
ATOM 5350 C C . PRO F 3 62 ? 5.197 4.513 67.716 1.00 124.26 41 PRO B C 1
ATOM 5351 O O . PRO F 3 62 ? 5.064 3.671 68.606 1.00 125.02 41 PRO B O 1
ATOM 5355 N N . GLY F 3 63 ? 6.351 4.760 67.100 1.00 124.49 42 GLY B N 1
ATOM 5356 C CA . GLY F 3 63 ? 7.577 4.066 67.451 1.00 126.95 42 GLY B CA 1
ATOM 5357 C C . GLY F 3 63 ? 7.892 2.894 66.544 1.00 126.17 42 GLY B C 1
ATOM 5358 O O . GLY F 3 63 ? 9.034 2.739 66.104 1.00 128.15 42 GLY B O 1
ATOM 5359 N N . LYS F 3 64 ? 6.879 2.070 66.272 1.00 124.60 43 LYS B N 1
ATOM 5360 C CA . LYS F 3 64 ? 7.025 0.890 65.413 1.00 124.07 43 LYS B CA 1
ATOM 5361 C C . LYS F 3 64 ? 7.341 1.212 63.948 1.00 124.10 43 LYS B C 1
ATOM 5362 O O . LYS F 3 64 ? 7.588 2.367 63.592 1.00 124.48 43 LYS B O 1
ATOM 5368 N N . GLY F 3 65 ? 7.327 0.181 63.104 1.00 85.45 44 GLY B N 1
ATOM 5369 C CA . GLY F 3 65 ? 7.654 0.346 61.702 1.00 83.71 44 GLY B CA 1
ATOM 5370 C C . GLY F 3 65 ? 6.424 0.404 60.818 1.00 79.07 44 GLY B C 1
ATOM 5371 O O . GLY F 3 65 ? 5.329 0.711 61.289 1.00 77.36 44 GLY B O 1
ATOM 5372 N N . LEU F 3 66 ? 6.607 0.106 59.536 1.00 78.41 45 LEU B N 1
ATOM 5373 C CA . LEU F 3 66 ? 5.500 0.103 58.588 1.00 75.60 45 LEU B CA 1
ATOM 5374 C C . LEU F 3 66 ? 4.834 -1.265 58.514 1.00 74.97 45 LEU B C 1
ATOM 5375 O O . LEU F 3 66 ? 5.502 -2.295 58.510 1.00 77.91 45 LEU B O 1
ATOM 5380 N N . GLU F 3 67 ? 3.510 -1.265 58.468 1.00 68.20 46 GLU B N 1
ATOM 5381 C CA . GLU F 3 67 ? 2.751 -2.495 58.349 1.00 66.78 46 GLU B CA 1
ATOM 5382 C C . GLU F 3 67 ? 1.764 -2.361 57.178 1.00 63.55 46 GLU B C 1
ATOM 5383 O O . GLU F 3 67 ? 0.877 -1.496 57.184 1.00 61.92 46 GLU B O 1
ATOM 5389 N N . TRP F 3 68 ? 1.932 -3.192 56.153 1.00 66.39 47 TRP B N 1
ATOM 5390 C CA . TRP F 3 68 ? 0.968 -3.222 55.062 1.00 63.09 47 TRP B CA 1
ATOM 5391 C C . TRP F 3 68 ? -0.372 -3.768 55.546 1.00 60.98 47 TRP B C 1
ATOM 5392 O O . TRP F 3 68 ? -0.413 -4.820 56.180 1.00 62.15 47 TRP B O 1
ATOM 5403 N N . LEU F 3 69 ? -1.463 -3.065 55.238 1.00 62.60 48 LEU B N 1
ATOM 5404 C CA . LEU F 3 69 ? -2.787 -3.480 55.701 1.00 61.10 48 LEU B CA 1
ATOM 5405 C C . LEU F 3 69 ? -3.630 -4.208 54.648 1.00 60.01 48 LEU B C 1
ATOM 5406 O O . LEU F 3 69 ? -4.182 -5.289 54.913 1.00 61.01 48 LEU B O 1
ATOM 5411 N N . ALA F 3 70 ? -3.734 -3.610 53.463 1.00 64.68 49 ALA B N 1
ATOM 5412 C CA . ALA F 3 70 ? -4.686 -4.066 52.473 1.00 64.25 49 ALA B CA 1
ATOM 5413 C C . ALA F 3 70 ? -4.361 -3.538 51.089 1.00 63.04 49 ALA B C 1
ATOM 5414 O O . ALA F 3 70 ? -3.749 -2.473 50.947 1.00 62.72 49 ALA B O 1
ATOM 5416 N N . TYR F 3 71 ? -4.778 -4.271 50.059 1.00 65.82 50 TYR B N 1
ATOM 5417 C CA . TYR F 3 71 ? -4.796 -3.687 48.731 1.00 65.16 50 TYR B CA 1
ATOM 5418 C C . TYR F 3 71 ? -6.134 -3.886 48.021 1.00 66.65 50 TYR B C 1
ATOM 5419 O O . TYR F 3 71 ? -6.842 -4.867 48.245 1.00 68.15 50 TYR B O 1
ATOM 5428 N N . ILE F 3 72 ? -6.489 -2.949 47.161 1.00 63.65 51 ILE B N 1
ATOM 5429 C CA . ILE F 3 72 ? -7.706 -3.117 46.383 1.00 66.43 51 ILE B CA 1
ATOM 5430 C C . ILE F 3 72 ? -7.419 -3.023 44.889 1.00 66.00 51 ILE B C 1
ATOM 5431 O O . ILE F 3 72 ? -6.609 -2.205 44.452 1.00 65.58 51 ILE B O 1
ATOM 5436 N N . SER F 3 73 ? -8.066 -3.884 44.113 1.00 53.75 52 SER B N 1
ATOM 5437 C CA . SER F 3 73 ? -7.850 -3.931 42.670 1.00 54.66 52 SER B CA 1
ATOM 5438 C C . SER F 3 73 ? -8.354 -2.676 41.943 1.00 56.50 52 SER B C 1
ATOM 5439 O O . SER F 3 73 ? -9.022 -1.830 42.535 1.00 57.47 52 SER B O 1
ATOM 5442 N N . LYS F 3 74 A -8.019 -2.567 40.659 1.00 57.12 52 LYS B N 1
ATOM 5443 C CA . LYS F 3 74 A -8.427 -1.440 39.824 1.00 59.46 52 LYS B CA 1
ATOM 5444 C C . LYS F 3 74 A -9.938 -1.213 39.781 1.00 61.87 52 LYS B C 1
ATOM 5445 O O . LYS F 3 74 A -10.415 -0.088 39.975 1.00 63.50 52 LYS B O 1
ATOM 5451 N N . ASN F 3 75 ? -10.696 -2.271 39.525 1.00 59.49 53 ASN B N 1
ATOM 5452 C CA . ASN F 3 75 ? -12.144 -2.115 39.438 1.00 62.47 53 ASN B CA 1
ATOM 5453 C C . ASN F 3 75 ? -12.839 -2.076 40.798 1.00 62.54 53 ASN B C 1
ATOM 5454 O O . ASN F 3 75 ? -14.056 -1.984 40.870 1.00 65.39 53 ASN B O 1
ATOM 5459 N N . GLY F 3 76 ? -12.064 -2.156 41.870 1.00 54.31 54 GLY B N 1
ATOM 5460 C CA . GLY F 3 76 ? -12.606 -2.023 43.210 1.00 54.79 54 GLY B CA 1
ATOM 5461 C C . GLY F 3 76 ? -13.350 -3.239 43.722 1.00 55.53 54 GLY B C 1
ATOM 5462 O O . GLY F 3 76 ? -14.015 -3.178 44.743 1.00 56.95 54 GLY B O 1
ATOM 5463 N N . GLU F 3 77 ? -13.225 -4.356 43.021 1.00 70.08 55 GLU B N 1
ATOM 5464 C CA . GLU F 3 77 ? -13.977 -5.559 43.367 1.00 71.60 55 GLU B CA 1
ATOM 5465 C C . GLU F 3 77 ? -13.195 -6.584 44.181 1.00 69.48 55 GLU B C 1
ATOM 5466 O O . GLU F 3 77 ? -13.779 -7.346 44.944 1.00 70.92 55 GLU B O 1
ATOM 5472 N N . TYR F 3 78 ? -11.881 -6.610 44.008 1.00 60.56 56 TYR B N 1
ATOM 5473 C CA . TYR F 3 78 ? -11.049 -7.591 44.676 1.00 59.10 56 TYR B CA 1
ATOM 5474 C C . TYR F 3 78 ? -10.124 -6.899 45.684 1.00 56.76 56 TYR B C 1
ATOM 5475 O O . TYR F 3 78 ? -9.432 -5.942 45.343 1.00 55.16 56 TYR B O 1
ATOM 5484 N N . SER F 3 79 ? -10.142 -7.370 46.929 1.00 62.82 57 SER B N 1
ATOM 5485 C CA . SER F 3 79 ? -9.246 -6.836 47.963 1.00 61.24 57 SER B CA 1
ATOM 5486 C C . SER F 3 79 ? -8.563 -7.934 48.794 1.00 61.64 57 SER B C 1
ATOM 5487 O O . SER F 3 79 ? -9.130 -9.007 49.018 1.00 63.91 57 SER B O 1
ATOM 5490 N N . LYS F 3 80 ? -7.337 -7.664 49.225 1.00 61.03 58 LYS B N 1
ATOM 5491 C CA . LYS F 3 80 ? -6.545 -8.636 49.976 1.00 62.30 58 LYS B CA 1
ATOM 5492 C C . LYS F 3 80 ? -6.058 -7.997 51.273 1.00 61.67 58 LYS B C 1
ATOM 5493 O O . LYS F 3 80 ? -5.734 -6.807 51.292 1.00 59.73 58 LYS B O 1
ATOM 5499 N N . TYR F 3 81 ? -6.008 -8.767 52.357 1.00 65.07 59 TYR B N 1
ATOM 5500 C CA . TYR F 3 81 ? -5.669 -8.201 53.666 1.00 63.97 59 TYR B CA 1
ATOM 5501 C C . TYR F 3 81 ? -4.479 -8.885 54.333 1.00 65.27 59 TYR B C 1
ATOM 5502 O O . TYR F 3 81 ? -4.137 -10.017 53.984 1.00 67.57 59 TYR B O 1
ATOM 5511 N N . SER F 3 82 ? -3.843 -8.198 55.280 1.00 54.33 60 SER B N 1
ATOM 5512 C CA . SER F 3 82 ? -2.798 -8.829 56.067 1.00 56.18 60 SER B CA 1
ATOM 5513 C C . SER F 3 82 ? -3.429 -9.929 56.887 1.00 58.32 60 SER B C 1
ATOM 5514 O O . SER F 3 82 ? -4.575 -9.803 57.305 1.00 58.57 60 SER B O 1
ATOM 5517 N N . PRO F 3 83 ? -2.684 -11.012 57.134 1.00 81.50 61 PRO B N 1
ATOM 5518 C CA . PRO F 3 83 ? -3.204 -12.168 57.877 1.00 82.47 61 PRO B CA 1
ATOM 5519 C C . PRO F 3 83 ? -3.746 -11.799 59.258 1.00 81.80 61 PRO B C 1
ATOM 5520 O O . PRO F 3 83 ? -4.623 -12.482 59.783 1.00 82.19 61 PRO B O 1
ATOM 5524 N N . SER F 3 84 ? -3.238 -10.720 59.834 1.00 90.17 62 SER B N 1
ATOM 5525 C CA . SER F 3 84 ? -3.663 -10.316 61.167 1.00 89.95 62 SER B CA 1
ATOM 5526 C C . SER F 3 84 ? -4.936 -9.467 61.160 1.00 88.18 62 SER B C 1
ATOM 5527 O O . SER F 3 84 ? -5.401 -9.056 62.215 1.00 88.30 62 SER B O 1
ATOM 5530 N N . SER F 3 85 ? -5.494 -9.208 59.980 1.00 85.67 63 SER B N 1
ATOM 5531 C CA . SER F 3 85 ? -6.675 -8.345 59.861 1.00 88.01 63 SER B CA 1
ATOM 5532 C C . SER F 3 85 ? -7.955 -8.985 60.387 1.00 90.54 63 SER B C 1
ATOM 5533 O O . SER F 3 85 ? -8.748 -8.328 61.067 1.00 92.39 63 SER B O 1
ATOM 5536 N N . ASN F 3 86 ? -8.161 -10.255 60.055 1.00 95.64 64 ASN B N 1
ATOM 5537 C CA . ASN F 3 86 ? -9.275 -11.018 60.606 1.00 97.44 64 ASN B CA 1
ATOM 5538 C C . ASN F 3 86 ? -10.638 -10.385 60.302 1.00 98.33 64 ASN B C 1
ATOM 5539 O O . ASN F 3 86 ? -11.553 -10.426 61.130 1.00 99.51 64 ASN B O 1
ATOM 5544 N N . GLY F 3 87 ? -10.763 -9.787 59.119 1.00 83.11 65 GLY B N 1
ATOM 5545 C CA . GLY F 3 87 ? -12.018 -9.200 58.694 1.00 83.11 65 GLY B CA 1
ATOM 5546 C C . GLY F 3 87 ? -12.356 -7.821 59.239 1.00 83.22 65 GLY B C 1
ATOM 5547 O O . GLY F 3 87 ? -13.312 -7.210 58.778 1.00 81.93 65 GLY B O 1
ATOM 5548 N N . ARG F 3 88 ? -11.604 -7.323 60.215 1.00 72.92 66 ARG B N 1
ATOM 5549 C CA . ARG F 3 88 ? -11.903 -6.006 60.780 1.00 71.49 66 ARG B CA 1
ATOM 5550 C C . ARG F 3 88 ? -11.677 -4.873 59.774 1.00 68.12 66 ARG B C 1
ATOM 5551 O O . ARG F 3 88 ? -12.296 -3.812 59.858 1.00 66.37 66 ARG B O 1
ATOM 5559 N N . PHE F 3 89 ? -10.763 -5.081 58.842 1.00 77.33 67 PHE B N 1
ATOM 5560 C CA . PHE F 3 89 ? -10.457 -4.037 57.884 1.00 75.00 67 PHE B CA 1
ATOM 5561 C C . PHE F 3 89 ? -11.220 -4.250 56.591 1.00 72.81 67 PHE B C 1
ATOM 5562 O O . PHE F 3 89 ? -11.386 -5.379 56.124 1.00 72.97 67 PHE B O 1
ATOM 5570 N N . THR F 3 90 ? -11.688 -3.152 56.020 1.00 61.05 68 THR B N 1
ATOM 5571 C CA . THR F 3 90 ? -12.288 -3.174 54.704 1.00 60.83 68 THR B CA 1
ATOM 5572 C C . THR F 3 90 ? -11.749 -2.023 53.880 1.00 58.61 68 THR B C 1
ATOM 5573 O O . THR F 3 90 ? -11.968 -0.855 54.196 1.00 57.94 68 THR B O 1
ATOM 5577 N N . ILE F 3 91 ? -11.028 -2.359 52.824 1.00 66.40 69 ILE B N 1
ATOM 5578 C CA . ILE F 3 91 ? -10.631 -1.357 51.859 1.00 64.41 69 ILE B CA 1
ATOM 5579 C C . ILE F 3 91 ? -11.651 -1.359 50.717 1.00 65.90 69 ILE B C 1
ATOM 5580 O O . ILE F 3 91 ? -12.146 -2.409 50.311 1.00 66.39 69 ILE B O 1
ATOM 5585 N N . SER F 3 92 ? -11.996 -0.169 50.242 1.00 64.81 70 SER B N 1
ATOM 5586 C CA . SER F 3 92 ? -12.922 -0.014 49.136 1.00 66.02 70 SER B CA 1
ATOM 5587 C C . SER F 3 92 ? -12.510 1.203 48.297 1.00 65.25 70 SER B C 1
ATOM 5588 O O . SER F 3 92 ? -11.673 2.009 48.730 1.00 63.89 70 SER B O 1
ATOM 5591 N N . ARG F 3 93 ? -13.076 1.338 47.098 1.00 71.74 71 ARG B N 1
ATOM 5592 C CA . ARG F 3 93 ? -12.760 2.510 46.284 1.00 70.70 71 ARG B CA 1
ATOM 5593 C C . ARG F 3 93 ? -13.930 3.019 45.467 1.00 71.88 71 ARG B C 1
ATOM 5594 O O . ARG F 3 93 ? -14.850 2.269 45.118 1.00 73.06 71 ARG B O 1
ATOM 5602 N N . ASP F 3 94 A -13.894 4.311 45.170 1.00 76.79 72 ASP B N 1
ATOM 5603 C CA . ASP F 3 94 A -14.918 4.927 44.359 1.00 77.83 72 ASP B CA 1
ATOM 5604 C C . ASP F 3 94 A -14.235 5.579 43.165 1.00 77.86 72 ASP B C 1
ATOM 5605 O O . ASP F 3 94 A -13.728 6.699 43.275 1.00 77.75 72 ASP B O 1
ATOM 5610 N N . ASN F 3 95 B -14.228 4.884 42.025 1.00 74.20 72 ASN B N 1
ATOM 5611 C CA . ASN F 3 95 B -13.472 5.344 40.863 1.00 75.60 72 ASN B CA 1
ATOM 5612 C C . ASN F 3 95 B -13.970 6.647 40.255 1.00 78.94 72 ASN B C 1
ATOM 5613 O O . ASN F 3 95 B -13.180 7.443 39.752 1.00 80.03 72 ASN B O 1
ATOM 5618 N N . ALA F 3 96 C -15.275 6.874 40.319 1.00 84.37 72 ALA B N 1
ATOM 5619 C CA . ALA F 3 96 C -15.847 8.115 39.817 1.00 88.45 72 ALA B CA 1
ATOM 5620 C C . ALA F 3 96 C -15.350 9.314 40.623 1.00 86.92 72 ALA B C 1
ATOM 5621 O O . ALA F 3 96 C -15.330 10.438 40.126 1.00 90.56 72 ALA B O 1
ATOM 5623 N N . LYS F 3 97 ? -14.944 9.067 41.866 1.00 84.01 72 LYS B N 1
ATOM 5624 C CA . LYS F 3 97 ? -14.469 10.129 42.745 1.00 83.09 72 LYS B CA 1
ATOM 5625 C C . LYS F 3 97 ? -12.968 10.050 42.979 1.00 80.79 72 LYS B C 1
ATOM 5626 O O . LYS F 3 97 ? -12.437 10.779 43.808 1.00 79.95 72 LYS B O 1
ATOM 5632 N N . ASN F 3 98 ? -12.294 9.169 42.245 1.00 73.50 73 ASN B N 1
ATOM 5633 C CA . ASN F 3 98 ? -10.860 8.928 42.412 1.00 71.49 73 ASN B CA 1
ATOM 5634 C C . ASN F 3 98 ? -10.468 8.787 43.870 1.00 68.45 73 ASN B C 1
ATOM 5635 O O . ASN F 3 98 ? -9.472 9.346 44.296 1.00 67.79 73 ASN B O 1
ATOM 5640 N N . SER F 3 99 ? -11.262 8.048 44.633 1.00 69.61 74 SER B N 1
ATOM 5641 C CA . SER F 3 99 ? -11.030 7.916 46.072 1.00 67.29 74 SER B CA 1
ATOM 5642 C C . SER F 3 99 ? -10.914 6.467 46.519 1.00 65.44 74 SER B C 1
ATOM 5643 O O . SER F 3 99 ? -11.600 5.591 45.998 1.00 66.42 74 SER B O 1
ATOM 5646 N N . VAL F 3 100 ? -10.024 6.227 47.474 1.00 70.41 75 VAL B N 1
ATOM 5647 C CA . VAL F 3 100 ? -9.936 4.937 48.145 1.00 69.89 75 VAL B CA 1
ATOM 5648 C C . VAL F 3 100 ? -10.316 5.146 49.620 1.00 69.39 75 VAL B C 1
ATOM 5649 O O . VAL F 3 100 ? -10.223 6.255 50.143 1.00 67.95 75 VAL B O 1
ATOM 5653 N N . PHE F 3 101 ? -10.788 4.090 50.275 1.00 64.07 76 PHE B N 1
ATOM 5654 C CA . PHE F 3 101 ? -11.250 4.183 51.657 1.00 64.82 76 PHE B CA 1
ATOM 5655 C C . PHE F 3 101 ? -10.799 2.992 52.461 1.00 65.84 76 PHE B C 1
ATOM 5656 O O . PHE F 3 101 ? -10.576 1.906 51.919 1.00 66.36 76 PHE B O 1
ATOM 5664 N N . LEU F 3 102 ? -10.673 3.205 53.767 1.00 58.40 77 LEU B N 1
ATOM 5665 C CA . LEU F 3 102 ? -10.390 2.122 54.690 1.00 59.81 77 LEU B CA 1
ATOM 5666 C C . LEU F 3 102 ? -11.331 2.235 55.853 1.00 60.82 77 LEU B C 1
ATOM 5667 O O . LEU F 3 102 ? -11.348 3.246 56.532 1.00 58.05 77 LEU B O 1
ATOM 5672 N N . GLN F 3 103 ? -12.138 1.204 56.060 1.00 65.66 78 GLN B N 1
ATOM 5673 C CA . GLN F 3 103 ? -13.002 1.122 57.226 1.00 64.58 78 GLN B CA 1
ATOM 5674 C C . GLN F 3 103 ? -12.387 0.164 58.241 1.00 65.87 78 GLN B C 1
ATOM 5675 O O . GLN F 3 103 ? -11.843 -0.879 57.889 1.00 68.12 78 GLN B O 1
ATOM 5681 N N . LEU F 3 104 ? -12.473 0.512 59.512 1.00 69.76 79 LEU B N 1
ATOM 5682 C CA . LEU F 3 104 ? -11.896 -0.330 60.537 1.00 72.34 79 LEU B CA 1
ATOM 5683 C C . LEU F 3 104 ? -12.903 -0.507 61.651 1.00 70.86 79 LEU B C 1
ATOM 5684 O O . LEU F 3 104 ? -13.269 0.463 62.293 1.00 66.72 79 LEU B O 1
ATOM 5689 N N . ASP F 3 105 ? -13.363 -1.735 61.875 1.00 72.32 80 ASP B N 1
ATOM 5690 C CA . ASP F 3 105 ? -14.394 -1.999 62.882 1.00 71.29 80 ASP B CA 1
ATOM 5691 C C . ASP F 3 105 ? -13.803 -2.487 64.201 1.00 73.71 80 ASP B C 1
ATOM 5692 O O . ASP F 3 105 ? -12.627 -2.830 64.260 1.00 75.81 80 ASP B O 1
ATOM 5697 N N . ARG F 3 106 ? -14.625 -2.511 65.252 1.00 89.15 81 ARG B N 1
ATOM 5698 C CA . ARG F 3 106 ? -14.210 -3.002 66.571 1.00 90.91 81 ARG B CA 1
ATOM 5699 C C . ARG F 3 106 ? -12.918 -2.379 67.111 1.00 90.82 81 ARG B C 1
ATOM 5700 O O . ARG F 3 106 ? -12.085 -3.088 67.686 1.00 93.53 81 ARG B O 1
ATOM 5708 N N . LEU F 3 107 ? -12.768 -1.064 66.934 1.00 78.98 82 LEU B N 1
ATOM 5709 C CA . LEU F 3 107 ? -11.548 -0.337 67.321 1.00 77.45 82 LEU B CA 1
ATOM 5710 C C . LEU F 3 107 ? -11.069 -0.632 68.738 1.00 78.29 82 LEU B C 1
ATOM 5711 O O . LEU F 3 107 ? -11.876 -0.747 69.662 1.00 80.57 82 LEU B O 1
ATOM 5716 N N . SER F 3 108 ? -9.755 -0.753 68.895 1.00 81.85 83 SER B N 1
ATOM 5717 C CA . SER F 3 108 ? -9.135 -0.865 70.218 1.00 83.76 83 SER B CA 1
ATOM 5718 C C . SER F 3 108 ? -7.904 0.039 70.267 1.00 80.50 83 SER B C 1
ATOM 5719 O O . SER F 3 108 ? -7.545 0.663 69.271 1.00 76.53 83 SER B O 1
ATOM 5722 N N . ALA F 3 109 ? -7.256 0.102 71.421 1.00 81.66 84 ALA B N 1
ATOM 5723 C CA . ALA F 3 109 ? -6.119 0.988 71.597 1.00 79.83 84 ALA B CA 1
ATOM 5724 C C . ALA F 3 109 ? -4.977 0.629 70.661 1.00 76.41 84 ALA B C 1
ATOM 5725 O O . ALA F 3 109 ? -4.275 1.516 70.194 1.00 72.85 84 ALA B O 1
ATOM 5727 N N . ASP F 3 110 ? -4.816 -0.658 70.354 1.00 78.73 85 ASP B N 1
ATOM 5728 C CA . ASP F 3 110 ? -3.770 -1.117 69.430 1.00 77.91 85 ASP B CA 1
ATOM 5729 C C . ASP F 3 110 ? -3.918 -0.538 68.018 1.00 76.46 85 ASP B C 1
ATOM 5730 O O . ASP F 3 110 ? -2.994 -0.616 67.204 1.00 76.44 85 ASP B O 1
ATOM 5735 N N . ASP F 3 111 ? -5.086 0.025 67.715 1.00 69.12 86 ASP B N 1
ATOM 5736 C CA . ASP F 3 111 ? -5.329 0.604 66.400 1.00 66.98 86 ASP B CA 1
ATOM 5737 C C . ASP F 3 111 ? -4.847 2.041 66.319 1.00 66.19 86 ASP B C 1
ATOM 5738 O O . ASP F 3 111 ? -4.966 2.698 65.278 1.00 64.81 86 ASP B O 1
ATOM 5743 N N . THR F 3 112 ? -4.314 2.532 67.429 1.00 65.39 87 THR B N 1
ATOM 5744 C CA . THR F 3 112 ? -3.770 3.874 67.474 1.00 64.86 87 THR B CA 1
ATOM 5745 C C . THR F 3 112 ? -2.485 3.869 66.636 1.00 64.07 87 THR B C 1
ATOM 5746 O O . THR F 3 112 ? -1.556 3.107 66.896 1.00 64.88 87 THR B O 1
ATOM 5750 N N . ALA F 3 113 ? -2.470 4.691 65.594 1.00 61.93 88 ALA B N 1
ATOM 5751 C CA . ALA F 3 113 ? -1.392 4.696 64.607 1.00 61.21 88 ALA B CA 1
ATOM 5752 C C . ALA F 3 113 ? -1.598 5.815 63.592 1.00 60.41 88 ALA B C 1
ATOM 5753 O O . ALA F 3 113 ? -2.653 6.443 63.552 1.00 60.48 88 ALA B O 1
ATOM 5755 N N . VAL F 3 114 ? -0.592 6.061 62.767 1.00 62.67 89 VAL B N 1
ATOM 5756 C CA . VAL F 3 114 ? -0.787 6.905 61.599 1.00 62.29 89 VAL B CA 1
ATOM 5757 C C . VAL F 3 114 ? -1.133 5.978 60.436 1.00 61.96 89 VAL B C 1
ATOM 5758 O O . VAL F 3 114 ? -0.470 4.962 60.266 1.00 61.32 89 VAL B O 1
ATOM 5762 N N . TYR F 3 115 ? -2.163 6.298 59.651 1.00 63.64 90 TYR B N 1
ATOM 5763 C CA . TYR F 3 115 ? -2.522 5.441 58.503 1.00 63.65 90 TYR B CA 1
ATOM 5764 C C . TYR F 3 115 ? -2.227 6.116 57.176 1.00 65.26 90 TYR B C 1
ATOM 5765 O O . TYR F 3 115 ? -2.660 7.244 56.937 1.00 65.71 90 TYR B O 1
ATOM 5774 N N . TYR F 3 116 ? -1.483 5.427 56.318 1.00 63.41 91 TYR B N 1
ATOM 5775 C CA . TYR F 3 116 ? -1.130 5.976 55.007 1.00 64.77 91 TYR B CA 1
ATOM 5776 C C . TYR F 3 116 ? -1.890 5.328 53.840 1.00 65.43 91 TYR B C 1
ATOM 5777 O O . TYR F 3 116 ? -2.059 4.114 53.776 1.00 63.95 91 TYR B O 1
ATOM 5786 N N . CYS F 3 117 ? -2.351 6.171 52.930 1.00 70.36 92 CYS B N 1
ATOM 5787 C CA . CYS F 3 117 ? -2.882 5.760 51.646 1.00 70.92 92 CYS B CA 1
ATOM 5788 C C . CYS F 3 117 ? -1.686 5.690 50.694 1.00 71.42 92 CYS B C 1
ATOM 5789 O O . CYS F 3 117 ? -0.927 6.647 50.585 1.00 70.51 92 CYS B O 1
ATOM 5792 N N . ALA F 3 118 ? -1.472 4.554 50.036 1.00 62.59 93 ALA B N 1
ATOM 5793 C CA . ALA F 3 118 ? -0.330 4.440 49.121 1.00 62.81 93 ALA B CA 1
ATOM 5794 C C . ALA F 3 118 ? -0.682 3.791 47.801 1.00 62.98 93 ALA B C 1
ATOM 5795 O O . ALA F 3 118 ? -1.399 2.792 47.769 1.00 61.53 93 ALA B O 1
ATOM 5797 N N . ARG F 3 119 ? -0.167 4.364 46.714 1.00 66.75 94 ARG B N 1
ATOM 5798 C CA . ARG F 3 119 ? -0.329 3.783 45.388 1.00 66.37 94 ARG B CA 1
ATOM 5799 C C . ARG F 3 119 ? 0.635 2.610 45.160 1.00 66.92 94 ARG B C 1
ATOM 5800 O O . ARG F 3 119 ? 1.815 2.676 45.533 1.00 66.34 94 ARG B O 1
ATOM 5808 N N . ALA F 3 120 ? 0.129 1.542 44.546 1.00 63.49 95 ALA B N 1
ATOM 5809 C CA . ALA F 3 120 ? 0.933 0.354 44.303 1.00 63.36 95 ALA B CA 1
ATOM 5810 C C . ALA F 3 120 ? 1.295 0.184 42.827 1.00 64.03 95 ALA B C 1
ATOM 5811 O O . ALA F 3 120 ? 0.422 0.198 41.954 1.00 63.32 95 ALA B O 1
ATOM 5813 N N . ASP F 3 121 ? 2.585 0.021 42.551 1.00 59.10 96 ASP B N 1
ATOM 5814 C CA . ASP F 3 121 ? 3.052 -0.326 41.212 1.00 59.76 96 ASP B CA 1
ATOM 5815 C C . ASP F 3 121 ? 3.603 -1.745 41.260 1.00 59.63 96 ASP B C 1
ATOM 5816 O O . ASP F 3 121 ? 4.508 -2.042 42.044 1.00 59.86 96 ASP B O 1
ATOM 5821 N N . GLY F 3 122 ? 3.064 -2.636 40.444 1.00 63.04 97 GLY B N 1
ATOM 5822 C CA . GLY F 3 122 ? 3.538 -4.002 40.485 1.00 62.51 97 GLY B CA 1
ATOM 5823 C C . GLY F 3 122 ? 2.957 -4.851 39.385 1.00 62.40 97 GLY B C 1
ATOM 5824 O O . GLY F 3 122 ? 2.402 -4.335 38.425 1.00 63.03 97 GLY B O 1
ATOM 5825 N N . LEU F 3 123 ? 3.095 -6.162 39.512 1.00 55.72 98 LEU B N 1
ATOM 5826 C CA . LEU F 3 123 ? 2.481 -7.069 38.562 1.00 56.04 98 LEU B CA 1
ATOM 5827 C C . LEU F 3 123 ? 1.127 -7.480 39.102 1.00 55.33 98 LEU B C 1
ATOM 5828 O O . LEU F 3 123 ? 0.881 -7.408 40.297 1.00 54.72 98 LEU B O 1
ATOM 5833 N N . THR F 3 124 ? 0.240 -7.893 38.209 1.00 61.51 99 THR B N 1
ATOM 5834 C CA . THR F 3 124 ? -0.988 -8.558 38.614 1.00 61.26 99 THR B CA 1
ATOM 5835 C C . THR F 3 124 ? -1.034 -9.927 37.964 1.00 62.61 99 THR B C 1
ATOM 5836 O O . THR F 3 124 ? -0.585 -10.097 36.833 1.00 63.33 99 THR B O 1
ATOM 5840 N N . TYR F 3 125 ? -1.542 -10.914 38.692 1.00 65.18 100 TYR B N 1
ATOM 5841 C CA . TYR F 3 125 ? -1.785 -12.231 38.115 1.00 66.88 100 TYR B CA 1
ATOM 5842 C C . TYR F 3 125 ? -3.223 -12.562 38.411 1.00 67.33 100 TYR B C 1
ATOM 5843 O O . TYR F 3 125 ? -3.562 -12.860 39.551 1.00 67.75 100 TYR B O 1
ATOM 5852 N N . PHE F 3 126 A -4.061 -12.512 37.381 1.00 70.59 100 PHE B N 1
ATOM 5853 C CA . PHE F 3 126 A -5.507 -12.439 37.561 1.00 70.18 100 PHE B CA 1
ATOM 5854 C C . PHE F 3 126 A -5.818 -11.262 38.483 1.00 68.83 100 PHE B C 1
ATOM 5855 O O . PHE F 3 126 A -5.474 -10.144 38.138 1.00 67.83 100 PHE B O 1
ATOM 5863 N N . SER F 3 127 B -6.427 -11.473 39.640 1.00 61.63 100 SER B N 1
ATOM 5864 C CA . SER F 3 127 B -6.700 -10.340 40.537 1.00 59.93 100 SER B CA 1
ATOM 5865 C C . SER F 3 127 B -5.628 -10.108 41.618 1.00 58.95 100 SER B C 1
ATOM 5866 O O . SER F 3 127 B -5.665 -9.118 42.337 1.00 57.41 100 SER B O 1
ATOM 5869 N N . GLU F 3 128 C -4.672 -11.025 41.708 1.00 65.60 100 GLU B N 1
ATOM 5870 C CA . GLU F 3 128 C -3.645 -11.004 42.731 1.00 65.53 100 GLU B CA 1
ATOM 5871 C C . GLU F 3 128 C -2.579 -9.963 42.420 1.00 63.95 100 GLU B C 1
ATOM 5872 O O . GLU F 3 128 C -2.066 -9.920 41.305 1.00 64.06 100 GLU B O 1
ATOM 5878 N N . LEU F 3 129 D -2.243 -9.129 43.403 1.00 64.38 100 LEU B N 1
ATOM 5879 C CA . LEU F 3 129 D -1.167 -8.144 43.254 1.00 63.78 100 LEU B CA 1
ATOM 5880 C C . LEU F 3 129 D 0.177 -8.739 43.675 1.00 65.90 100 LEU B C 1
ATOM 5881 O O . LEU F 3 129 D 0.279 -9.365 44.720 1.00 66.82 100 LEU B O 1
ATOM 5886 N N . LEU F 3 130 E 1.203 -8.533 42.860 1.00 55.63 100 LEU B N 1
ATOM 5887 C CA . LEU F 3 130 E 2.477 -9.213 43.019 1.00 57.37 100 LEU B CA 1
ATOM 5888 C C . LEU F 3 130 E 3.599 -8.242 42.807 1.00 57.20 100 LEU B C 1
ATOM 5889 O O . LEU F 3 130 E 3.440 -7.286 42.069 1.00 56.19 100 LEU B O 1
ATOM 5894 N N . GLN F 3 131 F 4.740 -8.504 43.434 1.00 62.40 100 GLN B N 1
ATOM 5895 C CA . GLN F 3 131 F 5.938 -7.715 43.215 1.00 62.76 100 GLN B CA 1
ATOM 5896 C C . GLN F 3 131 F 5.641 -6.235 43.255 1.00 61.19 100 GLN B C 1
ATOM 5897 O O . GLN F 3 131 F 5.898 -5.546 42.277 1.00 61.03 100 GLN B O 1
ATOM 5903 N N . TYR F 3 132 G 5.070 -5.735 44.345 1.00 66.73 100 TYR B N 1
ATOM 5904 C CA . TYR F 3 132 G 4.665 -4.333 44.336 1.00 66.07 100 TYR B CA 1
ATOM 5905 C C . TYR F 3 132 G 5.428 -3.418 45.277 1.00 66.25 100 TYR B C 1
ATOM 5906 O O . TYR F 3 132 G 5.761 -3.777 46.404 1.00 66.30 100 TYR B O 1
ATOM 5915 N N . ILE F 3 133 H 5.687 -2.218 44.776 1.00 66.62 100 ILE B N 1
ATOM 5916 C CA . ILE F 3 133 H 6.333 -1.174 45.536 1.00 66.05 100 ILE B CA 1
ATOM 5917 C C . ILE F 3 133 H 5.344 -0.026 45.744 1.00 65.90 100 ILE B C 1
ATOM 5918 O O . ILE F 3 133 H 4.436 0.174 44.936 1.00 66.61 100 ILE B O 1
ATOM 5923 N N . PHE F 3 134 I 5.508 0.707 46.843 1.00 63.25 100 PHE B N 1
ATOM 5924 C CA . PHE F 3 134 I 4.625 1.820 47.162 1.00 63.25 100 PHE B CA 1
ATOM 5925 C C . PHE F 3 134 I 5.260 3.112 46.697 1.00 62.00 100 PHE B C 1
ATOM 5926 O O . PHE F 3 134 I 6.062 3.691 47.421 1.00 61.86 100 PHE B O 1
ATOM 5934 N N . ASP F 3 135 ? 4.906 3.570 45.501 1.00 58.58 101 ASP B N 1
ATOM 5935 C CA . ASP F 3 135 ? 5.647 4.662 44.875 1.00 59.17 101 ASP B CA 1
ATOM 5936 C C . ASP F 3 135 ? 5.052 6.040 45.116 1.00 59.34 101 ASP B C 1
ATOM 5937 O O . ASP F 3 135 ? 5.645 7.050 44.746 1.00 59.98 101 ASP B O 1
ATOM 5942 N N . LEU F 3 136 ? 3.887 6.089 45.743 1.00 68.31 102 LEU B N 1
ATOM 5943 C CA . LEU F 3 136 ? 3.257 7.368 46.049 1.00 67.80 102 LEU B CA 1
ATOM 5944 C C . LEU F 3 136 ? 2.441 7.239 47.335 1.00 68.52 102 LEU B C 1
ATOM 5945 O O . LEU F 3 136 ? 1.714 6.258 47.518 1.00 70.34 102 LEU B O 1
ATOM 5950 N N . TRP F 3 137 ? 2.576 8.224 48.224 1.00 59.21 103 TRP B N 1
ATOM 5951 C CA . TRP F 3 137 ? 1.990 8.149 49.553 1.00 59.36 103 TRP B CA 1
ATOM 5952 C C . TRP F 3 137 ? 1.189 9.392 49.882 1.00 58.72 103 TRP B C 1
ATOM 5953 O O . TRP F 3 137 ? 1.565 10.510 49.516 1.00 59.04 103 TRP B O 1
ATOM 5964 N N . GLY F 3 138 ? 0.083 9.191 50.589 1.00 65.00 104 GLY B N 1
ATOM 5965 C CA . GLY F 3 138 ? -0.679 10.294 51.131 1.00 64.05 104 GLY B CA 1
ATOM 5966 C C . GLY F 3 138 ? 0.110 10.896 52.278 1.00 62.51 104 GLY B C 1
ATOM 5967 O O . GLY F 3 138 ? 1.168 10.382 52.634 1.00 62.55 104 GLY B O 1
ATOM 5968 N N . GLN F 3 139 ? -0.395 11.974 52.870 1.00 71.10 105 GLN B N 1
ATOM 5969 C CA . GLN F 3 139 ? 0.338 12.637 53.933 1.00 69.44 105 GLN B CA 1
ATOM 5970 C C . GLN F 3 139 ? 0.105 11.947 55.277 1.00 70.06 105 GLN B C 1
ATOM 5971 O O . GLN F 3 139 ? 0.718 12.306 56.279 1.00 69.12 105 GLN B O 1
ATOM 5977 N N . GLY F 3 140 ? -0.777 10.956 55.291 1.00 76.13 106 GLY B N 1
ATOM 5978 C CA . GLY F 3 140 ? -1.060 10.198 56.494 1.00 71.77 106 GLY B CA 1
ATOM 5979 C C . GLY F 3 140 ? -2.263 10.729 57.238 1.00 67.88 106 GLY B C 1
ATOM 5980 O O . GLY F 3 140 ? -2.587 11.909 57.131 1.00 69.54 106 GLY B O 1
ATOM 5981 N N . ALA F 3 141 ? -2.939 9.857 57.983 1.00 75.96 107 ALA B N 1
ATOM 5982 C CA . ALA F 3 141 ? -4.009 10.282 58.894 1.00 68.20 107 ALA B CA 1
ATOM 5983 C C . ALA F 3 141 ? -3.742 9.768 60.308 1.00 64.86 107 ALA B C 1
ATOM 5984 O O . ALA F 3 141 ? -3.507 8.576 60.501 1.00 62.14 107 ALA B O 1
ATOM 5986 N N . ARG F 3 142 ? -3.764 10.652 61.295 1.00 81.80 108 ARG B N 1
ATOM 5987 C CA . ARG F 3 142 ? -3.541 10.206 62.664 1.00 79.75 108 ARG B CA 1
ATOM 5988 C C . ARG F 3 142 ? -4.810 9.649 63.267 1.00 72.23 108 ARG B C 1
ATOM 5989 O O . ARG F 3 142 ? -5.851 10.294 63.227 1.00 67.79 108 ARG B O 1
ATOM 5997 N N . VAL F 3 143 ? -4.716 8.446 63.822 1.00 63.66 109 VAL B N 1
ATOM 5998 C CA . VAL F 3 143 ? -5.825 7.833 64.534 1.00 60.30 109 VAL B CA 1
ATOM 5999 C C . VAL F 3 143 ? -5.458 7.556 66.002 1.00 63.31 109 VAL B C 1
ATOM 6000 O O . VAL F 3 143 ? -4.495 6.841 66.297 1.00 65.66 109 VAL B O 1
ATOM 6004 N N . THR F 3 144 ? -6.210 8.135 66.928 1.00 68.98 110 THR B N 1
ATOM 6005 C CA . THR F 3 144 ? -6.038 7.776 68.329 1.00 70.36 110 THR B CA 1
ATOM 6006 C C . THR F 3 144 ? -7.291 7.109 68.864 1.00 67.59 110 THR B C 1
ATOM 6007 O O . THR F 3 144 ? -8.392 7.650 68.721 1.00 65.38 110 THR B O 1
ATOM 6011 N N . VAL F 3 145 ? -7.121 5.944 69.484 1.00 64.58 111 VAL B N 1
ATOM 6012 C CA . VAL F 3 145 ? -8.227 5.286 70.153 1.00 63.32 111 VAL B CA 1
ATOM 6013 C C . VAL F 3 145 ? -7.989 5.188 71.643 1.00 67.95 111 VAL B C 1
ATOM 6014 O O . VAL F 3 145 ? -7.049 4.539 72.088 1.00 70.80 111 VAL B O 1
ATOM 6018 N N . SER F 3 146 ? -8.853 5.828 72.416 1.00 76.49 112 SER B N 1
ATOM 6019 C CA . SER F 3 146 ? -8.729 5.828 73.865 1.00 78.68 112 SER B CA 1
ATOM 6020 C C . SER F 3 146 ? -10.121 5.935 74.471 1.00 79.51 112 SER B C 1
ATOM 6021 O O . SER F 3 146 ? -11.028 6.507 73.872 1.00 78.77 112 SER B O 1
ATOM 6024 N N . SER F 3 147 ? -10.297 5.375 75.655 1.00 70.12 113 SER B N 1
ATOM 6025 C CA . SER F 3 147 ? -11.539 5.554 76.384 1.00 71.20 113 SER B CA 1
ATOM 6026 C C . SER F 3 147 ? -11.578 6.942 77.032 1.00 70.90 113 SER B C 1
ATOM 6027 O O . SER F 3 147 ? -12.613 7.378 77.533 1.00 72.19 113 SER B O 1
ATOM 6030 N N . ALA F 3 148 ? -10.441 7.631 77.003 1.00 71.31 114 ALA B N 1
ATOM 6031 C CA . ALA F 3 148 ? -10.287 8.965 77.590 1.00 70.87 114 ALA B CA 1
ATOM 6032 C C . ALA F 3 148 ? -11.225 9.997 76.978 1.00 70.80 114 ALA B C 1
ATOM 6033 O O . ALA F 3 148 ? -11.633 9.873 75.828 1.00 70.52 114 ALA B O 1
ATOM 6035 N N . SER F 3 149 ? -11.552 11.023 77.754 1.00 68.66 115 SER B N 1
ATOM 6036 C CA . SER F 3 149 ? -12.347 12.140 77.262 1.00 69.44 115 SER B CA 1
ATOM 6037 C C . SER F 3 149 ? -11.482 13.381 77.125 1.00 67.84 115 SER B C 1
ATOM 6038 O O . SER F 3 149 ? -10.443 13.491 77.769 1.00 66.46 115 SER B O 1
ATOM 6041 N N . THR F 3 150 ? -11.910 14.315 76.290 1.00 61.07 116 THR B N 1
ATOM 6042 C CA . THR F 3 150 ? -11.160 15.542 76.093 1.00 58.70 116 THR B CA 1
ATOM 6043 C C . THR F 3 150 ? -10.981 16.273 77.400 1.00 59.10 116 THR B C 1
ATOM 6044 O O . THR F 3 150 ? -11.936 16.451 78.147 1.00 61.20 116 THR B O 1
ATOM 6048 N N . LYS F 3 151 ? -9.744 16.669 77.678 1.00 66.11 117 LYS B N 1
ATOM 6049 C CA . LYS F 3 151 ? -9.411 17.359 78.920 1.00 66.18 117 LYS B CA 1
ATOM 6050 C C . LYS F 3 151 ? -8.285 18.331 78.624 1.00 63.50 117 LYS B C 1
ATOM 6051 O O . LYS F 3 151 ? -7.286 17.942 78.034 1.00 61.95 117 LYS B O 1
ATOM 6057 N N . GLY F 3 152 ? -8.458 19.595 78.991 1.00 58.63 118 GLY B N 1
ATOM 6058 C CA . GLY F 3 152 ? -7.401 20.577 78.826 1.00 57.64 118 GLY B CA 1
ATOM 6059 C C . GLY F 3 152 ? -6.230 20.346 79.778 1.00 58.27 118 GLY B C 1
ATOM 6060 O O . GLY F 3 152 ? -6.371 19.693 80.813 1.00 60.14 118 GLY B O 1
ATOM 6061 N N . PRO F 3 153 ? -5.052 20.885 79.446 1.00 57.23 119 PRO B N 1
ATOM 6062 C CA . PRO F 3 153 ? -3.889 20.582 80.284 1.00 58.23 119 PRO B CA 1
ATOM 6063 C C . PRO F 3 153 ? -3.832 21.387 81.570 1.00 60.31 119 PRO B C 1
ATOM 6064 O O . PRO F 3 153 ? -4.370 22.503 81.648 1.00 60.65 119 PRO B O 1
ATOM 6068 N N . SER F 3 154 ? -3.197 20.804 82.583 1.00 62.25 120 SER B N 1
ATOM 6069 C CA . SER F 3 154 ? -2.790 21.566 83.755 1.00 64.51 120 SER B CA 1
ATOM 6070 C C . SER F 3 154 ? -1.359 21.968 83.539 1.00 63.94 120 SER B C 1
ATOM 6071 O O . SER F 3 154 ? -0.543 21.171 83.077 1.00 63.42 120 SER B O 1
ATOM 6074 N N . VAL F 3 155 ? -1.061 23.222 83.843 1.00 69.40 121 VAL B N 1
ATOM 6075 C CA . VAL F 3 155 ? 0.272 23.748 83.602 1.00 68.63 121 VAL B CA 1
ATOM 6076 C C . VAL F 3 155 ? 0.949 24.168 84.906 1.00 70.66 121 VAL B C 1
ATOM 6077 O O . VAL F 3 155 ? 0.463 25.061 85.602 1.00 71.74 121 VAL B O 1
ATOM 6081 N N . PHE F 3 156 ? 2.059 23.503 85.230 1.00 69.46 122 PHE B N 1
ATOM 6082 C CA . PHE F 3 156 ? 2.819 23.806 86.442 1.00 71.73 122 PHE B CA 1
ATOM 6083 C C . PHE F 3 156 ? 4.191 24.324 86.090 1.00 71.69 122 PHE B C 1
ATOM 6084 O O . PHE F 3 156 ? 4.825 23.813 85.173 1.00 70.35 122 PHE B O 1
ATOM 6092 N N . PRO F 3 157 ? 4.662 25.334 86.832 1.00 73.61 123 PRO B N 1
ATOM 6093 C CA . PRO F 3 157 ? 5.977 25.924 86.570 1.00 74.04 123 PRO B CA 1
ATOM 6094 C C . PRO F 3 157 ? 7.106 25.003 86.991 1.00 76.74 123 PRO B C 1
ATOM 6095 O O . PRO F 3 157 ? 6.994 24.290 87.994 1.00 79.65 123 PRO B O 1
ATOM 6099 N N . LEU F 3 158 ? 8.180 25.014 86.206 1.00 76.35 124 LEU B N 1
ATOM 6100 C CA . LEU F 3 158 ? 9.453 24.425 86.616 1.00 79.78 124 LEU B CA 1
ATOM 6101 C C . LEU F 3 158 ? 10.415 25.560 86.948 1.00 81.50 124 LEU B C 1
ATOM 6102 O O . LEU F 3 158 ? 11.054 26.126 86.057 1.00 80.31 124 LEU B O 1
ATOM 6107 N N . ALA F 3 159 ? 10.493 25.892 88.234 1.00 84.67 125 ALA B N 1
ATOM 6108 C CA . ALA F 3 159 ? 11.212 27.079 88.696 1.00 86.50 125 ALA B CA 1
ATOM 6109 C C . ALA F 3 159 ? 12.723 26.884 88.790 1.00 89.84 125 ALA B C 1
ATOM 6110 O O . ALA F 3 159 ? 13.199 25.911 89.384 1.00 93.27 125 ALA B O 1
ATOM 6112 N N . PRO F 3 160 ? 13.483 27.829 88.215 1.00 89.39 126 PRO B N 1
ATOM 6113 C CA . PRO F 3 160 ? 14.955 27.825 88.254 1.00 92.89 126 PRO B CA 1
ATOM 6114 C C . PRO F 3 160 ? 15.526 28.070 89.649 1.00 97.76 126 PRO B C 1
ATOM 6115 O O . PRO F 3 160 ? 14.788 28.456 90.561 1.00 98.31 126 PRO B O 1
ATOM 6119 N N . SER F 3 161 ? 16.834 27.851 89.794 1.00 124.56 127 SER B N 1
ATOM 6120 C CA . SER F 3 161 ? 17.555 28.132 91.034 1.00 124.36 127 SER B CA 1
ATOM 6121 C C . SER F 3 161 ? 17.676 29.631 91.257 1.00 123.34 127 SER B C 1
ATOM 6122 O O . SER F 3 161 ? 18.370 30.076 92.170 1.00 124.02 127 SER B O 1
ATOM 6125 N N . GLY F 3 168 ? 26.708 31.265 85.583 1.00 133.90 134 GLY B N 1
ATOM 6126 C CA . GLY F 3 168 ? 26.550 31.021 84.162 1.00 134.00 134 GLY B CA 1
ATOM 6127 C C . GLY F 3 168 ? 25.141 31.288 83.666 1.00 133.07 134 GLY B C 1
ATOM 6128 O O . GLY F 3 168 ? 24.615 32.391 83.821 1.00 132.81 134 GLY B O 1
ATOM 6129 N N . THR F 3 169 ? 24.531 30.270 83.066 1.00 120.52 135 THR B N 1
ATOM 6130 C CA . THR F 3 169 ? 23.189 30.393 82.507 1.00 119.66 135 THR B CA 1
ATOM 6131 C C . THR F 3 169 ? 22.187 29.531 83.270 1.00 118.75 135 THR B C 1
ATOM 6132 O O . THR F 3 169 ? 22.523 28.446 83.740 1.00 118.62 135 THR B O 1
ATOM 6136 N N . ALA F 3 170 ? 20.954 30.014 83.377 1.00 106.36 136 ALA B N 1
ATOM 6137 C CA . ALA F 3 170 ? 19.916 29.313 84.128 1.00 105.15 136 ALA B CA 1
ATOM 6138 C C . ALA F 3 170 ? 18.951 28.552 83.217 1.00 104.70 136 ALA B C 1
ATOM 6139 O O . ALA F 3 170 ? 18.875 28.816 82.017 1.00 105.18 136 ALA B O 1
ATOM 6141 N N . ALA F 3 171 ? 18.213 27.611 83.799 1.00 113.49 137 ALA B N 1
ATOM 6142 C CA . ALA F 3 171 ? 17.204 26.858 83.060 1.00 112.88 137 ALA B CA 1
ATOM 6143 C C . ALA F 3 171 ? 15.873 26.865 83.797 1.00 111.06 137 ALA B C 1
ATOM 6144 O O . ALA F 3 171 ? 15.822 26.677 85.010 1.00 110.21 137 ALA B O 1
ATOM 6146 N N . LEU F 3 172 ? 14.796 27.077 83.053 1.00 91.09 138 LEU B N 1
ATOM 6147 C CA . LEU F 3 172 ? 13.459 27.099 83.620 1.00 88.25 138 LEU B CA 1
ATOM 6148 C C . LEU F 3 172 ? 12.527 26.467 82.608 1.00 87.38 138 LEU B C 1
ATOM 6149 O O . LEU F 3 172 ? 12.888 26.323 81.443 1.00 88.64 138 LEU B O 1
ATOM 6154 N N . GLY F 3 173 ? 11.328 26.095 83.035 1.00 76.57 139 GLY B N 1
ATOM 6155 C CA . GLY F 3 173 ? 10.404 25.463 82.117 1.00 75.30 139 GLY B CA 1
ATOM 6156 C C . GLY F 3 173 ? 8.979 25.333 82.603 1.00 72.13 139 GLY B C 1
ATOM 6157 O O . GLY F 3 173 ? 8.624 25.867 83.654 1.00 70.77 139 GLY B O 1
ATOM 6158 N N . CYS F 3 174 ? 8.168 24.620 81.823 1.00 70.48 140 CYS B N 1
ATOM 6159 C CA . CYS F 3 174 ? 6.766 24.361 82.153 1.00 67.78 140 CYS B CA 1
ATOM 6160 C C . CYS F 3 174 ? 6.426 22.887 82.059 1.00 67.73 140 CYS B C 1
ATOM 6161 O O . CYS F 3 174 ? 6.757 22.210 81.082 1.00 69.04 140 CYS B O 1
ATOM 6164 N N . LEU F 3 175 ? 5.750 22.390 83.076 1.00 69.62 141 LEU B N 1
ATOM 6165 C CA . LEU F 3 175 ? 5.257 21.032 83.041 1.00 69.65 141 LEU B CA 1
ATOM 6166 C C . LEU F 3 175 ? 3.799 21.059 82.568 1.00 66.87 141 LEU B C 1
ATOM 6167 O O . LEU F 3 175 ? 2.938 21.667 83.224 1.00 65.08 141 LEU B O 1
ATOM 6172 N N . VAL F 3 176 ? 3.521 20.426 81.427 1.00 57.63 142 VAL B N 1
ATOM 6173 C CA . VAL F 3 176 ? 2.173 20.419 80.883 1.00 55.33 142 VAL B CA 1
ATOM 6174 C C . VAL F 3 176 ? 1.532 19.048 81.066 1.00 54.93 142 VAL B C 1
ATOM 6175 O O . VAL F 3 176 ? 1.857 18.096 80.369 1.00 56.30 142 VAL B O 1
ATOM 6179 N N . LYS F 3 177 ? 0.613 18.947 82.010 1.00 64.20 143 LYS B N 1
ATOM 6180 C CA . LYS F 3 177 ? 0.226 17.638 82.510 1.00 64.32 143 LYS B CA 1
ATOM 6181 C C . LYS F 3 177 ? -1.275 17.301 82.383 1.00 60.71 143 LYS B C 1
ATOM 6182 O O . LYS F 3 177 ? -2.145 18.187 82.483 1.00 58.63 143 LYS B O 1
ATOM 6188 N N . ASP F 3 178 ? -1.556 16.015 82.164 1.00 79.28 144 ASP B N 1
ATOM 6189 C CA . ASP F 3 178 ? -2.906 15.465 82.259 1.00 76.33 144 ASP B CA 1
ATOM 6190 C C . ASP F 3 178 ? -3.872 16.051 81.237 1.00 73.85 144 ASP B C 1
ATOM 6191 O O . ASP F 3 178 ? -4.933 16.558 81.598 1.00 72.72 144 ASP B O 1
ATOM 6196 N N . TYR F 3 179 ? -3.515 15.967 79.964 1.00 63.46 145 TYR B N 1
ATOM 6197 C CA . TYR F 3 179 ? -4.384 16.444 78.905 1.00 61.87 145 TYR B CA 1
ATOM 6198 C C . TYR F 3 179 ? -4.714 15.341 77.895 1.00 61.31 145 TYR B C 1
ATOM 6199 O O . TYR F 3 179 ? -4.009 14.337 77.796 1.00 63.55 145 TYR B O 1
ATOM 6208 N N . PHE F 3 180 ? -5.803 15.539 77.161 1.00 55.97 146 PHE B N 1
ATOM 6209 C CA . PHE F 3 180 ? -6.219 14.593 76.140 1.00 55.13 146 PHE B CA 1
ATOM 6210 C C . PHE F 3 180 ? -7.160 15.262 75.154 1.00 54.72 146 PHE B C 1
ATOM 6211 O O . PHE F 3 180 ? -8.106 15.961 75.558 1.00 55.66 146 PHE B O 1
ATOM 6219 N N . PRO F 3 181 ? -6.919 15.044 73.858 1.00 56.50 147 PRO B N 1
ATOM 6220 C CA . PRO F 3 181 ? -5.798 14.275 73.319 1.00 57.18 147 PRO B CA 1
ATOM 6221 C C . PRO F 3 181 ? -4.641 15.185 72.924 1.00 58.27 147 PRO B C 1
ATOM 6222 O O . PRO F 3 181 ? -4.647 16.377 73.228 1.00 58.38 147 PRO B O 1
ATOM 6226 N N . GLU F 3 182 ? -3.671 14.615 72.220 1.00 69.77 148 GLU B N 1
ATOM 6227 C CA . GLU F 3 182 ? -2.608 15.391 71.622 1.00 70.61 148 GLU B CA 1
ATOM 6228 C C . GLU F 3 182 ? -3.235 16.181 70.501 1.00 68.02 148 GLU B C 1
ATOM 6229 O O . GLU F 3 182 ? -4.285 15.791 69.995 1.00 66.22 148 GLU B O 1
ATOM 6235 N N . PRO F 3 183 ? -2.607 17.291 70.091 1.00 59.50 149 PRO B N 1
ATOM 6236 C CA . PRO F 3 183 ? -1.356 17.870 70.594 1.00 62.49 149 PRO B CA 1
ATOM 6237 C C . PRO F 3 183 ? -1.583 19.125 71.404 1.00 62.94 149 PRO B C 1
ATOM 6238 O O . PRO F 3 183 ? -2.669 19.705 71.381 1.00 61.57 149 PRO B O 1
ATOM 6242 N N . VAL F 3 184 ? -0.547 19.548 72.112 1.00 60.91 150 VAL B N 1
ATOM 6243 C CA . VAL F 3 184 ? -0.481 20.907 72.625 1.00 62.74 150 VAL B CA 1
ATOM 6244 C C . VAL F 3 184 ? 0.712 21.518 71.939 1.00 66.95 150 VAL B C 1
ATOM 6245 O O . VAL F 3 184 ? 1.628 20.808 71.535 1.00 68.25 150 VAL B O 1
ATOM 6249 N N . THR F 3 185 ? 0.703 22.828 71.773 1.00 57.78 151 THR B N 1
ATOM 6250 C CA . THR F 3 185 ? 1.923 23.491 71.371 1.00 61.20 151 THR B CA 1
ATOM 6251 C C . THR F 3 185 ? 2.331 24.426 72.503 1.00 62.37 151 THR B C 1
ATOM 6252 O O . THR F 3 185 ? 1.480 24.985 73.185 1.00 61.47 151 THR B O 1
ATOM 6256 N N . VAL F 3 186 ? 3.631 24.553 72.737 1.00 64.74 152 VAL B N 1
ATOM 6257 C CA . VAL F 3 186 ? 4.133 25.467 73.759 1.00 66.07 152 VAL B CA 1
ATOM 6258 C C . VAL F 3 186 ? 4.975 26.579 73.145 1.00 70.25 152 VAL B C 1
ATOM 6259 O O . VAL F 3 186 ? 5.894 26.318 72.374 1.00 72.24 152 VAL B O 1
ATOM 6263 N N . SER F 3 187 ? 4.651 27.818 73.479 1.00 67.15 153 SER B N 1
ATOM 6264 C CA . SER F 3 187 ? 5.498 28.936 73.108 1.00 71.32 153 SER B CA 1
ATOM 6265 C C . SER F 3 187 ? 5.857 29.730 74.362 1.00 71.47 153 SER B C 1
ATOM 6266 O O . SER F 3 187 ? 5.199 29.609 75.392 1.00 69.10 153 SER B O 1
ATOM 6269 N N . TRP F 3 188 ? 6.907 30.536 74.274 1.00 83.88 154 TRP B N 1
ATOM 6270 C CA . TRP F 3 188 ? 7.386 31.294 75.423 1.00 83.49 154 TRP B CA 1
ATOM 6271 C C . TRP F 3 188 ? 7.294 32.778 75.143 1.00 87.02 154 TRP B C 1
ATOM 6272 O O . TRP F 3 188 ? 7.646 33.229 74.049 1.00 89.61 154 TRP B O 1
ATOM 6283 N N . ASN F 3 189 ? 6.808 33.529 76.128 1.00 83.01 155 ASN B N 1
ATOM 6284 C CA . ASN F 3 189 ? 6.610 34.968 75.985 1.00 86.01 155 ASN B CA 1
ATOM 6285 C C . ASN F 3 189 ? 5.866 35.340 74.705 1.00 87.69 155 ASN B C 1
ATOM 6286 O O . ASN F 3 189 ? 6.344 36.167 73.922 1.00 91.00 155 ASN B O 1
ATOM 6291 N N . SER F 3 190 ? 4.703 34.720 74.502 1.00 86.93 156 SER B N 1
ATOM 6292 C CA . SER F 3 190 ? 3.890 34.940 73.304 1.00 88.69 156 SER B CA 1
ATOM 6293 C C . SER F 3 190 ? 4.677 34.710 72.011 1.00 90.07 156 SER B C 1
ATOM 6294 O O . SER F 3 190 ? 4.520 35.443 71.038 1.00 92.97 156 SER B O 1
ATOM 6297 N N . GLY F 3 191 ? 5.525 33.686 72.017 1.00 103.14 157 GLY B N 1
ATOM 6298 C CA . GLY F 3 191 ? 6.286 33.314 70.842 1.00 103.37 157 GLY B CA 1
ATOM 6299 C C . GLY F 3 191 ? 7.450 34.239 70.543 1.00 104.74 157 GLY B C 1
ATOM 6300 O O . GLY F 3 191 ? 8.084 34.117 69.497 1.00 104.89 157 GLY B O 1
ATOM 6301 N N . ALA F 3 192 ? 7.738 35.163 71.454 1.00 92.45 158 ALA B N 1
ATOM 6302 C CA . ALA F 3 192 ? 8.829 36.111 71.247 1.00 95.70 158 ALA B CA 1
ATOM 6303 C C . ALA F 3 192 ? 10.160 35.526 71.707 1.00 95.12 158 ALA B C 1
ATOM 6304 O O . ALA F 3 192 ? 11.226 36.067 71.415 1.00 97.84 158 ALA B O 1
ATOM 6306 N N . LEU F 3 193 ? 10.089 34.425 72.447 1.00 109.67 159 LEU B N 1
ATOM 6307 C CA . LEU F 3 193 ? 11.284 33.744 72.930 1.00 107.96 159 LEU B CA 1
ATOM 6308 C C . LEU F 3 193 ? 11.353 32.367 72.288 1.00 106.54 159 LEU B C 1
ATOM 6309 O O . LEU F 3 193 ? 10.452 31.550 72.462 1.00 105.25 159 LEU B O 1
ATOM 6314 N N . THR F 3 194 ? 12.419 32.122 71.535 1.00 102.08 160 THR B N 1
ATOM 6315 C CA . THR F 3 194 ? 12.548 30.894 70.756 1.00 100.98 160 THR B CA 1
ATOM 6316 C C . THR F 3 194 ? 13.916 30.251 70.928 1.00 99.82 160 THR B C 1
ATOM 6317 O O . THR F 3 194 ? 14.058 29.034 70.808 1.00 98.41 160 THR B O 1
ATOM 6321 N N . SER F 3 195 ? 14.922 31.077 71.197 1.00 102.71 161 SER B N 1
ATOM 6322 C CA . SER F 3 195 ? 16.294 30.598 71.329 1.00 102.15 161 SER B CA 1
ATOM 6323 C C . SER F 3 195 ? 16.467 29.658 72.514 1.00 99.64 161 SER B C 1
ATOM 6324 O O . SER F 3 195 ? 16.204 30.034 73.657 1.00 98.90 161 SER B O 1
ATOM 6327 N N . GLY F 3 196 ? 16.913 28.436 72.236 1.00 97.18 162 GLY B N 1
ATOM 6328 C CA . GLY F 3 196 ? 17.213 27.478 73.287 1.00 95.50 162 GLY B CA 1
ATOM 6329 C C . GLY F 3 196 ? 15.997 26.944 74.022 1.00 93.86 162 GLY B C 1
ATOM 6330 O O . GLY F 3 196 ? 16.088 26.558 75.186 1.00 92.44 162 GLY B O 1
ATOM 6331 N N . VAL F 3 197 ? 14.854 26.935 73.341 1.00 82.07 163 VAL B N 1
ATOM 6332 C CA . VAL F 3 197 ? 13.639 26.335 73.863 1.00 78.49 163 VAL B CA 1
ATOM 6333 C C . VAL F 3 197 ? 13.619 24.872 73.442 1.00 77.63 163 VAL B C 1
ATOM 6334 O O . VAL F 3 197 ? 13.923 24.540 72.297 1.00 79.25 163 VAL B O 1
ATOM 6338 N N . HIS F 3 198 ? 13.289 23.992 74.373 1.00 77.81 164 HIS B N 1
ATOM 6339 C CA . HIS F 3 198 ? 13.147 22.585 74.053 1.00 77.17 164 HIS B CA 1
ATOM 6340 C C . HIS F 3 198 ? 11.828 22.066 74.594 1.00 73.80 164 HIS B C 1
ATOM 6341 O O . HIS F 3 198 ? 11.659 21.928 75.800 1.00 72.90 164 HIS B O 1
ATOM 6348 N N . THR F 3 199 ? 10.882 21.805 73.697 1.00 76.00 165 THR B N 1
ATOM 6349 C CA . THR F 3 199 ? 9.616 21.198 74.081 1.00 72.87 165 THR B CA 1
ATOM 6350 C C . THR F 3 199 ? 9.711 19.713 73.773 1.00 73.19 165 THR B C 1
ATOM 6351 O O . THR F 3 199 ? 10.007 19.330 72.648 1.00 74.44 165 THR B O 1
ATOM 6355 N N . PHE F 3 200 ? 9.487 18.883 74.783 1.00 71.83 166 PHE B N 1
ATOM 6356 C CA . PHE F 3 200 ? 9.694 17.451 74.655 1.00 73.23 166 PHE B CA 1
ATOM 6357 C C . PHE F 3 200 ? 8.493 16.753 74.045 1.00 70.90 166 PHE B C 1
ATOM 6358 O O . PHE F 3 200 ? 7.395 17.311 74.012 1.00 67.99 166 PHE B O 1
ATOM 6366 N N . PRO F 3 201 ? 8.700 15.543 73.509 1.00 68.53 167 PRO B N 1
ATOM 6367 C CA . PRO F 3 201 ? 7.569 14.751 73.019 1.00 66.45 167 PRO B CA 1
ATOM 6368 C C . PRO F 3 201 ? 6.651 14.344 74.168 1.00 65.38 167 PRO B C 1
ATOM 6369 O O . PRO F 3 201 ? 7.123 14.079 75.273 1.00 67.68 167 PRO B O 1
ATOM 6373 N N . ALA F 3 202 ? 5.349 14.296 73.915 1.00 63.14 168 ALA B N 1
ATOM 6374 C CA . ALA F 3 202 ? 4.402 13.883 74.939 1.00 62.50 168 ALA B CA 1
ATOM 6375 C C . ALA F 3 202 ? 4.505 12.390 75.237 1.00 65.42 168 ALA B C 1
ATOM 6376 O O . ALA F 3 202 ? 4.822 11.588 74.352 1.00 66.22 168 ALA B O 1
ATOM 6378 N N . VAL F 3 203 ? 4.243 12.021 76.489 1.00 65.29 169 VAL B N 1
ATOM 6379 C CA . VAL F 3 203 ? 4.153 10.612 76.858 1.00 68.46 169 VAL B CA 1
ATOM 6380 C C . VAL F 3 203 ? 2.774 10.266 77.402 1.00 68.01 169 VAL B C 1
ATOM 6381 O O . VAL F 3 203 ? 2.173 11.039 78.141 1.00 66.56 169 VAL B O 1
ATOM 6385 N N . LEU F 3 204 ? 2.259 9.111 77.009 1.00 68.77 170 LEU B N 1
ATOM 6386 C CA . LEU F 3 204 ? 0.955 8.689 77.465 1.00 69.02 170 LEU B CA 1
ATOM 6387 C C . LEU F 3 204 ? 1.099 8.067 78.838 1.00 73.67 170 LEU B C 1
ATOM 6388 O O . LEU F 3 204 ? 1.703 7.009 78.987 1.00 76.11 170 LEU B O 1
ATOM 6393 N N . GLN F 3 205 ? 0.557 8.731 79.849 1.00 71.17 171 GLN B N 1
ATOM 6394 C CA . GLN F 3 205 ? 0.590 8.207 81.200 1.00 72.90 171 GLN B CA 1
ATOM 6395 C C . GLN F 3 205 ? -0.385 7.044 81.351 1.00 75.42 171 GLN B C 1
ATOM 6396 O O . GLN F 3 205 ? -1.270 6.840 80.518 1.00 75.84 171 GLN B O 1
ATOM 6402 N N . SER F 3 206 ? -0.212 6.283 82.425 1.00 87.98 172 SER B N 1
ATOM 6403 C CA . SER F 3 206 ? -1.044 5.122 82.701 1.00 89.50 172 SER B CA 1
ATOM 6404 C C . SER F 3 206 ? -2.498 5.523 82.922 1.00 89.61 172 SER B C 1
ATOM 6405 O O . SER F 3 206 ? -3.402 4.708 82.758 1.00 91.22 172 SER B O 1
ATOM 6408 N N . SER F 3 207 ? -2.717 6.779 83.300 1.00 75.36 173 SER B N 1
ATOM 6409 C CA . SER F 3 207 ? -4.065 7.299 83.509 1.00 75.33 173 SER B CA 1
ATOM 6410 C C . SER F 3 207 ? -4.795 7.526 82.187 1.00 76.47 173 SER B C 1
ATOM 6411 O O . SER F 3 207 ? -5.992 7.811 82.164 1.00 76.03 173 SER B O 1
ATOM 6414 N N . GLY F 3 208 ? -4.071 7.410 81.083 1.00 68.66 174 GLY B N 1
ATOM 6415 C CA . GLY F 3 208 ? -4.673 7.621 79.789 1.00 68.25 174 GLY B CA 1
ATOM 6416 C C . GLY F 3 208 ? -4.603 9.077 79.359 1.00 66.01 174 GLY B C 1
ATOM 6417 O O . GLY F 3 208 ? -5.125 9.434 78.305 1.00 65.48 174 GLY B O 1
ATOM 6418 N N . LEU F 3 209 ? -3.953 9.916 80.160 1.00 64.12 175 LEU B N 1
ATOM 6419 C CA . LEU F 3 209 ? -3.758 11.313 79.784 1.00 61.80 175 LEU B CA 1
ATOM 6420 C C . LEU F 3 209 ? -2.323 11.548 79.323 1.00 62.12 175 LEU B C 1
ATOM 6421 O O . LEU F 3 209 ? -1.426 10.807 79.707 1.00 63.29 175 LEU B O 1
ATOM 6426 N N . TYR F 3 210 ? -2.098 12.571 78.502 1.00 62.13 176 TYR B N 1
ATOM 6427 C CA . TYR F 3 210 ? -0.740 12.879 78.029 1.00 62.78 176 TYR B CA 1
ATOM 6428 C C . TYR F 3 210 ? -0.050 13.909 78.899 1.00 61.30 176 TYR B C 1
ATOM 6429 O O . TYR F 3 210 ? -0.691 14.604 79.682 1.00 59.60 176 TYR B O 1
ATOM 6438 N N . SER F 3 211 ? 1.263 14.018 78.732 1.00 67.27 177 SER B N 1
ATOM 6439 C CA . SER F 3 211 ? 2.053 14.952 79.520 1.00 66.41 177 SER B CA 1
ATOM 6440 C C . SER F 3 211 ? 3.401 15.209 78.868 1.00 68.15 177 SER B C 1
ATOM 6441 O O . SER F 3 211 ? 4.001 14.298 78.307 1.00 69.81 177 SER B O 1
ATOM 6444 N N . LEU F 3 212 ? 3.856 16.458 78.921 1.00 69.98 178 LEU B N 1
ATOM 6445 C CA . LEU F 3 212 ? 5.203 16.814 78.477 1.00 71.83 178 LEU B CA 1
ATOM 6446 C C . LEU F 3 212 ? 5.754 18.003 79.248 1.00 71.50 178 LEU B C 1
ATOM 6447 O O . LEU F 3 212 ? 5.041 18.658 80.002 1.00 70.12 178 LEU B O 1
ATOM 6452 N N . SER F 3 213 ? 7.027 18.295 79.020 1.00 61.51 179 SER B N 1
ATOM 6453 C CA . SER F 3 213 ? 7.641 19.491 79.556 1.00 62.00 179 SER B CA 1
ATOM 6454 C C . SER F 3 213 ? 8.153 20.359 78.424 1.00 64.13 179 SER B C 1
ATOM 6455 O O . SER F 3 213 ? 8.436 19.878 77.333 1.00 65.66 179 SER B O 1
ATOM 6458 N N . SER F 3 214 ? 8.273 21.648 78.688 1.00 64.34 180 SER B N 1
ATOM 6459 C CA . SER F 3 214 ? 8.957 22.533 77.769 1.00 66.41 180 SER B CA 1
ATOM 6460 C C . SER F 3 214 ? 9.961 23.331 78.595 1.00 67.31 180 SER B C 1
ATOM 6461 O O . SER F 3 214 ? 9.578 24.020 79.542 1.00 67.27 180 SER B O 1
ATOM 6464 N N . VAL F 3 215 ? 11.244 23.223 78.267 1.00 77.06 181 VAL B N 1
ATOM 6465 C CA . VAL F 3 215 ? 12.255 23.973 79.010 1.00 77.20 181 VAL B CA 1
ATOM 6466 C C . VAL F 3 215 ? 12.929 25.007 78.126 1.00 79.14 181 VAL B C 1
ATOM 6467 O O . VAL F 3 215 ? 12.800 24.973 76.902 1.00 80.30 181 VAL B O 1
ATOM 6471 N N . VAL F 3 216 ? 13.633 25.936 78.756 1.00 88.76 182 VAL B N 1
ATOM 6472 C CA . VAL F 3 216 ? 14.383 26.947 78.032 1.00 90.48 182 VAL B CA 1
ATOM 6473 C C . VAL F 3 216 ? 15.510 27.395 78.929 1.00 90.54 182 VAL B C 1
ATOM 6474 O O . VAL F 3 216 ? 15.326 27.523 80.139 1.00 89.60 182 VAL B O 1
ATOM 6478 N N . THR F 3 217 ? 16.685 27.609 78.351 1.00 88.80 183 THR B N 1
ATOM 6479 C CA . THR F 3 217 ? 17.822 28.079 79.132 1.00 89.09 183 THR B CA 1
ATOM 6480 C C . THR F 3 217 ? 18.131 29.542 78.814 1.00 90.76 183 THR B C 1
ATOM 6481 O O . THR F 3 217 ? 18.207 29.936 77.649 1.00 92.01 183 THR B O 1
ATOM 6485 N N . VAL F 3 218 ? 18.291 30.344 79.859 1.00 118.98 184 VAL B N 1
ATOM 6486 C CA . VAL F 3 218 ? 18.496 31.776 79.702 1.00 120.57 184 VAL B CA 1
ATOM 6487 C C . VAL F 3 218 ? 19.665 32.245 80.567 1.00 121.31 184 VAL B C 1
ATOM 6488 O O . VAL F 3 218 ? 20.125 31.507 81.439 1.00 120.74 184 VAL B O 1
ATOM 6492 N N . PRO F 3 219 ? 20.169 33.464 80.309 1.00 129.27 185 PRO B N 1
ATOM 6493 C CA . PRO F 3 219 ? 21.169 34.057 81.203 1.00 132.95 185 PRO B CA 1
ATOM 6494 C C . PRO F 3 219 ? 20.639 34.218 82.627 1.00 132.69 185 PRO B C 1
ATOM 6495 O O . PRO F 3 219 ? 19.526 34.711 82.807 1.00 131.40 185 PRO B O 1
ATOM 6499 N N . SER F 3 220 ? 21.426 33.810 83.620 1.00 146.73 186 SER B N 1
ATOM 6500 C CA . SER F 3 220 ? 21.038 33.957 85.024 1.00 147.15 186 SER B CA 1
ATOM 6501 C C . SER F 3 220 ? 20.865 35.419 85.426 1.00 151.14 186 SER B C 1
ATOM 6502 O O . SER F 3 220 ? 20.060 35.740 86.296 1.00 150.32 186 SER B O 1
ATOM 6505 N N . SER F 3 221 ? 21.629 36.301 84.790 1.00 157.82 187 SER B N 1
ATOM 6506 C CA . SER F 3 221 ? 21.575 37.723 85.103 1.00 162.49 187 SER B CA 1
ATOM 6507 C C . SER F 3 221 ? 20.214 38.342 84.788 1.00 159.53 187 SER B C 1
ATOM 6508 O O . SER F 3 221 ? 19.737 39.210 85.520 1.00 161.59 187 SER B O 1
ATOM 6511 N N . SER F 3 222 ? 19.587 37.886 83.708 1.00 166.97 188 SER B N 1
ATOM 6512 C CA . SER F 3 222 ? 18.319 38.462 83.267 1.00 164.71 188 SER B CA 1
ATOM 6513 C C . SER F 3 222 ? 17.112 37.847 83.973 1.00 161.11 188 SER B C 1
ATOM 6514 O O . SER F 3 222 ? 15.977 38.029 83.534 1.00 159.24 188 SER B O 1
ATOM 6517 N N . LEU F 3 223 ? 17.353 37.122 85.062 1.00 144.20 189 LEU B N 1
ATOM 6518 C CA . LEU F 3 223 ? 16.263 36.480 85.794 1.00 140.97 189 LEU B CA 1
ATOM 6519 C C . LEU F 3 223 ? 15.323 37.488 86.449 1.00 142.12 189 LEU B C 1
ATOM 6520 O O . LEU F 3 223 ? 14.103 37.363 86.350 1.00 139.69 189 LEU B O 1
ATOM 6525 N N . GLY F 3 224 ? 15.889 38.487 87.114 1.00 123.25 190 GLY B N 1
ATOM 6526 C CA . GLY F 3 224 ? 15.079 39.467 87.806 1.00 124.87 190 GLY B CA 1
ATOM 6527 C C . GLY F 3 224 ? 14.796 40.719 86.997 1.00 127.33 190 GLY B C 1
ATOM 6528 O O . GLY F 3 224 ? 14.298 41.710 87.534 1.00 129.69 190 GLY B O 1
ATOM 6529 N N . THR F 3 225 ? 15.113 40.686 85.707 1.00 140.39 191 THR B N 1
ATOM 6530 C CA . THR F 3 225 ? 14.878 41.838 84.839 1.00 142.72 191 THR B CA 1
ATOM 6531 C C . THR F 3 225 ? 13.938 41.475 83.694 1.00 139.46 191 THR B C 1
ATOM 6532 O O . THR F 3 225 ? 13.382 42.348 83.030 1.00 140.71 191 THR B O 1
ATOM 6536 N N . GLN F 3 226 ? 13.766 40.177 83.472 1.00 110.24 192 GLN B N 1
ATOM 6537 C CA . GLN F 3 226 ? 12.928 39.687 82.385 1.00 109.14 192 GLN B CA 1
ATOM 6538 C C . GLN F 3 226 ? 11.923 38.653 82.894 1.00 107.79 192 GLN B C 1
ATOM 6539 O O . GLN F 3 226 ? 12.292 37.700 83.581 1.00 106.28 192 GLN B O 1
ATOM 6545 N N . THR F 3 227 ? 10.652 38.847 82.559 1.00 96.43 193 THR B N 1
ATOM 6546 C CA . THR F 3 227 ? 9.607 37.930 82.997 1.00 93.19 193 THR B CA 1
ATOM 6547 C C . THR F 3 227 ? 9.397 36.822 81.964 1.00 90.03 193 THR B C 1
ATOM 6548 O O . THR F 3 227 ? 9.333 37.087 80.763 1.00 90.26 193 THR B O 1
ATOM 6552 N N . TYR F 3 228 ? 9.297 35.584 82.437 1.00 81.63 194 TYR B N 1
ATOM 6553 C CA . TYR F 3 228 ? 9.116 34.444 81.548 1.00 78.81 194 TYR B CA 1
ATOM 6554 C C . TYR F 3 228 ? 7.746 33.775 81.719 1.00 76.35 194 TYR B C 1
ATOM 6555 O O . TYR F 3 228 ? 7.406 33.264 82.788 1.00 75.18 194 TYR B O 1
ATOM 6564 N N . ILE F 3 229 ? 6.957 33.797 80.652 1.00 82.98 195 ILE B N 1
ATOM 6565 C CA . ILE F 3 229 ? 5.656 33.148 80.640 1.00 82.91 195 ILE B CA 1
ATOM 6566 C C . ILE F 3 229 ? 5.629 32.110 79.538 1.00 82.18 195 ILE B C 1
ATOM 6567 O O . ILE F 3 229 ? 5.860 32.431 78.370 1.00 83.10 195 ILE B O 1
ATOM 6572 N N . CYS F 3 230 ? 5.351 30.862 79.897 1.00 74.34 196 CYS B N 1
ATOM 6573 C CA . CYS F 3 230 ? 5.094 29.875 78.866 1.00 73.92 196 CYS B CA 1
ATOM 6574 C C . CYS F 3 230 ? 3.609 29.910 78.467 1.00 75.55 196 CYS B C 1
ATOM 6575 O O . CYS F 3 230 ? 2.734 30.152 79.300 1.00 75.83 196 CYS B O 1
ATOM 6578 N N . ASN F 3 231 ? 3.346 29.702 77.182 1.00 64.03 197 ASN B N 1
ATOM 6579 C CA . ASN F 3 231 ? 1.995 29.718 76.646 1.00 65.79 197 ASN B CA 1
ATOM 6580 C C . ASN F 3 231 ? 1.658 28.365 76.071 1.00 64.63 197 ASN B C 1
ATOM 6581 O O . ASN F 3 231 ? 2.347 27.866 75.177 1.00 64.01 197 ASN B O 1
ATOM 6586 N N . VAL F 3 232 ? 0.581 27.782 76.571 1.00 71.24 198 VAL B N 1
ATOM 6587 C CA . VAL F 3 232 ? 0.211 26.428 76.210 1.00 61.88 198 VAL B CA 1
ATOM 6588 C C . VAL F 3 232 ? -1.109 26.444 75.447 1.00 62.40 198 VAL B C 1
ATOM 6589 O O . VAL F 3 232 ? -2.141 26.838 75.985 1.00 64.15 198 VAL B O 1
ATOM 6593 N N . ASN F 3 233 ? -1.085 26.034 74.190 1.00 69.72 199 ASN B N 1
ATOM 6594 C CA . ASN F 3 233 ? -2.291 26.044 73.374 1.00 72.28 199 ASN B CA 1
ATOM 6595 C C . ASN F 3 233 ? -2.836 24.624 73.213 1.00 66.78 199 ASN B C 1
ATOM 6596 O O . ASN F 3 233 ? -2.127 23.739 72.751 1.00 60.20 199 ASN B O 1
ATOM 6601 N N . HIS F 3 234 ? -4.085 24.388 73.597 1.00 56.24 200 HIS B N 1
ATOM 6602 C CA . HIS F 3 234 ? -4.657 23.053 73.422 1.00 55.05 200 HIS B CA 1
ATOM 6603 C C . HIS F 3 234 ? -5.901 23.083 72.523 1.00 58.31 200 HIS B C 1
ATOM 6604 O O . HIS F 3 234 ? -7.026 23.161 73.013 1.00 60.57 200 HIS B O 1
ATOM 6611 N N . LYS F 3 235 ? -5.691 23.038 71.208 1.00 62.52 201 LYS B N 1
ATOM 6612 C CA . LYS F 3 235 ? -6.799 23.146 70.255 1.00 63.26 201 LYS B CA 1
ATOM 6613 C C . LYS F 3 235 ? -7.980 22.198 70.518 1.00 63.48 201 LYS B C 1
ATOM 6614 O O . LYS F 3 235 ? -9.126 22.658 70.494 1.00 64.80 201 LYS B O 1
ATOM 6620 N N . PRO F 3 236 ? -7.715 20.895 70.783 1.00 60.39 202 PRO B N 1
ATOM 6621 C CA . PRO F 3 236 ? -8.825 19.959 70.987 1.00 61.01 202 PRO B CA 1
ATOM 6622 C C . PRO F 3 236 ? -9.835 20.381 72.058 1.00 63.13 202 PRO B C 1
ATOM 6623 O O . PRO F 3 236 ? -10.989 19.978 71.979 1.00 63.60 202 PRO B O 1
ATOM 6627 N N . SER F 3 237 ? -9.421 21.164 73.045 1.00 53.45 203 SER B N 1
ATOM 6628 C CA . SER F 3 237 ? -10.346 21.609 74.074 1.00 55.25 203 SER B CA 1
ATOM 6629 C C . SER F 3 237 ? -10.589 23.109 74.002 1.00 56.16 203 SER B C 1
ATOM 6630 O O . SER F 3 237 ? -11.212 23.672 74.883 1.00 57.55 203 SER B O 1
ATOM 6633 N N . ASN F 3 238 ? -10.085 23.745 72.952 1.00 59.29 204 ASN B N 1
ATOM 6634 C CA . ASN F 3 238 ? -10.256 25.179 72.733 1.00 59.85 204 ASN B CA 1
ATOM 6635 C C . ASN F 3 238 ? -9.761 26.067 73.870 1.00 60.89 204 ASN B C 1
ATOM 6636 O O . ASN F 3 238 ? -10.344 27.110 74.161 1.00 61.19 204 ASN B O 1
ATOM 6641 N N . THR F 3 239 ? -8.666 25.669 74.493 1.00 66.57 205 THR B N 1
ATOM 6642 C CA . THR F 3 239 ? -8.167 26.396 75.641 1.00 63.08 205 THR B CA 1
ATOM 6643 C C . THR F 3 239 ? -6.753 26.882 75.406 1.00 59.04 205 THR B C 1
ATOM 6644 O O . THR F 3 239 ? -6.016 26.328 74.591 1.00 57.99 205 THR B O 1
ATOM 6648 N N . LYS F 3 240 ? -6.371 27.914 76.140 1.00 68.71 206 LYS B N 1
ATOM 6649 C CA . LYS F 3 240 ? -4.994 28.362 76.155 1.00 67.30 206 LYS B CA 1
ATOM 6650 C C . LYS F 3 240 ? -4.635 28.682 77.589 1.00 64.40 206 LYS B C 1
ATOM 6651 O O . LYS F 3 240 ? -5.407 29.338 78.275 1.00 64.54 206 LYS B O 1
ATOM 6657 N N . VAL F 3 241 ? -3.483 28.212 78.055 1.00 63.04 207 VAL B N 1
ATOM 6658 C CA . VAL F 3 241 ? -3.073 28.494 79.422 1.00 61.58 207 VAL B CA 1
ATOM 6659 C C . VAL F 3 241 ? -1.736 29.201 79.443 1.00 65.76 207 VAL B C 1
ATOM 6660 O O . VAL F 3 241 ? -0.800 28.748 78.795 1.00 67.44 207 VAL B O 1
ATOM 6664 N N . ASP F 3 242 ? -1.653 30.312 80.168 1.00 81.41 208 ASP B N 1
ATOM 6665 C CA . ASP F 3 242 ? -0.390 31.010 80.367 1.00 88.83 208 ASP B CA 1
ATOM 6666 C C . ASP F 3 242 ? 0.106 30.763 81.778 1.00 85.55 208 ASP B C 1
ATOM 6667 O O . ASP F 3 242 ? -0.682 30.736 82.720 1.00 80.03 208 ASP B O 1
ATOM 6672 N N . LYS F 3 243 ? 1.411 30.591 81.936 1.00 66.85 209 LYS B N 1
ATOM 6673 C CA . LYS F 3 243 ? 1.970 30.406 83.272 1.00 66.79 209 LYS B CA 1
ATOM 6674 C C . LYS F 3 243 ? 3.218 31.247 83.444 1.00 73.13 209 LYS B C 1
ATOM 6675 O O . LYS F 3 243 ? 4.172 31.112 82.684 1.00 76.63 209 LYS B O 1
ATOM 6681 N N . ARG F 3 244 ? 3.205 32.131 84.430 1.00 85.16 210 ARG B N 1
ATOM 6682 C CA . ARG F 3 244 ? 4.394 32.908 84.749 1.00 91.72 210 ARG B CA 1
ATOM 6683 C C . ARG F 3 244 ? 5.375 32.003 85.478 1.00 90.21 210 ARG B C 1
ATOM 6684 O O . ARG F 3 244 ? 4.975 31.233 86.346 1.00 84.10 210 ARG B O 1
ATOM 6692 N N . VAL F 3 245 ? 6.648 32.058 85.112 1.00 82.40 211 VAL B N 1
ATOM 6693 C CA . VAL F 3 245 ? 7.638 31.218 85.775 1.00 83.24 211 VAL B CA 1
ATOM 6694 C C . VAL F 3 245 ? 8.691 32.082 86.438 1.00 90.12 211 VAL B C 1
ATOM 6695 O O . VAL F 3 245 ? 9.415 32.815 85.764 1.00 93.57 211 VAL B O 1
ATOM 6699 N N . GLU F 3 246 ? 8.761 32.001 87.762 1.00 107.23 212 GLU B N 1
ATOM 6700 C CA . GLU F 3 246 ? 9.741 32.754 88.546 1.00 111.85 212 GLU B CA 1
ATOM 6701 C C . GLU F 3 246 ? 10.367 31.803 89.562 1.00 110.80 212 GLU B C 1
ATOM 6702 O O . GLU F 3 246 ? 9.781 30.759 89.860 1.00 104.98 212 GLU B O 1
ATOM 6708 N N . PRO F 3 247 ? 11.571 32.131 90.067 1.00 107.61 213 PRO B N 1
ATOM 6709 C CA . PRO F 3 247 ? 12.252 31.288 91.065 1.00 108.78 213 PRO B CA 1
ATOM 6710 C C . PRO F 3 247 ? 11.585 31.305 92.439 1.00 110.28 213 PRO B C 1
ATOM 6711 O O . PRO F 3 247 ? 11.767 30.343 93.188 1.00 108.86 213 PRO B O 1
#

Organism: Homo sapiens (NCBI:txid9606)

Solvent-accessible surface area: 39617 Å² total; per-residue (Å²): 60,13,1,0,4,98,35,2,2,51,61,64,12,1,0,5,95,37,3,3,56,58,93,105,15,70,18,55,47,116,45,39,39,7,37,83,41,100,152,0,43,0,88,1,111,7,71,154,118,11,0,0,0,0,7,11,83,75,75,94,35,3,96,1,2,0,9,50,3,67,76,89,36,112,77,8,44,119,52,4,44,10,62,24,93,47,59,66,3,28,0,18,0,59,85,3,72,78,93,1,40,4,48,0,7,0,0,13,6,57,15,135,57,14,38,23,2,152,11,0,77,2,15,32,156,75,108,83,21,45,9,63,7,41,30,2,52,9,16,120,83,1,22,190,79,29,60,0,1,0,0,0,0,0,9,44,0,10,27,89,146,22,161,21,96,5,67,2,54,131,53,118,48,99,88,38,44,70,82,16,35,18,123,35,20,112,140,54,18,6,7,0,9,6,1,22,0,51,27,48,89,65,67,31,104,138,68,132,50,2,14,0,39,0,64,19,134,34,35,126,70,70,45,68,82,63,37,126,162,78,62,6,73,12,70,38,35,33,67,48,115,63,59,35,65,11,120,0,32,1,90,5,48,51,40,74,6,66,54,25,8,0,0,0,0,32,27,19,93,88,120,12,16,67,16,1,0,8,3,6,62,100,26,150,82,38,105,60,10,114,86,1,133,63,44,8,61,5,38,28,48,48,100,132,59,6,0,33,0,62,0,48,150,4,46,63,120,1,42,3,27,0,12,0,0,24,0,1,0,6,10,86,154,46,68,4,23,43,10,0,0,18,32,22,0,98,13,8,176,3,29,6,21,89,19,76,80,87,23,13,44,8,22,21,2,28,11,149,109,93,12,4,1,0,0,4,0,21,37,1,3,10,82,82,14,74,22,44,1,34,104,39,90,35,93,84,25,31,14,54,5,68,26,42,100,24,133,80,18,29,21,10,17,4,0,0,0,34,7,75,48,99,28,43,80,116,82,68,13,55,0,24,2,34,0,141,49,26,141,54,161,44,94,46,119,7,100,110,95,107,14,69,20,56,49,114,45,39,41,6,38,81,40,102,155,0,43,0,91,1,112,7,72,157,116,10,0,0,0,0,6,11,82,74,76,94,37,4,95,3,2,0,10,52,4,67,77,89,38,112,75,8,45,121,49,4,45,12,63,25,94,46,59,66,3,27,0,18,0,58,84,3,72,79,93,1,42,4,49,0,6,0,0,12,6,56,15,132,54,14,38,22,2,151,10,0,75,3,15,31,155,77,107,83,22,44,9,63,8,45,33,2,54,9,15,121,85,1,22,190,82,30,58,0,0,0,0,0,0,0,10,43,0,10,28,89,145,22,162,21,95,5,66,2,55,129,52,118,47,99,90,38,45,68,82,17,34,16,122,34,19,111,140,56,17,6,8,0,8,6,1,22,0,50,27,48,88,65,66,31,104,137,66,130,49,3,15,0,39,0,64,19,133,32,36,128,71,69,45,68,82,61,37,126,162,78,64,7,72,12,69,38,36,32,66,48,115,63,59,35,65,10,122,0,32,2,90,5,49,51,38,74,6,68,52,22,8,0,0,0,0,32,25,19,94,88,121,11,16,68,16,1,0,7,3,5,62,101,26,148,82,40,105,60,10,112,86,2,132,63,43,10,63,5,39,28,46,48,101,134,60,7,1,34,0,62,0,45,150,3,47,60,122,0,43,4,26,0,12,0,0,24,0,0,0,6,9,86,155,46,67,4,24,44,8,0,0,19,32,22,0,98,13,8,180,3,29,5,22,89,18,75,79,86,24,13,43,9,20,22,2,31,12,151,108,95,13,4,1,0,0,3,0,16,37,1,3,10,80,82,14,75,22,43,1,33,104,39,91,35,93,86,24,32,16,53,5,64,25,41,99,22,130,80,18,30,22,9,16,4,0,1,0,37,6,75,47,100,28,43,80,116,79,68,13,54,0,23,2,33,0,141,49,26,142,56,161,45,93,46,121,7,100,110

Radius of gyration: 43.4 Å; Cα contacts (8 Å, |Δi|>4): 2251; chains: 6; bounding box: 64×96×138 Å

B-factor: mean 93.58, std 30.1, range [43.36, 232.74]

Sequence (874 aa):
WGCSGKLICTTWGCSGKLICTTIVLAQSPDSLAVSPGERATIHCKSSQHSIAWYQQRPGQPPKLLLYWASMRLSGVPDRFSGSGSGTDFTLTINNLQAEDVAIYYCHQYSSHPPTFGHGTRVELRRTVAAPSVFIFPPSDEQLKSGTASVVCLLNNFYPREAKVQWKVDNALQSGNSQESVTEQDSKDSTYSLSSTLTLSKADYEKHKVYACEVTHQGLSSPVTKSFNQVQLVQSGGGVFKPGGSLRLSCEASGFTFTEYYMTWVRQAPGKGLEWLAYISKNGEYSKYSPSSNGRFTISRDNAKNSVFLQLDRLSADDTAVYYCARADGLTYFSELLQYIFDLWGQGARVTVSSASTKGPSVFPLAPSGTAALGCLVKDYFPEPVTVSWNSGALTSGVHTFPAVLQSSGLYSLSSVVTVPSSSLGTQTYICNVNHKPSNTKVDKRVEPIVLAQSPDSLAVSPGERATIHCKSSQHSIAWYQQRPGQPPKLLLYWASMRLSGVPDRFSGSGSGTDFTLTINNLQAEDVAIYYCHQYSSHPPTFGHGTRVELRRTVAAPSVFIFPPSDEQLKSGTASVVCLLNNFYPREAKVQWKVDNALQSGNSQESVTEQDSKDSTYSLSSTLTLSKADYEKHKVYACEVTHQGLSSPVTKSFNQVQLVQSGGGVFKPGGSLRLSCEASGFTFTEYYMTWVRQAPGKGLEWLAYISKNGEYSKYSPSSNGRFTISRDNAKNSVFLQLDRLSADDTAVYYCARADGLTYFSELLQYIFDLWGQGARVTVSSASTKGPSVFPLAPSGTAALGCLVKDYFPEPVTVSWNSGALTSGVHTFPAVLQSSGLYSLSSVVTVPSSSLGTQTYICNVNHKPSNTKVDKRVEP

CATH classification: 2.60.40.10 (+1 more: 2.60.40.10)

GO terms:
  GO:0005576 extracellular region (C, TAS)
  GO:0005886 plasma membrane (C, TAS)
  GO:0002250 adaptive immune response (P, IDA)
  GO:0070062 extracellular exosome (C, HDA)
  GO:0072562 blood microparticle (C, HDA)
  GO:0005576 extracellular region (C, HDA)

InterPro domains:
  IPR003006 Immunoglobulin/major histocompatibility complex, conserved site [PS00290] (85-91)
  IPR003597 Immunoglobulin C1-set [PF07654] (8-94)
  IPR003597 Immunoglobulin C1-set [SM00407] (22-97)
  IPR007110 Immunoglobulin-like domain [PS50835] (6-103)
  IPR013783 Immunoglobulin-like fold [G3DSA:2.60.40.10] (2-107)
  IPR036179 Immunoglobulin-like domain superfamily [SSF48726] (3-105)
  IPR050380 Immune Recognition and Response Modulators [PTHR23411] (6-103)

Foldseek 3Di:
DDDDDPPVPVD/DDDDDPPVPVD/DAKAKDDQEAAAAAQAKDKIKIFDPFLFKWKWWAAPPGDIDTADGSQAHGDPPRDPQWGKDDDGGMIMIMGGRHDPVRQTWMKMWGVVDVPIDIHPTYGYAYDDDFFFWDKDKAWFDPVVVVVFKTKIKIKTPFGDDPDKDKWKDFVNHTDPPQKDKDKDDQDPPHRGIMMMIIGMDTSVVVVVTFKIKMWMDDPNDPDIDIDMGD/DWAKAKDWADEAEAQFKTKIKIATDDDQLLVWKKFKWWAAVPGDIGTAKIAHSVFPDMDGDPVQPPQWDWGDDNVRRMIMIMGGRGDQVPFTWMKIFTWDADQDPRDGPPIDGPHIYPTHGHGYDNDDADAWDKDWAAWDCKIKTKIKTDFGDDDDKDKAKPVNPDDPQKDWDDWDQDPVRGIITMIMGMGHPVCQVVDWMKMWIGDVVVRDIDIDTYHD/DAKAKDDQEAAAAAQAKDKIKIFDPFLFKWKWWAAPPGDIDTADGSQAHGDPPRDPQWGKDDDGGMIMIMGGRHDPVRQTWMKMWGVPDVPIDIHPTYGYAYDDDFFFWDKDKAWFDPVVVVVFKTKIKIKTPFGDDPDKDKWKDFVNHTDPPQKDKDKDDQDPPHRGIMMMIIGMDTSVVVVVTFKIKMWMDDPNDPDIDIDMGD/DWAKAKDWADEAEAQFKTKIKIATDDDQLLVWKKFKWWAAVPGDIGTAKIAHSVFPDMDGDPVQPPQWDWGDDNVRRMIMIMGGRGDQVPFTWMKIFTWDADQDPRDGPPIDGPHIYPTHGHGYDNDDADAWDKDWAAWPCKIKTKIKTDFGDDDDKDKAKPVNPDDPQKAWDDWDQDPVRGIITMIMGIGHPVCQVVDWIKMWIGDVVVRDIDIDTYHD

Secondary structure (DSSP, 8-state):
--EEEE-SEEEE-TTS-EEEEEEE----EEEEEE-TTS--EEEEETTTEEPTT--TTEEEEEETTEEEEEE-S--GGG-SEEEEEE-SSSS-EE---EEEEE----B--EEEEEPPPHHHHTTTEEEEEEEEEEEBSS--EEEEEETTEE--SSEEEEEPPPPTTTS-EEEEEEEEEEHHHHHT---EEEEEE-TT-SS-EEEEE-/--EEEEE--EEE-TTS-EEEEEEEESS-GGGSEEEEEEE-TTS-EEEEEEE-TTS--EEE-TT-TT-EEEEEEGGGTEEEEEE-S--GGG-EEEEEEEEEEEEETTEEEEEEEEEE---EEEEE-S---BPPEEEEE----EEEEEEEEEEEBSS--EEEETTTTB-TTEEEPPPEE-TTS-EEEEEEEEEEGGGGTTS-EEEEEEEGGGTEEEEEEE--/--EEEEE--EEE-TTS-EEEEEEEESS-GGGSEEEEEEE-TTS-EEEEEEE-TTS--EEE-TT-TT-EEEEEEGGGTEEEEEE-S--GGG-EEEEEEEEEEEEETTEEEEEEEEEE---EEEEE-S---BPPEEEEE----EEEEEEEEEEEBSS--EEEETTTTB-TTEEEPPPEE-TTS-EEEEEEEEEEGGGGTTS-EEEEEEEGGGTEEEEEEE--/--EEEE-SEEEE-TTS-EEEEEEE----EEEEEE-TTS--EEEEETTTEEPTT--TTEEEEEETTEEEEEE-S--GGG-SEEEEEE-SSSS-EE---EEEEE----B--EEEEEPPPHHHHTTTEEEEEEEEEEEBSS--EEEEEETTEE--SSEEEEEPPPPTTTS-EEEEEEEEEEHHHHHT---EEEEEE-TT-SS-EEEEE-/-EEESSTTTT-/-EEESSHHHH-

Nearest PDB structures (foldseek):
  4ydv-assembly2_B  TM=1.005E+00  e=4.465E-43  Homo sapiens
  6pbv-assembly1_B  TM=9.341E-01  e=9.936E-33  Homo sapiens
  3pnw-assembly8_W  TM=8.913E-01  e=2.781E-32  unclassified
  6wrp-assembly1_H  TM=8.064E-01  e=3.203E-33  Homo sapiens
  7m7w-assembly1_A  TM=5.491E-01  e=9.562E-32  Homo sapiens